Protein AF-A0A3M7NE53-F1 (afdb_monomer)

Sequence (1108 aa):
MPKKSAPPPDSENATTVVNIADFQRTRDSVIIALATLQSSVQDLSRAYINHANTVLAPGRGGALDSNLTNILSESGLLTGAQAAGAAPVLTLGGEEVTEGKKKRKRVPHDPHAPKRALTPYFLYMQSARAQIARELGDQAKPKEVADEGTRRWTEMPANEKAIWDAQYQKNLAAYRIKMAAYKAGHPVPSDEEASKLVESGKAPELPVKEPEPPKSKRRKTADAPPVKETPKAAKTDWTLFTSSKSALDFQTCSSCPKRYAPDSQPWFSRSIDQTGAHQLDKLIISQLGFLAQRRLARGVKLNHAEACALIASNLQELIRDGNHSVADLMSIGRTMLGRRHVLPSVIATLTELQVEGTFPNGTYLVTVHHPISSDDGDLEKALYGSFLPAPDKAAFALPDPSEYEAEKLPGAVIPVKQGRIVLNEGRARIQLKVTSKGDRPIQVGSHYHFIETNPLLSFDRIRAYGYRLDIPAGTSVRFEPGDTKTVTLVEIAGHKTIRGGNNLASGRVDLSRADKIVENLQEAGFSHVPEPATDKALVAASMTRADYVAIFGPTTGDLVRLGLTDLWIKVEKDFTVYGDECKFGGGKTLREGMGQASGRVDSQSLDTVITNALIVDYTGIYKADIGIKNGIISGIGKAGNPDVMDGVHANLIVSSGTDVIAGEGTIVTAGGIDTHIHLICPQQAYESIASGVTTFLGGGTGPSQGTCATTCTPGLWHMEQMIHAVDSLPVNYGITGKGNDSEPEALRESIEAGACGLKLHEDWGSTPAAIDTCLRVCDELDVQCMIHTDTLNESGFVETTIGAFQGRTIHTYHTEGAGGGHAPDIIKVVEHANVLPSSTNPTRPFTGNTLDEHLDMLMVCHHLSKNIPEDVAFAESRIRAETIAAEDVLHDIGAISMMSSDSQAMGRCGEVVLRTWHTAHKNKVQRGTLQEDEGTGADNFRVKRYVSKYTINPAIAQGMSHAIGSIEVGKRADLVLWTPANFGTKPKLVLVGGMISWAMMGDPNASIPTIEPIYARPMFGPLVPSTSVTFVSQASITSGRIKSYGPLRKQIVAVRNCRNIGKKDMRFNDTMPKMQVDPEMYVVKADGVKLTAEPSAQLPLTQAYYTY

pLDDT: mean 86.14, std 21.48, range [22.22, 99.0]

Radius of gyration: 39.54 Å; Cα contacts (8 Å, |Δi|>4): 2234; chains: 1; bounding box: 95×94×132 Å

Structure (mmCIF, N/CA/C/O backbone):
data_AF-A0A3M7NE53-F1
#
_entry.id   AF-A0A3M7NE53-F1
#
loop_
_atom_site.group_PDB
_atom_site.id
_atom_site.type_symbol
_atom_site.label_atom_id
_atom_site.label_alt_id
_atom_site.label_comp_id
_atom_site.label_asym_id
_atom_site.label_entity_id
_atom_site.label_seq_id
_atom_site.pdbx_PDB_ins_code
_atom_site.Cartn_x
_atom_site.Cartn_y
_atom_site.Cartn_z
_atom_site.occupancy
_atom_site.B_iso_or_equiv
_atom_site.auth_seq_id
_atom_site.auth_comp_id
_atom_site.auth_asym_id
_atom_site.auth_atom_id
_atom_site.pdbx_PDB_model_num
ATOM 1 N N . MET A 1 1 ? 47.263 58.221 -15.825 1.00 26.14 1 MET A N 1
ATOM 2 C CA . MET A 1 1 ? 47.738 58.169 -14.418 1.00 26.14 1 MET A CA 1
ATOM 3 C C . MET A 1 1 ? 46.526 58.249 -13.493 1.00 26.14 1 MET A C 1
ATOM 5 O O . MET A 1 1 ? 45.555 58.852 -13.926 1.00 26.14 1 MET A O 1
ATOM 9 N N . PRO A 1 2 ? 46.604 57.814 -12.222 1.00 44.00 2 PRO A N 1
ATOM 10 C CA . PRO A 1 2 ? 46.933 56.473 -11.707 1.00 44.00 2 PRO A CA 1
ATOM 11 C C . PRO A 1 2 ? 45.734 55.951 -10.838 1.00 44.00 2 PRO A C 1
ATOM 13 O O . PRO A 1 2 ? 44.694 56.591 -10.829 1.00 44.00 2 PRO A O 1
ATOM 16 N N . LYS A 1 3 ? 45.718 54.818 -10.117 1.00 31.53 3 LYS A N 1
ATOM 17 C CA . LYS A 1 3 ? 46.763 53.967 -9.513 1.00 31.53 3 LYS A CA 1
ATOM 18 C C . LYS A 1 3 ? 46.418 52.471 -9.618 1.00 31.53 3 LYS A C 1
ATOM 20 O O . LYS A 1 3 ? 45.258 52.092 -9.523 1.00 31.53 3 LYS A O 1
ATOM 25 N N . LYS A 1 4 ? 47.462 51.639 -9.718 1.00 41.16 4 LYS A N 1
ATOM 26 C CA . LYS A 1 4 ? 47.447 50.212 -9.347 1.00 41.16 4 LYS A CA 1
ATOM 27 C C . LYS A 1 4 ? 47.747 50.070 -7.844 1.00 41.16 4 LYS A C 1
ATOM 29 O O . LYS A 1 4 ? 48.454 50.918 -7.299 1.00 41.16 4 LYS A O 1
ATOM 34 N N . SER A 1 5 ? 47.323 48.971 -7.228 1.00 34.16 5 SER A N 1
ATOM 35 C CA . SER A 1 5 ? 47.882 48.433 -5.975 1.00 34.16 5 SER A CA 1
ATOM 36 C C . SER A 1 5 ? 48.329 46.977 -6.187 1.00 34.16 5 SER A C 1
ATOM 38 O O . SER A 1 5 ? 47.871 46.316 -7.117 1.00 34.16 5 SER A O 1
ATOM 40 N N . ALA A 1 6 ? 49.318 46.538 -5.405 1.00 35.97 6 ALA A N 1
ATOM 41 C CA . ALA A 1 6 ? 50.170 45.371 -5.667 1.00 35.97 6 ALA A CA 1
ATOM 42 C C . ALA A 1 6 ? 49.668 44.061 -5.005 1.00 35.97 6 ALA A C 1
ATOM 44 O O . ALA A 1 6 ? 48.840 44.137 -4.095 1.00 35.97 6 ALA A O 1
ATOM 45 N N . PRO A 1 7 ? 50.160 42.875 -5.429 1.00 43.19 7 PRO A N 1
ATOM 46 C CA . PRO A 1 7 ? 49.879 41.599 -4.761 1.00 43.19 7 PRO A CA 1
ATOM 47 C C . PRO A 1 7 ? 50.652 41.448 -3.429 1.00 43.19 7 PRO A C 1
ATOM 49 O O . PRO A 1 7 ? 51.660 42.134 -3.237 1.00 43.19 7 PRO A O 1
ATOM 52 N N . PRO A 1 8 ? 50.200 40.569 -2.511 1.00 37.94 8 PRO A N 1
ATOM 53 C CA . PRO A 1 8 ? 50.863 40.322 -1.228 1.00 37.94 8 PRO A CA 1
ATOM 54 C C . PRO A 1 8 ? 52.122 39.432 -1.365 1.00 37.94 8 PRO A C 1
ATOM 56 O O . PRO A 1 8 ? 52.211 38.670 -2.328 1.00 37.94 8 PRO A O 1
ATOM 59 N N . PRO A 1 9 ? 53.087 39.525 -0.426 1.00 41.41 9 PRO A N 1
ATOM 60 C CA . PRO A 1 9 ? 54.367 38.813 -0.481 1.00 41.41 9 PRO A CA 1
ATOM 61 C C . PRO A 1 9 ? 54.368 37.465 0.263 1.00 41.41 9 PRO A C 1
ATOM 63 O O . PRO A 1 9 ? 53.534 37.225 1.137 1.00 41.41 9 PRO A O 1
ATOM 66 N N . ASP A 1 10 ? 55.368 36.635 -0.043 1.00 49.09 10 ASP A N 1
ATOM 67 C CA . ASP A 1 10 ? 55.690 35.398 0.675 1.00 49.09 10 ASP A CA 1
ATOM 68 C C . ASP A 1 10 ? 56.103 35.646 2.138 1.00 49.09 10 ASP A C 1
ATOM 70 O O . ASP A 1 10 ? 56.722 36.663 2.465 1.00 49.09 10 ASP A O 1
ATOM 74 N N . SER A 1 11 ? 55.827 34.675 3.016 1.00 36.44 11 SER A N 1
ATOM 75 C CA . SER A 1 11 ? 56.313 34.672 4.401 1.00 36.44 11 SER A CA 1
ATOM 76 C C . SER A 1 11 ? 56.743 33.274 4.860 1.00 36.44 11 SER A C 1
ATOM 78 O O . SER A 1 11 ? 55.940 32.504 5.392 1.00 36.44 11 SER A O 1
ATOM 80 N N . GLU A 1 12 ? 58.028 32.960 4.702 1.00 43.88 12 GLU A N 1
ATOM 81 C CA . GLU A 1 12 ? 58.682 31.937 5.525 1.00 43.88 12 GLU A CA 1
ATOM 82 C C . GLU A 1 12 ? 58.905 32.455 6.962 1.00 43.88 12 GLU A C 1
ATOM 84 O O . GLU A 1 12 ? 59.036 33.657 7.191 1.00 43.88 12 GLU A O 1
ATOM 89 N N . ASN A 1 13 ? 59.019 31.523 7.916 1.00 48.56 13 ASN A N 1
ATOM 90 C CA . ASN A 1 13 ? 59.402 31.729 9.323 1.00 48.56 13 ASN A CA 1
ATOM 91 C C . ASN A 1 13 ? 58.453 32.561 10.211 1.00 48.56 13 ASN A C 1
ATOM 93 O O . ASN A 1 13 ? 58.716 33.716 10.545 1.00 48.56 13 ASN A O 1
ATOM 97 N N . ALA A 1 14 ? 57.428 31.891 10.751 1.00 41.34 14 ALA A N 1
ATOM 98 C CA . ALA A 1 14 ? 56.723 32.314 11.963 1.00 41.34 14 ALA A CA 1
ATOM 99 C C . ALA A 1 14 ? 56.908 31.271 13.082 1.00 41.34 14 ALA A C 1
ATOM 101 O O . ALA A 1 14 ? 56.260 30.225 13.093 1.00 41.34 14 ALA A O 1
ATOM 102 N N . THR A 1 15 ? 57.805 31.544 14.033 1.00 45.94 15 THR A N 1
ATOM 103 C CA . THR A 1 15 ? 58.047 30.671 15.192 1.00 45.94 15 THR A CA 1
ATOM 104 C C . THR A 1 15 ? 56.877 30.760 16.177 1.00 45.94 15 THR A C 1
ATOM 106 O O . THR A 1 15 ? 56.663 31.803 16.795 1.00 45.94 15 THR A O 1
ATOM 109 N N . THR A 1 16 ? 56.119 29.676 16.354 1.00 48.78 16 THR A N 1
ATOM 110 C CA . THR A 1 16 ? 54.955 29.655 17.256 1.00 48.78 16 THR A CA 1
ATOM 111 C C . THR A 1 16 ? 55.380 29.698 18.726 1.00 48.78 16 THR A C 1
ATOM 113 O O . THR A 1 16 ? 55.839 28.701 19.282 1.00 48.78 16 THR A O 1
ATOM 116 N N . VAL A 1 17 ? 55.183 30.841 19.387 1.00 54.62 17 VAL A N 1
ATOM 117 C CA . VAL A 1 17 ? 55.378 30.977 20.839 1.00 54.62 17 VAL A CA 1
ATOM 118 C C . VAL A 1 17 ? 54.133 30.463 21.566 1.00 54.62 17 VAL A C 1
ATOM 120 O O . VAL A 1 17 ? 53.096 31.122 21.588 1.00 54.62 17 VAL A O 1
ATOM 123 N N . VAL A 1 18 ? 54.230 29.280 22.175 1.00 58.66 18 VAL A N 1
ATOM 124 C CA . VAL A 1 18 ? 53.152 28.713 23.002 1.00 58.66 18 VAL A CA 1
ATOM 125 C C . VAL A 1 18 ? 53.112 29.429 24.353 1.00 58.66 18 VAL A C 1
ATOM 127 O O . VAL A 1 18 ? 54.089 29.398 25.101 1.00 58.66 18 VAL A O 1
ATOM 130 N N . ASN A 1 19 ? 51.971 30.031 24.709 1.00 73.12 19 ASN A N 1
ATOM 131 C CA . ASN A 1 19 ? 51.777 30.580 26.050 1.00 73.12 19 ASN A CA 1
ATOM 132 C C . ASN A 1 19 ? 51.585 29.445 27.070 1.00 73.12 19 ASN A C 1
ATOM 134 O O . ASN A 1 19 ? 50.481 28.934 27.268 1.00 73.12 19 ASN A O 1
ATOM 138 N N . ILE A 1 20 ? 52.678 29.063 27.732 1.00 68.88 20 ILE A N 1
ATOM 139 C CA . ILE A 1 20 ? 52.716 27.977 28.721 1.00 68.88 20 ILE A CA 1
ATOM 140 C C . ILE A 1 20 ? 51.697 28.204 29.855 1.00 68.88 20 ILE A C 1
ATOM 142 O O . ILE A 1 20 ? 51.089 27.241 30.318 1.00 68.88 20 ILE A O 1
ATOM 146 N N . ALA A 1 21 ? 51.440 29.455 30.256 1.00 67.62 21 ALA A N 1
ATOM 147 C CA . ALA A 1 21 ? 50.489 29.779 31.324 1.00 67.62 21 ALA A CA 1
ATOM 148 C C . ALA A 1 21 ? 49.012 29.595 30.914 1.00 67.62 21 ALA A C 1
ATOM 150 O O . ALA A 1 21 ? 48.157 29.339 31.767 1.00 67.62 21 ALA A O 1
ATOM 151 N N . ASP A 1 22 ? 48.695 29.700 29.621 1.00 64.19 22 ASP A N 1
ATOM 152 C CA . ASP A 1 22 ? 47.355 29.389 29.105 1.00 64.19 22 ASP A CA 1
ATOM 153 C C . ASP A 1 22 ? 47.182 27.880 28.961 1.00 64.19 22 ASP A C 1
ATOM 155 O O . ASP A 1 22 ? 46.181 27.337 29.418 1.00 64.19 22 ASP A O 1
ATOM 159 N N . PHE A 1 23 ? 48.200 27.183 28.447 1.00 67.88 23 PHE A N 1
ATOM 160 C CA . PHE A 1 23 ? 48.191 25.722 28.368 1.00 67.88 23 PHE A CA 1
ATOM 161 C C . PHE A 1 23 ? 48.058 25.065 29.752 1.00 67.88 23 PHE A C 1
ATOM 163 O O . PHE A 1 23 ? 47.278 24.128 29.917 1.00 67.88 23 PHE A O 1
ATOM 170 N N . GLN A 1 24 ? 48.756 25.584 30.770 1.00 68.94 24 GLN A N 1
ATOM 171 C CA . GLN A 1 24 ? 48.618 25.135 32.160 1.00 68.94 24 GLN A CA 1
ATOM 172 C C . GLN A 1 24 ? 47.199 25.367 32.698 1.00 68.94 24 GLN A C 1
ATOM 174 O O . GLN A 1 24 ? 46.596 24.431 33.212 1.00 68.94 24 GLN A O 1
ATOM 179 N N . ARG A 1 25 ? 46.613 26.558 32.503 1.00 74.38 25 ARG A N 1
ATOM 180 C CA . ARG A 1 25 ? 45.223 26.829 32.918 1.00 74.38 25 ARG A CA 1
ATOM 181 C C . ARG A 1 25 ? 44.203 25.943 32.200 1.00 74.38 25 ARG A C 1
ATOM 183 O O . ARG A 1 25 ? 43.262 25.470 32.835 1.00 74.38 25 ARG A O 1
ATOM 190 N N . THR A 1 26 ? 44.389 25.673 30.907 1.00 71.38 26 THR A N 1
ATOM 191 C CA . THR A 1 26 ? 43.535 24.743 30.153 1.00 71.38 26 THR A CA 1
ATOM 192 C C . THR A 1 26 ? 43.674 23.315 30.678 1.00 71.38 26 THR A C 1
ATOM 194 O O . THR A 1 26 ? 42.658 22.676 30.942 1.00 71.38 26 THR A O 1
ATOM 197 N N . ARG A 1 27 ? 44.903 22.830 30.903 1.00 79.88 27 ARG A N 1
ATOM 198 C CA . ARG A 1 27 ? 45.172 21.516 31.512 1.00 79.88 27 ARG A CA 1
ATOM 199 C C . ARG A 1 27 ? 44.489 21.383 32.873 1.00 79.88 27 ARG A C 1
ATOM 201 O O . ARG A 1 27 ? 43.814 20.389 33.114 1.00 79.88 27 ARG A O 1
ATOM 208 N N . ASP A 1 28 ? 44.635 22.376 33.742 1.00 76.62 28 ASP A N 1
ATOM 209 C CA . ASP A 1 28 ? 44.118 22.317 35.112 1.00 76.62 28 ASP A CA 1
ATOM 210 C C . ASP A 1 28 ? 42.580 22.358 35.131 1.00 76.62 28 ASP A C 1
ATOM 212 O O . ASP A 1 28 ? 41.949 21.603 35.869 1.00 76.62 28 ASP A O 1
ATOM 216 N N . SER A 1 29 ? 41.965 23.136 34.233 1.00 70.94 29 SER A N 1
ATOM 217 C CA . SER A 1 29 ? 40.514 23.114 33.996 1.00 70.94 29 SER A CA 1
ATOM 218 C C . SER A 1 29 ? 40.021 21.745 33.495 1.00 70.94 29 SER A C 1
ATOM 220 O O . SER A 1 29 ? 39.019 21.225 33.989 1.00 70.94 29 SER A O 1
ATOM 222 N N . VAL A 1 30 ? 40.755 21.106 32.574 1.00 66.62 30 VAL A N 1
ATOM 223 C CA . VAL A 1 30 ? 40.447 19.749 32.083 1.00 66.62 30 VAL A CA 1
ATOM 224 C C . VAL A 1 30 ? 40.595 18.698 33.189 1.00 66.62 30 VAL A C 1
ATOM 226 O O . VAL A 1 30 ? 39.748 17.813 33.291 1.00 66.62 30 VAL A O 1
ATOM 229 N N . ILE A 1 31 ? 41.601 18.806 34.063 1.00 73.19 31 ILE A N 1
ATOM 230 C CA . ILE A 1 31 ? 41.770 17.912 35.223 1.00 73.19 31 ILE A CA 1
ATOM 231 C C . ILE A 1 31 ? 40.586 18.045 36.194 1.00 73.19 31 ILE A C 1
ATOM 233 O O . ILE A 1 31 ? 40.039 17.032 36.632 1.00 73.19 31 ILE A O 1
ATOM 237 N N . ILE A 1 32 ? 40.135 19.270 36.486 1.00 79.69 32 ILE A N 1
ATOM 238 C CA . ILE A 1 32 ? 38.958 19.514 37.339 1.00 79.69 32 ILE A CA 1
ATOM 239 C C . ILE A 1 32 ? 37.682 18.945 36.693 1.00 79.69 32 ILE A C 1
ATOM 241 O O . ILE A 1 32 ? 36.870 18.309 37.373 1.00 79.69 32 ILE A O 1
ATOM 245 N N . ALA A 1 33 ? 37.510 19.114 35.379 1.00 66.50 33 ALA A N 1
ATOM 246 C CA . ALA A 1 33 ? 36.385 18.542 34.640 1.00 66.50 33 ALA A CA 1
ATOM 247 C C . ALA A 1 33 ? 36.394 17.000 34.657 1.00 66.50 33 ALA A C 1
ATOM 249 O O . ALA A 1 33 ? 35.353 16.388 34.898 1.00 66.50 33 ALA A O 1
ATOM 250 N N . LEU A 1 34 ? 37.561 16.369 34.481 1.00 65.88 34 LEU A N 1
ATOM 251 C CA . LEU A 1 34 ? 37.728 14.914 34.562 1.00 65.88 34 LEU A CA 1
ATOM 252 C C . LEU A 1 34 ? 37.423 14.378 35.968 1.00 65.88 34 LEU A C 1
ATOM 254 O O . LEU A 1 34 ? 36.673 13.413 36.091 1.00 65.88 34 LEU A O 1
ATOM 258 N N . ALA A 1 35 ? 37.907 15.035 37.026 1.00 74.19 35 ALA A N 1
ATOM 259 C CA . ALA A 1 35 ? 37.582 14.666 38.406 1.00 74.19 35 ALA A CA 1
ATOM 260 C C . ALA A 1 35 ? 36.069 14.785 38.701 1.00 74.19 35 ALA A C 1
ATOM 262 O O . ALA A 1 35 ? 35.479 13.925 39.359 1.00 74.19 35 ALA A O 1
ATOM 263 N N . THR A 1 36 ? 35.414 15.817 38.156 1.00 74.25 36 THR A N 1
ATOM 264 C CA . THR A 1 36 ? 33.958 16.020 38.278 1.00 74.25 36 THR A CA 1
ATOM 265 C C . THR A 1 36 ? 33.169 14.932 37.539 1.00 74.25 36 THR A C 1
ATOM 267 O O . THR A 1 36 ? 32.180 14.408 38.063 1.00 74.25 36 THR A O 1
ATOM 270 N N . LEU A 1 37 ? 33.625 14.544 36.343 1.00 66.88 37 LEU A N 1
ATOM 271 C CA . LEU A 1 37 ? 33.046 13.451 35.561 1.00 66.88 37 LEU A CA 1
ATOM 272 C C . LEU A 1 37 ? 33.203 12.106 36.287 1.00 66.88 37 LEU A C 1
ATOM 274 O O . LEU A 1 37 ? 32.236 11.361 36.408 1.00 66.88 37 LEU A O 1
ATOM 278 N N . GLN A 1 38 ? 34.387 11.828 36.833 1.00 71.31 38 GLN A N 1
ATOM 279 C CA . GLN A 1 38 ? 34.686 10.610 37.588 1.00 71.31 38 GLN A CA 1
ATOM 280 C C . GLN A 1 38 ? 33.799 10.472 38.837 1.00 71.31 38 GLN A C 1
ATOM 282 O O . GLN A 1 38 ? 33.231 9.404 39.066 1.00 71.31 38 GLN A O 1
ATOM 287 N N . SER A 1 39 ? 33.605 11.558 39.593 1.00 71.31 39 SER A N 1
ATOM 288 C CA . SER A 1 39 ? 32.659 11.601 40.721 1.00 71.31 39 SER A CA 1
ATOM 289 C C . SER A 1 39 ? 31.217 11.319 40.269 1.00 71.31 39 SER A C 1
ATOM 291 O O . SER A 1 39 ? 30.521 10.485 40.847 1.00 71.31 39 SER A O 1
ATOM 293 N N . SER A 1 40 ? 30.794 11.929 39.156 1.00 69.69 40 SER A N 1
ATOM 294 C CA . SER A 1 40 ? 29.449 11.736 38.590 1.00 69.69 40 SER A CA 1
ATOM 295 C C . SER A 1 40 ? 29.203 10.293 38.128 1.00 69.69 40 SER A C 1
ATOM 297 O O . SER A 1 40 ? 28.110 9.760 38.316 1.00 69.69 40 SER A O 1
ATOM 299 N N . VAL A 1 41 ? 30.220 9.633 37.562 1.00 72.38 41 VAL A N 1
ATOM 300 C CA . VAL A 1 41 ? 30.167 8.210 37.182 1.00 72.38 41 VAL A CA 1
ATOM 301 C C . VAL A 1 41 ? 30.080 7.308 38.417 1.00 72.38 41 VAL A C 1
ATOM 303 O O . VAL A 1 41 ? 29.314 6.343 38.407 1.00 72.38 41 VAL A O 1
ATOM 306 N N . GLN A 1 42 ? 30.803 7.618 39.499 1.00 68.00 42 GLN A N 1
ATOM 307 C CA . GLN A 1 42 ? 30.688 6.881 40.765 1.00 68.00 42 GLN A CA 1
ATOM 308 C C . GLN A 1 42 ? 29.294 7.010 41.395 1.00 68.00 42 GLN A C 1
ATOM 310 O O . GLN A 1 42 ? 28.717 5.998 41.802 1.00 68.00 42 GLN A O 1
ATOM 315 N N . ASP A 1 43 ? 28.721 8.215 41.436 1.00 69.25 43 ASP A N 1
ATOM 316 C CA . ASP A 1 43 ? 27.374 8.435 41.973 1.00 69.25 43 ASP A CA 1
ATOM 317 C C . ASP A 1 43 ? 26.289 7.764 41.116 1.00 69.25 43 ASP A C 1
ATOM 319 O O . ASP A 1 43 ? 25.386 7.129 41.666 1.00 69.25 43 ASP A O 1
ATOM 323 N N . LEU A 1 44 ? 26.403 7.816 39.783 1.00 65.56 44 LEU A N 1
ATOM 324 C CA . LEU A 1 44 ? 25.500 7.104 38.873 1.00 65.56 44 LEU A CA 1
ATOM 325 C C . LEU A 1 44 ? 25.591 5.582 39.063 1.00 65.56 44 LEU A C 1
ATOM 327 O O . LEU A 1 44 ? 24.563 4.909 39.132 1.00 65.56 44 LEU A O 1
ATOM 331 N N . SER A 1 45 ? 26.805 5.045 39.209 1.00 64.56 45 SER A N 1
ATOM 332 C CA . SER A 1 45 ? 27.033 3.610 39.427 1.00 64.56 45 SER A CA 1
ATOM 333 C C . SER A 1 45 ? 26.458 3.154 40.771 1.00 64.56 45 SER A C 1
ATOM 335 O O . SER A 1 45 ? 25.782 2.129 40.842 1.00 64.56 45 SER A O 1
ATOM 337 N N . ARG A 1 46 ? 26.641 3.949 41.835 1.00 65.62 46 ARG A N 1
ATOM 338 C CA . ARG A 1 46 ? 26.052 3.693 43.160 1.00 65.62 46 ARG A CA 1
ATOM 339 C C . ARG A 1 46 ? 24.521 3.771 43.125 1.00 65.62 46 ARG A C 1
ATOM 341 O O . ARG A 1 46 ? 23.856 2.934 43.730 1.00 65.62 46 ARG A O 1
ATOM 348 N N . ALA A 1 47 ? 23.951 4.736 42.401 1.00 67.12 47 ALA A N 1
ATOM 349 C CA . ALA A 1 47 ? 22.505 4.847 42.211 1.00 67.12 47 ALA A CA 1
ATOM 350 C C . ALA A 1 47 ? 21.934 3.648 41.432 1.00 67.12 47 ALA A C 1
ATOM 352 O O . ALA A 1 47 ? 20.908 3.099 41.833 1.00 67.12 47 ALA A O 1
ATOM 353 N N . TYR A 1 48 ? 22.622 3.202 40.377 1.00 64.94 48 TYR A N 1
ATOM 354 C CA . TYR A 1 48 ? 22.246 2.022 39.597 1.00 64.94 48 TYR A CA 1
ATOM 355 C C . TYR A 1 48 ? 22.304 0.735 40.431 1.00 64.94 48 TYR A C 1
ATOM 357 O O . TYR A 1 48 ? 21.334 -0.016 40.439 1.00 64.94 48 TYR A O 1
ATOM 365 N N . ILE A 1 49 ? 23.380 0.510 41.197 1.00 64.62 49 ILE A N 1
ATOM 366 C CA . ILE A 1 49 ? 23.510 -0.655 42.092 1.00 64.62 49 ILE A CA 1
ATOM 367 C C . ILE A 1 49 ? 22.414 -0.644 43.168 1.00 64.62 49 ILE A C 1
ATOM 369 O O . ILE A 1 49 ? 21.767 -1.663 43.395 1.00 64.62 49 ILE A O 1
ATOM 373 N N . ASN A 1 50 ? 22.132 0.509 43.783 1.00 62.12 50 ASN A N 1
ATOM 374 C CA . ASN A 1 50 ? 21.044 0.633 44.757 1.00 62.12 50 ASN A CA 1
ATOM 375 C C . ASN A 1 50 ? 19.670 0.344 44.134 1.00 62.12 50 ASN A C 1
ATOM 377 O O . ASN A 1 50 ? 18.845 -0.331 44.751 1.00 62.12 50 ASN A O 1
ATOM 381 N N . HIS A 1 51 ? 19.418 0.817 42.910 1.00 63.12 51 HIS A N 1
ATOM 382 C CA . HIS A 1 51 ? 18.181 0.523 42.191 1.00 63.12 51 HIS A CA 1
ATOM 383 C C . HIS A 1 51 ? 18.075 -0.968 41.835 1.00 63.12 51 HIS A C 1
ATOM 385 O O . HIS A 1 51 ? 17.063 -1.590 42.144 1.00 63.12 51 HIS A O 1
ATOM 391 N N . ALA A 1 52 ? 19.138 -1.568 41.292 1.00 61.84 52 ALA A N 1
ATOM 392 C CA . ALA A 1 52 ? 19.199 -2.991 40.968 1.00 61.84 52 ALA A CA 1
ATOM 393 C C . ALA A 1 52 ? 18.978 -3.874 42.208 1.00 61.84 52 ALA A C 1
ATOM 395 O O . ALA A 1 52 ? 18.147 -4.775 42.169 1.00 61.84 52 ALA A O 1
ATOM 396 N N . ASN A 1 53 ? 19.624 -3.567 43.337 1.00 58.34 53 ASN A N 1
ATOM 397 C CA . ASN A 1 53 ? 19.410 -4.274 44.605 1.00 58.34 53 ASN A CA 1
ATOM 398 C C . ASN A 1 53 ? 17.967 -4.121 45.127 1.00 58.34 53 ASN A C 1
ATOM 400 O O . ASN A 1 53 ? 17.425 -5.056 45.712 1.00 58.34 53 ASN A O 1
ATOM 404 N N . THR A 1 54 ? 17.323 -2.973 44.884 1.00 61.28 54 THR A N 1
ATOM 405 C CA . THR A 1 54 ? 15.912 -2.741 45.254 1.00 61.28 54 THR A CA 1
ATOM 406 C C . THR A 1 54 ? 14.944 -3.543 44.375 1.00 61.28 54 THR A C 1
ATOM 408 O O . THR A 1 54 ? 13.911 -3.994 44.862 1.00 61.28 54 THR A O 1
ATOM 411 N N . VAL A 1 55 ? 15.265 -3.732 43.090 1.00 57.91 55 VAL A N 1
ATOM 412 C CA . VAL A 1 55 ? 14.419 -4.450 42.120 1.00 57.91 55 VAL A CA 1
ATOM 413 C C . VAL A 1 55 ? 14.612 -5.971 42.192 1.00 57.91 55 VAL A C 1
ATOM 415 O O . VAL A 1 55 ? 13.645 -6.714 42.056 1.00 57.91 55 VAL A O 1
ATOM 418 N N . LEU A 1 56 ? 15.840 -6.449 42.414 1.00 54.16 56 LEU A N 1
ATOM 419 C CA . LEU A 1 56 ? 16.194 -7.868 42.272 1.00 54.16 56 LEU A CA 1
ATOM 420 C C . LEU A 1 56 ? 16.035 -8.710 43.552 1.00 54.16 56 LEU A C 1
ATOM 422 O O . LEU A 1 56 ? 16.060 -9.936 43.456 1.00 54.16 56 LEU A O 1
ATOM 426 N N . ALA A 1 57 ? 15.882 -8.104 44.738 1.00 57.03 57 ALA A N 1
ATOM 427 C CA . ALA A 1 57 ? 15.844 -8.853 46.003 1.00 57.03 57 ALA A CA 1
ATOM 428 C C . ALA A 1 57 ? 14.880 -8.293 47.080 1.00 57.03 57 ALA A C 1
ATOM 430 O O . ALA A 1 57 ? 15.318 -7.896 48.166 1.00 57.03 57 ALA A O 1
ATOM 431 N N . PRO A 1 58 ? 13.550 -8.323 46.866 1.00 43.94 58 PRO A N 1
ATOM 432 C CA . PRO A 1 58 ? 12.594 -8.067 47.937 1.00 43.94 58 PRO A CA 1
ATOM 433 C C . PRO A 1 58 ? 12.556 -9.253 48.924 1.00 43.94 58 PRO A C 1
ATOM 435 O O . PRO A 1 58 ? 11.865 -10.246 48.709 1.00 43.94 58 PRO A O 1
ATOM 438 N N . GLY A 1 59 ? 13.289 -9.147 50.039 1.00 51.78 59 GLY A N 1
ATOM 439 C CA . GLY A 1 59 ? 13.065 -9.982 51.232 1.00 51.78 59 GLY A CA 1
ATOM 440 C C . GLY A 1 59 ? 14.032 -11.146 51.503 1.00 51.78 59 GLY A C 1
ATOM 441 O O . GLY A 1 59 ? 13.760 -11.937 52.405 1.00 51.78 59 GLY A O 1
ATOM 442 N N . ARG A 1 60 ? 15.173 -11.264 50.806 1.00 43.84 60 ARG A N 1
ATOM 443 C CA . ARG A 1 60 ? 16.276 -12.163 51.217 1.00 43.84 60 ARG A CA 1
ATOM 444 C C . ARG A 1 60 ? 17.625 -11.448 51.148 1.00 43.84 60 ARG A C 1
ATOM 446 O O . ARG A 1 60 ? 17.972 -10.866 50.128 1.00 43.84 60 ARG A O 1
ATOM 453 N N . GLY A 1 61 ? 18.376 -11.488 52.249 1.00 48.59 61 GLY A N 1
ATOM 454 C CA . GLY A 1 61 ? 19.628 -10.744 52.411 1.00 48.59 61 GLY A CA 1
ATOM 455 C C . GLY A 1 61 ? 20.808 -11.360 51.660 1.00 48.59 61 GLY A C 1
ATOM 456 O O . GLY A 1 61 ? 21.555 -12.145 52.235 1.00 48.59 61 GLY A O 1
ATOM 457 N N . GLY A 1 62 ? 20.997 -10.963 50.402 1.00 44.78 62 GLY A N 1
ATOM 458 C CA . GLY A 1 62 ? 22.222 -11.189 49.634 1.00 44.78 62 GLY A CA 1
ATOM 459 C C . GLY A 1 62 ? 22.640 -9.896 48.943 1.00 44.78 62 GLY A C 1
ATOM 460 O O . GLY A 1 62 ? 22.020 -9.499 47.963 1.00 44.78 62 GLY A O 1
ATOM 461 N N . ALA A 1 63 ? 23.658 -9.213 49.470 1.00 44.47 63 ALA A N 1
ATOM 462 C CA . ALA A 1 63 ? 24.144 -7.962 48.896 1.00 44.47 63 ALA A CA 1
ATOM 463 C C . ALA A 1 63 ? 25.133 -8.228 47.750 1.00 44.47 63 ALA A C 1
ATOM 465 O O . ALA A 1 63 ? 26.127 -8.932 47.935 1.00 44.47 63 ALA A O 1
ATOM 466 N N . LEU A 1 64 ? 24.903 -7.603 46.592 1.00 52.09 64 LEU A N 1
ATOM 467 C CA . LEU A 1 64 ? 25.945 -7.378 45.591 1.00 52.09 64 LEU A CA 1
ATOM 468 C C . LEU A 1 64 ? 26.902 -6.302 46.116 1.00 52.09 64 LEU A C 1
ATOM 470 O O . LEU A 1 64 ? 26.737 -5.124 45.803 1.00 52.09 64 LEU A O 1
ATOM 474 N N . ASP A 1 65 ? 27.888 -6.698 46.921 1.00 48.50 65 ASP A N 1
ATOM 475 C CA . ASP A 1 65 ? 28.954 -5.787 47.336 1.00 48.50 65 ASP A CA 1
ATOM 476 C C . ASP A 1 65 ? 30.299 -6.508 47.527 1.00 48.50 65 ASP A C 1
ATOM 478 O O . ASP A 1 65 ? 30.368 -7.512 48.237 1.00 48.50 65 ASP A O 1
ATOM 482 N N . SER A 1 66 ? 31.337 -5.995 46.844 1.00 41.50 66 SER A N 1
ATOM 483 C CA . SER A 1 66 ? 32.802 -6.199 47.011 1.00 41.50 66 SER A CA 1
ATOM 484 C C . SER A 1 66 ? 33.608 -6.357 45.708 1.00 41.50 66 SER A C 1
ATOM 486 O O . SER A 1 66 ? 34.781 -5.993 45.703 1.00 41.50 66 SER A O 1
ATOM 488 N N . ASN A 1 67 ? 33.036 -6.845 44.596 1.00 49.78 67 ASN A N 1
ATOM 489 C CA . ASN A 1 67 ? 33.864 -7.255 43.441 1.00 49.78 67 ASN A CA 1
ATOM 490 C C . ASN A 1 67 ? 34.082 -6.183 42.349 1.00 49.78 67 ASN A C 1
ATOM 492 O O . ASN A 1 67 ? 35.137 -6.156 41.720 1.00 49.78 67 ASN A O 1
ATOM 496 N N . LEU A 1 68 ? 33.130 -5.268 42.114 1.00 47.59 68 LEU A N 1
ATOM 497 C CA . LEU A 1 68 ? 33.230 -4.330 40.981 1.00 47.59 68 LEU A CA 1
ATOM 498 C C . LEU A 1 68 ? 34.293 -3.234 41.193 1.00 47.59 68 LEU A C 1
ATOM 500 O O . LEU A 1 68 ? 34.980 -2.844 40.252 1.00 47.59 68 LEU A O 1
ATOM 504 N N . THR A 1 69 ? 34.478 -2.771 42.432 1.00 44.94 69 THR A N 1
ATOM 505 C CA . THR A 1 69 ? 35.485 -1.754 42.783 1.00 44.94 69 THR A CA 1
ATOM 506 C C . THR A 1 69 ? 36.914 -2.273 42.589 1.00 44.94 69 THR A C 1
ATOM 508 O O . THR A 1 69 ? 37.782 -1.527 42.137 1.00 44.94 69 THR A O 1
ATOM 511 N N . ASN A 1 70 ? 37.148 -3.563 42.860 1.00 45.34 70 ASN A N 1
ATOM 512 C CA . ASN A 1 70 ? 38.433 -4.217 42.606 1.00 45.34 70 ASN A CA 1
ATOM 513 C C . ASN A 1 70 ? 38.688 -4.359 41.099 1.00 45.34 70 ASN A C 1
ATOM 515 O O . ASN A 1 70 ? 39.742 -3.944 40.630 1.00 45.34 70 ASN A O 1
ATOM 519 N N . ILE A 1 71 ? 37.693 -4.805 40.321 1.00 51.75 71 ILE A N 1
ATOM 520 C CA . ILE A 1 71 ? 37.788 -4.902 38.849 1.00 51.75 71 ILE A CA 1
ATOM 521 C C . ILE A 1 71 ? 38.123 -3.539 38.209 1.00 51.75 71 ILE A C 1
ATOM 523 O O . ILE A 1 71 ? 38.949 -3.459 37.299 1.00 51.75 71 ILE A O 1
ATOM 527 N N . LEU A 1 72 ? 37.537 -2.443 38.705 1.00 42.69 72 LEU A N 1
ATOM 528 C CA . LEU A 1 72 ? 37.835 -1.073 38.251 1.00 42.69 72 LEU A CA 1
ATOM 529 C C . LEU A 1 72 ? 39.219 -0.556 38.693 1.00 42.69 72 LEU A C 1
ATOM 531 O O . LEU A 1 72 ? 39.741 0.387 38.098 1.00 42.69 72 LEU A O 1
ATOM 535 N N . SER A 1 73 ? 39.818 -1.174 39.713 1.00 44.50 73 SER A N 1
ATOM 536 C CA . SER A 1 73 ? 41.182 -0.882 40.171 1.00 44.50 73 SER A CA 1
ATOM 537 C C . SER A 1 73 ? 42.221 -1.664 39.356 1.00 44.50 73 SER A C 1
ATOM 539 O O . SER A 1 73 ? 43.218 -1.096 38.921 1.00 44.50 73 SER A O 1
ATOM 541 N N . GLU A 1 74 ? 41.960 -2.947 39.081 1.00 45.22 74 GLU A N 1
ATOM 542 C CA . GLU A 1 74 ? 42.828 -3.829 38.282 1.00 45.22 74 GLU A CA 1
ATOM 543 C C . GLU A 1 74 ? 42.871 -3.447 36.794 1.00 45.22 74 GLU A C 1
ATOM 545 O O . GLU A 1 74 ? 43.892 -3.630 36.137 1.00 45.22 74 GLU A O 1
ATOM 550 N N . SER A 1 75 ? 41.797 -2.854 36.263 1.00 46.59 75 SER A N 1
ATOM 551 C CA . SER A 1 75 ? 41.722 -2.366 34.874 1.00 46.59 75 SER A CA 1
ATOM 552 C C . SER A 1 75 ? 42.392 -1.000 34.639 1.00 46.59 75 SER A C 1
ATOM 554 O O . SER A 1 75 ? 42.276 -0.432 33.554 1.00 46.59 75 SER A O 1
ATOM 556 N N . GLY A 1 76 ? 43.117 -0.460 35.626 1.00 41.31 76 GLY A N 1
ATOM 557 C CA . GLY A 1 76 ? 43.987 0.711 35.451 1.00 41.31 76 GLY A CA 1
ATOM 558 C C . GLY A 1 76 ? 43.278 2.068 35.342 1.00 41.31 76 GLY A C 1
ATOM 559 O O . GLY A 1 76 ? 43.948 3.084 35.173 1.00 41.31 76 GLY A O 1
ATOM 560 N N . LEU A 1 77 ? 41.949 2.130 35.495 1.00 43.66 77 LEU A N 1
ATOM 561 C CA . LEU A 1 77 ? 41.193 3.394 35.476 1.00 43.66 77 LEU A CA 1
ATOM 562 C C . LEU A 1 77 ? 41.439 4.291 36.709 1.00 43.66 77 LEU A C 1
ATOM 564 O O . LEU A 1 77 ? 40.967 5.427 36.734 1.00 43.66 77 LEU A O 1
ATOM 568 N N . LEU A 1 78 ? 42.143 3.800 37.738 1.00 43.12 78 LEU A N 1
ATOM 569 C CA . LEU A 1 78 ? 42.267 4.443 39.053 1.00 43.12 78 LEU A CA 1
ATOM 570 C C . LEU A 1 78 ? 43.712 4.486 39.599 1.00 43.12 78 LEU A C 1
ATOM 572 O O . LEU A 1 78 ? 43.947 4.119 40.749 1.00 43.12 78 LEU A O 1
ATOM 576 N N . THR A 1 79 ? 44.689 4.989 38.834 1.00 34.50 79 THR A N 1
ATOM 577 C CA . THR A 1 79 ? 46.018 5.323 39.399 1.00 34.50 79 THR A CA 1
ATOM 578 C C . THR A 1 79 ? 46.543 6.690 38.969 1.00 34.50 79 THR A C 1
ATOM 580 O O . THR A 1 79 ? 46.821 6.917 37.794 1.00 34.50 79 THR A O 1
ATOM 583 N N . GLY A 1 80 ? 46.773 7.571 39.948 1.00 30.36 80 GLY A N 1
ATOM 584 C CA . GLY A 1 80 ? 47.462 8.850 39.767 1.00 30.36 80 GLY A CA 1
ATOM 585 C C . GLY A 1 80 ? 47.773 9.541 41.101 1.00 30.36 80 GLY A C 1
ATOM 586 O O . GLY A 1 80 ? 46.866 10.043 41.751 1.00 30.36 80 GLY A O 1
ATOM 587 N N . ALA A 1 81 ? 49.064 9.603 41.453 1.00 26.80 81 ALA A N 1
ATOM 588 C CA . ALA A 1 81 ? 49.671 10.358 42.567 1.00 26.80 81 ALA A CA 1
ATOM 589 C C . ALA A 1 81 ? 49.542 9.819 44.020 1.00 26.80 81 ALA A C 1
ATOM 591 O O . ALA A 1 81 ? 48.812 10.352 44.851 1.00 26.80 81 ALA A O 1
ATOM 592 N N . GLN A 1 82 ? 50.442 8.894 44.385 1.00 26.33 82 GLN A N 1
ATOM 593 C CA . GLN A 1 82 ? 51.090 8.889 45.709 1.00 26.33 82 GLN A CA 1
ATOM 594 C C . GLN A 1 82 ? 52.609 9.056 45.533 1.00 26.33 82 GLN A C 1
ATOM 596 O O . GLN A 1 82 ? 53.298 8.078 45.261 1.00 26.33 82 GLN A O 1
ATOM 601 N N . ALA A 1 83 ? 53.131 10.285 45.667 1.00 26.25 83 ALA A N 1
ATOM 602 C CA . ALA A 1 83 ? 54.578 10.556 45.719 1.00 26.25 83 ALA A CA 1
ATOM 603 C C . ALA A 1 83 ? 54.925 11.985 46.213 1.00 26.25 83 ALA A C 1
ATOM 605 O O . ALA A 1 83 ? 55.413 12.800 45.436 1.00 26.25 83 ALA A O 1
ATOM 606 N N . ALA A 1 84 ? 54.687 12.299 47.494 1.00 27.20 84 ALA A N 1
ATOM 607 C CA . ALA A 1 84 ? 55.404 13.336 48.268 1.00 27.20 84 ALA A CA 1
ATOM 608 C C . ALA A 1 84 ? 54.975 13.267 49.748 1.00 27.20 84 ALA A C 1
ATOM 610 O O . ALA A 1 84 ? 53.803 13.028 50.035 1.00 27.20 84 ALA A O 1
ATOM 611 N N . GLY A 1 85 ? 55.909 13.434 50.690 1.00 25.42 85 GLY A N 1
ATOM 612 C CA . GLY A 1 85 ? 55.674 13.161 52.114 1.00 25.42 85 GLY A CA 1
ATOM 613 C C . GLY A 1 85 ? 55.359 14.375 53.004 1.00 25.42 85 GLY A C 1
ATOM 614 O O . GLY A 1 85 ? 55.837 15.475 52.766 1.00 25.42 85 GLY A O 1
ATOM 615 N N . ALA A 1 86 ? 54.606 14.093 54.073 1.00 24.84 86 ALA A N 1
ATOM 616 C CA . ALA A 1 86 ? 54.663 14.666 55.428 1.00 24.84 86 ALA A CA 1
ATOM 617 C C . ALA A 1 86 ? 54.812 16.197 55.667 1.00 24.84 86 ALA A C 1
ATOM 619 O O . ALA A 1 86 ? 55.926 16.695 55.766 1.00 24.84 86 ALA A O 1
ATOM 620 N N . ALA A 1 87 ? 53.677 16.819 56.048 1.00 23.12 87 ALA A N 1
ATOM 621 C CA . ALA A 1 87 ? 53.499 17.784 57.166 1.00 23.12 87 ALA A CA 1
ATOM 622 C C . ALA A 1 87 ? 54.206 19.179 57.120 1.00 23.12 87 ALA A C 1
ATOM 624 O O . ALA A 1 87 ? 55.208 19.333 56.432 1.00 23.12 87 ALA A O 1
ATOM 625 N N . PRO A 1 88 ? 53.738 20.211 57.878 1.00 30.44 88 PRO A N 1
ATOM 626 C CA . PRO A 1 88 ? 52.703 20.204 58.923 1.00 30.44 88 PRO A CA 1
ATOM 627 C C . PRO A 1 88 ? 51.543 21.221 58.751 1.00 30.44 88 PRO A C 1
ATOM 629 O O . PRO A 1 88 ? 51.427 21.946 57.769 1.00 30.44 88 PRO A O 1
ATOM 632 N N . VAL A 1 89 ? 50.669 21.227 59.763 1.00 30.75 89 VAL A N 1
ATOM 633 C CA . VAL A 1 89 ? 49.433 22.013 59.934 1.00 30.75 89 VAL A CA 1
ATOM 634 C C . VAL A 1 89 ? 49.651 23.533 59.961 1.00 30.75 89 VAL A C 1
ATOM 636 O O . VAL A 1 89 ? 50.533 24.015 60.666 1.00 30.75 89 VAL A O 1
ATOM 639 N N . LEU A 1 90 ? 48.728 24.286 59.345 1.00 23.59 90 LEU A N 1
ATOM 640 C CA . LEU A 1 90 ? 48.400 25.664 59.735 1.00 23.59 90 LEU A CA 1
ATOM 641 C C . LEU A 1 90 ? 46.881 25.891 59.683 1.00 23.59 90 LEU A C 1
ATOM 643 O O . LEU A 1 90 ? 46.254 25.767 58.635 1.00 23.59 90 LEU A O 1
ATOM 647 N N . THR A 1 91 ? 46.291 26.228 60.830 1.00 26.53 91 THR A N 1
ATOM 648 C CA . THR A 1 91 ? 44.874 26.589 60.980 1.00 26.53 91 THR A CA 1
ATOM 649 C C . THR A 1 91 ? 44.680 28.101 60.893 1.00 26.53 91 THR A C 1
ATOM 651 O O . THR A 1 91 ? 45.186 28.818 61.756 1.00 26.53 91 THR A O 1
ATOM 654 N N . LEU A 1 92 ? 43.858 28.575 59.957 1.00 25.69 92 LEU A N 1
ATOM 655 C CA . LEU A 1 92 ? 43.137 29.850 60.062 1.00 25.69 92 LEU A CA 1
ATOM 656 C C . LEU A 1 92 ? 41.726 29.654 59.491 1.00 25.69 92 LEU A C 1
ATOM 658 O O . LEU A 1 92 ? 41.564 29.014 58.455 1.00 25.69 92 LEU A O 1
ATOM 662 N N . GLY A 1 93 ? 40.710 30.124 60.217 1.00 24.66 93 GLY A N 1
ATOM 663 C CA . GLY A 1 93 ? 39.299 29.907 59.880 1.00 24.66 93 GLY A CA 1
ATOM 664 C C . GLY A 1 93 ? 38.697 31.003 58.997 1.00 24.66 93 GLY A C 1
ATOM 665 O O . GLY A 1 93 ? 39.329 32.029 58.754 1.00 24.66 93 GLY A O 1
ATOM 666 N N . GLY A 1 94 ? 37.448 30.798 58.571 1.00 23.02 94 GLY A N 1
ATOM 667 C CA . GLY A 1 94 ? 36.681 31.792 57.818 1.00 23.02 94 GLY A CA 1
ATOM 668 C C . GLY A 1 94 ? 35.478 31.203 57.077 1.00 23.02 94 GLY A C 1
ATOM 669 O O . GLY A 1 94 ? 35.625 30.759 55.950 1.00 23.02 94 GLY A O 1
ATOM 670 N N . GLU A 1 95 ? 34.320 31.240 57.741 1.00 23.84 95 GLU A N 1
ATOM 671 C CA . GLU A 1 95 ? 32.961 31.397 57.180 1.00 23.84 95 GLU A CA 1
ATOM 672 C C . GLU A 1 95 ? 32.450 30.431 56.081 1.00 23.84 95 GLU A C 1
ATOM 674 O O . GLU A 1 95 ? 32.848 30.460 54.919 1.00 23.84 95 GLU A O 1
ATOM 679 N N . GLU A 1 96 ? 31.419 29.650 56.433 1.00 23.78 96 GLU A N 1
ATOM 680 C CA . GLU A 1 96 ? 30.549 28.976 55.463 1.00 23.78 96 GLU A CA 1
ATOM 681 C C . GLU A 1 96 ? 29.668 29.987 54.708 1.00 23.78 96 GLU A C 1
ATOM 683 O O . GLU A 1 96 ? 28.888 30.722 55.316 1.00 23.78 96 GLU A O 1
ATOM 688 N N . VAL A 1 97 ? 29.673 29.929 53.373 1.00 25.83 97 VAL A N 1
ATOM 689 C CA . VAL A 1 97 ? 28.603 30.491 52.534 1.00 25.83 97 VAL A CA 1
ATOM 690 C C . VAL A 1 97 ? 28.005 29.358 51.706 1.00 25.83 97 VAL A C 1
ATOM 692 O O . VAL A 1 97 ? 28.657 28.799 50.828 1.00 25.83 97 VAL A O 1
ATOM 695 N N . THR A 1 98 ? 26.757 28.988 52.000 1.00 27.77 98 THR A N 1
ATOM 696 C CA . THR A 1 98 ? 26.069 27.867 51.344 1.00 27.77 98 THR A CA 1
ATOM 697 C C . THR A 1 98 ? 25.258 28.328 50.129 1.00 27.77 98 THR A C 1
ATOM 699 O O . THR A 1 98 ? 24.353 29.156 50.236 1.00 27.77 98 THR A O 1
ATOM 702 N N . GLU A 1 99 ? 25.545 27.761 48.952 1.00 28.62 99 GLU A N 1
ATOM 703 C CA . GLU A 1 99 ? 24.782 28.044 47.730 1.00 28.62 99 GLU A CA 1
ATOM 704 C C . GLU A 1 99 ? 23.381 27.402 47.739 1.00 28.62 99 GLU A C 1
ATOM 706 O O . GLU A 1 99 ? 23.180 26.226 48.059 1.00 28.62 99 GLU A O 1
ATOM 711 N N . GLY A 1 100 ? 22.374 28.189 47.349 1.00 27.47 100 GLY A N 1
ATOM 712 C CA . GLY A 1 100 ? 20.967 27.808 47.454 1.00 27.47 100 GLY A CA 1
ATOM 713 C C . GLY A 1 100 ? 20.420 27.001 46.270 1.00 27.47 100 GLY A C 1
ATOM 714 O O . GLY A 1 100 ? 20.295 27.506 45.154 1.00 27.47 100 GLY A O 1
ATOM 715 N N . LYS A 1 101 ? 19.917 25.787 46.534 1.00 28.80 101 LYS A N 1
ATOM 716 C CA . LYS A 1 101 ? 19.064 25.037 45.587 1.00 28.80 101 LYS A CA 1
ATOM 717 C C . LYS A 1 101 ? 17.621 25.570 45.600 1.00 28.80 101 LYS A C 1
ATOM 719 O O . LYS A 1 101 ? 16.903 25.423 46.591 1.00 28.80 101 LYS A O 1
ATOM 724 N N . LYS A 1 102 ? 17.153 26.140 44.479 1.00 28.75 102 LYS A N 1
ATOM 725 C CA . LYS A 1 102 ? 15.761 26.615 44.309 1.00 28.75 102 LYS A CA 1
ATOM 726 C C . LYS A 1 102 ? 14.753 25.451 44.352 1.00 28.75 102 LYS A C 1
ATOM 728 O O . LYS A 1 102 ? 14.618 24.702 43.390 1.00 28.75 102 LYS A O 1
ATOM 733 N N . LYS A 1 103 ? 13.985 25.336 45.442 1.00 30.38 103 LYS A N 1
ATOM 734 C CA . LYS A 1 103 ? 12.800 24.455 45.529 1.00 30.38 103 LYS A CA 1
ATOM 735 C C . LYS A 1 103 ? 11.587 25.091 44.833 1.00 30.38 103 LYS A C 1
ATOM 737 O O . LYS A 1 103 ? 11.370 26.296 44.949 1.00 30.38 103 LYS A O 1
ATOM 742 N N . ARG A 1 104 ? 10.741 24.271 44.186 1.00 31.62 104 ARG A N 1
ATOM 743 C CA . ARG A 1 104 ? 9.378 24.664 43.762 1.00 31.62 104 ARG A CA 1
ATOM 744 C C . ARG A 1 104 ? 8.620 25.249 44.966 1.00 31.62 104 ARG A C 1
ATOM 746 O O . ARG A 1 104 ? 8.532 24.591 46.004 1.00 31.62 104 ARG A O 1
ATOM 753 N N . LYS A 1 105 ? 8.060 26.459 44.833 1.00 27.38 105 LYS A N 1
ATOM 754 C CA . LYS A 1 105 ? 7.194 27.061 45.863 1.00 27.38 105 LYS A CA 1
ATOM 755 C C . LYS A 1 105 ? 5.948 26.189 46.052 1.00 27.38 105 LYS A C 1
ATOM 757 O O . LYS A 1 105 ? 5.179 26.012 45.111 1.00 27.38 105 LYS A O 1
ATOM 762 N N . ARG A 1 106 ? 5.736 25.669 47.265 1.00 34.91 106 ARG A N 1
ATOM 763 C CA . ARG A 1 106 ? 4.412 25.186 47.690 1.00 34.91 106 ARG A CA 1
ATOM 764 C C . ARG A 1 106 ? 3.483 26.394 47.848 1.00 34.91 106 ARG A C 1
ATOM 766 O O . ARG A 1 106 ? 3.944 27.465 48.242 1.00 34.91 106 ARG A O 1
ATOM 773 N N . VAL A 1 107 ? 2.197 26.209 47.557 1.00 37.88 107 VAL A N 1
ATOM 774 C CA . VAL A 1 107 ? 1.148 27.187 47.892 1.00 37.88 107 VAL A CA 1
ATOM 775 C C . VAL A 1 107 ? 1.191 27.439 49.411 1.00 37.88 107 VAL A C 1
ATOM 777 O O . VAL A 1 107 ? 1.385 26.470 50.153 1.00 37.88 107 VAL A O 1
ATOM 780 N N . PRO A 1 108 ? 1.062 28.691 49.895 1.00 46.75 108 PRO A N 1
ATOM 781 C CA . PRO A 1 108 ? 1.014 28.967 51.329 1.00 46.75 108 PRO A CA 1
ATOM 782 C C . PRO A 1 108 ? -0.107 28.175 52.012 1.00 46.75 108 PRO A C 1
ATOM 784 O O . PRO A 1 108 ? -1.209 28.065 51.481 1.00 46.75 108 PRO A O 1
ATOM 787 N N . HIS A 1 109 ? 0.179 27.621 53.190 1.00 49.69 109 HIS A N 1
ATOM 788 C CA . HIS A 1 109 ? -0.837 26.989 54.030 1.00 49.69 109 HIS A CA 1
ATOM 789 C C . HIS A 1 109 ? -1.803 28.074 54.518 1.00 49.69 109 HIS A C 1
ATOM 791 O O . HIS A 1 109 ? -1.358 29.018 55.165 1.00 49.69 109 HIS A O 1
ATOM 797 N N . ASP A 1 110 ? -3.102 27.931 54.247 1.00 72.19 110 ASP A N 1
ATOM 798 C CA . ASP A 1 110 ? -4.124 28.779 54.871 1.00 72.19 110 ASP A CA 1
ATOM 799 C C . ASP A 1 110 ? -4.160 28.470 56.380 1.00 72.19 110 ASP A C 1
ATOM 801 O O . ASP A 1 110 ? -4.479 27.330 56.740 1.00 72.19 110 ASP A O 1
ATOM 805 N N . PRO A 1 111 ? -3.799 29.412 57.271 1.00 68.88 111 PRO A N 1
ATOM 806 C CA . PRO A 1 111 ? -3.738 29.158 58.709 1.00 68.88 111 PRO A CA 1
ATOM 807 C C . PRO A 1 111 ? -5.118 28.944 59.353 1.00 68.88 111 PRO A C 1
ATOM 809 O O . PRO A 1 111 ? -5.176 28.475 60.488 1.00 68.88 111 PRO A O 1
ATOM 812 N N . HIS A 1 112 ? -6.214 29.258 58.654 1.00 73.81 112 HIS A N 1
ATOM 813 C CA . HIS A 1 112 ? -7.589 29.091 59.129 1.00 73.81 112 HIS A CA 1
ATOM 814 C C . HIS A 1 112 ? -8.234 27.769 58.680 1.00 73.81 112 HIS A C 1
ATOM 816 O O . HIS A 1 112 ? -9.314 27.418 59.161 1.00 73.81 112 HIS A O 1
ATOM 822 N N . ALA A 1 113 ? -7.579 27.001 57.802 1.00 79.88 113 ALA A N 1
ATOM 823 C CA . ALA A 1 113 ? -8.063 25.689 57.387 1.00 79.88 113 ALA A CA 1
ATOM 824 C C . ALA A 1 113 ? -7.971 24.657 58.538 1.00 79.88 113 ALA A C 1
ATOM 826 O O . ALA A 1 113 ? -6.899 24.495 59.133 1.00 79.88 113 ALA A O 1
ATOM 827 N N . PRO A 1 114 ? -9.046 23.895 58.835 1.00 82.81 114 PRO A N 1
ATOM 828 C CA . PRO A 1 114 ? -9.016 22.839 59.845 1.00 82.81 114 PRO A CA 1
ATOM 829 C C . PRO A 1 114 ? -7.905 21.802 59.596 1.00 82.81 114 PRO A C 1
ATOM 831 O O . PRO A 1 114 ? -7.692 21.346 58.468 1.00 82.81 114 PRO A O 1
ATOM 834 N N . LYS A 1 115 ? -7.219 21.372 60.663 1.00 81.50 115 LYS A N 1
ATOM 835 C CA . LYS A 1 115 ? -6.203 20.306 60.594 1.00 81.50 115 LYS A CA 1
ATOM 836 C C . LYS A 1 115 ? -6.867 18.952 60.329 1.00 81.50 115 LYS A C 1
ATOM 838 O O . LYS A 1 115 ? -7.875 18.631 60.950 1.00 81.50 115 LYS A O 1
ATOM 843 N N . ARG A 1 116 ? -6.287 18.151 59.426 1.00 81.56 116 ARG A N 1
ATOM 844 C CA . ARG A 1 116 ? -6.777 16.799 59.091 1.00 81.56 116 ARG A CA 1
ATOM 845 C C . ARG A 1 116 ? -6.744 15.873 60.311 1.00 81.56 116 ARG A C 1
ATOM 847 O O . ARG A 1 116 ? -5.794 15.921 61.090 1.00 81.56 116 ARG A O 1
ATOM 854 N N . ALA A 1 117 ? -7.738 14.990 60.414 1.00 83.69 117 ALA A N 1
ATOM 855 C CA . ALA A 1 117 ? -7.749 13.911 61.398 1.00 83.69 117 ALA A CA 1
ATOM 856 C C . ALA A 1 117 ? -6.521 12.992 61.232 1.00 83.69 117 ALA A C 1
ATOM 858 O O . ALA A 1 117 ? -6.169 12.611 60.112 1.00 83.69 117 ALA A O 1
ATOM 859 N N . LEU A 1 118 ? -5.879 12.639 62.350 1.00 85.38 118 LEU A N 1
ATOM 860 C CA . LEU A 1 118 ? -4.761 11.693 62.391 1.00 85.38 118 LEU A CA 1
ATOM 861 C C . LEU A 1 118 ? -5.252 10.276 62.083 1.00 85.38 118 LEU A C 1
ATOM 863 O O . LEU A 1 118 ? -6.298 9.878 62.586 1.00 85.38 118 LEU A O 1
ATOM 867 N N . THR A 1 119 ? -4.495 9.522 61.284 1.00 89.25 119 THR A N 1
ATOM 868 C CA . THR A 1 119 ? -4.828 8.130 60.935 1.00 89.25 119 THR A CA 1
ATOM 869 C C . THR A 1 119 ? -4.733 7.202 62.159 1.00 89.25 119 THR A C 1
ATOM 871 O O . THR A 1 119 ? -4.051 7.557 63.125 1.00 89.25 119 THR A O 1
ATOM 874 N N . PRO A 1 120 ? -5.341 5.997 62.122 1.00 90.12 120 PRO A N 1
ATOM 875 C CA . PRO A 1 120 ? -5.293 5.028 63.225 1.00 90.12 120 PRO A CA 1
ATOM 876 C C . PRO A 1 120 ? -3.869 4.763 63.740 1.00 90.12 120 PRO A C 1
ATOM 878 O O . PRO A 1 120 ? -3.620 4.845 64.940 1.00 90.12 120 PRO A O 1
ATOM 881 N N . TYR A 1 121 ? -2.903 4.588 62.829 1.00 90.25 121 TYR A N 1
ATOM 882 C CA . TYR A 1 121 ? -1.488 4.422 63.179 1.00 90.25 121 TYR A CA 1
ATOM 883 C C . TYR A 1 121 ? -0.898 5.632 63.924 1.00 90.25 121 TYR A C 1
ATOM 885 O O . TYR A 1 121 ? -0.176 5.465 64.905 1.00 90.25 121 TYR A O 1
ATOM 893 N N . PHE A 1 122 ? -1.209 6.864 63.504 1.00 89.44 122 PHE A N 1
ATOM 894 C CA . PHE A 1 122 ? -0.713 8.055 64.200 1.00 89.44 122 PHE A CA 1
ATOM 895 C C . PHE A 1 122 ? -1.382 8.267 65.562 1.00 89.44 122 PHE A C 1
ATOM 897 O O . PHE A 1 122 ? -0.726 8.785 66.462 1.00 89.44 122 PHE A O 1
ATOM 904 N N . LEU A 1 123 ? -2.639 7.845 65.734 1.00 87.62 123 LEU A N 1
ATOM 905 C CA . LEU A 1 123 ? -3.317 7.840 67.035 1.00 87.62 123 LEU A CA 1
ATOM 906 C C . LEU A 1 123 ? -2.673 6.820 67.986 1.00 87.62 123 LEU A C 1
ATOM 908 O O . LEU A 1 123 ? -2.325 7.180 69.109 1.00 87.62 123 LEU A O 1
ATOM 912 N N . TYR A 1 124 ? -2.399 5.602 67.510 1.00 92.25 124 TYR A N 1
ATOM 913 C CA . TYR A 1 124 ? -1.617 4.602 68.246 1.00 92.25 124 TYR A CA 1
ATOM 914 C C . TYR A 1 124 ? -0.231 5.136 68.642 1.00 92.25 124 TYR A C 1
ATOM 916 O O . TYR A 1 124 ? 0.170 5.062 69.804 1.00 92.25 124 TYR A O 1
ATOM 924 N N . MET A 1 125 ? 0.494 5.755 67.706 1.00 90.50 125 MET A N 1
ATOM 925 C CA . MET A 1 125 ? 1.827 6.300 67.976 1.00 90.50 125 MET A CA 1
ATOM 926 C C . MET A 1 125 ? 1.833 7.503 68.931 1.00 90.50 125 MET A C 1
ATOM 928 O O . MET A 1 125 ? 2.895 7.827 69.460 1.00 90.50 125 MET A O 1
ATOM 932 N N . GLN A 1 126 ? 0.700 8.161 69.204 1.00 89.12 126 GLN A N 1
ATOM 933 C CA . GLN A 1 126 ? 0.648 9.205 70.236 1.00 89.12 126 GLN A CA 1
ATOM 934 C C . GLN A 1 126 ? 0.775 8.633 71.654 1.00 89.12 126 GLN A C 1
ATOM 936 O O . GLN A 1 126 ? 1.468 9.233 72.473 1.00 89.12 126 GLN A O 1
ATOM 941 N N . SER A 1 127 ? 0.170 7.476 71.944 1.00 82.56 127 SER A N 1
ATOM 942 C CA . SER A 1 127 ? 0.301 6.810 73.249 1.00 82.56 127 SER A CA 1
ATOM 943 C C . SER A 1 127 ? 1.504 5.863 73.301 1.00 82.56 127 SER A C 1
ATOM 945 O O . SER A 1 127 ? 2.274 5.888 74.263 1.00 82.56 127 SER A O 1
ATOM 947 N N . ALA A 1 128 ? 1.711 5.059 72.255 1.00 86.19 128 ALA A N 1
ATOM 948 C CA . ALA A 1 128 ? 2.704 3.989 72.253 1.00 86.19 128 ALA A CA 1
ATOM 949 C C . ALA A 1 128 ? 4.149 4.508 72.263 1.00 86.19 128 ALA A C 1
ATOM 951 O O . ALA A 1 128 ? 5.019 3.899 72.881 1.00 86.19 128 ALA A O 1
ATOM 952 N N . ARG A 1 129 ? 4.430 5.659 71.636 1.00 87.31 129 ARG A N 1
ATOM 953 C CA . ARG A 1 129 ? 5.800 6.176 71.468 1.00 87.31 129 ARG A CA 1
ATOM 954 C C . ARG A 1 129 ? 6.543 6.395 72.787 1.00 87.31 129 ARG A C 1
ATOM 956 O O . ARG A 1 129 ? 7.727 6.088 72.864 1.00 87.31 129 ARG A O 1
ATOM 963 N N . ALA A 1 130 ? 5.864 6.886 73.825 1.00 84.81 130 ALA A N 1
ATOM 964 C CA . ALA A 1 130 ? 6.463 7.108 75.146 1.00 84.81 130 ALA A CA 1
ATOM 965 C C . ALA A 1 130 ? 6.657 5.811 75.956 1.00 84.81 130 ALA A C 1
ATOM 967 O O . ALA A 1 130 ? 7.386 5.800 76.948 1.00 84.81 130 ALA A O 1
ATOM 968 N N . GLN A 1 131 ? 5.994 4.721 75.568 1.00 86.75 131 GLN A N 1
ATOM 969 C CA . GLN A 1 131 ? 6.230 3.388 76.116 1.00 86.75 131 GLN A CA 1
ATOM 970 C C . GLN A 1 131 ? 7.369 2.692 75.359 1.00 86.75 131 GLN A C 1
ATOM 972 O O . GLN A 1 131 ? 8.341 2.287 75.985 1.00 86.75 131 GLN A O 1
ATOM 977 N N . ILE A 1 132 ? 7.316 2.671 74.023 1.00 88.88 132 ILE A N 1
ATOM 978 C CA . ILE A 1 132 ? 8.362 2.104 73.156 1.00 88.88 132 ILE A CA 1
ATOM 979 C C . ILE A 1 132 ? 9.722 2.765 73.434 1.00 88.88 132 ILE A C 1
ATOM 981 O O . ILE A 1 132 ? 10.722 2.069 73.553 1.00 88.88 132 ILE A O 1
ATOM 985 N N . ALA A 1 133 ? 9.772 4.090 73.619 1.00 85.50 133 ALA A N 1
ATOM 986 C CA . ALA A 1 133 ? 11.012 4.785 73.977 1.00 85.50 133 ALA A CA 1
ATOM 987 C C . ALA A 1 133 ? 11.584 4.354 75.343 1.00 85.50 133 ALA A C 1
ATOM 989 O O . ALA A 1 133 ? 12.796 4.247 75.477 1.00 85.50 133 ALA A O 1
ATOM 990 N N . ARG A 1 134 ? 10.736 4.064 76.341 1.00 85.06 134 ARG A N 1
ATOM 991 C CA . ARG A 1 134 ? 11.188 3.549 77.648 1.00 85.06 134 ARG A CA 1
ATOM 992 C C . ARG A 1 134 ? 11.651 2.095 77.567 1.00 85.06 134 ARG A C 1
ATOM 994 O O . ARG A 1 134 ? 12.616 1.734 78.225 1.00 85.06 134 ARG A O 1
ATOM 1001 N N . GLU A 1 135 ? 10.989 1.276 76.754 1.00 87.31 135 GLU A N 1
ATOM 1002 C CA . GLU A 1 135 ? 11.356 -0.131 76.546 1.00 87.31 135 GLU A CA 1
ATOM 1003 C C . GLU A 1 135 ? 12.645 -0.297 75.720 1.00 87.31 135 GLU A C 1
ATOM 1005 O O . GLU A 1 135 ? 13.389 -1.245 75.947 1.00 87.31 135 GLU A O 1
ATOM 1010 N N . LEU A 1 136 ? 12.942 0.637 74.807 1.00 87.06 136 LEU A N 1
ATOM 1011 C CA . LEU A 1 136 ? 14.211 0.701 74.064 1.00 87.06 136 LEU A CA 1
ATOM 1012 C C . LEU A 1 136 ? 15.341 1.426 74.832 1.00 87.06 136 LEU A C 1
ATOM 1014 O O . LEU A 1 136 ? 16.493 1.390 74.400 1.00 87.06 136 LEU A O 1
ATOM 1018 N N . GLY A 1 137 ? 15.028 2.054 75.971 1.00 81.38 137 GLY A N 1
ATOM 1019 C CA . GLY A 1 137 ? 15.971 2.756 76.846 1.00 81.38 137 GLY A CA 1
ATOM 1020 C C . GLY A 1 137 ? 16.244 4.219 76.468 1.00 81.38 137 GLY A C 1
ATOM 1021 O O . GLY A 1 137 ? 16.089 4.640 75.324 1.00 81.38 137 GLY A O 1
ATOM 1022 N N . ASP A 1 138 ? 16.721 5.001 77.443 1.00 71.12 138 ASP A N 1
ATOM 1023 C CA . ASP A 1 138 ? 16.825 6.475 77.385 1.00 71.12 138 ASP A CA 1
ATOM 1024 C C . ASP A 1 138 ? 17.776 7.048 76.306 1.00 71.12 138 ASP A C 1
ATOM 1026 O O . ASP A 1 138 ? 17.878 8.264 76.150 1.00 71.12 138 ASP A O 1
ATOM 1030 N N . GLN A 1 139 ? 18.486 6.194 75.562 1.00 76.75 139 GLN A N 1
ATOM 1031 C CA . GLN A 1 139 ? 19.372 6.568 74.449 1.00 76.75 139 GLN A CA 1
ATOM 1032 C C . GLN A 1 139 ? 18.789 6.228 73.061 1.00 76.75 139 GLN A C 1
ATOM 1034 O O . GLN A 1 139 ? 19.433 6.502 72.046 1.00 76.75 139 GLN A O 1
ATOM 1039 N N . ALA A 1 140 ? 17.588 5.639 72.992 1.00 78.50 140 ALA A N 1
ATOM 1040 C CA . ALA A 1 140 ? 16.953 5.233 71.740 1.00 78.50 140 ALA A CA 1
ATOM 1041 C C . ALA A 1 140 ? 16.662 6.434 70.826 1.00 78.50 140 ALA A C 1
ATOM 1043 O O . ALA A 1 140 ? 16.031 7.422 71.219 1.00 78.50 140 ALA A O 1
ATOM 1044 N N . LYS A 1 141 ? 17.090 6.357 69.563 1.00 85.00 141 LYS A N 1
ATOM 1045 C CA . LYS A 1 141 ? 16.914 7.455 68.607 1.00 85.00 141 LYS A CA 1
ATOM 1046 C C . LYS A 1 141 ? 15.449 7.553 68.167 1.00 85.00 141 LYS A C 1
ATOM 1048 O O . LYS A 1 141 ? 14.792 6.530 67.975 1.00 85.00 141 LYS A O 1
ATOM 1053 N N . PRO A 1 142 ? 14.930 8.759 67.854 1.00 81.31 142 PRO A N 1
ATOM 1054 C CA . PRO A 1 142 ? 13.538 8.939 67.421 1.00 81.31 142 PRO A CA 1
ATOM 1055 C C . PRO A 1 142 ? 13.112 8.130 66.186 1.00 81.31 142 PRO A C 1
ATOM 1057 O O . PRO A 1 142 ? 11.909 7.963 65.973 1.00 81.31 142 PRO A O 1
ATOM 1060 N N . LYS A 1 143 ? 14.081 7.665 65.379 1.00 82.06 143 LYS A N 1
ATOM 1061 C CA . LYS A 1 143 ? 13.871 6.742 64.259 1.00 82.06 143 LYS A CA 1
ATOM 1062 C C . LYS A 1 143 ? 13.655 5.302 64.740 1.00 82.06 143 LYS A C 1
ATOM 1064 O O . LYS A 1 143 ? 12.666 4.703 64.354 1.00 82.06 143 LYS A O 1
ATOM 1069 N N . GLU A 1 144 ? 14.499 4.791 65.634 1.00 86.50 144 GLU A N 1
ATOM 1070 C CA . GLU A 1 144 ? 14.403 3.427 66.185 1.00 86.50 144 GLU A CA 1
ATOM 1071 C C . GLU A 1 144 ? 13.051 3.212 66.896 1.00 86.50 144 GLU A C 1
ATOM 1073 O O . GLU A 1 144 ? 12.371 2.214 66.670 1.00 86.50 144 GLU A O 1
ATOM 1078 N N . VAL A 1 145 ? 12.582 4.219 67.645 1.00 86.38 145 VAL A N 1
ATOM 1079 C CA . VAL A 1 145 ? 11.244 4.231 68.274 1.00 86.38 145 VAL A CA 1
ATOM 1080 C C . VAL A 1 145 ? 10.102 4.227 67.238 1.00 86.38 145 VAL A C 1
ATOM 1082 O O . VAL A 1 145 ? 9.021 3.703 67.506 1.00 86.38 145 VAL A O 1
ATOM 1085 N N . ALA A 1 146 ? 10.303 4.823 66.057 1.00 86.31 146 ALA A N 1
ATOM 1086 C CA . ALA A 1 146 ? 9.305 4.848 64.984 1.00 86.31 146 ALA A CA 1
ATOM 1087 C C . ALA A 1 146 ? 9.300 3.551 64.157 1.00 86.31 146 ALA A C 1
ATOM 1089 O O . ALA A 1 146 ? 8.228 3.078 63.775 1.00 86.31 146 ALA A O 1
ATOM 1090 N N . ASP A 1 147 ? 10.470 2.961 63.922 1.00 88.06 147 ASP A N 1
ATOM 1091 C CA . ASP A 1 147 ? 10.626 1.686 63.224 1.00 88.06 147 ASP A CA 1
ATOM 1092 C C . ASP A 1 147 ? 10.000 0.549 64.067 1.00 88.06 147 ASP A C 1
ATOM 1094 O O . ASP A 1 147 ? 9.162 -0.202 63.566 1.00 88.06 147 ASP A O 1
ATOM 1098 N N . GLU A 1 148 ? 10.269 0.503 65.380 1.00 90.75 148 GLU A N 1
ATOM 1099 C CA . GLU A 1 148 ? 9.641 -0.458 66.306 1.00 90.75 148 GLU A CA 1
ATOM 1100 C C . GLU A 1 148 ? 8.127 -0.226 66.469 1.00 90.75 148 GLU A C 1
ATOM 1102 O O . GLU A 1 148 ? 7.346 -1.178 66.508 1.00 90.75 148 GLU A O 1
ATOM 1107 N N . GLY A 1 149 ? 7.673 1.033 66.487 1.00 91.19 149 GLY A N 1
ATOM 1108 C CA . GLY A 1 149 ? 6.243 1.356 66.457 1.00 91.19 149 GLY A CA 1
ATOM 1109 C C . GLY A 1 149 ? 5.540 0.876 65.183 1.00 91.19 149 GLY A C 1
ATOM 1110 O O . GLY A 1 149 ? 4.412 0.385 65.244 1.00 91.19 149 GLY A O 1
ATOM 1111 N N . THR A 1 150 ? 6.227 0.936 64.040 1.00 91.25 150 THR A N 1
ATOM 1112 C CA . THR A 1 150 ? 5.725 0.417 62.758 1.00 91.25 150 THR A CA 1
ATOM 1113 C C . THR A 1 150 ? 5.633 -1.111 62.784 1.00 91.25 150 THR A C 1
ATOM 1115 O O . THR A 1 150 ? 4.627 -1.670 62.339 1.00 91.25 150 THR A O 1
ATOM 1118 N N . ARG A 1 151 ? 6.630 -1.793 63.368 1.00 93.88 151 ARG A N 1
ATOM 1119 C CA . ARG A 1 151 ? 6.633 -3.254 63.545 1.00 93.88 151 ARG A CA 1
ATOM 1120 C C . ARG A 1 151 ? 5.459 -3.711 64.417 1.00 93.88 151 ARG A C 1
ATOM 1122 O O . ARG A 1 151 ? 4.641 -4.511 63.969 1.00 93.88 151 ARG A O 1
ATOM 1129 N N . ARG A 1 152 ? 5.308 -3.126 65.612 1.00 92.50 152 ARG A N 1
ATOM 1130 C CA . ARG A 1 152 ? 4.208 -3.442 66.542 1.00 92.50 152 ARG A CA 1
ATOM 1131 C C . ARG A 1 152 ? 2.832 -3.149 65.955 1.00 92.50 152 ARG A C 1
ATOM 1133 O O . ARG A 1 152 ? 1.922 -3.950 66.129 1.00 92.50 152 ARG A O 1
ATOM 1140 N N . TRP A 1 153 ? 2.672 -2.042 65.226 1.00 92.50 153 TRP A N 1
ATOM 1141 C CA . TRP A 1 153 ? 1.423 -1.764 64.513 1.00 92.50 153 TRP A CA 1
ATOM 1142 C C . TRP A 1 153 ? 1.133 -2.806 63.429 1.00 92.50 153 TRP A C 1
ATOM 1144 O O . TRP A 1 153 ? -0.009 -3.229 63.273 1.00 92.50 153 TRP A O 1
ATOM 1154 N N . THR A 1 154 ? 2.150 -3.255 62.692 1.00 91.00 154 THR A N 1
ATOM 1155 C CA . THR A 1 154 ? 1.984 -4.300 61.671 1.00 91.00 154 THR A CA 1
ATOM 1156 C C . THR A 1 154 ? 1.478 -5.599 62.302 1.00 91.00 154 THR A C 1
ATOM 1158 O O . THR A 1 154 ? 0.440 -6.108 61.881 1.00 91.00 154 THR A O 1
ATOM 1161 N N . GLU A 1 155 ? 2.134 -6.054 63.371 1.00 90.12 155 GLU A N 1
ATOM 1162 C CA . GLU A 1 155 ? 1.828 -7.299 64.093 1.00 90.12 155 GLU A CA 1
ATOM 1163 C C . GLU A 1 155 ? 0.539 -7.253 64.941 1.00 90.12 155 GLU A C 1
ATOM 1165 O O . GLU A 1 155 ? -0.014 -8.303 65.261 1.00 90.12 155 GLU A O 1
ATOM 1170 N N . MET A 1 156 ? 0.032 -6.064 65.292 1.00 92.31 156 MET A N 1
ATOM 1171 C CA . MET A 1 156 ? -1.143 -5.906 66.161 1.00 92.31 156 MET A CA 1
ATOM 1172 C C . MET A 1 156 ? -2.404 -6.604 65.592 1.00 92.31 156 MET A C 1
ATOM 1174 O O . MET A 1 156 ? -2.767 -6.349 64.435 1.00 92.31 156 MET A O 1
ATOM 1178 N N . PRO A 1 157 ? -3.123 -7.422 66.386 1.00 90.00 157 PRO A N 1
ATOM 1179 C CA . PRO A 1 157 ? -4.378 -8.059 65.981 1.00 90.00 157 PRO A CA 1
ATOM 1180 C C . PRO A 1 157 ? -5.472 -7.077 65.530 1.00 90.00 157 PRO A C 1
ATOM 1182 O O . PRO A 1 157 ? -5.566 -5.943 66.006 1.00 90.00 157 PRO A O 1
ATOM 1185 N N . ALA A 1 158 ? -6.353 -7.521 64.628 1.00 82.69 158 ALA A N 1
ATOM 1186 C CA . ALA A 1 158 ? -7.404 -6.674 64.047 1.00 82.69 158 ALA A CA 1
ATOM 1187 C C . ALA A 1 158 ? -8.394 -6.114 65.092 1.00 82.69 158 ALA A C 1
ATOM 1189 O O . ALA A 1 158 ? -8.838 -4.974 64.977 1.00 82.69 158 ALA A O 1
ATOM 1190 N N . ASN A 1 159 ? -8.692 -6.876 66.148 1.00 86.00 159 ASN A N 1
ATOM 1191 C CA . ASN A 1 159 ? -9.539 -6.443 67.266 1.00 86.00 159 ASN A CA 1
ATOM 1192 C C . ASN A 1 159 ? -8.902 -5.328 68.118 1.00 86.00 159 ASN A C 1
ATOM 1194 O O . ASN A 1 159 ? -9.627 -4.537 68.714 1.00 86.00 159 ASN A O 1
ATOM 1198 N N . GLU A 1 160 ? -7.571 -5.236 68.164 1.00 85.25 160 GLU A N 1
ATOM 1199 C CA . GLU A 1 160 ? -6.857 -4.149 68.848 1.00 85.25 160 GLU A CA 1
ATOM 1200 C C . GLU A 1 160 ? -6.720 -2.914 67.943 1.00 85.25 160 GLU A C 1
ATOM 1202 O O . GLU A 1 160 ? -6.912 -1.785 68.401 1.00 85.25 160 GLU A O 1
ATOM 1207 N N . LYS A 1 161 ? -6.500 -3.118 66.634 1.00 86.44 161 LYS A N 1
ATOM 1208 C CA . LYS A 1 161 ? -6.541 -2.051 65.614 1.00 86.44 161 LYS A CA 1
ATOM 1209 C C . LYS A 1 161 ? -7.897 -1.337 65.575 1.00 86.44 161 LYS A C 1
ATOM 1211 O O . LYS A 1 161 ? -7.927 -0.106 65.540 1.00 86.44 161 LYS A O 1
ATOM 1216 N N . ALA A 1 162 ? -8.994 -2.084 65.725 1.00 85.62 162 ALA A N 1
ATOM 1217 C CA . ALA A 1 162 ? -10.361 -1.563 65.718 1.00 85.62 162 ALA A CA 1
ATOM 1218 C C . ALA A 1 162 ? -10.618 -0.428 66.735 1.00 85.62 162 ALA A C 1
ATOM 1220 O O . ALA A 1 162 ? -11.457 0.439 66.487 1.00 85.62 162 ALA A O 1
ATOM 1221 N N . ILE A 1 163 ? -9.885 -0.381 67.856 1.00 87.69 163 ILE A N 1
ATOM 1222 C CA . ILE A 1 163 ? -9.974 0.708 68.848 1.00 87.69 163 ILE A CA 1
ATOM 1223 C C . ILE A 1 163 ? -9.493 2.034 68.232 1.00 87.69 163 ILE A C 1
ATOM 1225 O O . ILE A 1 163 ? -10.132 3.080 68.378 1.00 87.69 163 ILE A O 1
ATOM 1229 N N . TRP A 1 164 ? -8.383 1.984 67.496 1.00 89.88 164 TRP A N 1
ATOM 1230 C CA . TRP A 1 164 ? -7.784 3.131 66.815 1.00 89.88 164 TRP A CA 1
ATOM 1231 C C . TRP A 1 164 ? -8.574 3.533 65.570 1.00 89.88 164 TRP A C 1
ATOM 1233 O O . TRP A 1 164 ? -8.704 4.726 65.294 1.00 89.88 164 TRP A O 1
ATOM 1243 N N . ASP A 1 165 ? -9.162 2.563 64.865 1.00 83.06 165 ASP A N 1
ATOM 1244 C CA . ASP A 1 165 ? -10.084 2.814 63.755 1.00 83.06 165 ASP A CA 1
ATOM 1245 C C . ASP A 1 165 ? -11.360 3.520 64.236 1.00 83.06 165 ASP A C 1
ATOM 1247 O O . ASP A 1 165 ? -11.763 4.529 63.655 1.00 83.06 165 ASP A O 1
ATOM 1251 N N . ALA A 1 166 ? -11.957 3.078 65.348 1.00 84.62 166 ALA A N 1
ATOM 1252 C CA . ALA A 1 166 ? -13.113 3.743 65.950 1.00 84.62 166 ALA A CA 1
ATOM 1253 C C . ALA A 1 166 ? -12.794 5.189 66.377 1.00 84.62 166 ALA A C 1
ATOM 1255 O O . ALA A 1 166 ? -13.580 6.106 66.116 1.00 84.62 166 ALA A O 1
ATOM 1256 N N . GLN A 1 167 ? -11.620 5.424 66.976 1.00 83.62 167 GLN A N 1
ATOM 1257 C CA . GLN A 1 167 ? -11.177 6.775 67.332 1.00 83.62 167 GLN A CA 1
ATOM 1258 C C . GLN A 1 167 ? -10.896 7.640 66.090 1.00 83.62 167 GLN A C 1
ATOM 1260 O O . GLN A 1 167 ? -11.226 8.829 66.075 1.00 83.62 167 GLN A O 1
ATOM 1265 N N . TYR A 1 168 ? -10.347 7.053 65.022 1.00 87.62 168 TYR A N 1
ATOM 1266 C CA . TYR A 1 168 ? -10.167 7.731 63.741 1.00 87.62 168 TYR A CA 1
ATOM 1267 C C . TYR A 1 168 ? -11.504 8.145 63.119 1.00 87.62 168 TYR A C 1
ATOM 1269 O O . TYR A 1 168 ? -11.631 9.297 62.709 1.00 87.62 168 TYR A O 1
ATOM 1277 N N . GLN A 1 169 ? -12.518 7.273 63.105 1.00 82.38 169 GLN A N 1
ATOM 1278 C CA . GLN A 1 169 ? -13.837 7.609 62.553 1.00 82.38 169 GLN A CA 1
ATOM 1279 C C . GLN A 1 169 ? -14.509 8.761 63.318 1.00 82.38 169 GLN A C 1
ATOM 1281 O O . GLN A 1 169 ? -15.043 9.677 62.688 1.00 82.38 169 GLN A O 1
ATOM 1286 N N . LYS A 1 170 ? -14.405 8.795 64.657 1.00 81.81 170 LYS A N 1
ATOM 1287 C CA . LYS A 1 170 ? -14.866 9.940 65.470 1.00 81.81 170 LYS A CA 1
ATOM 1288 C C . LYS A 1 170 ? -14.145 11.239 65.090 1.00 81.81 170 LYS A C 1
ATOM 1290 O O . LYS A 1 170 ? -14.791 12.246 64.793 1.00 81.81 170 LYS A O 1
ATOM 1295 N N . ASN A 1 171 ? -12.813 11.206 65.022 1.00 83.88 171 ASN A N 1
ATOM 1296 C CA . ASN A 1 171 ? -12.001 12.369 64.650 1.00 83.88 171 ASN A CA 1
ATOM 1297 C C . ASN A 1 171 ? -12.279 12.832 63.203 1.00 83.88 171 ASN A C 1
ATOM 1299 O O . ASN A 1 171 ? -12.281 14.030 62.918 1.00 83.88 171 ASN A O 1
ATOM 1303 N N . LEU A 1 172 ? -12.542 11.898 62.283 1.00 82.50 172 LEU A N 1
ATOM 1304 C CA . LEU A 1 172 ? -12.885 12.175 60.889 1.00 82.50 172 LEU A CA 1
ATOM 1305 C C . LEU A 1 172 ? -14.274 12.817 60.760 1.00 82.50 172 LEU A C 1
ATOM 1307 O O . LEU A 1 172 ? -14.440 13.740 59.962 1.00 82.50 172 LEU A O 1
ATOM 1311 N N . ALA A 1 173 ? -15.253 12.384 61.558 1.00 80.75 173 ALA A N 1
ATOM 1312 C CA . ALA A 1 173 ? -16.573 13.008 61.624 1.00 80.75 173 ALA A CA 1
ATOM 1313 C C . ALA A 1 173 ? -16.484 14.458 62.140 1.00 80.75 173 ALA A C 1
ATOM 1315 O O . ALA A 1 173 ? -16.984 15.372 61.481 1.00 80.75 173 ALA A O 1
ATOM 1316 N N . ALA A 1 174 ? -15.749 14.697 63.232 1.00 80.06 174 ALA A N 1
ATOM 1317 C CA . ALA A 1 174 ? -15.510 16.046 63.753 1.00 80.06 174 ALA A CA 1
ATOM 1318 C C . ALA A 1 174 ? -14.773 16.937 62.729 1.00 80.06 174 ALA A C 1
ATOM 1320 O O . ALA A 1 174 ? -15.147 18.091 62.510 1.00 80.06 174 ALA A O 1
ATOM 1321 N N . TYR A 1 175 ? -13.776 16.387 62.023 1.00 84.50 175 TYR A N 1
ATOM 1322 C CA . TYR A 1 175 ? -13.081 17.079 60.933 1.00 84.50 175 TYR A CA 1
ATOM 1323 C C . TYR A 1 175 ? -14.017 17.449 59.770 1.00 84.50 175 TYR A C 1
ATOM 1325 O O . TYR A 1 175 ? -13.921 18.557 59.241 1.00 84.50 175 TYR A O 1
ATOM 1333 N N . ARG A 1 176 ? -14.951 16.567 59.384 1.00 82.69 176 ARG A N 1
ATOM 1334 C CA . ARG A 1 176 ? -15.941 16.841 58.324 1.00 82.69 176 ARG A CA 1
ATOM 1335 C C . ARG A 1 176 ? -16.857 18.016 58.682 1.00 82.69 176 ARG A C 1
ATOM 1337 O O . ARG A 1 176 ? -17.053 18.880 57.831 1.00 82.69 176 ARG A O 1
ATOM 1344 N N . ILE A 1 177 ? -17.336 18.105 59.927 1.00 78.62 177 ILE A N 1
ATOM 1345 C CA . ILE A 1 177 ? -18.143 19.242 60.418 1.00 78.62 177 ILE A CA 1
ATOM 1346 C C . ILE A 1 177 ? -17.337 20.548 60.329 1.00 78.62 177 ILE A C 1
ATOM 1348 O O . ILE A 1 177 ? -17.801 21.531 59.749 1.00 78.62 177 ILE A O 1
ATOM 1352 N N . LYS A 1 178 ? -16.092 20.548 60.821 1.00 81.62 178 LYS A N 1
ATOM 1353 C CA . LYS A 1 178 ? -15.197 21.717 60.750 1.00 81.62 178 LYS A CA 1
ATOM 1354 C C . LYS A 1 178 ? -14.907 22.156 59.315 1.00 81.62 178 LYS A C 1
ATOM 1356 O O . LYS A 1 178 ? -14.914 23.349 59.021 1.00 81.62 178 LYS A O 1
ATOM 1361 N N . MET A 1 179 ? -14.684 21.202 58.412 1.00 82.69 179 MET A N 1
ATOM 1362 C CA . MET A 1 179 ? -14.471 21.471 56.989 1.00 82.69 179 MET A CA 1
ATOM 1363 C C . MET A 1 179 ? -15.729 21.977 56.279 1.00 82.69 179 MET A C 1
ATOM 1365 O O . MET A 1 179 ? -15.595 22.765 55.346 1.00 82.69 179 MET A O 1
ATOM 1369 N N . ALA A 1 180 ? -16.927 21.558 56.696 1.00 77.56 180 ALA A N 1
ATOM 1370 C CA . ALA A 1 180 ? -18.182 22.089 56.171 1.00 77.56 180 ALA A CA 1
ATOM 1371 C C . ALA A 1 180 ? -18.367 23.563 56.569 1.00 77.56 180 ALA A C 1
ATOM 1373 O O . ALA A 1 180 ? -18.591 24.396 55.694 1.00 77.56 180 ALA A O 1
ATOM 1374 N N . ALA A 1 181 ? -18.161 23.902 57.849 1.00 76.94 181 ALA A N 1
ATOM 1375 C CA . ALA A 1 181 ? -18.199 25.287 58.330 1.00 76.94 181 ALA A CA 1
ATOM 1376 C C . ALA A 1 181 ? -17.173 26.179 57.604 1.00 76.94 181 ALA A C 1
ATOM 1378 O O . ALA A 1 181 ? -17.538 27.223 57.066 1.00 76.94 181 ALA A O 1
ATOM 1379 N N . TYR A 1 182 ? -15.921 25.717 57.493 1.00 83.12 182 TYR A N 1
ATOM 1380 C CA . TYR A 1 182 ? -14.856 26.410 56.759 1.00 83.12 182 TYR A CA 1
ATOM 1381 C C . TYR A 1 182 ? -15.207 26.637 55.276 1.00 83.12 182 TYR A C 1
ATOM 1383 O O . TYR A 1 182 ? -15.080 27.752 54.778 1.00 83.12 182 TYR A O 1
ATOM 1391 N N . LYS A 1 183 ? -15.709 25.611 54.568 1.00 77.19 183 LYS A N 1
ATOM 1392 C CA . LYS A 1 183 ? -16.135 25.736 53.158 1.00 77.19 183 LYS A CA 1
ATOM 1393 C C . LYS A 1 183 ? -17.333 26.672 52.965 1.00 77.19 183 LYS A C 1
ATOM 1395 O O . LYS A 1 183 ? -17.443 27.279 51.906 1.00 77.19 183 LYS A O 1
ATOM 1400 N N . ALA A 1 184 ? -18.208 26.783 53.962 1.00 73.62 184 ALA A N 1
ATOM 1401 C CA . ALA A 1 184 ? -19.348 27.698 53.963 1.00 73.62 184 ALA A CA 1
ATOM 1402 C C . ALA A 1 184 ? -18.990 29.131 54.420 1.00 73.62 184 ALA A C 1
ATOM 1404 O O . ALA A 1 184 ? -19.858 30.000 54.431 1.00 73.62 184 ALA A O 1
ATOM 1405 N N . GLY A 1 185 ? -17.732 29.399 54.797 1.00 72.56 185 GLY A N 1
ATOM 1406 C CA . GLY A 1 185 ? -17.295 30.710 55.291 1.00 72.56 185 GLY A CA 1
ATOM 1407 C C . GLY A 1 185 ? -17.774 31.047 56.709 1.00 72.56 185 GLY A C 1
ATOM 1408 O O . GLY A 1 185 ? -17.754 32.213 57.102 1.00 72.56 185 GLY A O 1
ATOM 1409 N N . HIS A 1 186 ? -18.209 30.049 57.481 1.00 74.12 186 HIS A N 1
ATOM 1410 C CA . HIS A 1 186 ? -18.631 30.205 58.872 1.00 74.12 186 HIS A CA 1
ATOM 1411 C C . HIS A 1 186 ? -17.459 29.991 59.853 1.00 74.12 186 HIS A C 1
ATOM 1413 O O . HIS A 1 186 ? -16.486 29.312 59.509 1.00 74.12 186 HIS A O 1
ATOM 1419 N N . PRO A 1 187 ? -17.542 30.520 61.092 1.00 77.75 187 PRO A N 1
ATOM 1420 C CA . PRO A 1 187 ? -16.572 30.220 62.143 1.00 77.75 187 PRO A CA 1
ATOM 1421 C C . PRO A 1 187 ? -16.418 28.708 62.351 1.00 77.75 187 PRO A C 1
ATOM 1423 O O . PRO A 1 187 ? -17.404 27.984 62.490 1.00 77.75 187 PRO A O 1
ATOM 1426 N N . VAL A 1 188 ? -15.174 28.228 62.366 1.00 81.69 188 VAL A N 1
ATOM 1427 C CA . VAL A 1 188 ? -14.866 26.806 62.559 1.00 81.69 188 VAL A CA 1
ATOM 1428 C C . VAL A 1 188 ? -15.073 26.432 64.035 1.00 81.69 188 VAL A C 1
ATOM 1430 O O . VAL A 1 188 ? -14.416 27.038 64.882 1.00 81.69 188 VAL A O 1
ATOM 1433 N N . PRO A 1 189 ? -15.906 25.423 64.363 1.00 79.50 189 PRO A N 1
ATOM 1434 C CA . PRO A 1 189 ? -16.096 24.980 65.745 1.00 79.50 189 PRO A CA 1
ATOM 1435 C C . PRO A 1 189 ? -14.802 24.478 66.402 1.00 79.50 189 PRO A C 1
ATOM 1437 O O . PRO A 1 189 ? -13.928 23.896 65.743 1.00 79.50 189 PRO A O 1
ATOM 1440 N N . SER A 1 190 ? -14.699 24.631 67.722 1.00 78.94 190 SER A N 1
ATOM 1441 C CA . SER A 1 190 ? -13.643 24.017 68.538 1.00 78.94 190 SER A CA 1
ATOM 1442 C C . SER A 1 190 ? -13.703 22.480 68.493 1.00 78.94 190 SER A C 1
ATOM 1444 O O . SER A 1 190 ? -14.646 21.883 67.969 1.00 78.94 190 SER A O 1
ATOM 1446 N N . ASP A 1 191 ? -12.651 21.794 68.958 1.00 75.56 191 ASP A N 1
ATOM 1447 C CA . ASP A 1 191 ? -12.630 20.317 68.970 1.00 75.56 191 ASP A CA 1
ATOM 1448 C C . ASP A 1 191 ? -13.710 19.729 69.893 1.00 75.56 191 ASP A C 1
ATOM 1450 O O . ASP A 1 191 ? -14.329 18.727 69.535 1.00 75.56 191 ASP A O 1
ATOM 1454 N N . GLU A 1 192 ? -14.026 20.390 71.011 1.00 74.38 192 GLU A N 1
ATOM 1455 C CA . GLU A 1 192 ? -15.125 19.980 71.894 1.00 74.38 192 GLU A CA 1
ATOM 1456 C C . GLU A 1 192 ? -16.507 20.191 71.265 1.00 74.38 192 GLU A C 1
ATOM 1458 O O . GLU A 1 192 ? -17.360 19.310 71.357 1.00 74.38 192 GLU A O 1
ATOM 1463 N N . GLU A 1 193 ? -16.749 21.332 70.613 1.00 74.75 193 GLU A N 1
ATOM 1464 C CA . GLU A 1 193 ? -18.033 21.612 69.953 1.00 74.75 193 GLU A CA 1
ATOM 1465 C C . GLU A 1 193 ? -18.275 20.659 68.780 1.00 74.75 193 GLU A C 1
ATOM 1467 O O . GLU A 1 193 ? -19.356 20.086 68.662 1.00 74.75 193 GLU A O 1
ATOM 1472 N N . ALA A 1 194 ? -17.254 20.420 67.950 1.00 75.44 194 ALA A N 1
ATOM 1473 C CA . ALA A 1 194 ? -17.346 19.452 66.861 1.00 75.44 194 ALA A CA 1
ATOM 1474 C C . ALA A 1 194 ? -17.588 18.023 67.381 1.00 75.44 194 ALA A C 1
ATOM 1476 O O . ALA A 1 194 ? -18.368 17.291 66.777 1.00 75.44 194 ALA A O 1
ATOM 1477 N N . SER A 1 195 ? -16.981 17.639 68.509 1.00 75.81 195 SER A N 1
ATOM 1478 C CA . SER A 1 195 ? -17.202 16.323 69.128 1.00 75.81 195 SER A CA 1
ATOM 1479 C C . SER A 1 195 ? -18.620 16.184 69.692 1.00 75.81 195 SER A C 1
ATOM 1481 O O . SER A 1 195 ? -19.294 15.201 69.393 1.00 75.81 195 SER A O 1
ATOM 1483 N N . LYS A 1 196 ? -19.130 17.201 70.402 1.00 75.69 196 LYS A N 1
ATOM 1484 C CA . LYS A 1 196 ? -20.522 17.240 70.895 1.00 75.69 196 LYS A CA 1
ATOM 1485 C C . LYS A 1 196 ? -21.544 17.178 69.754 1.00 75.69 196 LYS A C 1
ATOM 1487 O O . LYS A 1 196 ? -22.578 16.530 69.893 1.00 75.69 196 LYS A O 1
ATOM 1492 N N . LEU A 1 197 ? -21.254 17.807 68.612 1.00 70.44 197 LEU A N 1
ATOM 1493 C CA . LEU A 1 197 ? -22.098 17.714 67.416 1.00 70.44 197 LEU A CA 1
ATOM 1494 C C . LEU A 1 197 ? -22.111 16.290 66.832 1.00 70.44 197 LEU A C 1
ATOM 1496 O O . LEU A 1 197 ? -23.195 15.789 66.538 1.00 70.44 197 LEU A O 1
ATOM 1500 N N . VAL A 1 198 ? -20.957 15.609 66.747 1.00 72.38 198 VAL A N 1
ATOM 1501 C CA . VAL A 1 198 ? -20.883 14.185 66.347 1.00 72.38 198 VAL A CA 1
ATOM 1502 C C . VAL A 1 198 ? -21.682 13.292 67.303 1.00 72.38 198 VAL A C 1
ATOM 1504 O O . VAL A 1 198 ? -22.443 12.442 66.847 1.00 72.38 198 VAL A O 1
ATOM 1507 N N . GLU A 1 199 ? -21.552 13.494 68.615 1.00 70.75 199 GLU A N 1
ATOM 1508 C CA . GLU A 1 199 ? -22.257 12.698 69.633 1.00 70.75 199 GLU A CA 1
ATOM 1509 C C . GLU A 1 199 ? -23.774 12.953 69.659 1.00 70.75 199 GLU A C 1
ATOM 1511 O O . GLU A 1 199 ? -24.540 12.065 70.024 1.00 70.75 199 GLU A O 1
ATOM 1516 N N . SER A 1 200 ? -24.231 14.131 69.219 1.00 66.19 200 SER A N 1
ATOM 1517 C CA . SER A 1 200 ? -25.659 14.482 69.172 1.00 66.19 200 SER A CA 1
ATOM 1518 C C . SER A 1 200 ? -26.462 13.796 68.057 1.00 66.19 200 SER A C 1
ATOM 1520 O O . SER A 1 200 ? -27.687 13.912 68.033 1.00 66.19 200 SER A O 1
ATOM 1522 N N . GLY A 1 201 ? -25.796 13.126 67.106 1.00 55.44 201 GLY A N 1
ATOM 1523 C CA . GLY A 1 201 ? -26.436 12.389 66.008 1.00 55.44 201 GLY A CA 1
ATOM 1524 C C . GLY A 1 201 ? -27.187 13.238 64.970 1.00 55.44 201 GLY A C 1
ATOM 1525 O O . GLY A 1 201 ? -27.756 12.682 64.032 1.00 55.44 201 GLY A O 1
ATOM 1526 N N . LYS A 1 202 ? -27.204 14.571 65.101 1.00 47.59 202 LYS A N 1
ATOM 1527 C CA . LYS A 1 202 ? -27.876 15.473 64.156 1.00 47.59 202 LYS A CA 1
ATOM 1528 C C . LYS A 1 202 ? -26.971 15.801 62.968 1.00 47.59 202 LYS A C 1
ATOM 1530 O O . LYS A 1 202 ? -25.851 16.277 63.143 1.00 47.59 202 LYS A O 1
ATOM 1535 N N . ALA A 1 203 ? -27.484 15.605 61.753 1.00 43.25 203 ALA A N 1
ATOM 1536 C CA . ALA A 1 203 ? -26.871 16.170 60.554 1.00 43.25 203 ALA A CA 1
ATOM 1537 C C . ALA A 1 203 ? -26.881 17.714 60.637 1.00 43.25 203 ALA A C 1
ATOM 1539 O O . ALA A 1 203 ? -27.820 18.279 61.204 1.00 43.25 203 ALA A O 1
ATOM 1540 N N . PRO A 1 204 ? -25.863 18.415 60.105 1.00 41.19 204 PRO A N 1
ATOM 1541 C CA . PRO A 1 204 ? -25.789 19.865 60.219 1.00 41.19 204 PRO A CA 1
ATOM 1542 C C . PRO A 1 204 ? -26.811 20.546 59.298 1.00 41.19 204 PRO A C 1
ATOM 1544 O O . PRO A 1 204 ? -26.599 20.640 58.089 1.00 41.19 204 PRO A O 1
ATOM 1547 N N . GLU A 1 205 ? -27.892 21.071 59.877 1.00 41.34 205 GLU A N 1
ATOM 1548 C CA . GLU A 1 205 ? -28.716 22.090 59.222 1.00 41.34 205 GLU A CA 1
ATOM 1549 C C . GLU A 1 205 ? -27.867 23.352 59.017 1.00 41.34 205 GLU A C 1
ATOM 1551 O O . GLU A 1 205 ? -27.414 23.987 59.973 1.00 41.34 205 GLU A O 1
ATOM 1556 N N . LEU A 1 206 ? -27.623 23.710 57.755 1.00 43.06 206 LEU A N 1
ATOM 1557 C CA . LEU A 1 206 ? -26.992 24.979 57.404 1.00 43.06 206 LEU A CA 1
ATOM 1558 C C . LEU A 1 206 ? -28.029 26.105 57.563 1.00 43.06 206 LEU A C 1
ATOM 1560 O O . LEU A 1 206 ? -29.131 25.978 57.024 1.00 43.06 206 LEU A O 1
ATOM 1564 N N . PRO A 1 207 ? -27.714 27.206 58.270 1.00 36.16 207 PRO A N 1
ATOM 1565 C CA . PRO A 1 207 ? -28.680 28.270 58.512 1.00 36.16 207 PRO A CA 1
ATOM 1566 C C . PRO A 1 207 ? -29.075 28.966 57.204 1.00 36.16 207 PRO A C 1
ATOM 1568 O O . PRO A 1 207 ? -28.235 29.512 56.485 1.00 36.16 207 PRO A O 1
ATOM 1571 N N . VAL A 1 208 ? -30.377 28.966 56.913 1.00 36.62 208 VAL A N 1
ATOM 1572 C CA . VAL A 1 208 ? -30.960 29.665 55.762 1.00 36.62 208 VAL A CA 1
ATOM 1573 C C . VAL A 1 208 ? -30.798 31.172 55.950 1.00 36.62 208 VAL A C 1
ATOM 1575 O O . VAL A 1 208 ? -31.157 31.719 56.992 1.00 36.62 208 VAL A O 1
ATOM 1578 N N . LYS A 1 209 ? -30.281 31.862 54.930 1.00 31.86 209 LYS A N 1
ATOM 1579 C CA . LYS A 1 209 ? -30.200 33.325 54.923 1.00 31.86 209 LYS A CA 1
ATOM 1580 C C . LYS A 1 209 ? -31.478 33.914 54.324 1.00 31.86 209 LYS A C 1
ATOM 1582 O O . LYS A 1 209 ? -31.758 33.693 53.147 1.00 31.86 209 LYS A O 1
ATOM 1587 N N . GLU A 1 210 ? -32.225 34.674 55.120 1.00 32.19 210 GLU A N 1
ATOM 1588 C CA . GLU A 1 210 ? -33.396 35.423 54.648 1.00 32.19 210 GLU A CA 1
ATOM 1589 C C . GLU A 1 210 ? -33.016 36.500 53.603 1.00 32.19 210 GLU A C 1
ATOM 1591 O O . GLU A 1 210 ? -31.892 37.021 53.621 1.00 32.19 210 GLU A O 1
ATOM 1596 N N . PRO A 1 211 ? -33.925 36.843 52.668 1.00 35.69 211 PRO A N 1
ATOM 1597 C CA . PRO A 1 211 ? -33.652 37.811 51.610 1.00 35.69 211 PRO A CA 1
ATOM 1598 C C . PRO A 1 211 ? -33.850 39.261 52.082 1.00 35.69 211 PRO A C 1
ATOM 1600 O O . PRO A 1 211 ? -34.969 39.687 52.362 1.00 35.69 211 PRO A O 1
ATOM 1603 N N . GLU A 1 212 ? -32.776 40.056 52.081 1.00 31.84 212 GLU A N 1
ATOM 1604 C CA . GLU A 1 212 ? -32.840 41.504 52.344 1.00 31.84 212 GLU A CA 1
ATOM 1605 C C . GLU A 1 212 ? -32.956 42.370 51.061 1.00 31.84 212 GLU A C 1
ATOM 1607 O O . GLU A 1 212 ? -32.632 41.913 49.959 1.00 31.84 212 GLU A O 1
ATOM 1612 N N . PRO A 1 213 ? -33.488 43.611 51.167 1.00 32.28 213 PRO A N 1
ATOM 1613 C CA . PRO A 1 213 ? -34.252 44.239 50.085 1.00 32.28 213 PRO A CA 1
ATOM 1614 C C . PRO A 1 213 ? -33.445 45.155 49.134 1.00 32.28 213 PRO A C 1
ATOM 1616 O O . PRO A 1 213 ? -32.343 45.604 49.449 1.00 32.28 213 PRO A O 1
ATOM 1619 N N . PRO A 1 214 ? -34.006 45.517 47.958 1.00 41.91 214 PRO A N 1
ATOM 1620 C CA . PRO A 1 214 ? -33.295 46.297 46.947 1.00 41.91 214 PRO A CA 1
ATOM 1621 C C . PRO A 1 214 ? -33.422 47.819 47.129 1.00 41.91 214 PRO A C 1
ATOM 1623 O O . PRO A 1 214 ? -34.537 48.335 47.235 1.00 41.91 214 PRO A O 1
ATOM 1626 N N . LYS A 1 215 ? -32.279 48.526 47.035 1.00 27.64 215 LYS A N 1
ATOM 1627 C CA . LYS A 1 215 ? -32.000 49.924 46.577 1.00 27.64 215 LYS A CA 1
ATOM 1628 C C . LYS A 1 215 ? -30.718 50.410 47.296 1.00 27.64 215 LYS A C 1
ATOM 1630 O O . LYS A 1 215 ? -30.489 50.057 48.437 1.00 27.64 215 LYS A O 1
ATOM 1635 N N . SER A 1 216 ? -29.831 51.219 46.713 1.00 28.22 216 SER A N 1
ATOM 1636 C CA . SER A 1 216 ? -30.094 52.324 45.789 1.00 28.22 216 SER A CA 1
ATOM 1637 C C . SER A 1 216 ? -28.897 52.674 44.883 1.00 28.22 216 SER A C 1
ATOM 1639 O O . SER A 1 216 ? -27.739 52.477 45.241 1.00 28.22 216 SER A O 1
ATOM 1641 N N . LYS A 1 217 ? -29.181 53.286 43.724 1.00 29.73 217 LYS A N 1
ATOM 1642 C CA . LYS A 1 217 ? -28.247 54.162 42.995 1.00 29.73 217 LYS A CA 1
ATOM 1643 C C . LYS A 1 217 ? -28.983 55.442 42.577 1.00 29.73 217 LYS A C 1
ATOM 1645 O O . LYS A 1 217 ? -29.937 55.385 41.805 1.00 29.73 217 LYS A O 1
ATOM 1650 N N . ARG A 1 218 ? -28.521 56.603 43.053 1.00 27.14 218 ARG A N 1
ATOM 1651 C CA . ARG A 1 218 ? -28.759 57.939 42.465 1.00 27.14 218 ARG A CA 1
ATOM 1652 C C . ARG A 1 218 ? -27.382 58.623 42.391 1.00 27.14 218 ARG A C 1
ATOM 1654 O O . ARG A 1 218 ? -26.709 58.674 43.407 1.00 27.14 218 ARG A O 1
ATOM 1661 N N . ARG A 1 219 ? -26.813 58.883 41.203 1.00 27.22 219 ARG A N 1
ATOM 1662 C CA . ARG A 1 219 ? -27.088 59.977 40.229 1.00 27.22 219 ARG A CA 1
ATOM 1663 C C . ARG A 1 219 ? -26.625 61.334 40.784 1.00 27.22 219 ARG A C 1
ATOM 1665 O O . ARG A 1 219 ? -27.138 61.759 41.811 1.00 27.22 219 ARG A O 1
ATOM 1672 N N . LYS A 1 220 ? -25.637 61.991 40.169 1.00 29.55 220 LYS A N 1
ATOM 1673 C CA . LYS A 1 220 ? -25.697 62.959 39.035 1.00 29.55 220 LYS A CA 1
ATOM 1674 C C . LYS A 1 220 ? -24.239 63.250 38.580 1.00 29.55 220 LYS A C 1
ATOM 1676 O O . LYS A 1 220 ? -23.359 63.011 39.396 1.00 29.55 220 LYS A O 1
ATOM 1681 N N . THR A 1 221 ? -23.849 63.774 37.411 1.00 27.28 221 THR A N 1
ATOM 1682 C CA . THR A 1 221 ? -24.395 64.133 36.064 1.00 27.28 221 THR A CA 1
ATOM 1683 C C . THR A 1 221 ? -23.150 64.261 35.134 1.00 27.28 221 THR A C 1
ATOM 1685 O O . THR A 1 221 ? -22.042 64.171 35.653 1.00 27.28 221 THR A O 1
ATOM 1688 N N . ALA A 1 222 ? -23.157 64.437 33.806 1.00 27.67 222 ALA A N 1
ATOM 1689 C CA . ALA A 1 222 ? -24.145 64.803 32.772 1.00 27.67 222 ALA A CA 1
ATOM 1690 C C . ALA A 1 222 ? -23.732 64.108 31.425 1.00 27.67 222 ALA A C 1
ATOM 1692 O O . ALA A 1 222 ? -22.879 63.226 31.484 1.00 27.67 222 ALA A O 1
ATOM 1693 N N . ASP A 1 223 ? -24.216 64.378 30.200 1.00 28.06 223 ASP A N 1
ATOM 1694 C CA . ASP A 1 223 ? -25.373 65.139 29.675 1.00 28.06 223 ASP A CA 1
ATOM 1695 C C . ASP A 1 223 ? -25.821 64.556 28.297 1.00 28.06 223 ASP A C 1
ATOM 1697 O O . ASP A 1 223 ? -25.364 63.474 27.923 1.00 28.06 223 ASP A O 1
ATOM 1701 N N . ALA A 1 224 ? -26.710 65.226 27.544 1.00 25.81 224 ALA A N 1
ATOM 1702 C CA . ALA A 1 224 ? -27.232 64.796 26.227 1.00 25.81 224 ALA A CA 1
ATOM 1703 C C . ALA A 1 224 ? -27.776 65.990 25.384 1.00 25.81 224 ALA A C 1
ATOM 1705 O O . ALA A 1 224 ? -27.794 67.106 25.897 1.00 25.81 224 ALA A O 1
ATOM 1706 N N . PRO A 1 225 ? -28.434 65.788 24.214 1.00 53.69 225 PRO A N 1
ATOM 1707 C CA . PRO A 1 225 ? -28.071 65.118 22.946 1.00 53.69 225 PRO A CA 1
ATOM 1708 C C . PRO A 1 225 ? -28.054 66.166 21.774 1.00 53.69 225 PRO A C 1
ATOM 1710 O O . PRO A 1 225 ? -27.867 67.341 22.091 1.00 53.69 225 PRO A O 1
ATOM 1713 N N . PRO A 1 226 ? -28.186 65.846 20.450 1.00 39.47 226 PRO A N 1
ATOM 1714 C CA . PRO A 1 226 ? -29.446 65.412 19.777 1.00 39.47 226 PRO A CA 1
ATOM 1715 C C . PRO A 1 226 ? -29.244 64.315 18.679 1.00 39.47 226 PRO A C 1
ATOM 1717 O O . PRO A 1 226 ? -28.112 63.901 18.473 1.00 39.47 226 PRO A O 1
ATOM 1720 N N . VAL A 1 227 ? -30.170 63.839 17.816 1.00 29.83 227 VAL A N 1
ATOM 1721 C CA . VAL A 1 227 ? -31.625 63.499 17.724 1.00 29.83 227 VAL A CA 1
ATOM 1722 C C . VAL A 1 227 ? -31.912 63.203 16.215 1.00 29.83 227 VAL A C 1
ATOM 1724 O O . VAL A 1 227 ? -31.714 64.107 15.416 1.00 29.83 227 VAL A O 1
ATOM 1727 N N . LYS A 1 228 ? -32.475 62.018 15.864 1.00 27.72 228 LYS A N 1
ATOM 1728 C CA . LYS A 1 228 ? -33.159 61.623 14.576 1.00 27.72 228 LYS A CA 1
ATOM 1729 C C . LYS A 1 228 ? -32.324 61.691 13.250 1.00 27.72 228 LYS A C 1
ATOM 1731 O O . LYS A 1 228 ? -31.215 62.196 13.283 1.00 27.72 228 LYS A O 1
ATOM 1736 N N . GLU A 1 229 ? -32.693 61.141 12.072 1.00 28.12 229 GLU A N 1
ATOM 1737 C CA . GLU A 1 229 ? -33.953 60.622 11.458 1.00 28.12 229 GLU A CA 1
ATOM 1738 C C . GLU A 1 229 ? -33.785 59.291 10.653 1.00 28.12 229 GLU A C 1
ATOM 1740 O O . GLU A 1 229 ? -32.683 58.784 10.466 1.00 28.12 229 GLU A O 1
ATOM 1745 N N . THR A 1 230 ? -34.910 58.719 10.192 1.00 26.31 230 THR A N 1
ATOM 1746 C CA . THR A 1 230 ? -35.093 57.560 9.268 1.00 26.31 230 THR A CA 1
ATOM 1747 C C . THR A 1 230 ? -35.345 58.047 7.806 1.00 26.31 230 THR A C 1
ATOM 1749 O O . THR A 1 230 ? -35.224 59.253 7.605 1.00 26.31 230 THR A O 1
ATOM 1752 N N . PRO A 1 231 ? -35.821 57.273 6.779 1.00 46.28 231 PRO A N 1
ATOM 1753 C CA . PRO A 1 231 ? -35.822 55.823 6.436 1.00 46.28 231 PRO A CA 1
ATOM 1754 C C . PRO A 1 231 ? -35.405 55.521 4.942 1.00 46.28 231 PRO A C 1
ATOM 1756 O O . PRO A 1 231 ? -34.979 56.417 4.224 1.00 46.28 231 PRO A O 1
ATOM 1759 N N . LYS A 1 232 ? -35.712 54.293 4.447 1.00 25.67 232 LYS A N 1
ATOM 1760 C CA . LYS A 1 232 ? -35.786 53.778 3.034 1.00 25.67 232 LYS A CA 1
ATOM 1761 C C . LYS A 1 232 ? -34.479 53.159 2.480 1.00 25.67 232 LYS A C 1
ATOM 1763 O O . LYS A 1 232 ? -33.422 53.743 2.633 1.00 25.67 232 LYS A O 1
ATOM 1768 N N . ALA A 1 233 ? -34.428 51.908 1.984 1.00 26.83 233 ALA A N 1
ATOM 1769 C CA . ALA A 1 233 ? -35.188 51.218 0.911 1.00 26.83 233 ALA A CA 1
ATOM 1770 C C . ALA A 1 233 ? -34.832 51.744 -0.502 1.00 26.83 233 ALA A C 1
ATOM 1772 O O . ALA A 1 233 ? -34.872 52.951 -0.699 1.00 26.83 233 ALA A O 1
ATOM 1773 N N . ALA A 1 234 ? -34.544 50.935 -1.535 1.00 27.08 234 ALA A N 1
ATOM 1774 C CA . ALA A 1 234 ? -34.391 49.473 -1.675 1.00 27.08 234 ALA A CA 1
ATOM 1775 C C . ALA A 1 234 ? -33.742 49.140 -3.048 1.00 27.08 234 ALA A C 1
ATOM 1777 O O . ALA A 1 234 ? -33.770 50.006 -3.917 1.00 27.08 234 ALA A O 1
ATOM 1778 N N . LYS A 1 235 ? -33.338 47.868 -3.279 1.00 24.86 235 LYS A N 1
ATOM 1779 C CA . LYS A 1 235 ? -33.055 47.259 -4.614 1.00 24.86 235 LYS A CA 1
ATOM 1780 C C . LYS A 1 235 ? -31.832 47.860 -5.376 1.00 24.86 235 LYS A C 1
ATOM 1782 O O . LYS A 1 235 ? -31.362 48.926 -5.012 1.00 24.86 235 LYS A O 1
ATOM 1787 N N . THR A 1 236 ? -31.198 47.226 -6.375 1.00 25.73 236 THR A N 1
ATOM 1788 C CA . THR A 1 236 ? -31.411 45.931 -7.071 1.00 25.73 236 THR A CA 1
ATOM 1789 C C . THR A 1 236 ? -30.095 45.408 -7.676 1.00 25.73 236 THR A C 1
ATOM 1791 O O . THR A 1 236 ? -29.204 46.197 -7.962 1.00 25.73 236 THR A O 1
ATOM 1794 N N . ASP A 1 237 ? -30.077 44.099 -7.935 1.00 23.48 237 ASP A N 1
ATOM 1795 C CA . ASP A 1 237 ? -29.407 43.351 -9.014 1.00 23.48 237 ASP A CA 1
ATOM 1796 C C . ASP A 1 237 ? -27.897 43.386 -9.307 1.00 23.48 237 ASP A C 1
ATOM 1798 O O . ASP A 1 237 ? -27.207 44.397 -9.401 1.00 23.48 237 ASP A O 1
ATOM 1802 N N . TRP A 1 238 ? -27.450 42.160 -9.588 1.00 29.56 238 TRP A N 1
ATOM 1803 C CA . TRP A 1 238 ? -26.240 41.775 -10.294 1.00 29.56 238 TRP A CA 1
ATOM 1804 C C . TRP A 1 238 ? -26.497 41.722 -11.804 1.00 29.56 238 TRP A C 1
ATOM 1806 O O . TRP A 1 238 ? -27.432 41.043 -12.220 1.00 29.56 238 TRP A O 1
ATOM 1816 N N . THR A 1 239 ? -25.574 42.228 -12.626 1.00 24.62 239 THR A N 1
ATOM 1817 C CA . THR A 1 239 ? -25.302 41.634 -13.951 1.00 24.62 239 THR A CA 1
ATOM 1818 C C . THR A 1 239 ? -23.838 41.790 -14.349 1.00 24.62 239 THR A C 1
ATOM 1820 O O . THR A 1 239 ? -23.227 42.835 -14.143 1.00 24.62 239 THR A O 1
ATOM 1823 N N . LEU A 1 240 ? -23.310 40.720 -14.947 1.00 29.48 240 LEU A N 1
ATOM 1824 C CA . LEU A 1 240 ? -21.993 40.588 -15.565 1.00 29.48 240 LEU A CA 1
ATOM 1825 C C . LEU A 1 240 ? -21.677 41.708 -16.578 1.00 29.48 240 LEU A C 1
ATOM 1827 O O . LEU A 1 240 ? -22.592 42.195 -17.231 1.00 29.48 240 LEU A O 1
ATOM 1831 N N . PHE A 1 241 ? -20.389 41.963 -16.853 1.00 22.22 241 PHE A N 1
ATOM 1832 C CA . PHE A 1 241 ? -19.809 41.633 -18.170 1.00 22.22 241 PHE A CA 1
ATOM 1833 C C . PHE A 1 241 ? -18.264 41.607 -18.164 1.00 22.22 241 PHE A C 1
ATOM 1835 O O . PHE A 1 241 ? -17.589 42.197 -17.329 1.00 22.22 241 PHE A O 1
ATOM 1842 N N . THR A 1 242 ? -17.734 40.851 -19.121 1.00 26.14 242 THR A N 1
ATOM 1843 C CA . THR A 1 242 ? -16.332 40.528 -19.437 1.00 26.14 242 THR A CA 1
ATOM 1844 C C . THR A 1 242 ? -15.374 41.719 -19.625 1.00 26.14 242 THR A C 1
ATOM 1846 O O . THR A 1 242 ? -15.766 42.720 -20.219 1.00 26.14 242 THR A O 1
ATOM 1849 N N . SER A 1 243 ? -14.064 41.527 -19.403 1.00 25.20 243 SER A N 1
ATOM 1850 C CA . SER A 1 243 ? -13.081 41.302 -20.499 1.00 25.20 243 SER A CA 1
ATOM 1851 C C . SER A 1 243 ? -11.611 41.580 -20.117 1.00 25.20 243 SER A C 1
ATOM 1853 O O . SER A 1 243 ? -11.287 42.260 -19.152 1.00 25.20 243 SER A O 1
ATOM 1855 N N . SER A 1 244 ? -10.719 40.993 -20.913 1.00 28.20 244 SER A N 1
ATOM 1856 C CA . SER A 1 244 ? -9.253 41.080 -20.907 1.00 28.20 244 SER A CA 1
ATOM 1857 C C . SER A 1 244 ? -8.640 42.494 -20.919 1.00 28.20 244 SER A C 1
ATOM 1859 O O . SER A 1 244 ? -9.043 43.302 -21.757 1.00 28.20 244 SER A O 1
ATOM 1861 N N . LYS A 1 245 ? -7.499 42.691 -20.230 1.00 25.61 245 LYS A N 1
ATOM 1862 C CA . LYS A 1 245 ? -6.158 42.782 -20.872 1.00 25.61 245 LYS A CA 1
ATOM 1863 C C . LYS A 1 245 ? -4.996 43.008 -19.882 1.00 25.61 245 LYS A C 1
ATOM 1865 O O . LYS A 1 245 ? -5.138 43.665 -18.864 1.00 25.61 245 LYS A O 1
ATOM 1870 N N . SER A 1 246 ? -3.850 42.447 -20.272 1.00 28.00 246 SER A N 1
ATOM 1871 C CA . SER A 1 246 ? -2.450 42.729 -19.896 1.00 28.00 246 SER A CA 1
ATOM 1872 C C . SER A 1 246 ? -2.100 43.970 -19.053 1.00 28.00 246 SER A C 1
ATOM 1874 O O . SER A 1 246 ? -2.390 45.088 -19.474 1.00 28.00 246 SER A O 1
ATOM 1876 N N . ALA A 1 247 ? -1.214 43.776 -18.069 1.00 25.72 247 ALA A N 1
ATOM 1877 C CA . ALA A 1 247 ? 0.151 44.332 -18.096 1.00 25.72 247 ALA A CA 1
ATOM 1878 C C . ALA A 1 247 ? 1.067 43.581 -17.105 1.00 25.72 247 ALA A C 1
ATOM 1880 O O . ALA A 1 247 ? 0.609 43.147 -16.050 1.00 25.72 247 ALA A O 1
ATOM 1881 N N . LEU A 1 248 ? 2.353 43.427 -17.443 1.00 30.11 248 LEU A N 1
ATOM 1882 C CA . LEU A 1 248 ? 3.386 43.165 -16.437 1.00 30.11 248 LEU A CA 1
ATOM 1883 C C . LEU A 1 248 ? 3.635 44.469 -15.678 1.00 30.11 248 LEU A C 1
ATOM 1885 O O . LEU A 1 248 ? 3.856 45.486 -16.324 1.00 30.11 248 LEU A O 1
ATOM 1889 N N . ASP A 1 249 ? 3.746 44.396 -14.354 1.00 24.12 249 ASP A N 1
ATOM 1890 C CA . ASP A 1 249 ? 4.654 45.274 -13.617 1.00 24.12 249 ASP A CA 1
ATOM 1891 C C . ASP A 1 249 ? 5.252 44.512 -12.429 1.00 24.12 249 ASP A C 1
ATOM 1893 O O . ASP A 1 249 ? 4.557 44.077 -11.508 1.00 24.12 249 ASP A O 1
ATOM 1897 N N . PHE A 1 250 ? 6.569 44.310 -12.474 1.00 27.38 250 PHE A N 1
ATOM 1898 C CA . PHE A 1 250 ? 7.333 43.640 -11.422 1.00 27.38 250 PHE A CA 1
ATOM 1899 C C . PHE A 1 250 ? 7.614 44.639 -10.290 1.00 27.38 250 PHE A C 1
ATOM 1901 O O . PHE A 1 250 ? 8.707 45.195 -10.183 1.00 27.38 250 PHE A O 1
ATOM 1908 N N . GLN A 1 251 ? 6.626 44.882 -9.427 1.00 26.70 251 GLN A N 1
ATOM 1909 C CA . GLN A 1 251 ? 6.849 45.659 -8.208 1.00 26.70 251 GLN A CA 1
ATOM 1910 C C . GLN A 1 251 ? 7.380 44.761 -7.084 1.00 26.70 251 GLN A C 1
ATOM 1912 O O . GLN A 1 251 ? 6.717 43.837 -6.613 1.00 26.70 251 GLN A O 1
ATOM 1917 N N . THR A 1 252 ? 8.608 45.040 -6.648 1.00 28.42 252 THR A N 1
ATOM 1918 C CA . THR A 1 252 ? 9.299 44.322 -5.573 1.00 28.42 252 THR A CA 1
ATOM 1919 C C . THR A 1 252 ? 8.578 44.501 -4.236 1.00 28.42 252 THR A C 1
ATOM 1921 O O . THR A 1 252 ? 8.730 45.527 -3.571 1.00 28.42 252 THR A O 1
ATOM 1924 N N . CYS A 1 253 ? 7.811 43.493 -3.821 1.00 24.84 253 CYS A N 1
ATOM 1925 C CA . CYS A 1 253 ? 7.129 43.482 -2.531 1.00 24.84 253 CYS A CA 1
ATOM 1926 C C . CYS A 1 253 ? 8.124 43.233 -1.382 1.00 24.84 253 CYS A C 1
ATOM 1928 O O . CYS A 1 253 ? 8.569 42.109 -1.148 1.00 24.84 253 CYS A O 1
ATOM 1930 N N . SER A 1 254 ? 8.459 44.290 -0.643 1.00 28.50 254 SER A N 1
ATOM 1931 C CA . SER A 1 254 ? 9.379 44.277 0.504 1.00 28.50 254 SER A CA 1
ATOM 1932 C C . SER A 1 254 ? 8.724 43.868 1.837 1.00 28.50 254 SER A C 1
ATOM 1934 O O . SER A 1 254 ? 9.288 44.113 2.902 1.00 28.50 254 SER A O 1
ATOM 1936 N N . SER A 1 255 ? 7.550 43.225 1.801 1.00 29.75 255 SER A N 1
ATOM 1937 C CA . SER A 1 255 ? 6.760 42.843 2.985 1.00 29.75 255 SER A CA 1
ATOM 1938 C C . SER A 1 255 ? 6.349 41.362 3.022 1.00 29.75 255 SER A C 1
ATOM 1940 O O . SER A 1 255 ? 5.334 41.003 3.617 1.00 29.75 255 SER A O 1
ATOM 1942 N N . CYS A 1 256 ? 7.158 40.468 2.444 1.00 24.59 256 CYS A N 1
ATOM 1943 C CA . CYS A 1 256 ? 7.004 39.029 2.673 1.00 24.59 256 CYS A CA 1
ATOM 1944 C C . CYS A 1 256 ? 7.502 38.658 4.090 1.00 24.59 256 CYS A C 1
ATOM 1946 O O . CYS A 1 256 ? 8.679 38.894 4.390 1.00 24.59 256 CYS A O 1
ATOM 1948 N N . PRO A 1 257 ? 6.672 38.069 4.976 1.00 31.48 257 PRO A N 1
ATOM 1949 C CA . PRO A 1 257 ? 7.151 37.561 6.255 1.00 31.48 257 PRO A CA 1
ATOM 1950 C C . PRO A 1 257 ? 8.131 36.413 6.008 1.00 31.48 257 PRO A C 1
ATOM 1952 O O . PRO A 1 257 ? 7.815 35.482 5.265 1.00 31.48 257 PRO A O 1
ATOM 1955 N N . LYS A 1 258 ? 9.297 36.442 6.665 1.00 29.59 258 LYS A N 1
ATOM 1956 C CA . LY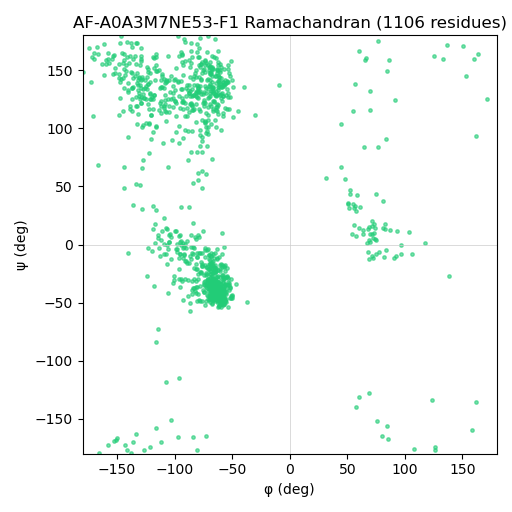S A 1 258 ? 10.219 35.297 6.697 1.00 29.59 258 LYS A CA 1
ATOM 1957 C C . LYS A 1 258 ? 9.486 34.109 7.326 1.00 29.59 258 LYS A C 1
ATOM 1959 O O . LYS A 1 258 ? 9.333 34.055 8.544 1.00 29.59 258 LYS A O 1
ATOM 1964 N N . ARG A 1 259 ? 8.969 33.199 6.495 1.00 29.77 259 ARG A N 1
ATOM 1965 C CA . ARG A 1 259 ? 8.250 32.016 6.971 1.00 29.77 259 ARG A CA 1
ATOM 1966 C C . ARG A 1 259 ? 9.219 31.084 7.685 1.00 29.77 259 ARG A C 1
ATOM 1968 O O . ARG A 1 259 ? 10.293 30.786 7.173 1.00 29.77 259 ARG A O 1
ATOM 1975 N N . TYR A 1 260 ? 8.781 30.623 8.849 1.00 29.75 260 TYR A N 1
ATOM 1976 C CA . TYR A 1 260 ? 9.403 29.544 9.597 1.00 29.75 260 TYR A CA 1
ATOM 1977 C C . TYR A 1 260 ? 9.567 28.315 8.696 1.00 29.75 260 TYR A C 1
ATOM 1979 O O . TYR A 1 260 ? 8.574 27.719 8.276 1.00 29.75 260 TYR A O 1
ATOM 1987 N N . ALA A 1 261 ? 10.812 27.911 8.453 1.00 26.00 261 ALA A N 1
ATOM 1988 C CA . ALA A 1 261 ? 11.105 26.490 8.374 1.00 26.00 261 ALA A CA 1
ATOM 1989 C C . ALA A 1 261 ? 11.023 25.931 9.808 1.00 26.00 261 ALA A C 1
ATOM 1991 O O . ALA A 1 261 ? 11.426 26.627 10.747 1.00 26.00 261 ALA A O 1
ATOM 1992 N N . PRO A 1 262 ? 10.485 24.721 10.026 1.00 33.78 262 PRO A N 1
ATOM 1993 C CA . PRO A 1 262 ? 10.601 24.074 11.319 1.00 33.78 262 PRO A CA 1
ATOM 1994 C C . PRO A 1 262 ? 12.048 23.603 11.502 1.00 33.78 262 PRO A C 1
ATOM 1996 O O . PRO A 1 262 ? 12.435 22.559 10.979 1.00 33.78 262 PRO A O 1
ATOM 1999 N N . ASP A 1 263 ? 12.837 24.355 12.273 1.00 33.84 263 ASP A N 1
ATOM 2000 C CA . ASP A 1 263 ? 14.116 23.890 12.823 1.00 33.84 263 ASP A CA 1
ATOM 2001 C C . ASP A 1 263 ? 13.851 22.776 13.855 1.00 33.84 263 ASP A C 1
ATOM 2003 O O . ASP A 1 263 ? 13.940 22.969 15.066 1.00 33.84 263 ASP A O 1
ATOM 2007 N N . SER A 1 264 ? 13.490 21.584 13.372 1.00 37.53 264 SER A N 1
ATOM 2008 C CA . SER A 1 264 ? 13.341 20.363 14.172 1.00 37.53 264 SER A CA 1
ATOM 2009 C C . SER A 1 264 ? 14.619 19.516 14.169 1.00 37.53 264 SER A C 1
ATOM 2011 O O . SER A 1 264 ? 14.562 18.290 14.232 1.00 37.53 264 SER A O 1
ATOM 2013 N N . GLN A 1 265 ? 15.778 20.171 14.082 1.00 35.00 265 GLN A N 1
ATOM 2014 C CA . GLN A 1 265 ? 17.083 19.585 14.381 1.00 35.00 265 GLN A CA 1
ATOM 2015 C C . GLN A 1 265 ? 17.313 19.692 15.899 1.00 35.00 265 GLN A C 1
ATOM 2017 O O . GLN A 1 265 ? 17.325 20.807 16.429 1.00 35.00 265 GLN A O 1
ATOM 2022 N N . PRO A 1 266 ? 17.488 18.578 16.635 1.00 38.19 266 PRO A N 1
ATOM 2023 C CA . PRO A 1 266 ? 17.885 18.643 18.033 1.00 38.19 266 PRO A CA 1
ATOM 2024 C C . PRO A 1 266 ? 19.230 19.362 18.188 1.00 38.19 266 PRO A C 1
ATOM 2026 O O . PRO A 1 266 ? 20.100 19.309 17.323 1.00 38.19 266 PRO A O 1
ATOM 2029 N N . TRP A 1 267 ? 19.428 19.962 19.356 1.00 35.16 267 TRP A N 1
ATOM 2030 C CA . TRP A 1 267 ? 20.588 20.752 19.799 1.00 35.16 267 TRP A CA 1
ATOM 2031 C C . TRP A 1 267 ? 21.960 20.026 19.796 1.00 35.16 267 TRP A C 1
ATOM 2033 O O . TRP A 1 267 ? 22.940 20.572 20.299 1.00 35.16 267 TRP A O 1
ATOM 2043 N N . PHE A 1 268 ? 22.051 18.827 19.216 1.00 34.50 268 PHE A N 1
ATOM 2044 C CA . PHE A 1 268 ? 23.268 18.021 19.057 1.00 34.50 268 PHE A CA 1
ATOM 2045 C C . PHE A 1 268 ? 24.169 18.443 17.876 1.00 34.50 268 PHE A C 1
ATOM 2047 O O . PHE A 1 268 ? 25.297 17.966 17.778 1.00 34.50 268 PHE A O 1
ATOM 2054 N N . SER A 1 269 ? 23.718 19.325 16.977 1.00 42.12 269 SER A N 1
ATOM 2055 C CA . SER A 1 269 ? 24.407 19.580 15.697 1.00 42.12 269 SER A CA 1
ATOM 2056 C C . SER A 1 269 ? 25.775 20.278 15.793 1.00 42.12 269 SER A C 1
ATOM 2058 O O . SER A 1 269 ? 26.621 20.068 14.930 1.00 42.12 269 SER A O 1
ATOM 2060 N N . ARG A 1 270 ? 26.057 21.060 16.846 1.00 42.06 270 ARG A N 1
ATOM 2061 C CA . ARG A 1 270 ? 27.223 21.978 16.875 1.00 42.06 270 ARG A CA 1
ATOM 2062 C C . ARG A 1 270 ? 28.621 21.337 16.919 1.00 42.06 270 ARG A C 1
ATOM 2064 O O . ARG A 1 270 ? 29.600 22.069 16.811 1.00 42.06 270 ARG A O 1
ATOM 2071 N N . SER A 1 271 ? 28.742 20.018 17.070 1.00 44.84 271 SER A N 1
ATOM 2072 C CA . SER A 1 271 ? 30.019 19.293 16.896 1.00 44.84 271 SER A CA 1
ATOM 2073 C C . SER A 1 271 ? 29.986 18.236 15.787 1.00 44.84 271 SER A C 1
ATOM 2075 O O . SER A 1 271 ? 31.013 17.635 15.497 1.00 44.84 271 SER A O 1
ATOM 2077 N N . ILE A 1 272 ? 28.817 18.002 15.184 1.00 50.03 272 ILE A N 1
ATOM 2078 C CA . ILE A 1 272 ? 28.581 17.039 14.093 1.00 50.03 272 ILE A CA 1
ATOM 2079 C C . ILE A 1 272 ? 28.411 17.790 12.747 1.00 50.03 272 ILE A C 1
ATOM 2081 O O . ILE A 1 272 ? 28.278 17.185 11.692 1.00 50.03 272 ILE A O 1
ATOM 2085 N N . ASP A 1 273 ? 28.535 19.123 12.764 1.00 46.72 273 ASP A N 1
ATOM 2086 C CA . ASP A 1 273 ? 28.344 20.091 11.664 1.00 46.72 273 ASP A CA 1
ATOM 2087 C C . ASP A 1 273 ? 29.210 19.870 10.395 1.00 46.72 273 ASP A C 1
ATOM 2089 O O . ASP A 1 273 ? 29.094 20.613 9.424 1.00 46.72 273 ASP A O 1
ATOM 2093 N N . GLN A 1 274 ? 30.093 18.863 10.383 1.00 55.94 274 GLN A N 1
ATOM 2094 C CA . GLN A 1 274 ? 30.879 18.450 9.210 1.00 55.94 274 GLN A CA 1
ATOM 2095 C C . GLN A 1 274 ? 30.358 17.173 8.527 1.00 55.94 274 GLN A C 1
ATOM 2097 O O . GLN A 1 274 ? 30.786 16.876 7.411 1.00 55.94 274 GLN A O 1
ATOM 2102 N N . THR A 1 275 ? 29.442 16.414 9.142 1.00 58.69 275 THR A N 1
ATOM 2103 C CA . THR A 1 275 ? 28.901 15.191 8.530 1.00 58.69 275 THR A CA 1
ATOM 2104 C C . THR A 1 275 ? 27.668 15.507 7.688 1.00 58.69 275 THR A C 1
ATOM 2106 O O . THR A 1 275 ? 26.610 15.842 8.223 1.00 58.69 275 THR A O 1
ATOM 2109 N N . GLY A 1 276 ? 27.780 15.384 6.363 1.00 66.00 276 GLY A N 1
ATOM 2110 C CA . GLY A 1 276 ? 26.629 15.515 5.463 1.00 66.00 276 GLY A CA 1
ATOM 2111 C C . GLY A 1 276 ? 25.566 14.441 5.732 1.00 66.00 276 GLY A C 1
ATOM 2112 O O . GLY A 1 276 ? 25.890 13.356 6.205 1.00 66.00 276 GLY A O 1
ATOM 2113 N N . ALA A 1 277 ? 24.299 14.713 5.397 1.00 71.31 277 ALA A N 1
ATOM 2114 C CA . ALA A 1 277 ? 23.170 13.832 5.736 1.00 71.31 277 ALA A CA 1
ATOM 2115 C C . ALA A 1 277 ? 23.348 12.365 5.283 1.00 71.31 277 ALA A C 1
ATOM 2117 O O . ALA A 1 277 ? 22.978 11.455 6.020 1.00 71.31 277 ALA A O 1
ATOM 2118 N N . HIS A 1 278 ? 23.993 12.122 4.134 1.00 73.75 278 HIS A N 1
ATOM 2119 C CA . HIS A 1 278 ? 24.303 10.767 3.655 1.00 73.75 278 HIS A CA 1
ATOM 2120 C C . HIS A 1 278 ? 25.203 9.969 4.619 1.00 73.75 278 HIS A C 1
ATOM 2122 O O . HIS A 1 278 ? 25.121 8.748 4.672 1.00 73.75 278 HIS A O 1
ATOM 2128 N N . GLN A 1 279 ? 26.052 10.631 5.413 1.00 80.81 279 GLN A N 1
ATOM 2129 C CA . GLN A 1 279 ? 26.937 9.959 6.370 1.00 80.81 279 GLN A CA 1
ATOM 2130 C C . GLN A 1 279 ? 26.152 9.399 7.562 1.00 80.81 279 GLN A C 1
ATOM 2132 O O . GLN A 1 279 ? 26.485 8.324 8.054 1.00 80.81 279 GLN A O 1
ATOM 2137 N N . LEU A 1 280 ? 25.073 10.072 7.983 1.00 87.00 280 LEU A N 1
ATOM 2138 C CA . LEU A 1 280 ? 24.157 9.542 8.998 1.00 87.00 280 LEU A CA 1
ATOM 2139 C C . LEU A 1 280 ? 23.457 8.275 8.489 1.00 87.00 280 LEU A C 1
ATOM 2141 O O . LEU A 1 280 ? 23.384 7.287 9.216 1.00 87.00 280 LEU A O 1
ATOM 2145 N N . ASP A 1 281 ? 23.039 8.261 7.223 1.00 89.25 281 ASP A N 1
ATOM 2146 C CA . ASP A 1 281 ? 22.464 7.080 6.573 1.00 89.25 281 ASP A CA 1
ATOM 2147 C C . ASP A 1 281 ? 23.462 5.903 6.533 1.00 89.25 281 ASP A C 1
ATOM 2149 O O . ASP A 1 281 ? 23.110 4.783 6.917 1.00 89.25 281 ASP A O 1
ATOM 2153 N N . LYS A 1 282 ? 24.733 6.138 6.166 1.00 90.88 282 LYS A N 1
ATOM 2154 C CA . LYS A 1 282 ? 25.773 5.087 6.225 1.00 90.88 282 LYS A CA 1
ATOM 2155 C C . LYS A 1 282 ? 26.003 4.569 7.653 1.00 90.88 282 LYS A C 1
ATOM 2157 O O . LYS A 1 282 ? 26.184 3.367 7.839 1.00 90.88 282 LYS A O 1
ATOM 2162 N N . LEU A 1 283 ? 25.936 5.434 8.669 1.00 92.62 283 LEU A N 1
ATOM 2163 C CA . LEU A 1 283 ? 26.030 5.021 10.075 1.00 92.62 283 LEU A CA 1
ATOM 2164 C C . LEU A 1 283 ? 24.820 4.180 10.522 1.00 92.62 283 LEU A C 1
ATOM 2166 O O . LEU A 1 283 ? 25.002 3.216 11.264 1.00 92.62 283 LEU A O 1
ATOM 2170 N N . ILE A 1 284 ? 23.605 4.484 10.051 1.00 91.44 284 ILE A N 1
ATOM 2171 C CA . ILE A 1 284 ? 22.397 3.694 10.353 1.00 91.44 284 ILE A CA 1
ATOM 2172 C C . ILE A 1 284 ? 22.540 2.258 9.832 1.00 91.44 284 ILE A C 1
ATOM 2174 O O . ILE A 1 284 ? 22.310 1.310 10.589 1.00 91.44 284 ILE A O 1
ATOM 2178 N N . ILE A 1 285 ? 22.958 2.070 8.573 1.00 94.62 285 ILE A N 1
ATOM 2179 C CA . ILE A 1 285 ? 23.147 0.713 8.036 1.00 94.62 285 ILE A CA 1
ATOM 2180 C C . ILE A 1 285 ? 24.347 -0.002 8.650 1.00 94.62 285 ILE A C 1
ATOM 2182 O O . ILE A 1 285 ? 24.253 -1.200 8.891 1.00 94.62 285 ILE A O 1
ATOM 2186 N N . SER A 1 286 ? 25.422 0.712 8.992 1.00 95.94 286 SER A N 1
ATOM 2187 C CA . SER A 1 286 ? 26.553 0.133 9.726 1.00 95.94 286 SER A CA 1
ATOM 2188 C C . SER A 1 286 ? 26.122 -0.437 11.085 1.00 95.94 286 SER A C 1
ATOM 2190 O O . SER A 1 286 ? 26.474 -1.566 11.424 1.00 95.94 286 SER A O 1
ATOM 2192 N N . GLN A 1 287 ? 25.258 0.265 11.831 1.00 96.69 287 GLN A N 1
ATOM 2193 C CA . GLN A 1 287 ? 24.709 -0.252 13.093 1.00 96.69 287 GLN A CA 1
ATOM 2194 C C . GLN A 1 287 ? 23.819 -1.490 12.897 1.00 96.69 287 GLN A C 1
ATOM 2196 O O . GLN A 1 287 ? 23.876 -2.425 13.701 1.00 96.69 287 GLN A O 1
ATOM 2201 N N . LEU A 1 288 ? 23.027 -1.542 11.820 1.00 97.06 288 LEU A N 1
ATOM 2202 C CA . LEU A 1 288 ? 22.261 -2.744 11.475 1.00 97.06 288 LEU A CA 1
ATOM 2203 C C . LEU A 1 288 ? 23.175 -3.898 11.020 1.00 97.06 288 LEU A C 1
ATOM 2205 O O . LEU A 1 288 ? 22.934 -5.045 11.391 1.00 97.06 288 LEU A O 1
ATOM 2209 N N . GLY A 1 289 ? 24.253 -3.599 10.294 1.00 98.12 289 GLY A N 1
ATOM 2210 C CA . GLY A 1 289 ? 25.287 -4.557 9.913 1.00 98.12 289 GLY A CA 1
ATOM 2211 C C . GLY A 1 289 ? 25.978 -5.158 11.133 1.00 98.12 289 GLY A C 1
ATOM 2212 O O . GLY A 1 289 ? 26.035 -6.377 11.260 1.00 98.12 289 GLY A O 1
ATOM 2213 N N . PHE A 1 290 ? 26.387 -4.337 12.101 1.00 98.25 290 PHE A N 1
ATOM 2214 C CA . PHE A 1 290 ? 26.977 -4.809 13.357 1.00 98.25 290 PHE A CA 1
ATOM 2215 C C . PHE A 1 290 ? 25.986 -5.621 14.214 1.00 98.25 290 PHE A C 1
ATOM 2217 O O . PHE A 1 290 ? 26.351 -6.636 14.814 1.00 98.25 290 PHE A O 1
ATOM 2224 N N . LEU A 1 291 ? 24.700 -5.247 14.239 1.00 98.19 291 LEU A N 1
ATOM 2225 C CA . LEU A 1 291 ? 23.649 -6.070 14.851 1.00 98.19 291 LEU A CA 1
ATOM 2226 C C . LEU A 1 291 ? 23.530 -7.440 14.163 1.00 98.19 291 LEU A C 1
ATOM 2228 O O . LEU A 1 291 ? 23.438 -8.461 14.852 1.00 98.19 291 LEU A O 1
ATOM 2232 N N . ALA A 1 292 ? 23.554 -7.469 12.830 1.00 98.38 292 ALA A N 1
ATOM 2233 C CA . ALA A 1 292 ? 23.506 -8.691 12.037 1.00 98.38 292 ALA A CA 1
ATOM 2234 C C . ALA A 1 292 ? 24.756 -9.561 12.256 1.00 98.38 292 ALA A C 1
ATOM 2236 O O . ALA A 1 292 ? 24.617 -10.758 12.489 1.00 98.38 292 ALA A O 1
ATOM 2237 N N . GLN A 1 293 ? 25.956 -8.977 12.325 1.00 98.56 293 GLN A N 1
ATOM 2238 C CA . GLN A 1 293 ? 27.192 -9.676 12.705 1.00 98.56 293 GLN A CA 1
ATOM 2239 C C . GLN A 1 293 ? 27.072 -10.311 14.103 1.00 98.56 293 GLN A C 1
ATOM 2241 O O . GLN A 1 293 ? 27.372 -11.490 14.277 1.00 98.56 293 GLN A O 1
ATOM 2246 N N . ARG A 1 294 ? 26.529 -9.591 15.098 1.00 98.12 294 ARG A N 1
ATOM 2247 C CA . ARG A 1 294 ? 26.254 -10.131 16.450 1.00 98.12 294 ARG A CA 1
ATOM 2248 C C . ARG A 1 294 ? 25.164 -11.208 16.485 1.00 98.12 294 ARG A C 1
ATOM 2250 O O . ARG A 1 294 ? 25.101 -11.976 17.449 1.00 98.12 294 ARG A O 1
ATOM 2257 N N . ARG A 1 295 ? 24.260 -11.242 15.502 1.00 97.94 295 ARG A N 1
ATOM 2258 C CA . ARG A 1 295 ? 23.251 -12.302 15.318 1.00 97.94 295 ARG A CA 1
ATOM 2259 C C . ARG A 1 295 ? 23.893 -13.534 14.665 1.00 97.94 295 ARG A C 1
ATOM 2261 O O . ARG A 1 295 ? 23.797 -14.624 15.228 1.00 97.94 295 ARG A O 1
ATOM 2268 N N . LEU A 1 296 ? 24.657 -13.342 13.592 1.00 98.12 296 LEU A N 1
ATOM 2269 C CA . LEU A 1 296 ? 25.419 -14.379 12.896 1.00 98.12 296 LEU A CA 1
ATOM 2270 C C . LEU A 1 296 ? 26.430 -15.076 13.823 1.00 98.12 296 LEU A C 1
ATOM 2272 O O . LEU A 1 296 ? 26.419 -16.298 13.929 1.00 98.12 296 LEU A O 1
ATOM 2276 N N . ALA A 1 297 ? 27.225 -14.318 14.585 1.00 97.62 297 ALA A N 1
ATOM 2277 C CA . ALA A 1 297 ? 28.249 -14.844 15.498 1.00 97.62 297 ALA A CA 1
ATOM 2278 C C . ALA A 1 297 ? 27.709 -15.745 16.633 1.00 97.62 297 ALA A C 1
ATOM 2280 O O . ALA A 1 297 ? 28.488 -16.399 17.319 1.00 97.62 297 ALA A O 1
ATOM 2281 N N . ARG A 1 298 ? 26.382 -15.808 16.833 1.00 96.44 298 ARG A N 1
ATOM 2282 C CA . ARG A 1 298 ? 25.722 -16.724 17.782 1.00 96.44 298 ARG A CA 1
ATOM 2283 C C . ARG A 1 298 ? 24.777 -17.742 17.125 1.00 96.44 298 ARG A C 1
ATOM 2285 O O . ARG A 1 298 ? 23.921 -18.293 17.811 1.00 96.44 298 ARG A O 1
ATOM 2292 N N . GLY A 1 299 ? 24.897 -17.973 15.815 1.00 95.75 299 GLY A N 1
ATOM 2293 C CA . GLY A 1 299 ? 24.134 -19.004 15.097 1.00 95.75 299 GLY A CA 1
ATOM 2294 C C . GLY A 1 299 ? 22.757 -18.581 14.565 1.00 95.75 299 GLY A C 1
ATOM 2295 O O . GLY A 1 299 ? 21.971 -19.441 14.176 1.00 95.75 299 GLY A O 1
ATOM 2296 N N . VAL A 1 300 ? 22.415 -17.286 14.542 1.00 96.31 300 VAL A N 1
ATOM 2297 C CA . VAL A 1 300 ? 21.122 -16.832 13.987 1.00 96.31 300 VAL A CA 1
ATOM 2298 C C . VAL A 1 300 ? 21.190 -16.782 12.460 1.00 96.31 300 VAL A C 1
ATOM 2300 O O . VAL A 1 300 ? 22.056 -16.108 11.903 1.00 96.31 300 VAL A O 1
ATOM 2303 N N . LYS A 1 301 ? 20.243 -17.448 11.784 1.00 96.38 301 LYS A N 1
ATOM 2304 C CA . LYS A 1 301 ? 20.014 -17.293 10.339 1.00 96.38 301 LYS A CA 1
ATOM 2305 C C . LYS A 1 301 ? 19.443 -15.904 10.051 1.00 96.38 301 LYS A C 1
ATOM 2307 O O . LYS A 1 301 ? 18.379 -15.569 10.563 1.00 96.38 301 LYS A O 1
ATOM 2312 N N . LEU A 1 302 ? 20.139 -15.123 9.231 1.00 98.19 302 LEU A N 1
ATOM 2313 C CA . LEU A 1 302 ? 19.793 -13.729 8.950 1.00 98.19 302 LEU A CA 1
ATOM 2314 C C . LEU A 1 302 ? 18.620 -13.598 7.964 1.00 98.19 302 LEU A C 1
ATOM 2316 O O . LEU A 1 302 ? 18.524 -14.341 6.985 1.00 98.19 302 LEU A O 1
ATOM 2320 N N . ASN A 1 303 ? 17.744 -12.624 8.188 1.00 97.50 303 ASN A N 1
ATOM 2321 C CA . ASN A 1 303 ? 16.702 -12.212 7.253 1.00 97.50 303 ASN A CA 1
ATOM 2322 C C . ASN A 1 303 ? 17.247 -11.271 6.157 1.00 97.50 303 ASN A C 1
ATOM 2324 O O . ASN A 1 303 ? 18.443 -10.989 6.093 1.00 97.50 303 ASN A O 1
ATOM 2328 N N . HIS A 1 304 ? 16.367 -10.779 5.278 1.00 96.62 304 HIS A N 1
ATOM 2329 C CA . HIS A 1 304 ? 16.757 -9.918 4.155 1.00 96.62 304 HIS A CA 1
ATOM 2330 C C . HIS A 1 304 ? 17.478 -8.636 4.603 1.00 96.62 304 HIS A C 1
ATOM 2332 O O . HIS A 1 304 ? 18.542 -8.316 4.079 1.00 96.62 304 HIS A O 1
ATOM 2338 N N . ALA A 1 305 ? 16.914 -7.912 5.575 1.00 96.12 305 ALA A N 1
ATOM 2339 C CA . ALA A 1 305 ? 17.452 -6.631 6.028 1.00 96.12 305 ALA A CA 1
ATOM 2340 C C . ALA A 1 305 ? 18.789 -6.806 6.764 1.00 96.12 305 ALA A C 1
ATOM 2342 O O . ALA A 1 305 ? 19.704 -6.009 6.591 1.00 96.12 305 ALA A O 1
ATOM 2343 N N . GLU A 1 306 ? 18.916 -7.874 7.550 1.00 98.31 306 GLU A N 1
ATOM 2344 C CA . GLU A 1 306 ? 20.144 -8.218 8.267 1.00 98.31 306 GLU A CA 1
ATOM 2345 C C . GLU A 1 306 ? 21.263 -8.667 7.323 1.00 98.31 306 GLU A C 1
ATOM 2347 O O . GLU A 1 306 ? 22.390 -8.189 7.437 1.00 98.31 306 GLU A O 1
ATOM 2352 N N . ALA A 1 307 ? 20.959 -9.561 6.376 1.00 98.38 307 ALA A N 1
ATOM 2353 C CA . ALA A 1 307 ? 21.922 -10.030 5.385 1.00 98.38 307 ALA A CA 1
ATOM 2354 C C . ALA A 1 307 ? 22.384 -8.883 4.475 1.00 98.38 307 ALA A C 1
ATOM 2356 O O . ALA A 1 307 ? 23.583 -8.751 4.222 1.00 98.38 307 ALA A O 1
ATOM 2357 N N . CYS A 1 308 ? 21.453 -8.022 4.040 1.00 97.75 308 CYS A N 1
ATOM 2358 C CA . CYS A 1 308 ? 21.784 -6.836 3.258 1.00 97.75 308 CYS A CA 1
ATOM 2359 C C . CYS A 1 308 ? 22.690 -5.884 4.048 1.00 97.75 308 CYS A C 1
ATOM 2361 O O . CYS A 1 308 ? 23.780 -5.555 3.589 1.00 97.75 308 CYS A O 1
ATOM 2363 N N . ALA A 1 309 ? 22.302 -5.503 5.268 1.00 98.00 309 ALA A N 1
ATOM 2364 C CA . ALA A 1 309 ? 23.078 -4.568 6.075 1.00 98.00 309 ALA A CA 1
ATOM 2365 C C . ALA A 1 309 ? 24.462 -5.098 6.472 1.00 98.00 309 ALA A C 1
ATOM 2367 O O . ALA A 1 309 ? 25.412 -4.320 6.509 1.00 98.00 309 ALA A O 1
ATOM 2368 N N . LEU A 1 310 ? 24.604 -6.404 6.735 1.00 98.62 310 LEU A N 1
ATOM 2369 C CA . LEU A 1 310 ? 25.905 -7.024 6.997 1.00 98.62 310 LEU A CA 1
ATOM 2370 C C . LEU A 1 310 ? 26.820 -6.898 5.779 1.00 98.62 310 LEU A C 1
ATOM 2372 O O . LEU A 1 310 ? 27.923 -6.369 5.895 1.00 98.62 310 LEU A O 1
ATOM 2376 N N . ILE A 1 311 ? 26.359 -7.346 4.607 1.00 98.50 311 ILE A N 1
ATOM 2377 C CA . ILE A 1 311 ? 27.168 -7.287 3.384 1.00 98.50 311 ILE A CA 1
ATOM 2378 C C . ILE A 1 311 ? 27.476 -5.826 3.035 1.00 98.50 311 ILE A C 1
ATOM 2380 O O . ILE A 1 311 ? 28.628 -5.488 2.782 1.00 98.50 311 ILE A O 1
ATOM 2384 N N . ALA A 1 312 ? 26.480 -4.939 3.091 1.00 98.00 312 ALA A N 1
ATOM 2385 C CA . ALA A 1 312 ? 26.653 -3.518 2.820 1.00 98.00 312 ALA A CA 1
ATOM 2386 C C . ALA A 1 312 ? 27.666 -2.859 3.772 1.00 98.00 312 ALA A C 1
ATOM 2388 O O . ALA A 1 312 ? 28.560 -2.159 3.302 1.00 98.00 312 ALA A O 1
ATOM 2389 N N . SER A 1 313 ? 27.578 -3.110 5.084 1.00 97.38 313 SER A N 1
ATOM 2390 C CA . SER A 1 313 ? 28.518 -2.564 6.071 1.00 97.38 313 SER A CA 1
ATOM 2391 C C . SER A 1 313 ? 29.940 -3.079 5.850 1.00 97.38 313 SER A C 1
ATOM 2393 O O . SER A 1 313 ? 30.877 -2.288 5.844 1.00 97.38 313 SER A O 1
ATOM 2395 N N . ASN A 1 314 ? 30.123 -4.380 5.610 1.00 97.44 314 ASN A N 1
ATOM 2396 C CA . ASN A 1 314 ? 31.458 -4.940 5.393 1.00 97.44 314 ASN A CA 1
ATOM 2397 C C . ASN A 1 314 ? 32.084 -4.432 4.089 1.00 97.44 314 ASN A C 1
ATOM 2399 O O . ASN A 1 314 ? 33.291 -4.211 4.034 1.00 97.44 314 ASN A O 1
ATOM 2403 N N . LEU A 1 315 ? 31.282 -4.213 3.042 1.00 97.81 315 LEU A N 1
ATOM 2404 C CA . LEU A 1 315 ? 31.763 -3.568 1.822 1.00 97.81 315 LEU A CA 1
ATOM 2405 C C . LEU A 1 315 ? 32.212 -2.125 2.089 1.00 97.81 315 LEU A C 1
ATOM 2407 O O . LEU A 1 315 ? 33.240 -1.734 1.552 1.00 97.81 315 LEU A O 1
ATOM 2411 N N . GLN A 1 316 ? 31.517 -1.354 2.935 1.00 96.50 316 GLN A N 1
ATOM 2412 C CA . GLN A 1 316 ? 31.964 -0.003 3.315 1.00 96.50 316 GLN A CA 1
ATOM 2413 C C . GLN A 1 316 ? 33.314 -0.020 4.047 1.00 96.50 316 GLN A C 1
ATOM 2415 O O . GLN A 1 316 ? 34.179 0.788 3.716 1.00 96.50 316 GLN A O 1
ATOM 2420 N N . GLU A 1 317 ? 33.533 -0.959 4.973 1.00 96.88 317 GLU A N 1
ATOM 2421 C CA . GLU A 1 317 ? 34.831 -1.113 5.651 1.00 96.88 317 GLU A CA 1
ATOM 2422 C C . GLU A 1 317 ? 35.949 -1.478 4.655 1.00 96.88 317 GLU A C 1
ATOM 2424 O O . GLU A 1 317 ? 36.986 -0.820 4.611 1.00 96.88 317 GLU A O 1
ATOM 2429 N N . LEU A 1 318 ? 35.707 -2.435 3.752 1.00 97.19 318 LEU A N 1
ATOM 2430 C CA . LEU A 1 318 ? 36.689 -2.823 2.730 1.00 97.19 318 LEU A CA 1
ATOM 2431 C C . LEU A 1 318 ? 36.966 -1.711 1.694 1.00 97.19 318 LEU A C 1
ATOM 2433 O O . LEU A 1 318 ? 38.077 -1.625 1.164 1.00 97.19 318 LEU A O 1
ATOM 2437 N N . ILE A 1 319 ? 35.984 -0.845 1.406 1.00 97.12 319 ILE A N 1
ATOM 2438 C CA . ILE A 1 319 ? 36.182 0.391 0.626 1.00 97.12 319 ILE A CA 1
ATOM 2439 C C . ILE A 1 319 ? 37.058 1.370 1.414 1.00 97.12 319 ILE A C 1
ATOM 2441 O O . ILE A 1 319 ? 38.001 1.940 0.860 1.00 97.12 319 ILE A O 1
ATOM 2445 N N . ARG A 1 320 ? 36.771 1.544 2.710 1.00 96.25 320 ARG A N 1
ATOM 2446 C CA . ARG A 1 320 ? 37.492 2.445 3.614 1.00 96.25 320 ARG A CA 1
ATOM 2447 C C . ARG A 1 320 ? 38.958 2.045 3.786 1.00 96.25 320 ARG A C 1
ATOM 2449 O O . ARG A 1 320 ? 39.795 2.942 3.910 1.00 96.25 320 ARG A O 1
ATOM 2456 N N . ASP A 1 321 ? 39.285 0.758 3.750 1.00 97.00 321 ASP A N 1
ATOM 2457 C CA . ASP A 1 321 ? 40.670 0.270 3.768 1.00 97.00 321 ASP A CA 1
ATOM 2458 C C . ASP A 1 321 ? 41.450 0.591 2.485 1.00 97.00 321 ASP A C 1
ATOM 2460 O O . ASP A 1 321 ? 42.679 0.647 2.504 1.00 97.00 321 ASP A O 1
ATOM 2464 N N . GLY A 1 322 ? 40.758 0.816 1.363 1.00 95.81 322 GLY A N 1
ATOM 2465 C CA . GLY A 1 322 ? 41.360 1.248 0.098 1.00 95.81 322 GLY A CA 1
ATOM 2466 C C . GLY A 1 322 ? 42.189 0.190 -0.642 1.00 95.81 322 GLY A C 1
ATOM 2467 O O . GLY A 1 322 ? 42.844 0.521 -1.628 1.00 95.81 322 GLY A O 1
ATOM 2468 N N . ASN A 1 323 ? 42.153 -1.070 -0.197 1.00 96.69 323 ASN A N 1
ATOM 2469 C CA . ASN A 1 323 ? 42.962 -2.172 -0.738 1.00 96.69 323 ASN A CA 1
ATOM 2470 C C . ASN A 1 323 ? 42.278 -2.969 -1.867 1.00 96.69 323 ASN A C 1
ATOM 2472 O O . ASN A 1 323 ? 42.875 -3.898 -2.412 1.00 96.69 323 ASN A O 1
ATOM 2476 N N . HIS A 1 324 ? 41.033 -2.632 -2.217 1.00 97.19 324 HIS A N 1
ATOM 2477 C CA . HIS A 1 324 ? 40.213 -3.372 -3.177 1.00 97.19 324 HIS A CA 1
ATOM 2478 C C . HIS A 1 324 ? 39.630 -2.462 -4.259 1.00 97.19 324 HIS A C 1
ATOM 2480 O O . HIS A 1 324 ? 39.214 -1.335 -3.989 1.00 97.19 324 HIS A O 1
ATOM 2486 N N . SER A 1 325 ? 39.555 -2.966 -5.491 1.00 97.75 325 SER A N 1
ATOM 2487 C CA . SER A 1 325 ? 38.803 -2.322 -6.567 1.00 97.75 325 SER A CA 1
ATOM 2488 C C . SER A 1 325 ? 37.304 -2.624 -6.460 1.00 97.75 325 SER A C 1
ATOM 2490 O O . SER A 1 325 ? 36.885 -3.573 -5.795 1.00 97.75 325 SER A O 1
ATOM 2492 N N . VAL A 1 326 ? 36.481 -1.865 -7.193 1.00 97.31 326 VAL A N 1
ATOM 2493 C CA . VAL A 1 326 ? 35.044 -2.158 -7.353 1.00 97.31 326 VAL A CA 1
ATOM 2494 C C . VAL A 1 326 ? 34.818 -3.615 -7.782 1.00 97.31 326 VAL A C 1
ATOM 2496 O O . VAL A 1 326 ? 33.984 -4.298 -7.197 1.00 97.31 326 VAL A O 1
ATOM 2499 N N . ALA A 1 327 ? 35.593 -4.122 -8.748 1.00 97.25 327 ALA A N 1
ATOM 2500 C CA . ALA A 1 327 ? 35.444 -5.484 -9.264 1.00 97.25 327 ALA A CA 1
ATOM 2501 C C . ALA A 1 327 ? 35.776 -6.565 -8.217 1.00 97.25 327 ALA A C 1
ATOM 2503 O O . ALA A 1 327 ? 35.097 -7.594 -8.161 1.00 97.25 327 ALA A O 1
ATOM 2504 N N . ASP A 1 328 ? 36.770 -6.322 -7.357 1.00 97.44 328 ASP A N 1
ATOM 2505 C CA . ASP A 1 328 ? 37.097 -7.227 -6.249 1.00 97.44 328 ASP A CA 1
ATOM 2506 C C . ASP A 1 328 ? 35.929 -7.300 -5.264 1.00 97.44 328 ASP A C 1
ATOM 2508 O O . ASP A 1 328 ? 35.488 -8.388 -4.897 1.00 97.44 328 ASP A O 1
ATOM 2512 N N . LEU A 1 329 ? 35.370 -6.145 -4.896 1.00 97.75 329 LEU A N 1
ATOM 2513 C CA . LEU A 1 329 ? 34.267 -6.023 -3.942 1.00 97.75 329 LEU A CA 1
ATOM 2514 C C . LEU A 1 329 ? 32.956 -6.635 -4.458 1.00 97.75 329 LEU A C 1
ATOM 2516 O O . LEU A 1 329 ? 32.271 -7.329 -3.704 1.00 97.75 329 LEU A O 1
ATOM 2520 N N . MET A 1 330 ? 32.656 -6.482 -5.755 1.00 97.81 330 MET A N 1
ATOM 2521 C CA . MET A 1 330 ? 31.559 -7.200 -6.425 1.00 97.81 330 MET A CA 1
ATOM 2522 C C . MET A 1 330 ? 31.700 -8.723 -6.279 1.00 97.81 330 MET A C 1
ATOM 2524 O O . MET A 1 330 ? 30.703 -9.438 -6.175 1.00 97.81 330 MET A O 1
ATOM 2528 N N . SER A 1 331 ? 32.935 -9.237 -6.268 1.00 97.00 331 SER A N 1
ATOM 2529 C CA . SER A 1 331 ? 33.192 -10.661 -6.065 1.00 97.00 331 SER A CA 1
ATOM 2530 C C . SER A 1 331 ? 33.132 -11.055 -4.586 1.00 97.00 331 SER A C 1
ATOM 2532 O O . SER A 1 331 ? 32.424 -12.001 -4.245 1.00 97.00 331 SER A O 1
ATOM 2534 N N . ILE A 1 332 ? 33.807 -10.301 -3.711 1.00 97.12 332 ILE A N 1
ATOM 2535 C CA . ILE A 1 332 ? 33.898 -10.541 -2.263 1.00 97.12 332 ILE A CA 1
ATOM 2536 C C . ILE A 1 332 ? 32.508 -10.571 -1.613 1.00 97.12 332 ILE A C 1
ATOM 2538 O O . ILE A 1 332 ? 32.224 -11.492 -0.843 1.00 97.12 332 ILE A O 1
ATOM 2542 N N . GLY A 1 333 ? 31.613 -9.643 -1.967 1.00 96.94 333 GLY A N 1
ATOM 2543 C CA . GLY A 1 333 ? 30.256 -9.583 -1.411 1.00 96.94 333 GLY A CA 1
ATOM 2544 C C . GLY A 1 333 ? 29.423 -10.855 -1.629 1.00 96.94 333 GLY A C 1
ATOM 2545 O O . GLY A 1 333 ? 28.593 -11.183 -0.787 1.00 96.94 333 GLY A O 1
ATOM 2546 N N . ARG A 1 334 ? 29.692 -11.625 -2.696 1.00 97.44 334 ARG A N 1
ATOM 2547 C CA . ARG A 1 334 ? 29.023 -12.915 -2.982 1.00 97.44 334 ARG A CA 1
ATOM 2548 C C . ARG A 1 334 ? 29.538 -14.089 -2.146 1.00 97.44 334 ARG A C 1
ATOM 2550 O O . ARG A 1 334 ? 29.004 -15.190 -2.262 1.00 97.44 334 ARG A O 1
ATOM 2557 N N . THR A 1 335 ? 30.611 -13.876 -1.380 1.00 97.38 335 THR A N 1
ATOM 2558 C CA . THR A 1 335 ? 31.290 -14.923 -0.599 1.00 97.38 335 THR A CA 1
ATOM 2559 C C . THR A 1 335 ? 31.031 -14.833 0.899 1.00 97.38 335 THR A C 1
ATOM 2561 O O . THR A 1 335 ? 31.271 -15.814 1.590 1.00 97.38 335 THR A O 1
ATOM 2564 N N . MET A 1 336 ? 30.536 -13.702 1.417 1.00 97.69 336 MET A N 1
ATOM 2565 C CA . MET A 1 336 ? 30.360 -13.496 2.863 1.00 97.69 336 MET A CA 1
ATOM 2566 C C . MET A 1 336 ? 29.293 -14.425 3.462 1.00 97.69 336 MET A C 1
ATOM 2568 O O . MET A 1 336 ? 29.506 -15.040 4.502 1.00 97.69 336 MET A O 1
ATOM 2572 N N . LEU A 1 337 ? 28.138 -14.549 2.804 1.00 98.06 337 LEU A N 1
ATOM 2573 C CA . LEU A 1 337 ? 26.998 -15.326 3.292 1.00 98.06 337 LEU A CA 1
ATOM 2574 C C . LEU A 1 337 ? 26.619 -16.426 2.296 1.00 98.06 337 LEU A C 1
ATOM 2576 O O . LEU A 1 337 ? 26.740 -16.272 1.085 1.00 98.06 337 LEU A O 1
ATOM 2580 N N . GLY A 1 338 ? 26.123 -17.539 2.833 1.00 96.50 338 GLY A N 1
ATOM 2581 C CA . GLY A 1 338 ? 25.665 -18.696 2.065 1.00 96.50 338 GLY A CA 1
ATOM 2582 C C . GLY A 1 338 ? 24.310 -19.179 2.568 1.00 96.50 338 GLY A C 1
ATOM 2583 O O . GLY A 1 338 ? 23.828 -18.704 3.597 1.00 96.50 338 GLY A O 1
ATOM 2584 N N . ARG A 1 339 ? 23.694 -20.141 1.872 1.00 95.62 339 ARG A N 1
ATOM 2585 C CA . ARG A 1 339 ? 22.315 -20.604 2.131 1.00 95.62 339 ARG A CA 1
ATOM 2586 C C . ARG A 1 339 ? 22.054 -20.981 3.591 1.00 95.62 339 ARG A C 1
ATOM 2588 O O . ARG A 1 339 ? 20.995 -20.663 4.118 1.00 95.62 339 ARG A O 1
ATOM 2595 N N . ARG A 1 340 ? 23.030 -21.592 4.274 1.00 95.19 340 ARG A N 1
ATOM 2596 C CA . ARG A 1 340 ? 22.927 -21.960 5.701 1.00 95.19 340 ARG A CA 1
ATOM 2597 C C . ARG A 1 340 ? 22.859 -20.773 6.673 1.00 95.19 340 ARG A C 1
ATOM 2599 O O . ARG A 1 340 ? 22.354 -20.943 7.777 1.00 95.19 340 ARG A O 1
ATOM 2606 N N . HIS A 1 341 ? 23.374 -19.608 6.277 1.00 97.44 341 HIS A N 1
ATOM 2607 C CA . HIS A 1 341 ? 23.547 -18.419 7.121 1.00 97.44 341 HIS A CA 1
ATOM 2608 C C . HIS A 1 341 ? 22.346 -17.463 7.079 1.00 97.44 341 HIS A C 1
ATOM 2610 O O . HIS A 1 341 ? 22.292 -16.508 7.852 1.00 97.44 341 HIS A O 1
ATOM 2616 N N . VAL A 1 342 ? 21.383 -17.712 6.189 1.00 97.19 342 VAL A N 1
ATOM 2617 C CA . VAL A 1 342 ? 20.222 -16.848 5.946 1.00 97.19 342 VAL A CA 1
ATOM 2618 C C . VAL A 1 342 ? 18.915 -17.639 5.995 1.00 97.19 342 VAL A C 1
ATOM 2620 O O . VAL A 1 342 ? 18.907 -18.867 5.890 1.00 97.19 342 VAL A O 1
ATOM 2623 N N . LEU A 1 343 ? 17.790 -16.945 6.159 1.00 95.56 343 LEU A N 1
ATOM 2624 C CA . LEU A 1 343 ? 16.463 -17.535 5.981 1.00 95.56 343 LEU A CA 1
ATOM 2625 C C . LEU A 1 343 ? 16.219 -17.865 4.492 1.00 95.56 343 LEU A C 1
ATOM 2627 O O . LEU A 1 343 ? 16.702 -17.128 3.627 1.00 95.56 343 LEU A O 1
ATOM 2631 N N . PRO A 1 344 ? 15.443 -18.914 4.150 1.00 93.12 344 PRO A N 1
ATOM 2632 C CA . PRO A 1 344 ? 15.280 -19.350 2.757 1.00 93.12 344 PRO A CA 1
ATOM 2633 C C . PRO A 1 344 ? 14.765 -18.262 1.804 1.00 93.12 344 PRO A C 1
ATOM 2635 O O . PRO A 1 344 ? 15.206 -18.167 0.658 1.00 93.12 344 PRO A O 1
ATOM 2638 N N . SER A 1 345 ? 13.895 -17.380 2.306 1.00 93.94 345 SER A N 1
ATOM 2639 C CA . SER A 1 345 ? 13.336 -16.243 1.566 1.00 93.94 345 SER A CA 1
ATOM 2640 C C . SER A 1 345 ? 14.383 -15.257 1.041 1.00 93.94 345 SER A C 1
ATOM 2642 O O . SER A 1 345 ? 14.128 -14.596 0.035 1.00 93.94 345 SER A O 1
ATOM 2644 N N . VAL A 1 346 ? 15.556 -15.161 1.679 1.00 96.06 346 VAL A N 1
ATOM 2645 C CA . VAL A 1 346 ? 16.601 -14.184 1.330 1.00 96.06 346 VAL A CA 1
ATOM 2646 C C . VAL A 1 346 ? 17.157 -14.419 -0.074 1.00 96.06 346 VAL A C 1
ATOM 2648 O O . VAL A 1 346 ? 17.480 -13.455 -0.756 1.00 96.06 346 VAL A O 1
ATOM 2651 N N . ILE A 1 347 ? 17.185 -15.664 -0.564 1.00 92.38 347 ILE A N 1
ATOM 2652 C CA . ILE A 1 347 ? 17.655 -15.967 -1.930 1.00 92.38 347 ILE A CA 1
ATOM 2653 C C . ILE A 1 347 ? 16.743 -15.336 -2.995 1.00 92.38 347 ILE A C 1
ATOM 2655 O O . ILE A 1 347 ? 17.216 -14.911 -4.047 1.00 92.38 347 ILE A O 1
ATOM 2659 N N . ALA A 1 348 ? 15.439 -15.249 -2.718 1.00 91.69 348 ALA A N 1
ATOM 2660 C CA . ALA A 1 348 ? 14.460 -14.658 -3.627 1.00 91.69 348 ALA A CA 1
ATOM 2661 C C . ALA A 1 348 ? 14.358 -13.131 -3.495 1.00 91.69 348 ALA A C 1
ATOM 2663 O O . ALA A 1 348 ? 14.043 -12.456 -4.472 1.00 91.69 348 ALA A O 1
ATOM 2664 N N . THR A 1 349 ? 14.587 -12.582 -2.297 1.00 94.56 349 THR A N 1
ATOM 2665 C CA . THR A 1 349 ? 14.412 -11.144 -2.027 1.00 94.56 349 THR A CA 1
ATOM 2666 C C . THR A 1 349 ? 15.695 -10.331 -2.172 1.00 94.56 349 THR A C 1
ATOM 2668 O O . THR A 1 349 ? 15.615 -9.161 -2.527 1.00 94.56 349 THR A O 1
ATOM 2671 N N . LEU A 1 350 ? 16.867 -10.920 -1.915 1.00 96.31 350 LEU A N 1
ATOM 2672 C CA . LEU A 1 350 ? 18.180 -10.282 -2.038 1.00 96.31 350 LEU A CA 1
ATOM 2673 C C . LEU A 1 350 ? 18.905 -10.811 -3.286 1.00 96.31 350 LEU A C 1
ATOM 2675 O O . LEU A 1 350 ? 19.903 -11.525 -3.201 1.00 96.31 350 LEU A O 1
ATOM 2679 N N . THR A 1 351 ? 18.370 -10.494 -4.465 1.00 95.56 351 THR A N 1
ATOM 2680 C CA . THR A 1 351 ? 18.971 -10.866 -5.761 1.00 95.56 351 THR A CA 1
ATOM 2681 C C . THR A 1 351 ? 20.066 -9.900 -6.211 1.00 95.56 351 THR A C 1
ATOM 2683 O O . THR A 1 351 ? 20.921 -10.275 -7.010 1.00 95.56 351 THR A O 1
ATOM 2686 N N . GLU A 1 352 ? 20.075 -8.682 -5.678 1.00 96.38 352 GLU A N 1
ATOM 2687 C CA . GLU A 1 352 ? 21.077 -7.651 -5.920 1.00 96.38 352 GLU A CA 1
ATOM 2688 C C . GLU A 1 352 ? 21.232 -6.787 -4.663 1.00 96.38 352 GLU A C 1
ATOM 2690 O O . GLU A 1 352 ? 20.267 -6.580 -3.929 1.00 96.38 352 GLU A O 1
ATOM 2695 N N . LEU A 1 353 ? 22.446 -6.297 -4.418 1.00 97.00 353 LEU A N 1
ATOM 2696 C CA . LEU A 1 353 ? 22.777 -5.363 -3.345 1.00 97.00 353 LEU A CA 1
ATOM 2697 C C . LEU A 1 353 ? 23.691 -4.274 -3.903 1.00 97.00 353 LEU A C 1
ATOM 2699 O O . LEU A 1 353 ? 24.642 -4.581 -4.622 1.00 97.00 353 LEU A O 1
ATOM 2703 N N . GLN A 1 354 ? 23.421 -3.014 -3.566 1.00 98.31 354 GLN A N 1
ATOM 2704 C CA . GLN A 1 354 ? 24.162 -1.864 -4.085 1.00 98.31 354 GLN A CA 1
ATOM 2705 C C . GLN A 1 354 ? 24.664 -0.968 -2.950 1.00 98.31 354 GLN A C 1
ATOM 2707 O O . GLN A 1 354 ? 23.887 -0.541 -2.097 1.00 98.31 354 GLN A O 1
ATOM 2712 N N . VAL A 1 355 ? 25.954 -0.629 -2.970 1.00 97.44 355 VAL A N 1
ATOM 2713 C CA . VAL A 1 355 ? 26.553 0.356 -2.058 1.00 97.44 355 VAL A CA 1
ATOM 2714 C C . VAL A 1 355 ? 27.412 1.360 -2.815 1.00 97.44 355 VAL A C 1
ATOM 2716 O O . VAL A 1 355 ? 28.156 0.996 -3.719 1.00 97.44 355 VAL A O 1
ATOM 2719 N N . GLU A 1 356 ? 27.361 2.620 -2.396 1.00 96.75 356 GLU A N 1
ATOM 2720 C CA . GLU A 1 356 ? 28.384 3.621 -2.714 1.00 96.75 356 GLU A CA 1
ATOM 2721 C C . GLU A 1 356 ? 29.189 3.961 -1.469 1.00 96.75 356 GLU A C 1
ATOM 2723 O O . GLU A 1 356 ? 28.604 4.196 -0.404 1.00 96.75 356 GLU A O 1
ATOM 2728 N N . GLY A 1 357 ? 30.511 4.006 -1.629 1.00 94.50 357 GLY A N 1
ATOM 2729 C CA . GLY A 1 357 ? 31.480 4.376 -0.601 1.00 94.50 357 GLY A CA 1
ATOM 2730 C C . GLY A 1 357 ? 32.673 5.123 -1.201 1.00 94.50 357 GLY A C 1
ATOM 2731 O O . GLY A 1 357 ? 32.872 5.128 -2.418 1.00 94.50 357 GLY A O 1
ATOM 2732 N N . THR A 1 358 ? 33.457 5.773 -0.341 1.00 95.56 358 THR A N 1
ATOM 2733 C CA . THR A 1 358 ? 34.589 6.625 -0.737 1.00 95.56 358 THR A CA 1
ATOM 2734 C C . THR A 1 358 ? 35.885 5.818 -0.809 1.00 95.56 358 THR A C 1
ATOM 2736 O O . THR A 1 358 ? 36.549 5.602 0.203 1.00 95.56 358 THR A O 1
ATOM 2739 N N . PHE A 1 359 ? 36.259 5.404 -2.017 1.00 96.88 359 PHE A N 1
ATOM 2740 C CA . PHE A 1 359 ? 37.563 4.818 -2.320 1.00 96.88 359 PHE A CA 1
ATOM 2741 C C . PHE A 1 359 ? 38.664 5.900 -2.275 1.00 96.88 359 PHE A C 1
ATOM 2743 O O . PHE A 1 359 ? 38.358 7.095 -2.370 1.00 96.88 359 PHE A O 1
ATOM 2750 N N . PRO A 1 360 ? 39.962 5.527 -2.233 1.00 96.75 360 PRO A N 1
ATOM 2751 C CA . PRO A 1 360 ? 41.079 6.481 -2.284 1.00 96.75 360 PRO A CA 1
ATOM 2752 C C . PRO A 1 360 ? 41.070 7.444 -3.487 1.00 96.75 360 PRO A C 1
ATOM 2754 O O . PRO A 1 360 ? 41.713 8.490 -3.443 1.00 96.75 360 PRO A O 1
ATOM 2757 N N . ASN A 1 361 ? 40.355 7.098 -4.561 1.00 95.88 361 ASN A N 1
ATOM 2758 C CA . ASN A 1 361 ? 40.206 7.875 -5.792 1.00 95.88 361 ASN A CA 1
ATOM 2759 C C . ASN A 1 361 ? 38.791 8.460 -6.009 1.00 95.88 361 ASN A C 1
ATOM 2761 O O . ASN A 1 361 ? 38.519 8.957 -7.100 1.00 95.88 36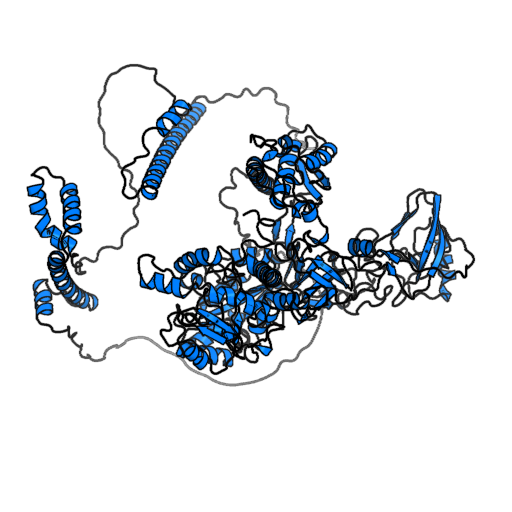1 ASN A O 1
ATOM 2765 N N . GLY A 1 362 ? 37.904 8.429 -5.006 1.00 95.00 362 GLY A N 1
ATOM 2766 C CA . GLY A 1 362 ? 36.563 9.031 -5.062 1.00 95.00 362 GLY A CA 1
ATOM 2767 C C . GLY A 1 362 ? 35.421 8.068 -4.722 1.00 95.00 362 GLY A C 1
ATOM 2768 O O . GLY A 1 362 ? 35.641 6.929 -4.319 1.00 95.00 362 GLY A O 1
ATOM 2769 N N . THR A 1 363 ? 34.181 8.533 -4.866 1.00 96.25 363 THR A N 1
ATOM 2770 C CA . THR A 1 363 ? 32.983 7.718 -4.605 1.00 96.25 363 THR A CA 1
ATOM 2771 C C . THR A 1 363 ? 32.640 6.851 -5.814 1.00 96.25 363 THR A C 1
ATOM 2773 O O . THR A 1 363 ? 32.513 7.371 -6.922 1.00 96.25 363 THR A O 1
ATOM 2776 N N . TYR A 1 364 ? 32.451 5.545 -5.602 1.00 97.62 364 TYR A N 1
ATOM 2777 C CA . TYR A 1 364 ? 32.041 4.606 -6.652 1.00 97.62 364 TYR A CA 1
ATOM 2778 C C . TYR A 1 364 ? 30.988 3.613 -6.153 1.00 97.62 364 TYR A C 1
ATOM 2780 O O . TYR A 1 364 ? 30.991 3.216 -4.986 1.00 97.62 364 TYR A O 1
ATOM 2788 N N . LEU A 1 365 ? 30.116 3.196 -7.072 1.00 97.94 365 LEU A N 1
ATOM 2789 C CA . LEU A 1 365 ? 29.116 2.149 -6.876 1.00 97.94 365 LEU A CA 1
ATOM 2790 C C . LEU A 1 365 ? 29.756 0.756 -6.957 1.00 97.94 365 LEU A C 1
ATOM 2792 O O . LEU A 1 365 ? 30.450 0.435 -7.921 1.00 97.94 365 LEU A O 1
ATOM 2796 N N . VAL A 1 366 ? 29.440 -0.090 -5.979 1.00 98.44 366 VAL A N 1
ATOM 2797 C CA . VAL A 1 366 ? 29.643 -1.541 -5.994 1.00 98.44 366 VAL A CA 1
ATOM 2798 C C . VAL A 1 366 ? 28.275 -2.222 -6.038 1.00 98.44 366 VAL A C 1
ATOM 2800 O O . VAL A 1 366 ? 27.459 -2.029 -5.136 1.00 98.44 366 VAL A O 1
ATOM 2803 N N . THR A 1 367 ? 28.049 -3.061 -7.052 1.00 98.38 367 THR A N 1
ATOM 2804 C CA . THR A 1 367 ? 26.827 -3.871 -7.190 1.00 98.38 367 THR A CA 1
ATOM 2805 C C . THR A 1 367 ? 27.148 -5.355 -7.052 1.00 98.38 367 THR A C 1
ATOM 2807 O O . THR A 1 367 ? 27.843 -5.939 -7.883 1.00 98.38 367 THR A O 1
ATOM 2810 N N . VAL A 1 368 ? 26.620 -5.992 -6.011 1.00 98.12 368 VAL A N 1
ATOM 2811 C CA . VAL A 1 368 ? 26.758 -7.428 -5.765 1.00 98.12 368 VAL A CA 1
ATOM 2812 C C . VAL A 1 368 ? 25.519 -8.139 -6.303 1.00 98.12 368 VAL A C 1
ATOM 2814 O O . VAL A 1 368 ? 24.464 -8.136 -5.672 1.00 98.12 368 VAL A O 1
ATOM 2817 N N . HIS A 1 369 ? 25.641 -8.764 -7.474 1.00 97.62 369 HIS A N 1
ATOM 2818 C CA . HIS A 1 369 ? 24.584 -9.616 -8.027 1.00 97.62 369 HIS A CA 1
ATOM 2819 C C . HIS A 1 369 ? 24.611 -11.000 -7.368 1.00 97.62 369 HIS A C 1
ATOM 2821 O O . HIS A 1 369 ? 25.674 -11.611 -7.245 1.00 97.62 369 HIS A O 1
ATOM 2827 N N . HIS A 1 370 ? 23.436 -11.497 -6.980 1.00 96.38 370 HIS A N 1
ATOM 2828 C CA . HIS A 1 370 ? 23.216 -12.734 -6.226 1.00 96.38 370 HIS A CA 1
ATOM 2829 C C . HIS A 1 370 ? 24.181 -12.905 -5.032 1.00 96.38 370 HIS A C 1
ATOM 2831 O O . HIS A 1 370 ? 25.008 -13.819 -5.044 1.00 96.38 370 HIS A O 1
ATOM 2837 N N . PRO A 1 371 ? 24.098 -12.050 -3.987 1.00 97.12 371 PRO A N 1
ATOM 2838 C CA . PRO A 1 371 ? 25.002 -12.116 -2.837 1.00 97.12 371 PRO A CA 1
ATOM 2839 C C . PRO A 1 371 ? 25.006 -13.471 -2.113 1.00 97.12 371 PRO A C 1
ATOM 2841 O O . PRO A 1 371 ? 26.033 -13.873 -1.577 1.00 97.12 371 PRO A O 1
ATOM 2844 N N . ILE A 1 372 ? 23.883 -14.201 -2.132 1.00 96.62 372 ILE A N 1
ATOM 2845 C CA . ILE A 1 372 ? 23.780 -15.571 -1.608 1.00 96.62 372 ILE A CA 1
ATOM 2846 C C . ILE A 1 372 ? 23.961 -16.561 -2.768 1.00 96.62 372 ILE A C 1
ATOM 2848 O O . ILE A 1 372 ? 22.990 -16.972 -3.403 1.00 96.62 372 ILE A O 1
ATOM 2852 N N . SER A 1 373 ? 25.214 -16.921 -3.064 1.00 94.00 373 SER A N 1
ATOM 2853 C CA . SER A 1 373 ? 25.574 -17.714 -4.259 1.00 94.00 373 SER A CA 1
ATOM 2854 C C . SER A 1 373 ? 26.016 -19.163 -3.986 1.00 94.00 373 SER A C 1
ATOM 2856 O O . SER A 1 373 ? 26.150 -19.956 -4.918 1.00 94.00 373 SER A O 1
ATOM 2858 N N . SER A 1 374 ? 26.202 -19.535 -2.717 1.00 94.31 374 SER A N 1
ATOM 2859 C CA . SER A 1 374 ? 26.781 -20.815 -2.278 1.00 94.31 374 SER A CA 1
ATOM 2860 C C . SER A 1 374 ? 26.089 -21.376 -1.028 1.00 94.31 374 SER A C 1
ATOM 2862 O O . SER A 1 374 ? 25.431 -20.652 -0.287 1.00 94.31 374 SER A O 1
ATOM 2864 N N . ASP A 1 375 ? 26.248 -22.677 -0.749 1.00 94.00 375 ASP A N 1
ATOM 2865 C CA . ASP A 1 375 ? 25.742 -23.324 0.483 1.00 94.00 375 ASP A CA 1
ATOM 2866 C C . ASP A 1 375 ? 26.410 -22.845 1.773 1.00 94.00 375 ASP A C 1
ATOM 2868 O O . ASP A 1 375 ? 25.898 -23.044 2.878 1.00 94.00 375 ASP A O 1
ATOM 2872 N N . ASP A 1 376 ? 27.589 -22.261 1.631 1.00 94.19 376 ASP A N 1
ATOM 2873 C CA . ASP A 1 376 ? 28.455 -21.837 2.713 1.00 94.19 376 ASP A CA 1
ATOM 2874 C C . ASP A 1 376 ? 29.012 -20.449 2.409 1.00 94.19 376 ASP A C 1
ATOM 2876 O O . ASP A 1 376 ? 29.000 -20.021 1.254 1.00 94.19 376 ASP A O 1
ATOM 2880 N N . GLY A 1 377 ? 29.467 -19.756 3.443 1.00 94.69 377 GLY A N 1
ATOM 2881 C CA . GLY A 1 377 ? 30.016 -18.408 3.354 1.00 94.69 377 GLY A CA 1
ATOM 2882 C C . GLY A 1 377 ? 31.320 -18.303 4.130 1.00 94.69 377 GLY A C 1
ATOM 2883 O O . GLY A 1 377 ? 31.570 -19.062 5.064 1.00 94.69 377 GLY A O 1
ATOM 2884 N N . ASP A 1 378 ? 32.149 -17.353 3.735 1.00 96.50 378 ASP A N 1
ATOM 2885 C CA . ASP A 1 378 ? 33.361 -16.979 4.439 1.00 96.50 378 ASP A CA 1
ATOM 2886 C C . ASP A 1 378 ? 32.988 -16.108 5.645 1.00 96.50 378 ASP A C 1
ATOM 2888 O O . ASP A 1 378 ? 32.787 -14.895 5.535 1.00 96.50 378 ASP A O 1
ATOM 2892 N N . LEU A 1 379 ? 32.844 -16.754 6.804 1.00 95.81 379 LEU A N 1
ATOM 2893 C CA . LEU A 1 379 ? 32.413 -16.089 8.031 1.00 95.81 379 LEU A CA 1
ATOM 2894 C C . LEU A 1 379 ? 33.463 -15.133 8.610 1.00 95.81 379 LEU A C 1
ATOM 2896 O O . LEU A 1 379 ? 33.086 -14.203 9.319 1.00 95.81 379 LEU A O 1
ATOM 2900 N N . GLU A 1 380 ? 34.745 -15.289 8.270 1.00 94.88 380 GLU A N 1
ATOM 2901 C CA . GLU A 1 380 ? 35.775 -14.304 8.622 1.00 94.88 380 GLU A CA 1
ATOM 2902 C C . GLU A 1 380 ? 35.550 -13.007 7.835 1.00 94.88 380 GLU A C 1
ATOM 2904 O O . GLU A 1 380 ? 35.537 -11.922 8.418 1.00 94.88 380 GLU A O 1
ATOM 2909 N N . LYS A 1 381 ? 35.241 -13.105 6.532 1.00 95.56 381 LYS A N 1
ATOM 2910 C CA . LYS A 1 381 ? 34.807 -11.949 5.727 1.00 95.56 381 LYS A CA 1
ATOM 2911 C C . LYS A 1 381 ? 33.442 -11.401 6.147 1.00 95.56 381 LYS A C 1
ATOM 2913 O O . LYS A 1 381 ? 33.225 -10.197 6.033 1.00 95.56 381 LYS A O 1
ATOM 2918 N N . ALA A 1 382 ? 32.521 -12.238 6.629 1.00 97.19 382 ALA A N 1
ATOM 2919 C CA . ALA A 1 382 ? 31.211 -11.805 7.130 1.00 97.19 382 ALA A CA 1
ATOM 2920 C C . ALA A 1 382 ? 31.293 -11.062 8.478 1.00 97.19 382 ALA A C 1
ATOM 2922 O O . ALA A 1 382 ? 30.441 -10.226 8.775 1.00 97.19 382 ALA A O 1
ATOM 2923 N N . LEU A 1 383 ? 32.329 -11.326 9.275 1.00 97.44 383 LEU A N 1
ATOM 2924 C CA . LEU A 1 383 ? 32.583 -10.686 10.570 1.00 97.44 383 LEU A CA 1
ATOM 2925 C C . LEU A 1 383 ? 33.756 -9.692 10.520 1.00 97.44 383 LEU A C 1
ATOM 2927 O O . LEU A 1 383 ? 34.242 -9.257 11.569 1.00 97.44 383 LEU A O 1
ATOM 2931 N N . TYR A 1 384 ? 34.196 -9.303 9.320 1.00 96.44 384 TYR A N 1
ATOM 2932 C CA . TYR A 1 384 ? 35.269 -8.332 9.122 1.00 96.44 384 TYR A CA 1
ATOM 2933 C C . TYR A 1 384 ? 34.989 -7.013 9.864 1.00 96.44 384 TYR A C 1
ATOM 2935 O O . TYR A 1 384 ? 33.844 -6.567 9.952 1.00 96.44 384 TYR A O 1
ATOM 2943 N N . GLY A 1 385 ? 36.028 -6.424 10.464 1.00 92.62 385 GLY A N 1
ATOM 2944 C CA . GLY A 1 385 ? 35.937 -5.205 11.283 1.00 92.62 385 GLY A CA 1
ATOM 2945 C C . GLY A 1 385 ? 35.202 -5.345 12.630 1.00 92.62 385 GLY A C 1
ATOM 2946 O O . GLY A 1 385 ? 35.322 -4.466 13.478 1.00 92.62 385 GLY A O 1
ATOM 2947 N N . SER A 1 386 ? 34.474 -6.442 12.878 1.00 95.81 386 SER A N 1
ATOM 2948 C CA . SER A 1 386 ? 33.592 -6.575 14.054 1.00 95.81 386 SER A CA 1
ATOM 2949 C C . SER A 1 386 ? 34.292 -6.980 15.356 1.00 95.81 386 SER A C 1
ATOM 2951 O O . SER A 1 386 ? 33.732 -6.794 16.437 1.00 95.81 386 SER A O 1
ATOM 2953 N N . PHE A 1 387 ? 35.482 -7.585 15.251 1.00 94.88 387 PHE A N 1
ATOM 2954 C CA . PHE A 1 387 ? 36.208 -8.259 16.341 1.00 94.88 387 PHE A CA 1
ATOM 2955 C C . PHE A 1 387 ? 35.419 -9.378 17.059 1.00 94.88 387 PHE A C 1
ATOM 2957 O O . PHE A 1 387 ? 35.801 -9.812 18.147 1.00 94.88 387 PHE A O 1
ATOM 2964 N N . LEU A 1 388 ? 34.334 -9.876 16.457 1.00 96.69 388 LEU A N 1
ATOM 2965 C CA . LEU A 1 388 ? 33.577 -11.024 16.956 1.00 96.69 388 LEU A CA 1
ATOM 2966 C C . LEU A 1 388 ? 34.235 -12.344 16.512 1.00 96.69 388 LEU A C 1
ATOM 2968 O O . LEU A 1 388 ? 34.753 -12.420 15.397 1.00 96.69 388 LEU A O 1
ATOM 2972 N N . PRO A 1 389 ? 34.194 -13.405 17.339 1.00 95.12 389 PRO A N 1
ATOM 2973 C CA . PRO A 1 389 ? 34.680 -14.718 16.934 1.00 95.12 389 PRO A CA 1
ATOM 2974 C C . PRO A 1 389 ? 33.783 -15.316 15.843 1.00 95.12 389 PRO A C 1
ATOM 2976 O O . PRO A 1 389 ? 32.554 -15.238 15.925 1.00 95.12 389 PRO A O 1
ATOM 2979 N N . ALA A 1 390 ? 34.396 -15.965 14.851 1.00 93.50 390 ALA A N 1
ATOM 2980 C CA . ALA A 1 390 ? 33.660 -16.770 13.885 1.00 93.50 390 ALA A CA 1
ATOM 2981 C C . ALA A 1 390 ? 33.008 -17.979 14.590 1.00 93.50 390 ALA A C 1
ATOM 2983 O O . ALA A 1 390 ? 33.693 -18.689 15.332 1.00 93.50 390 ALA A O 1
ATOM 2984 N N . PRO A 1 391 ? 31.698 -18.218 14.400 1.00 94.62 391 PRO A N 1
ATOM 2985 C CA . PRO A 1 391 ? 31.015 -19.360 14.993 1.00 94.62 391 PRO A CA 1
ATOM 2986 C C . PRO A 1 391 ? 31.406 -20.657 14.275 1.00 94.62 391 PRO A C 1
ATOM 2988 O O . PRO A 1 391 ? 31.743 -20.654 13.090 1.00 94.62 391 PRO A O 1
ATOM 2991 N N . ASP A 1 392 ? 31.299 -21.785 14.978 1.00 90.94 392 ASP A N 1
ATOM 2992 C CA . ASP A 1 392 ? 31.459 -23.100 14.355 1.00 90.94 392 ASP A CA 1
ATOM 2993 C C . ASP A 1 392 ? 30.385 -23.306 13.271 1.00 90.94 392 ASP A C 1
ATOM 2995 O O . ASP A 1 392 ? 29.203 -23.014 13.470 1.00 90.94 392 ASP A O 1
ATOM 2999 N N . LYS A 1 393 ? 30.785 -23.865 12.127 1.00 88.00 393 LYS A N 1
ATOM 3000 C CA . LYS A 1 393 ? 29.902 -24.245 11.017 1.00 88.00 393 LYS A CA 1
ATOM 3001 C C . LYS A 1 393 ? 28.760 -25.179 11.446 1.00 88.00 393 LYS A C 1
ATOM 3003 O O . LYS A 1 393 ? 27.697 -25.158 10.826 1.00 88.00 393 LYS A O 1
ATOM 3008 N N . ALA A 1 394 ? 28.944 -25.962 12.510 1.00 88.56 394 ALA A N 1
ATOM 3009 C CA . ALA A 1 394 ? 27.913 -26.795 13.127 1.00 88.56 394 ALA A CA 1
ATOM 3010 C C . ALA A 1 394 ? 26.749 -25.990 13.741 1.00 88.56 394 ALA A C 1
ATOM 3012 O O . ALA A 1 394 ? 25.656 -26.537 13.883 1.00 88.56 394 ALA A O 1
ATOM 3013 N N . ALA A 1 395 ? 26.929 -24.696 14.038 1.00 91.50 395 ALA A N 1
ATOM 3014 C CA . ALA A 1 395 ? 25.837 -23.807 14.447 1.00 91.50 395 ALA A CA 1
ATOM 3015 C C . ALA A 1 395 ? 24.814 -23.560 13.317 1.00 91.50 395 ALA A C 1
ATOM 3017 O O . ALA A 1 395 ? 23.685 -23.157 13.589 1.00 91.50 395 ALA A O 1
ATOM 3018 N N . PHE A 1 396 ? 25.183 -23.829 12.057 1.00 94.12 396 PHE A N 1
ATOM 3019 C CA . PHE A 1 396 ? 24.347 -23.603 10.879 1.00 94.12 396 PHE A CA 1
ATOM 3020 C C . PHE A 1 396 ? 24.084 -24.899 10.108 1.00 94.12 396 PHE A C 1
ATOM 3022 O O . PHE A 1 396 ? 24.808 -25.268 9.172 1.00 94.12 396 PHE A O 1
ATOM 3029 N N . ALA A 1 397 ? 22.988 -25.566 10.476 1.00 90.44 397 ALA A N 1
ATOM 3030 C CA . ALA A 1 397 ? 22.447 -26.687 9.718 1.00 90.44 397 ALA A CA 1
ATOM 3031 C C . ALA A 1 397 ? 22.112 -26.270 8.274 1.00 90.44 397 ALA A C 1
ATOM 3033 O O . ALA A 1 397 ? 21.523 -25.206 8.036 1.00 90.44 397 ALA A O 1
ATOM 3034 N N . LEU A 1 398 ? 22.465 -27.137 7.318 1.00 87.00 398 LEU A N 1
ATOM 3035 C CA . LEU A 1 398 ? 22.053 -26.973 5.927 1.00 87.00 398 LEU A CA 1
ATOM 3036 C C . LEU A 1 398 ? 20.514 -26.989 5.845 1.00 87.00 398 LEU A C 1
ATOM 3038 O O . LEU A 1 398 ? 19.902 -27.900 6.404 1.00 87.00 398 LEU A O 1
ATOM 3042 N N . PRO A 1 399 ? 19.894 -25.989 5.199 1.00 83.88 399 PRO A N 1
ATOM 3043 C CA . PRO A 1 399 ? 18.451 -25.951 4.980 1.00 83.88 399 PRO A CA 1
ATOM 3044 C C . PRO A 1 399 ? 17.998 -27.056 4.020 1.00 83.88 399 PRO A C 1
ATOM 3046 O O . PRO A 1 399 ? 18.770 -27.517 3.175 1.00 83.88 399 PRO A O 1
ATOM 3049 N N . ASP A 1 400 ? 16.744 -27.483 4.165 1.00 89.88 400 ASP A N 1
ATOM 3050 C CA . ASP A 1 400 ? 16.154 -28.529 3.330 1.00 89.88 400 ASP A CA 1
ATOM 3051 C C . ASP A 1 400 ? 16.019 -28.020 1.877 1.00 89.88 400 ASP A C 1
ATOM 3053 O O . ASP A 1 400 ? 15.496 -26.921 1.667 1.00 89.88 400 ASP A O 1
ATOM 3057 N N . PRO A 1 401 ? 16.466 -28.772 0.849 1.00 88.94 401 PRO A N 1
ATOM 3058 C CA . PRO A 1 401 ? 16.349 -28.350 -0.549 1.00 88.94 401 PRO A CA 1
ATOM 3059 C C . PRO A 1 401 ? 14.925 -27.967 -0.976 1.00 88.94 401 PRO A C 1
ATOM 3061 O O . PRO A 1 401 ? 14.761 -27.113 -1.848 1.00 88.94 401 PRO A O 1
ATOM 3064 N N . SER A 1 402 ? 13.903 -28.562 -0.354 1.00 91.31 402 SER A N 1
ATOM 3065 C CA . SER A 1 402 ? 12.498 -28.275 -0.633 1.00 91.31 402 SER A CA 1
ATOM 3066 C C . SER A 1 402 ? 12.058 -26.880 -0.175 1.00 91.31 402 SER A C 1
ATOM 3068 O O . SER A 1 402 ? 11.085 -26.365 -0.723 1.00 91.31 402 SER A O 1
ATOM 3070 N N . GLU A 1 403 ? 12.764 -26.217 0.754 1.00 87.94 403 GLU A N 1
ATOM 3071 C CA . GLU A 1 403 ? 12.502 -24.817 1.150 1.00 87.94 403 GLU A CA 1
ATOM 3072 C C . GLU A 1 403 ? 12.792 -23.819 0.011 1.00 87.94 403 GLU A C 1
ATOM 3074 O O . GLU A 1 403 ? 12.302 -22.689 0.034 1.00 87.94 403 GLU A O 1
ATOM 3079 N N . TYR A 1 404 ? 13.559 -24.242 -1.002 1.00 88.56 404 TYR A N 1
ATOM 3080 C CA . TYR A 1 404 ? 13.963 -23.435 -2.159 1.00 88.56 404 TYR A CA 1
ATOM 3081 C C . TYR A 1 404 ? 13.185 -23.742 -3.441 1.00 88.56 404 TYR A C 1
ATOM 3083 O O . TYR A 1 404 ? 13.512 -23.210 -4.505 1.00 88.56 404 TYR A O 1
ATOM 3091 N N . GLU A 1 405 ? 12.154 -24.585 -3.364 1.00 92.19 405 GLU A N 1
ATOM 3092 C CA . GLU A 1 405 ? 11.206 -24.768 -4.460 1.00 92.19 405 GLU A CA 1
ATOM 3093 C C . GLU A 1 405 ? 10.611 -23.415 -4.860 1.00 92.19 405 GLU A C 1
ATOM 3095 O O . GLU A 1 405 ? 10.105 -22.675 -4.015 1.00 92.19 405 GLU A O 1
ATOM 3100 N N . ALA A 1 406 ? 10.652 -23.094 -6.157 1.00 89.19 406 ALA A N 1
ATOM 3101 C CA . ALA A 1 406 ? 10.294 -21.767 -6.663 1.00 89.19 406 ALA A CA 1
ATOM 3102 C C . ALA A 1 406 ? 8.886 -21.307 -6.242 1.00 89.19 406 ALA A C 1
ATOM 3104 O O . ALA A 1 406 ? 8.659 -20.113 -6.087 1.00 89.19 406 ALA A O 1
ATOM 3105 N N . GLU A 1 407 ? 7.966 -22.247 -6.015 1.00 92.88 407 GLU A N 1
ATOM 3106 C CA . GLU A 1 407 ? 6.588 -22.000 -5.582 1.00 92.88 407 GLU A CA 1
ATOM 3107 C C . GLU A 1 407 ? 6.484 -21.602 -4.091 1.00 92.88 407 GLU A C 1
ATOM 3109 O O . GLU A 1 407 ? 5.574 -20.868 -3.716 1.00 92.88 407 GLU A O 1
ATOM 3114 N N . LYS A 1 408 ? 7.431 -22.012 -3.233 1.00 92.62 408 LYS A N 1
ATOM 3115 C CA . LYS A 1 408 ? 7.468 -21.645 -1.799 1.00 92.62 408 LYS A CA 1
ATOM 3116 C C . LYS A 1 408 ? 8.164 -20.308 -1.530 1.00 92.62 408 LYS A C 1
ATOM 3118 O O . LYS A 1 408 ? 8.059 -19.767 -0.426 1.00 92.62 408 LYS A O 1
ATOM 3123 N N . LEU A 1 409 ? 8.862 -19.757 -2.521 1.00 95.25 409 LEU A N 1
ATOM 3124 C CA . LEU A 1 409 ? 9.548 -18.472 -2.409 1.00 95.25 409 LEU A CA 1
ATOM 3125 C C . LEU A 1 409 ? 8.543 -17.300 -2.310 1.00 95.25 409 LEU A C 1
ATOM 3127 O O . LEU A 1 409 ? 7.396 -17.410 -2.756 1.00 95.25 409 LEU A O 1
ATOM 3131 N N . PRO A 1 410 ? 8.924 -16.171 -1.685 1.00 96.88 410 PRO A N 1
ATOM 3132 C CA . PRO A 1 410 ? 8.037 -15.022 -1.553 1.00 96.88 410 PRO A CA 1
ATOM 3133 C C . PRO A 1 410 ? 7.732 -14.387 -2.908 1.00 96.88 410 PRO A C 1
ATOM 3135 O O . PRO A 1 410 ? 8.646 -14.100 -3.679 1.00 96.88 410 PRO A O 1
ATOM 3138 N N . GLY A 1 411 ? 6.457 -14.113 -3.187 1.00 96.56 411 GLY A N 1
ATOM 3139 C CA . GLY A 1 411 ? 6.069 -13.461 -4.442 1.00 96.56 411 GLY A CA 1
ATOM 3140 C C . GLY A 1 411 ? 6.202 -14.331 -5.695 1.00 96.56 411 GLY A C 1
ATOM 3141 O O . GLY A 1 411 ? 6.228 -13.787 -6.799 1.00 96.56 411 GLY A O 1
ATOM 3142 N N . ALA A 1 412 ? 6.326 -15.653 -5.533 1.00 97.00 412 ALA A N 1
ATOM 3143 C CA . ALA A 1 412 ? 6.451 -16.615 -6.622 1.00 97.00 412 ALA A CA 1
ATOM 3144 C C . ALA A 1 412 ? 5.363 -16.435 -7.694 1.00 97.00 412 ALA A C 1
ATOM 3146 O O . ALA A 1 412 ? 4.200 -16.188 -7.372 1.00 97.00 412 ALA A O 1
ATOM 3147 N N . VAL A 1 413 ? 5.727 -16.608 -8.966 1.00 96.88 413 VAL A N 1
ATOM 3148 C CA . VAL A 1 413 ? 4.786 -16.583 -10.094 1.00 96.88 413 VAL A CA 1
ATOM 3149 C C . VAL A 1 413 ? 4.827 -17.932 -10.800 1.00 96.88 413 VAL A C 1
ATOM 3151 O O . VAL A 1 413 ? 5.902 -18.375 -11.201 1.00 96.88 413 VAL A O 1
ATOM 3154 N N . ILE A 1 414 ? 3.667 -18.566 -10.980 1.00 96.06 414 ILE A N 1
ATOM 3155 C CA . ILE A 1 414 ? 3.519 -19.808 -11.748 1.00 96.06 414 ILE A CA 1
ATOM 3156 C C . ILE A 1 414 ? 2.806 -19.468 -13.062 1.00 96.06 414 ILE A C 1
ATOM 3158 O O . ILE A 1 414 ? 1.595 -19.214 -13.052 1.00 96.06 414 ILE A O 1
ATOM 3162 N N . PRO A 1 415 ? 3.522 -19.460 -14.202 1.00 94.62 415 PRO A N 1
ATOM 3163 C CA . PRO A 1 415 ? 2.896 -19.275 -15.499 1.00 94.62 415 PRO A CA 1
ATOM 3164 C C . PRO A 1 415 ? 2.037 -20.484 -15.888 1.00 94.62 415 PRO A C 1
ATOM 3166 O O . PRO A 1 415 ? 2.410 -21.626 -15.600 1.00 94.62 415 PRO A O 1
ATOM 3169 N N . VAL A 1 416 ? 0.935 -20.283 -16.622 1.00 92.44 416 VAL A N 1
ATOM 3170 C CA . VAL A 1 416 ? 0.181 -21.434 -17.169 1.00 92.44 416 VAL A CA 1
ATOM 3171 C C . VAL A 1 416 ? 1.081 -22.272 -18.084 1.00 92.44 416 VAL A C 1
ATOM 3173 O O . VAL A 1 416 ? 1.733 -21.757 -19.000 1.00 92.44 416 VAL A O 1
ATOM 3176 N N . LYS A 1 417 ? 1.098 -23.586 -17.834 1.00 84.50 417 LYS A N 1
ATOM 3177 C CA . LYS A 1 417 ? 1.975 -24.557 -18.500 1.00 84.50 417 LYS A CA 1
ATOM 3178 C C . LYS A 1 417 ? 1.787 -24.544 -20.023 1.00 84.50 417 LYS A C 1
ATOM 3180 O O . LYS A 1 417 ? 0.670 -24.480 -20.520 1.00 84.50 417 LYS A O 1
ATOM 3185 N N . GLN A 1 418 ? 2.903 -24.658 -20.750 1.00 68.00 418 GLN A N 1
ATOM 3186 C CA . GLN A 1 418 ? 2.973 -24.844 -22.212 1.00 68.00 418 GLN A CA 1
ATOM 3187 C C . GLN A 1 418 ? 2.348 -23.727 -23.086 1.00 68.00 418 GLN A C 1
ATOM 3189 O O . GLN A 1 418 ? 2.206 -23.903 -24.294 1.00 68.00 418 GLN A O 1
ATOM 3194 N N . GLY A 1 419 ? 2.055 -22.548 -22.526 1.00 73.62 419 GLY A N 1
ATOM 3195 C CA . GLY A 1 419 ? 1.597 -21.386 -23.296 1.00 73.62 419 GLY A CA 1
ATOM 3196 C C . GLY A 1 419 ? 2.723 -20.616 -24.006 1.00 73.62 419 GLY A C 1
ATOM 3197 O O . GLY A 1 419 ? 3.739 -20.264 -23.398 1.00 73.62 419 GLY A O 1
ATOM 3198 N N . ARG A 1 420 ? 2.505 -20.269 -25.281 1.00 92.88 420 ARG A N 1
ATOM 3199 C CA . ARG A 1 420 ? 3.173 -19.141 -25.955 1.00 92.88 420 ARG A CA 1
ATOM 3200 C C . ARG A 1 420 ? 2.164 -18.013 -26.130 1.00 92.88 420 ARG A C 1
ATOM 3202 O O . ARG A 1 420 ? 1.017 -18.281 -26.470 1.00 92.88 420 ARG A O 1
ATOM 3209 N N . ILE A 1 421 ? 2.598 -16.774 -25.935 1.00 95.00 421 ILE A N 1
ATOM 3210 C CA . ILE A 1 421 ? 1.776 -15.591 -26.207 1.00 95.00 421 ILE A CA 1
ATOM 3211 C C . ILE A 1 421 ? 2.081 -15.132 -27.631 1.00 95.00 421 ILE A C 1
ATOM 3213 O O . ILE A 1 421 ? 3.245 -14.903 -27.969 1.00 95.00 421 ILE A O 1
ATOM 3217 N N . VAL A 1 422 ? 1.043 -15.051 -28.466 1.00 96.06 422 VAL A N 1
ATOM 3218 C CA . VAL A 1 422 ? 1.107 -14.490 -29.821 1.00 96.06 422 VAL A CA 1
ATOM 3219 C C . VAL A 1 422 ? 1.049 -12.970 -29.710 1.00 96.06 422 VAL A C 1
ATOM 3221 O O . VAL A 1 422 ? 0.220 -12.429 -28.984 1.00 96.06 422 VAL A O 1
ATOM 3224 N N . LEU A 1 423 ? 1.949 -12.286 -30.408 1.00 96.81 423 LEU A N 1
ATOM 3225 C CA . LEU A 1 423 ? 2.066 -10.832 -30.406 1.00 96.81 423 LEU A CA 1
ATOM 3226 C C . LEU A 1 423 ? 1.459 -10.264 -31.687 1.00 96.81 423 LEU A C 1
ATOM 3228 O O . LEU A 1 423 ? 1.609 -10.846 -32.762 1.00 96.81 423 LEU A O 1
ATOM 3232 N N . ASN A 1 424 ? 0.828 -9.095 -31.593 1.00 96.12 424 ASN A N 1
ATOM 3233 C CA . ASN A 1 424 ? 0.303 -8.336 -32.730 1.00 96.12 424 ASN A CA 1
ATOM 3234 C C . ASN A 1 424 ? -0.607 -9.204 -33.631 1.00 96.12 424 ASN A C 1
ATOM 3236 O O . ASN A 1 424 ? -0.451 -9.250 -34.859 1.00 96.12 424 ASN A O 1
ATOM 3240 N N . GLU A 1 425 ? -1.485 -9.997 -33.012 1.00 93.88 425 GLU A N 1
ATOM 3241 C CA . GLU A 1 425 ? -2.361 -10.943 -33.708 1.00 93.88 425 GLU A CA 1
ATOM 3242 C C . GLU A 1 425 ? -3.302 -10.221 -34.693 1.00 93.88 425 GLU A C 1
ATOM 3244 O O . GLU A 1 425 ? -3.644 -9.054 -34.515 1.00 93.88 425 GLU A O 1
ATOM 3249 N N . GLY A 1 426 ? -3.655 -10.881 -35.800 1.00 91.56 426 GLY A N 1
ATOM 3250 C CA . GLY A 1 426 ? -4.529 -10.323 -36.842 1.00 91.56 426 GLY A CA 1
ATOM 3251 C C . GLY A 1 426 ? -3.920 -9.231 -37.740 1.00 91.56 426 GLY A C 1
ATOM 3252 O O . GLY A 1 426 ? -4.510 -8.909 -38.768 1.00 91.56 426 GLY A O 1
ATOM 3253 N N . ARG A 1 427 ? -2.744 -8.674 -37.412 1.00 94.06 427 ARG A N 1
ATOM 3254 C CA . ARG A 1 427 ? -2.106 -7.601 -38.201 1.00 94.06 427 ARG A CA 1
ATOM 3255 C C . ARG A 1 427 ? -1.321 -8.110 -39.416 1.00 94.06 427 ARG A C 1
ATOM 3257 O O . ARG A 1 427 ? -0.695 -9.175 -39.370 1.00 94.06 427 ARG A O 1
ATOM 3264 N N . ALA A 1 428 ? -1.307 -7.305 -40.483 1.00 93.88 428 ALA A N 1
ATOM 3265 C CA . ALA A 1 428 ? -0.526 -7.563 -41.691 1.00 93.88 428 ALA A CA 1
ATOM 3266 C C . ALA A 1 428 ? 0.983 -7.547 -41.399 1.00 93.88 428 ALA A C 1
ATOM 3268 O O . ALA A 1 428 ? 1.461 -6.781 -40.557 1.00 93.88 428 ALA A O 1
ATOM 3269 N N . ARG A 1 429 ? 1.736 -8.407 -42.093 1.00 94.50 429 ARG A N 1
ATOM 3270 C CA . ARG A 1 429 ? 3.168 -8.632 -41.863 1.00 94.50 429 ARG A CA 1
ATOM 3271 C C . ARG A 1 429 ? 3.946 -8.664 -43.160 1.00 94.50 429 ARG A C 1
ATOM 3273 O O . ARG A 1 429 ? 3.483 -9.218 -44.153 1.00 94.50 429 ARG A O 1
ATOM 3280 N N . ILE A 1 430 ? 5.165 -8.150 -43.101 1.00 94.50 430 ILE A N 1
ATOM 3281 C CA . ILE A 1 430 ? 6.152 -8.239 -44.175 1.00 94.50 430 ILE A CA 1
ATOM 3282 C C . ILE A 1 430 ? 7.507 -8.636 -43.604 1.00 94.50 430 ILE A C 1
ATOM 3284 O O . ILE A 1 430 ? 7.769 -8.501 -42.410 1.00 94.50 430 ILE A O 1
ATOM 3288 N N . GLN A 1 431 ? 8.389 -9.103 -44.475 1.00 94.31 431 GLN A N 1
ATOM 3289 C CA . GLN A 1 431 ? 9.777 -9.374 -44.149 1.00 94.31 431 G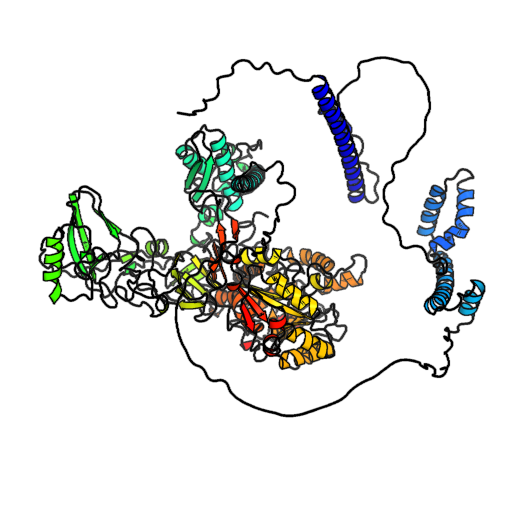LN A CA 1
ATOM 3290 C C . GLN A 1 431 ? 10.658 -8.583 -45.114 1.00 94.31 431 GLN A C 1
ATOM 3292 O O . GLN A 1 431 ? 10.377 -8.572 -46.313 1.00 94.31 431 GLN A O 1
ATOM 3297 N N . LEU A 1 432 ? 11.675 -7.904 -44.578 1.00 94.94 432 LEU A N 1
ATOM 3298 C CA . LEU A 1 432 ? 12.612 -7.072 -45.336 1.00 94.94 432 LEU A CA 1
ATOM 3299 C C . LEU A 1 432 ? 14.053 -7.401 -44.960 1.00 94.94 432 LEU A C 1
ATOM 3301 O O . LEU A 1 432 ? 14.365 -7.626 -43.785 1.00 94.94 432 LEU A O 1
ATOM 3305 N N . LYS A 1 433 ? 14.945 -7.368 -45.950 1.00 96.38 433 LYS A N 1
ATOM 3306 C CA . LYS A 1 433 ? 16.390 -7.427 -45.737 1.00 96.38 433 LYS A CA 1
ATOM 3307 C C . LYS A 1 433 ? 16.929 -6.017 -45.487 1.00 96.38 433 LYS A C 1
ATOM 3309 O O . LYS A 1 433 ? 16.802 -5.130 -46.325 1.00 96.38 433 LYS A O 1
ATOM 3314 N N . VAL A 1 434 ? 17.551 -5.817 -44.327 1.00 97.88 434 VAL A N 1
ATOM 3315 C CA . VAL A 1 434 ? 18.035 -4.513 -43.859 1.00 97.88 434 VAL A CA 1
ATOM 3316 C C . VAL A 1 434 ? 19.547 -4.565 -43.674 1.00 97.88 434 VAL A C 1
ATOM 3318 O O . VAL A 1 434 ? 20.044 -5.311 -42.831 1.00 97.88 434 VAL A O 1
ATOM 3321 N N . THR A 1 435 ? 20.272 -3.759 -44.452 1.00 97.94 435 THR A N 1
ATOM 3322 C CA . THR A 1 435 ? 21.739 -3.640 -44.397 1.00 97.94 435 THR A CA 1
ATOM 3323 C C . THR A 1 435 ? 22.154 -2.303 -43.792 1.00 97.94 435 THR A C 1
ATOM 3325 O O . THR A 1 435 ? 21.729 -1.247 -44.262 1.00 97.94 435 THR A O 1
ATOM 3328 N N . SER A 1 436 ? 23.030 -2.335 -42.790 1.00 97.94 436 SER A N 1
ATOM 3329 C CA . SER A 1 436 ? 23.689 -1.151 -42.243 1.00 97.94 436 SER A CA 1
ATOM 3330 C C . SER A 1 436 ? 24.846 -0.716 -43.140 1.00 97.94 436 SER A C 1
ATOM 3332 O O . SER A 1 436 ? 25.833 -1.429 -43.295 1.00 97.94 436 SER A O 1
ATOM 3334 N N . LYS A 1 437 ? 24.741 0.487 -43.705 1.00 97.06 437 LYS A N 1
ATOM 3335 C CA . LYS A 1 437 ? 25.838 1.216 -44.363 1.00 97.06 437 LYS A CA 1
ATOM 3336 C C . LYS A 1 437 ? 26.518 2.211 -43.408 1.00 97.06 437 LYS A C 1
ATOM 3338 O O . LYS A 1 437 ? 27.300 3.047 -43.850 1.00 97.06 437 LYS A O 1
ATOM 3343 N N . GLY A 1 438 ? 26.171 2.168 -42.120 1.00 95.25 438 GLY A N 1
ATOM 3344 C CA . GLY A 1 438 ? 26.735 3.037 -41.093 1.00 95.25 438 GLY A CA 1
ATOM 3345 C C . GLY A 1 438 ? 28.121 2.592 -40.637 1.00 95.25 438 GLY A C 1
ATOM 3346 O O . GLY A 1 438 ? 28.444 1.410 -40.655 1.00 95.25 438 GLY A O 1
ATOM 3347 N N . ASP A 1 439 ? 28.908 3.558 -40.173 1.00 97.06 439 ASP A N 1
ATOM 3348 C CA . ASP A 1 439 ? 30.187 3.394 -39.467 1.00 97.06 439 ASP A CA 1
ATOM 3349 C C . ASP A 1 439 ? 30.011 3.161 -37.951 1.00 97.06 439 ASP A C 1
ATOM 3351 O O . ASP A 1 439 ? 30.970 2.874 -37.238 1.00 97.06 439 ASP A O 1
ATOM 3355 N N . ARG A 1 440 ? 28.776 3.285 -37.450 1.00 97.81 440 ARG A N 1
ATOM 3356 C CA . ARG A 1 440 ? 28.380 3.132 -36.043 1.00 97.81 440 ARG A CA 1
ATOM 3357 C C . ARG A 1 440 ? 27.186 2.179 -35.912 1.00 97.81 440 ARG A C 1
ATOM 3359 O O . ARG A 1 440 ? 26.399 2.068 -36.854 1.00 97.81 440 ARG A O 1
ATOM 3366 N N . PRO A 1 441 ? 27.014 1.522 -34.751 1.00 97.88 441 PRO A N 1
ATOM 3367 C CA . PRO A 1 441 ? 25.859 0.671 -34.495 1.00 97.88 441 PRO A CA 1
ATOM 3368 C C . PRO A 1 441 ? 24.542 1.450 -34.518 1.00 97.88 441 PRO A C 1
ATOM 3370 O O . PRO A 1 441 ? 24.442 2.552 -33.978 1.00 97.88 441 PRO A O 1
ATOM 3373 N N . ILE A 1 442 ? 23.506 0.833 -35.082 1.00 98.50 442 ILE A N 1
ATOM 3374 C CA . ILE A 1 442 ? 22.147 1.376 -35.165 1.00 98.50 442 ILE A CA 1
ATOM 3375 C C . ILE A 1 442 ? 21.200 0.399 -34.466 1.00 98.50 442 ILE A C 1
ATOM 3377 O O . ILE A 1 442 ? 21.212 -0.797 -34.744 1.00 98.50 442 ILE A O 1
ATOM 3381 N N . GLN A 1 443 ? 20.362 0.889 -33.553 1.00 98.44 443 GLN A N 1
ATOM 3382 C CA . GLN A 1 443 ? 19.446 0.052 -32.776 1.00 98.44 443 GLN A CA 1
ATOM 3383 C C . GLN A 1 443 ? 18.022 0.607 -32.854 1.00 98.44 443 GLN A C 1
ATOM 3385 O O . GLN A 1 443 ? 17.775 1.761 -32.511 1.00 98.44 443 GLN A O 1
ATOM 3390 N N . VAL A 1 444 ? 17.089 -0.215 -33.336 1.00 98.56 444 VAL A N 1
ATOM 3391 C CA . VAL A 1 444 ? 15.705 0.171 -33.639 1.00 98.56 444 VAL A CA 1
ATOM 3392 C C . VAL A 1 444 ? 14.762 -0.520 -32.658 1.00 98.56 444 VAL A C 1
ATOM 3394 O O . VAL A 1 444 ? 14.724 -1.747 -32.581 1.00 98.56 444 VAL A O 1
ATOM 3397 N N . GLY A 1 445 ? 14.018 0.271 -31.883 1.00 98.38 445 GLY A N 1
ATOM 3398 C CA . GLY A 1 445 ? 13.035 -0.225 -30.915 1.00 98.38 445 GLY A CA 1
ATOM 3399 C C . GLY A 1 445 ? 11.745 -0.727 -31.568 1.00 98.38 445 GLY A C 1
ATOM 3400 O O . GLY A 1 445 ? 11.333 -0.195 -32.595 1.00 98.38 445 GLY A O 1
ATOM 3401 N N . SER A 1 446 ? 11.094 -1.701 -30.925 1.00 98.31 446 SER A N 1
ATOM 3402 C CA . SER A 1 446 ? 9.837 -2.362 -31.339 1.00 98.31 446 SER A CA 1
ATOM 3403 C C . SER A 1 446 ? 8.811 -1.442 -32.010 1.00 98.31 446 SER A C 1
ATOM 3405 O O . SER A 1 446 ? 8.322 -1.750 -33.091 1.00 98.31 446 SER A O 1
ATOM 3407 N N . HIS A 1 447 ? 8.520 -0.298 -31.386 1.00 98.56 447 HIS A N 1
ATOM 3408 C CA . HIS A 1 447 ? 7.460 0.627 -31.795 1.00 98.56 447 HIS A CA 1
ATOM 3409 C C . HIS A 1 447 ? 7.912 1.794 -32.679 1.00 98.56 447 HIS A C 1
ATOM 3411 O O . HIS A 1 447 ? 7.118 2.686 -32.956 1.00 98.56 447 HIS A O 1
ATOM 3417 N N . TYR A 1 448 ? 9.168 1.814 -33.126 1.00 98.75 448 TYR A N 1
ATOM 3418 C CA . TYR A 1 448 ? 9.653 2.865 -34.016 1.00 98.75 448 TYR A CA 1
ATOM 3419 C C . TYR A 1 448 ? 9.105 2.672 -35.441 1.00 98.75 448 TYR A C 1
ATOM 3421 O O . TYR A 1 448 ? 9.212 1.576 -35.995 1.00 98.75 448 TYR A O 1
ATOM 3429 N N . HIS A 1 449 ? 8.565 3.739 -36.043 1.00 98.56 449 HIS A N 1
ATOM 3430 C CA . HIS A 1 449 ? 8.081 3.757 -37.432 1.00 98.56 449 HIS A CA 1
ATOM 3431 C C . HIS A 1 449 ? 9.206 3.371 -38.391 1.00 98.56 449 HIS A C 1
ATOM 3433 O O . HIS A 1 449 ? 10.174 4.113 -38.545 1.00 98.56 449 HIS A O 1
ATOM 3439 N N . PHE A 1 450 ? 9.129 2.198 -39.021 1.00 98.50 450 PHE A N 1
ATOM 3440 C CA . PHE A 1 450 ? 10.320 1.593 -39.621 1.00 98.50 450 PHE A CA 1
ATOM 3441 C C . PHE A 1 450 ? 10.848 2.387 -40.826 1.00 98.50 450 PHE A C 1
ATOM 3443 O O . PHE A 1 450 ? 12.061 2.522 -40.996 1.00 98.50 450 PHE A O 1
ATOM 3450 N N . ILE A 1 451 ? 9.949 3.008 -41.596 1.00 98.19 451 ILE A N 1
ATOM 3451 C CA . ILE A 1 451 ? 10.285 3.947 -42.677 1.00 98.19 451 ILE A CA 1
ATOM 3452 C C . ILE A 1 451 ? 11.108 5.165 -42.215 1.00 98.19 451 ILE A C 1
ATOM 3454 O O . ILE A 1 451 ? 11.935 5.649 -42.983 1.00 98.19 451 ILE A O 1
ATOM 3458 N N . GLU A 1 452 ? 10.955 5.619 -40.968 1.00 98.00 452 GLU A N 1
ATOM 3459 C CA . GLU A 1 452 ? 11.657 6.784 -40.401 1.00 98.00 452 GLU A CA 1
ATOM 3460 C C . GLU A 1 452 ? 13.067 6.442 -39.882 1.00 98.00 452 GLU A C 1
ATOM 3462 O O . GLU A 1 452 ? 13.773 7.314 -39.383 1.00 98.00 452 GLU A O 1
ATOM 3467 N N . THR A 1 453 ? 13.492 5.172 -39.921 1.00 98.25 453 THR A N 1
ATOM 3468 C CA . THR A 1 453 ? 14.763 4.737 -39.307 1.00 98.25 453 THR A CA 1
ATOM 3469 C C . THR A 1 453 ? 15.991 5.350 -39.987 1.00 98.25 453 THR A C 1
ATOM 3471 O O . THR A 1 453 ? 15.914 5.824 -41.117 1.00 98.25 453 THR A O 1
ATOM 3474 N N . ASN A 1 454 ? 17.140 5.330 -39.299 1.00 98.38 454 ASN A N 1
ATOM 3475 C CA . ASN A 1 454 ? 18.382 6.011 -39.693 1.00 98.38 454 ASN A CA 1
ATOM 3476 C C . ASN A 1 454 ? 18.683 5.944 -41.220 1.00 98.38 454 ASN A C 1
ATOM 3478 O O . ASN A 1 454 ? 18.571 4.857 -41.800 1.00 98.38 454 ASN A O 1
ATOM 3482 N N . PRO A 1 455 ? 19.102 7.056 -41.865 1.00 98.25 455 PRO A N 1
ATOM 3483 C CA . PRO A 1 455 ? 19.400 7.122 -43.303 1.00 98.25 455 PRO A CA 1
ATOM 3484 C C . PRO A 1 455 ? 20.351 6.040 -43.831 1.00 98.25 455 PRO A C 1
ATOM 3486 O O . PRO A 1 455 ? 20.248 5.631 -44.987 1.00 98.25 455 PRO A O 1
ATOM 3489 N N . LEU A 1 456 ? 21.268 5.557 -42.991 1.00 98.19 456 LEU A N 1
ATOM 3490 C CA . LEU A 1 456 ? 22.284 4.570 -43.355 1.00 98.19 456 LEU A CA 1
ATOM 3491 C C . LEU A 1 456 ? 21.789 3.117 -43.240 1.00 98.19 456 LEU A C 1
ATOM 3493 O O . LEU A 1 456 ? 22.522 2.202 -43.607 1.00 98.19 456 LEU A O 1
ATOM 3497 N N . LEU A 1 457 ? 20.549 2.876 -42.796 1.00 98.38 457 LEU A N 1
ATOM 3498 C CA . LEU A 1 457 ? 19.885 1.585 -42.991 1.00 98.38 457 LEU A CA 1
ATOM 3499 C C . LEU A 1 457 ? 19.287 1.518 -44.401 1.00 98.38 457 LEU A C 1
ATOM 3501 O O . LEU A 1 457 ? 18.444 2.330 -44.781 1.00 98.38 457 LEU A O 1
ATOM 3505 N N . SER A 1 458 ? 19.727 0.527 -45.172 1.00 97.88 458 SER A N 1
ATOM 3506 C CA . SER A 1 458 ? 19.367 0.307 -46.570 1.00 97.88 458 SER A CA 1
ATOM 3507 C C . SER A 1 458 ? 18.392 -0.861 -46.692 1.00 97.88 458 SER A C 1
ATOM 3509 O O . SER A 1 458 ? 18.766 -1.996 -46.399 1.00 97.88 458 SER A O 1
ATOM 3511 N N . PHE A 1 459 ? 17.161 -0.568 -47.116 1.00 97.75 459 PHE A N 1
ATOM 3512 C CA . PHE A 1 459 ? 16.053 -1.518 -47.289 1.00 97.75 459 PHE A CA 1
ATOM 3513 C C . PHE A 1 459 ? 14.920 -0.885 -48.120 1.00 97.75 459 PHE A C 1
ATOM 3515 O O . PHE A 1 459 ? 15.003 0.287 -48.508 1.00 97.75 459 PHE A O 1
ATOM 3522 N N . ASP A 1 460 ? 13.839 -1.629 -48.351 1.00 97.31 460 ASP A N 1
ATOM 3523 C CA . ASP A 1 460 ? 12.652 -1.120 -49.040 1.00 97.31 460 ASP A CA 1
ATOM 3524 C C . ASP A 1 460 ? 11.797 -0.208 -48.135 1.00 97.31 460 ASP A C 1
ATOM 3526 O O . ASP A 1 460 ? 10.924 -0.643 -47.378 1.00 97.31 460 ASP A O 1
ATOM 3530 N N . ARG A 1 461 ? 12.075 1.098 -48.220 1.00 97.19 461 ARG A N 1
ATOM 3531 C CA . ARG A 1 461 ? 11.317 2.167 -47.542 1.00 97.19 461 ARG A CA 1
ATOM 3532 C C . ARG A 1 461 ? 9.824 2.202 -47.911 1.00 97.19 461 ARG A C 1
ATOM 3534 O O . ARG A 1 461 ? 9.036 2.536 -47.032 1.00 97.19 461 ARG A O 1
ATOM 3541 N N . ILE A 1 462 ? 9.437 1.858 -49.148 1.00 95.75 462 ILE A N 1
ATOM 3542 C CA . ILE A 1 462 ? 8.027 1.874 -49.590 1.00 95.75 462 ILE A CA 1
ATOM 3543 C C . ILE A 1 462 ? 7.267 0.787 -48.835 1.00 95.75 462 ILE A C 1
ATOM 3545 O O . ILE A 1 462 ? 6.256 1.063 -48.193 1.00 95.75 462 ILE A O 1
ATOM 3549 N N . ARG A 1 463 ? 7.797 -0.441 -48.836 1.00 94.81 463 ARG A N 1
ATOM 3550 C CA . ARG A 1 463 ? 7.184 -1.570 -48.122 1.00 94.81 463 ARG A CA 1
ATOM 3551 C C . ARG A 1 463 ? 7.132 -1.340 -46.610 1.00 94.81 463 ARG A C 1
ATOM 3553 O O . ARG A 1 463 ? 6.169 -1.743 -45.975 1.00 94.81 463 ARG A O 1
ATOM 3560 N N . ALA A 1 464 ? 8.118 -0.655 -46.033 1.00 97.00 464 ALA A N 1
ATOM 3561 C CA . ALA A 1 464 ? 8.137 -0.300 -44.611 1.00 97.00 464 ALA A CA 1
ATOM 3562 C C . ALA A 1 464 ? 7.155 0.823 -44.198 1.00 97.00 464 ALA A C 1
ATOM 3564 O O . ALA A 1 464 ? 7.063 1.141 -43.006 1.00 97.00 464 ALA A O 1
ATOM 3565 N N . TYR A 1 465 ? 6.445 1.458 -45.138 1.00 97.81 465 TYR A N 1
ATOM 3566 C CA . TYR A 1 465 ? 5.520 2.551 -44.838 1.00 97.81 465 TYR A CA 1
ATOM 3567 C C . TYR A 1 465 ? 4.293 2.056 -44.057 1.00 97.81 465 TYR A C 1
ATOM 3569 O O . TYR A 1 465 ? 3.537 1.217 -44.536 1.00 97.81 465 TYR A O 1
ATOM 3577 N N . GLY A 1 466 ? 4.092 2.575 -42.842 1.00 97.75 466 GLY A N 1
ATOM 3578 C CA . GLY A 1 466 ? 3.031 2.107 -41.942 1.00 97.75 466 GLY A CA 1
ATOM 3579 C C . GLY A 1 466 ? 3.371 0.831 -41.162 1.00 97.75 466 GLY A C 1
ATOM 3580 O O . GLY A 1 466 ? 2.479 0.236 -40.567 1.00 97.75 466 GLY A O 1
ATOM 3581 N N . TYR A 1 467 ? 4.641 0.416 -41.126 1.00 98.38 467 TYR A N 1
ATOM 3582 C CA . TYR A 1 467 ? 5.093 -0.773 -40.399 1.00 98.38 467 TYR A CA 1
ATOM 3583 C C . TYR A 1 467 ? 6.073 -0.444 -39.260 1.00 98.38 467 TYR A C 1
ATOM 3585 O O . TYR A 1 467 ? 6.805 0.549 -39.296 1.00 98.38 467 TYR A O 1
ATOM 3593 N N . ARG A 1 468 ? 6.115 -1.325 -38.256 1.00 98.56 468 ARG A N 1
ATOM 3594 C CA . ARG A 1 468 ? 7.074 -1.356 -37.136 1.00 98.56 468 ARG A CA 1
ATOM 3595 C C . ARG A 1 468 ? 7.631 -2.774 -36.943 1.00 98.56 468 ARG A C 1
ATOM 3597 O O . ARG A 1 468 ? 7.162 -3.700 -37.591 1.00 98.56 468 ARG A O 1
ATOM 3604 N N . LEU A 1 469 ? 8.618 -2.984 -36.071 1.00 98.38 469 LEU A N 1
ATOM 3605 C CA . LEU A 1 469 ? 9.176 -4.329 -35.832 1.00 98.38 469 LEU A CA 1
ATOM 3606 C C . LEU A 1 469 ? 8.146 -5.261 -35.157 1.00 98.38 469 LEU A C 1
ATOM 3608 O O . LEU A 1 469 ? 7.493 -4.865 -34.189 1.00 98.38 469 LEU A O 1
ATOM 3612 N N . ASP A 1 470 ? 8.037 -6.510 -35.631 1.00 97.62 470 ASP A N 1
ATOM 3613 C CA . ASP A 1 470 ? 7.218 -7.563 -35.000 1.00 97.62 470 ASP A CA 1
ATOM 3614 C C . ASP A 1 470 ? 8.047 -8.310 -33.941 1.00 97.62 470 ASP A C 1
ATOM 3616 O O . ASP A 1 470 ? 8.530 -9.421 -34.153 1.00 97.62 470 ASP A O 1
ATOM 3620 N N . ILE A 1 471 ? 8.294 -7.640 -32.815 1.00 97.25 471 ILE A N 1
ATOM 3621 C CA . ILE A 1 471 ? 9.086 -8.133 -31.674 1.00 97.25 471 ILE A CA 1
ATOM 3622 C C . ILE A 1 471 ? 8.395 -7.733 -30.354 1.00 97.25 471 ILE A C 1
ATOM 3624 O O . ILE A 1 471 ? 7.575 -6.810 -30.380 1.00 97.25 471 ILE A O 1
ATOM 3628 N N . PRO A 1 472 ? 8.710 -8.359 -29.199 1.00 97.62 472 PRO A N 1
ATOM 3629 C CA . PRO A 1 472 ? 8.099 -8.000 -27.916 1.00 97.62 472 PRO A CA 1
ATOM 3630 C C . PRO A 1 472 ? 8.228 -6.505 -27.598 1.00 97.62 472 PRO A C 1
ATOM 3632 O O . PRO A 1 472 ? 9.280 -5.897 -27.846 1.00 97.62 472 PRO A O 1
ATOM 3635 N N . ALA A 1 473 ? 7.176 -5.902 -27.042 1.00 97.94 473 ALA A N 1
ATOM 3636 C CA . ALA A 1 473 ? 7.161 -4.478 -26.733 1.00 97.94 473 ALA A CA 1
ATOM 3637 C C . ALA A 1 473 ? 8.334 -4.085 -25.815 1.00 97.94 473 ALA A C 1
ATOM 3639 O O . ALA A 1 473 ? 8.779 -4.828 -24.941 1.00 97.94 473 ALA A O 1
ATOM 3640 N N . GLY A 1 474 ? 8.922 -2.918 -26.065 1.00 95.88 474 GLY A N 1
ATOM 3641 C CA . GLY A 1 474 ? 10.137 -2.494 -25.370 1.00 95.88 474 GLY A CA 1
ATOM 3642 C C . GLY A 1 474 ? 11.425 -3.276 -25.703 1.00 95.88 474 GLY A C 1
ATOM 3643 O O . GLY A 1 474 ? 12.466 -2.989 -25.109 1.00 95.88 474 GLY A O 1
ATOM 3644 N N . THR A 1 475 ? 11.426 -4.225 -26.643 1.00 97.44 475 THR A N 1
ATOM 3645 C CA . THR A 1 475 ? 12.678 -4.788 -27.196 1.00 97.44 475 THR A CA 1
ATOM 3646 C C . THR A 1 475 ? 13.133 -4.018 -28.442 1.00 97.44 475 THR A C 1
ATOM 3648 O O . THR A 1 475 ? 12.482 -3.056 -28.862 1.00 97.44 475 THR A O 1
ATOM 3651 N N . SER A 1 476 ? 14.289 -4.381 -29.005 1.00 97.56 476 SER A N 1
ATOM 3652 C CA . SER A 1 476 ? 14.908 -3.688 -30.142 1.00 97.56 476 SER A CA 1
ATOM 3653 C C . SER A 1 476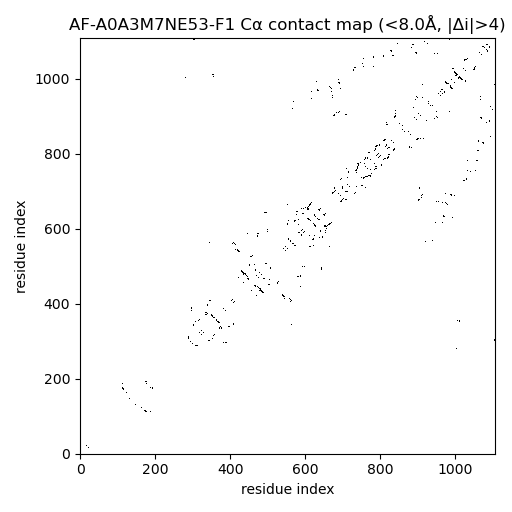 ? 15.799 -4.615 -30.966 1.00 97.56 476 SER A C 1
ATOM 3655 O O . SER A 1 476 ? 16.504 -5.437 -30.381 1.00 97.56 476 SER A O 1
ATOM 3657 N N . VAL A 1 477 ? 15.867 -4.409 -32.283 1.00 98.12 477 VAL A N 1
ATOM 3658 C CA . VAL A 1 477 ? 16.875 -5.044 -33.151 1.00 98.12 477 VAL A CA 1
ATOM 3659 C C . VAL A 1 477 ? 18.079 -4.118 -33.295 1.00 98.12 477 VAL A C 1
ATOM 3661 O O . VAL A 1 477 ? 17.929 -2.921 -33.542 1.00 98.12 477 VAL A O 1
ATOM 3664 N N . ARG A 1 478 ? 19.279 -4.676 -33.142 1.00 97.94 478 ARG A N 1
ATOM 3665 C CA . ARG A 1 478 ? 20.558 -3.976 -33.290 1.00 97.94 478 ARG A CA 1
ATOM 3666 C C . ARG A 1 478 ? 21.256 -4.405 -34.579 1.00 97.94 478 ARG A C 1
ATOM 3668 O O . ARG A 1 478 ? 21.264 -5.593 -34.898 1.00 97.94 478 ARG A O 1
ATOM 3675 N N . PHE A 1 479 ? 21.857 -3.449 -35.273 1.00 98.12 479 PHE A N 1
ATOM 3676 C CA . PHE A 1 479 ? 22.650 -3.609 -36.486 1.00 98.12 479 PHE A CA 1
ATOM 3677 C C . PHE A 1 479 ? 24.039 -3.027 -36.225 1.00 98.12 479 PHE A C 1
ATOM 3679 O O . PHE A 1 479 ? 24.153 -1.848 -35.886 1.00 98.12 479 PHE A O 1
ATOM 3686 N N . GLU A 1 480 ? 25.084 -3.836 -36.359 1.00 98.00 480 GLU A N 1
ATOM 3687 C CA . GLU A 1 480 ? 26.466 -3.340 -36.323 1.00 98.00 480 GLU A CA 1
ATOM 3688 C C . GLU A 1 480 ? 26.860 -2.690 -37.674 1.00 98.00 480 GLU A C 1
ATOM 3690 O O . GLU A 1 480 ? 26.112 -2.790 -38.655 1.00 98.00 480 GLU A O 1
ATOM 3695 N N . PRO A 1 481 ? 27.999 -1.982 -37.773 1.00 98.00 481 PRO A N 1
ATOM 3696 C CA . PRO A 1 481 ? 28.521 -1.491 -39.051 1.00 98.00 481 PRO A CA 1
ATOM 3697 C C . PRO A 1 481 ? 28.673 -2.613 -40.094 1.00 98.00 481 PRO A C 1
ATOM 3699 O O . PRO A 1 481 ? 29.279 -3.645 -39.813 1.00 98.00 481 PRO A O 1
ATOM 3702 N N . GLY A 1 482 ? 28.102 -2.439 -41.291 1.00 94.75 482 GLY A N 1
ATOM 3703 C CA . GLY A 1 482 ? 28.103 -3.453 -42.363 1.00 94.75 482 GLY A CA 1
ATOM 3704 C C . GLY A 1 482 ? 27.141 -4.639 -42.169 1.00 94.75 482 GLY A C 1
ATOM 3705 O O . GLY A 1 482 ? 26.957 -5.440 -43.087 1.00 94.75 482 GLY A O 1
ATOM 3706 N N . ASP A 1 483 ? 26.508 -4.758 -41.000 1.00 95.81 483 ASP A N 1
ATOM 3707 C CA . ASP A 1 483 ? 25.621 -5.867 -40.636 1.00 95.81 483 ASP A CA 1
ATOM 3708 C C . ASP A 1 483 ? 24.378 -5.922 -41.539 1.00 95.81 483 ASP A C 1
ATOM 3710 O O . ASP A 1 483 ? 23.869 -4.900 -42.003 1.00 95.81 483 ASP A O 1
ATOM 3714 N N . THR A 1 484 ? 23.869 -7.124 -41.800 1.00 97.44 484 THR A N 1
ATOM 3715 C CA . THR A 1 484 ? 22.698 -7.345 -42.655 1.00 97.44 484 THR A CA 1
ATOM 3716 C C . THR A 1 484 ? 21.777 -8.373 -42.028 1.00 97.44 484 THR A C 1
ATOM 3718 O O . THR A 1 484 ? 22.128 -9.548 -41.925 1.00 97.44 484 THR A O 1
ATOM 3721 N N . LYS A 1 485 ? 20.568 -7.945 -41.655 1.00 97.31 485 LYS A N 1
ATOM 3722 C CA . LYS A 1 485 ? 19.568 -8.803 -41.008 1.00 97.31 485 LYS A CA 1
ATOM 3723 C C . LYS A 1 485 ? 18.258 -8.770 -41.763 1.00 97.31 485 LYS A C 1
ATOM 3725 O O . LYS A 1 485 ? 17.814 -7.724 -42.229 1.00 97.31 485 LYS A O 1
ATOM 3730 N N . THR A 1 486 ? 17.623 -9.927 -41.834 1.00 95.50 486 THR A N 1
ATOM 3731 C CA . THR A 1 486 ? 16.239 -10.045 -42.273 1.00 95.50 486 THR A CA 1
ATOM 3732 C C . THR A 1 486 ? 15.343 -9.825 -41.060 1.00 95.50 486 THR A C 1
ATOM 3734 O O . THR A 1 486 ? 15.476 -10.541 -40.068 1.00 95.50 486 THR A O 1
ATOM 3737 N N . VAL A 1 487 ? 14.455 -8.833 -41.116 1.00 96.25 487 VAL A N 1
ATOM 3738 C CA . VAL A 1 487 ? 13.534 -8.498 -40.019 1.00 96.25 487 VAL A CA 1
ATOM 3739 C C . VAL A 1 487 ? 12.085 -8.688 -40.449 1.00 96.25 487 VAL A C 1
ATOM 3741 O O . VAL A 1 487 ? 11.719 -8.370 -41.580 1.00 96.25 487 VAL A O 1
ATOM 3744 N N . THR A 1 488 ? 11.258 -9.190 -39.533 1.00 96.56 488 THR A N 1
ATOM 3745 C CA . THR A 1 488 ? 9.801 -9.198 -39.691 1.00 96.56 488 THR A CA 1
ATOM 3746 C C . THR A 1 488 ? 9.241 -7.886 -39.157 1.00 96.56 488 THR A C 1
ATOM 3748 O O . THR A 1 488 ? 9.565 -7.465 -38.042 1.00 96.56 488 THR A O 1
ATOM 3751 N N . LEU A 1 489 ? 8.400 -7.246 -39.959 1.00 97.31 489 LEU A N 1
ATOM 3752 C CA . LEU A 1 489 ? 7.660 -6.051 -39.594 1.00 97.31 489 LEU A CA 1
ATOM 3753 C C . LEU A 1 489 ? 6.162 -6.358 -39.551 1.00 97.31 489 LEU A C 1
ATOM 3755 O O . LEU A 1 489 ? 5.667 -7.193 -40.308 1.00 97.31 489 LEU A O 1
ATOM 3759 N N . VAL A 1 490 ? 5.448 -5.640 -38.693 1.00 97.50 490 VAL A N 1
ATOM 3760 C CA . VAL A 1 490 ? 3.995 -5.689 -38.532 1.00 97.50 490 VAL A CA 1
ATOM 3761 C C . VAL A 1 490 ? 3.409 -4.293 -38.712 1.00 97.50 490 VAL A C 1
ATOM 3763 O O . VAL A 1 490 ? 4.043 -3.296 -38.359 1.00 97.50 490 VAL A O 1
ATOM 3766 N N . GLU A 1 491 ? 2.227 -4.218 -39.311 1.00 97.75 491 GLU A N 1
ATOM 3767 C CA . GLU A 1 491 ? 1.530 -2.956 -39.552 1.00 97.75 491 GLU A CA 1
ATOM 3768 C C . GLU A 1 491 ? 1.213 -2.234 -38.226 1.00 97.75 491 GLU A C 1
ATOM 3770 O O . GLU A 1 491 ? 0.906 -2.874 -37.213 1.00 97.75 491 GLU A O 1
ATOM 3775 N N . ILE A 1 492 ? 1.280 -0.899 -38.224 1.00 98.38 492 ILE A N 1
ATOM 3776 C CA . ILE A 1 492 ? 0.780 -0.091 -37.105 1.00 98.38 492 ILE A CA 1
ATOM 3777 C C . ILE A 1 492 ? -0.752 -0.157 -37.030 1.00 98.38 492 ILE A C 1
ATOM 3779 O O . ILE A 1 492 ? -1.441 -0.440 -38.011 1.00 98.38 492 ILE A O 1
ATOM 3783 N N . ALA A 1 493 ? -1.280 0.118 -35.845 1.00 97.50 493 ALA A N 1
ATOM 3784 C CA . ALA A 1 493 ? -2.675 -0.084 -35.480 1.00 97.50 493 ALA A CA 1
ATOM 3785 C C . ALA A 1 493 ? -3.439 1.236 -35.257 1.00 97.50 493 ALA A C 1
ATOM 3787 O O . ALA A 1 493 ? -2.942 2.315 -35.595 1.00 97.50 493 ALA A O 1
ATOM 3788 N N . GLY A 1 494 ? -4.663 1.159 -34.722 1.00 96.94 494 GLY A N 1
ATOM 3789 C CA . GLY A 1 494 ? -5.462 2.338 -34.382 1.00 96.94 494 GLY A CA 1
ATOM 3790 C C . GLY A 1 494 ? -5.765 3.219 -35.601 1.00 96.94 494 GLY A C 1
ATOM 3791 O O . GLY A 1 494 ? -6.188 2.730 -36.650 1.00 96.94 494 GLY A O 1
ATOM 3792 N N . HIS A 1 495 ? -5.534 4.532 -35.502 1.00 97.50 495 HIS A N 1
ATOM 3793 C CA . HIS A 1 495 ? -5.763 5.460 -36.623 1.00 97.50 495 HIS A CA 1
ATOM 3794 C C . HIS A 1 495 ? -4.749 5.337 -37.775 1.00 97.50 495 HIS A C 1
ATOM 3796 O O . HIS A 1 495 ? -4.895 6.053 -38.774 1.00 97.50 495 HIS A O 1
ATOM 3802 N N . LYS A 1 496 ? -3.717 4.491 -37.642 1.00 98.00 496 LYS A N 1
ATOM 3803 C CA . LYS A 1 496 ? -2.616 4.320 -38.604 1.00 98.00 496 LYS A CA 1
ATOM 3804 C C . LYS A 1 496 ? -2.025 5.662 -39.040 1.00 98.00 496 LYS A C 1
ATOM 3806 O O . LYS A 1 496 ? -2.040 6.021 -40.217 1.00 98.00 496 LYS A O 1
ATOM 3811 N N . THR A 1 497 ? -1.570 6.453 -38.072 1.00 98.19 497 THR A N 1
ATOM 3812 C CA . THR A 1 497 ? -1.042 7.805 -38.292 1.00 98.19 497 THR A CA 1
ATOM 3813 C C . THR A 1 497 ? 0.384 7.920 -37.765 1.00 98.19 497 THR A C 1
ATOM 3815 O O . THR A 1 497 ? 0.634 7.813 -36.569 1.00 98.19 497 THR A O 1
ATOM 3818 N N . ILE A 1 498 ? 1.322 8.167 -38.679 1.00 98.38 498 ILE A N 1
ATOM 3819 C CA . ILE A 1 498 ? 2.741 8.353 -38.378 1.00 98.38 498 ILE A CA 1
ATOM 3820 C C . ILE A 1 498 ? 2.967 9.781 -37.870 1.00 98.38 498 ILE A C 1
ATOM 3822 O O . ILE A 1 498 ? 2.439 10.752 -38.422 1.00 98.38 498 ILE A O 1
ATOM 3826 N N . ARG A 1 499 ? 3.765 9.899 -36.810 1.00 97.50 499 ARG A N 1
ATOM 3827 C CA . ARG A 1 499 ? 4.268 11.144 -36.218 1.00 97.50 499 ARG A CA 1
ATOM 3828 C C . ARG A 1 499 ? 5.694 10.897 -35.719 1.00 97.50 499 ARG A C 1
ATOM 3830 O O . ARG A 1 499 ? 6.055 9.748 -35.458 1.00 97.50 499 ARG A O 1
ATOM 3837 N N . GLY A 1 500 ? 6.467 11.965 -35.556 1.00 95.44 500 GLY A N 1
ATOM 3838 C CA . GLY A 1 500 ? 7.811 11.883 -34.994 1.00 95.44 500 GLY A CA 1
ATOM 3839 C C . GLY A 1 500 ? 8.852 11.328 -35.962 1.00 95.44 500 GLY A C 1
ATOM 3840 O O . GLY A 1 500 ? 8.736 11.466 -37.180 1.00 95.44 500 GLY A O 1
ATOM 3841 N N . GLY A 1 501 ? 9.890 10.696 -35.413 1.00 95.94 501 GLY A N 1
ATOM 3842 C CA . GLY A 1 501 ? 10.992 10.145 -36.205 1.00 95.94 501 GLY A CA 1
ATOM 3843 C C . GLY A 1 501 ? 11.839 11.248 -36.843 1.00 95.94 501 GLY A C 1
ATOM 3844 O O . GLY A 1 501 ? 12.283 12.154 -36.142 1.00 95.94 501 GLY A O 1
ATOM 3845 N N . ASN A 1 502 ? 12.060 11.180 -38.158 1.00 97.25 502 ASN A N 1
ATOM 3846 C CA . ASN A 1 502 ? 12.638 12.277 -38.939 1.00 97.25 502 ASN A CA 1
ATOM 3847 C C . ASN A 1 502 ? 11.553 13.167 -39.583 1.00 97.25 502 ASN A C 1
ATOM 3849 O O . ASN A 1 502 ? 11.885 14.138 -40.259 1.00 97.25 502 ASN A O 1
ATOM 3853 N N . ASN A 1 503 ? 10.267 12.892 -39.316 1.00 96.00 503 ASN A N 1
ATOM 3854 C CA . ASN A 1 503 ? 9.106 13.672 -39.751 1.00 96.00 503 ASN A CA 1
ATOM 3855 C C . ASN A 1 503 ? 8.949 13.769 -41.287 1.00 96.00 503 ASN A C 1
ATOM 3857 O O . ASN A 1 503 ? 8.434 14.762 -41.800 1.00 96.00 503 ASN A O 1
ATOM 3861 N N . LEU A 1 504 ? 9.362 12.731 -42.024 1.00 95.69 504 LEU A N 1
ATOM 3862 C CA . LEU A 1 504 ? 9.319 12.687 -43.496 1.00 95.69 504 LEU A CA 1
ATOM 3863 C C . LEU A 1 504 ? 8.126 11.877 -44.036 1.00 95.69 504 LEU A C 1
ATOM 3865 O O . LEU A 1 504 ? 7.608 12.179 -45.111 1.00 95.69 504 LEU A O 1
ATOM 3869 N N . ALA A 1 505 ? 7.636 10.903 -43.268 1.00 96.31 505 ALA A N 1
ATOM 3870 C CA . ALA A 1 505 ? 6.481 10.055 -43.572 1.00 96.31 505 ALA A CA 1
ATOM 3871 C C . ALA A 1 505 ? 5.214 10.428 -42.766 1.00 96.31 505 ALA A C 1
ATOM 3873 O O . ALA A 1 505 ? 4.211 9.710 -42.811 1.00 96.31 505 ALA A O 1
ATOM 3874 N N . SER A 1 506 ? 5.249 11.548 -42.035 1.00 96.50 506 SER A N 1
ATOM 3875 C CA . SER A 1 506 ? 4.183 12.017 -41.138 1.00 96.50 506 SER A CA 1
ATOM 3876 C C . SER A 1 506 ? 2.790 12.113 -41.783 1.00 96.50 506 SER A C 1
ATOM 3878 O O . SER A 1 506 ? 2.613 12.462 -42.957 1.00 96.50 506 SER A O 1
ATOM 3880 N N . GLY A 1 507 ? 1.766 11.863 -40.965 1.00 96.69 507 GLY A N 1
ATOM 3881 C CA . GLY A 1 507 ? 0.351 11.861 -41.340 1.00 96.69 507 GLY A CA 1
ATOM 3882 C C . GLY A 1 507 ? -0.253 10.455 -41.389 1.00 96.69 507 GLY A C 1
ATOM 3883 O O . GLY A 1 507 ? 0.389 9.466 -41.040 1.00 96.69 507 GLY A O 1
ATOM 3884 N N . ARG A 1 508 ? -1.518 10.367 -41.808 1.00 97.12 508 ARG A N 1
ATOM 3885 C CA . ARG A 1 508 ? -2.219 9.085 -41.970 1.00 97.12 508 ARG A CA 1
ATOM 3886 C C . ARG A 1 508 ? -1.548 8.244 -43.060 1.00 97.12 508 ARG A C 1
ATOM 3888 O O . ARG A 1 508 ? -1.169 8.797 -44.094 1.00 97.12 508 ARG A O 1
ATOM 3895 N N . VAL A 1 509 ? -1.417 6.940 -42.827 1.00 96.94 509 VAL A N 1
ATOM 3896 C CA . VAL A 1 509 ? -0.893 5.979 -43.806 1.00 96.94 509 VAL A CA 1
ATOM 3897 C C . VAL A 1 509 ? -1.841 5.920 -45.003 1.00 96.94 509 VAL A C 1
ATOM 3899 O O . VAL A 1 509 ? -3.013 5.575 -44.867 1.00 96.94 509 VAL A O 1
ATOM 3902 N N . ASP A 1 510 ? -1.318 6.291 -46.167 1.00 96.12 510 ASP A N 1
ATOM 3903 C CA . ASP A 1 510 ? -2.022 6.321 -47.449 1.00 96.12 510 ASP A CA 1
ATOM 3904 C C . ASP A 1 510 ? -1.016 6.009 -48.562 1.00 96.12 510 ASP A C 1
ATOM 3906 O O . ASP A 1 510 ? -0.100 6.791 -48.826 1.00 96.12 510 ASP A O 1
ATOM 3910 N N . LEU A 1 511 ? -1.170 4.841 -49.192 1.00 93.44 511 LEU A N 1
ATOM 3911 C CA . LEU A 1 511 ? -0.219 4.320 -50.175 1.00 93.44 511 LEU A CA 1
ATOM 3912 C C . LEU A 1 511 ? -0.081 5.215 -51.417 1.00 93.44 511 LEU A C 1
ATOM 3914 O O . LEU A 1 511 ? 0.969 5.183 -52.048 1.00 93.44 511 LEU A O 1
ATOM 3918 N N . SER A 1 512 ? -1.065 6.071 -51.726 1.00 95.44 512 SER A N 1
ATOM 3919 C CA . SER A 1 512 ? -0.956 7.036 -52.835 1.00 95.44 512 SER A CA 1
ATOM 3920 C C . SER A 1 512 ? 0.142 8.088 -52.622 1.00 95.44 512 SER A C 1
ATOM 3922 O O . SER A 1 512 ? 0.591 8.726 -53.572 1.00 95.44 512 SER A O 1
ATOM 3924 N N . ARG A 1 513 ? 0.604 8.257 -51.376 1.00 95.00 513 ARG A N 1
ATOM 3925 C CA . ARG A 1 513 ? 1.689 9.169 -50.991 1.00 95.00 513 ARG A CA 1
ATOM 3926 C C . ARG A 1 513 ? 3.054 8.480 -50.910 1.00 95.00 513 ARG A C 1
ATOM 3928 O O . ARG A 1 513 ? 4.045 9.177 -50.697 1.00 95.00 513 ARG A O 1
ATOM 3935 N N . ALA A 1 514 ? 3.121 7.151 -51.023 1.00 94.31 514 ALA A N 1
ATOM 3936 C CA . ALA A 1 514 ? 4.320 6.380 -50.687 1.00 94.31 514 ALA A CA 1
ATOM 3937 C C . ALA A 1 514 ? 5.525 6.749 -51.566 1.00 94.31 514 ALA A C 1
ATOM 3939 O O . ALA A 1 514 ? 6.597 7.026 -51.027 1.00 94.31 514 ALA A O 1
ATOM 3940 N N . ASP A 1 515 ? 5.328 6.856 -52.884 1.00 94.44 515 ASP A N 1
ATOM 3941 C CA . ASP A 1 515 ? 6.383 7.262 -53.821 1.00 94.44 515 ASP A CA 1
ATOM 3942 C C . ASP A 1 515 ? 6.914 8.658 -53.479 1.00 94.44 515 ASP A C 1
ATOM 3944 O O . ASP A 1 515 ? 8.120 8.838 -53.318 1.00 94.44 515 ASP A O 1
ATOM 3948 N N . LYS A 1 516 ? 6.024 9.634 -53.234 1.00 95.94 516 LYS A N 1
ATOM 3949 C CA . LYS A 1 516 ? 6.455 10.999 -52.897 1.00 95.94 516 LYS A CA 1
ATOM 3950 C C . LYS A 1 516 ? 7.153 11.088 -51.534 1.00 95.94 516 LYS A C 1
ATOM 3952 O O . LYS A 1 516 ? 8.068 11.887 -51.356 1.00 95.94 516 LYS A O 1
ATOM 3957 N N . ILE A 1 517 ? 6.754 10.264 -50.565 1.00 96.44 517 ILE A N 1
ATOM 3958 C CA . ILE A 1 517 ? 7.456 10.151 -49.279 1.00 96.44 517 ILE A CA 1
ATOM 3959 C C . ILE A 1 517 ? 8.865 9.576 -49.490 1.00 96.44 517 ILE A C 1
ATOM 3961 O O . ILE A 1 517 ? 9.812 10.062 -48.874 1.00 96.44 517 ILE A O 1
ATOM 3965 N N . VAL A 1 518 ? 9.029 8.585 -50.374 1.00 95.62 518 VAL A N 1
ATOM 3966 C CA . VAL A 1 518 ? 10.339 7.980 -50.654 1.00 95.62 518 VAL A CA 1
ATOM 3967 C C . VAL A 1 518 ? 11.243 8.877 -51.499 1.00 95.62 518 VAL A C 1
ATOM 3969 O O . VAL A 1 518 ? 12.427 8.950 -51.181 1.00 95.62 518 VAL A O 1
ATOM 3972 N N . GLU A 1 519 ? 10.712 9.651 -52.450 1.00 96.25 519 GLU A N 1
ATOM 3973 C CA . GLU A 1 519 ? 11.454 10.746 -53.097 1.00 96.25 519 GLU A CA 1
ATOM 3974 C C . GLU A 1 519 ? 12.032 11.707 -52.047 1.00 96.25 519 GLU A C 1
ATOM 3976 O O . GLU A 1 519 ? 13.241 11.919 -51.999 1.00 96.25 519 GLU A O 1
ATOM 3981 N N . ASN A 1 520 ? 11.188 12.224 -51.146 1.00 96.25 520 ASN A N 1
ATOM 3982 C CA . ASN A 1 520 ? 11.612 13.167 -50.106 1.00 96.25 520 ASN A CA 1
ATOM 3983 C C . ASN A 1 520 ? 12.641 12.542 -49.136 1.00 96.25 520 ASN A C 1
ATOM 3985 O O . ASN A 1 520 ? 13.556 13.218 -48.669 1.00 96.25 520 ASN A O 1
ATOM 3989 N N . LEU A 1 521 ? 12.514 11.244 -48.829 1.00 96.50 521 LEU A N 1
ATOM 3990 C CA . LEU A 1 521 ? 13.497 10.489 -48.043 1.00 96.50 521 LEU A CA 1
ATOM 3991 C C . LEU A 1 521 ? 14.838 10.368 -48.783 1.00 96.50 521 LEU A C 1
ATOM 3993 O O . LEU A 1 521 ? 15.885 10.560 -48.170 1.00 96.50 521 LEU A O 1
ATOM 3997 N N . GLN A 1 522 ? 14.830 10.077 -50.085 1.00 96.12 522 GLN A N 1
ATOM 3998 C CA . GLN A 1 522 ? 16.046 9.990 -50.898 1.00 96.12 522 GLN A CA 1
ATOM 3999 C C . GLN A 1 522 ? 16.720 11.360 -51.070 1.00 96.12 522 GLN A C 1
ATOM 4001 O O . GLN A 1 522 ? 17.940 11.445 -50.937 1.00 96.12 522 GLN A O 1
ATOM 4006 N N . GLU A 1 523 ? 15.947 12.434 -51.268 1.00 97.06 523 GLU A N 1
ATOM 4007 C CA . GLU A 1 523 ? 16.428 13.827 -51.239 1.00 97.06 523 GLU A CA 1
ATOM 4008 C C . GLU A 1 523 ? 17.078 14.174 -49.886 1.00 97.06 523 GLU A C 1
ATOM 4010 O O . GLU A 1 523 ? 18.125 14.819 -49.844 1.00 97.06 523 GLU A O 1
ATOM 4015 N N . ALA A 1 524 ? 16.520 13.673 -48.777 1.00 96.44 524 ALA A N 1
ATOM 4016 C CA . ALA A 1 524 ? 17.090 13.782 -47.432 1.00 96.44 524 ALA A CA 1
ATOM 4017 C C . ALA A 1 524 ? 18.234 12.776 -47.138 1.00 96.44 524 ALA A C 1
ATOM 4019 O O . ALA A 1 524 ? 18.703 12.688 -46.002 1.00 96.44 524 ALA A O 1
ATOM 4020 N N . GLY A 1 525 ? 18.698 12.012 -48.135 1.00 96.81 525 GLY A N 1
ATOM 4021 C CA . GLY A 1 525 ? 19.847 11.104 -48.029 1.00 96.81 525 GLY A CA 1
ATOM 4022 C C . GLY A 1 525 ? 19.562 9.721 -47.429 1.00 96.81 525 GLY A C 1
ATOM 4023 O O . GLY A 1 525 ? 20.501 8.999 -47.085 1.00 96.81 525 GLY A O 1
ATOM 4024 N N . PHE A 1 526 ? 18.297 9.316 -47.289 1.00 98.19 526 PHE A N 1
ATOM 4025 C CA . PHE A 1 526 ? 17.935 7.999 -46.762 1.00 98.19 526 PHE A CA 1
ATOM 4026 C C . PHE A 1 526 ? 18.129 6.905 -47.814 1.00 98.19 526 PHE A C 1
ATOM 4028 O O . PHE A 1 526 ? 17.618 6.972 -48.931 1.00 98.19 526 PHE A O 1
ATOM 4035 N N . SER A 1 527 ? 18.828 5.838 -47.427 1.00 95.88 527 SER A N 1
ATOM 4036 C CA . SER A 1 527 ? 18.993 4.659 -48.270 1.00 95.88 527 SER A CA 1
ATOM 4037 C C . SER A 1 527 ? 17.654 3.954 -48.495 1.00 95.88 527 SER A C 1
ATOM 4039 O O . SER A 1 527 ? 16.997 3.502 -47.552 1.00 95.88 527 SER A O 1
ATOM 4041 N N . HIS A 1 528 ? 17.308 3.800 -49.769 1.00 96.12 528 HIS A N 1
ATOM 4042 C CA . HIS A 1 528 ? 16.200 2.995 -50.265 1.00 96.12 528 HIS A CA 1
ATOM 4043 C C . HIS A 1 528 ? 16.732 1.999 -51.305 1.00 96.12 528 HIS A C 1
ATOM 4045 O O . HIS A 1 528 ? 17.534 2.368 -52.164 1.00 96.12 528 HIS A O 1
ATOM 4051 N N . VAL A 1 529 ? 16.305 0.740 -51.211 1.00 95.00 529 VAL A N 1
ATOM 4052 C CA . VAL A 1 529 ? 16.541 -0.305 -52.218 1.00 95.00 529 VAL A CA 1
ATOM 4053 C C . VAL A 1 529 ? 15.239 -1.098 -52.356 1.00 95.00 529 VAL A C 1
ATOM 4055 O O . VAL A 1 529 ? 14.841 -1.707 -51.362 1.00 95.00 529 VAL A O 1
ATOM 4058 N N . PRO A 1 530 ? 14.576 -1.105 -53.528 1.00 92.69 530 PRO A N 1
ATOM 4059 C CA . PRO A 1 530 ? 13.379 -1.913 -53.748 1.00 92.69 530 PRO A CA 1
ATOM 4060 C C . PRO A 1 530 ? 13.652 -3.406 -53.530 1.00 92.69 530 PRO A C 1
ATOM 4062 O O . PRO A 1 530 ? 14.657 -3.931 -54.016 1.00 92.69 530 PRO A O 1
ATOM 4065 N N . GLU A 1 531 ? 12.745 -4.104 -52.849 1.00 89.06 531 GLU A N 1
ATOM 4066 C CA . GLU A 1 531 ? 12.809 -5.556 -52.652 1.00 89.06 531 GLU A CA 1
ATOM 4067 C C . GLU A 1 531 ? 11.502 -6.192 -53.158 1.00 89.06 531 GLU A C 1
ATOM 4069 O O . GLU A 1 531 ? 10.428 -5.798 -52.693 1.00 89.06 531 GLU A O 1
ATOM 4074 N N . PRO A 1 532 ? 11.540 -7.178 -54.079 1.00 79.88 532 PRO A N 1
ATOM 4075 C CA . PRO A 1 532 ? 10.326 -7.764 -54.644 1.00 79.88 532 PRO A CA 1
ATOM 4076 C C . PRO A 1 532 ? 9.415 -8.347 -53.557 1.00 79.88 532 PRO A C 1
ATOM 4078 O O . PRO A 1 532 ? 9.879 -8.961 -52.590 1.00 79.88 532 PRO A O 1
ATOM 4081 N N . ALA A 1 533 ? 8.106 -8.147 -53.721 1.00 69.06 533 ALA A N 1
ATOM 4082 C CA . ALA A 1 533 ? 7.105 -8.705 -52.822 1.00 69.06 533 ALA A CA 1
ATOM 4083 C C . ALA A 1 533 ? 7.195 -10.240 -52.807 1.00 69.06 533 ALA A C 1
ATOM 4085 O O . ALA A 1 533 ? 7.337 -10.885 -53.846 1.00 69.06 533 ALA A O 1
ATOM 4086 N N . THR A 1 534 ? 7.140 -10.818 -51.610 1.00 64.56 534 THR A N 1
ATOM 4087 C CA . THR A 1 534 ? 7.218 -12.261 -51.386 1.00 64.56 534 THR A CA 1
ATOM 4088 C C . THR A 1 534 ? 5.973 -12.720 -50.639 1.00 64.56 534 THR A C 1
ATOM 4090 O O . THR A 1 534 ? 5.866 -12.532 -49.429 1.00 64.56 534 THR A O 1
ATOM 4093 N N . ASP A 1 535 ? 5.049 -13.361 -51.358 1.00 55.97 535 ASP A N 1
ATOM 4094 C CA . ASP A 1 535 ? 3.739 -13.812 -50.853 1.00 55.97 535 ASP A CA 1
ATOM 4095 C C . ASP A 1 535 ? 3.830 -15.074 -49.973 1.00 55.97 535 ASP A C 1
ATOM 4097 O O . ASP A 1 535 ? 3.122 -16.064 -50.158 1.00 55.97 535 ASP A O 1
ATOM 4101 N N . LYS A 1 536 ? 4.746 -15.073 -49.001 1.00 65.56 536 LYS A N 1
ATOM 4102 C CA . LYS A 1 536 ? 4.823 -16.114 -47.974 1.00 65.56 536 LYS A CA 1
ATOM 4103 C C . LYS A 1 536 ? 4.026 -15.673 -46.757 1.00 65.56 536 LYS A C 1
ATOM 4105 O O . LYS A 1 536 ? 4.301 -14.621 -46.190 1.00 65.56 536 LYS A O 1
ATOM 4110 N N . ALA A 1 537 ? 3.095 -16.514 -46.313 1.00 72.25 537 ALA A N 1
ATOM 4111 C CA . ALA A 1 537 ? 2.443 -16.340 -45.021 1.00 72.25 537 ALA A CA 1
ATOM 4112 C C . ALA A 1 537 ? 3.508 -16.340 -43.908 1.00 72.25 537 ALA A C 1
ATOM 4114 O O . ALA A 1 537 ? 4.181 -17.347 -43.676 1.00 72.25 537 ALA A O 1
ATOM 4115 N N . LEU A 1 538 ? 3.688 -15.194 -43.250 1.00 84.25 538 LEU A N 1
ATOM 4116 C CA . LEU A 1 538 ? 4.643 -15.033 -42.158 1.00 84.25 538 LEU A CA 1
ATOM 4117 C C . LEU A 1 538 ? 3.982 -15.420 -40.835 1.00 84.25 538 LEU A C 1
ATOM 4119 O O . LEU A 1 538 ? 2.896 -14.944 -40.507 1.00 84.25 538 LEU A O 1
ATOM 4123 N N . VAL A 1 539 ? 4.658 -16.274 -40.068 1.00 81.50 539 VAL A N 1
ATOM 4124 C CA . VAL A 1 539 ? 4.214 -16.667 -38.726 1.00 81.50 539 VAL A CA 1
ATOM 4125 C C . VAL A 1 539 ? 4.308 -15.458 -37.795 1.00 81.50 539 VAL A C 1
ATOM 4127 O O . VAL A 1 539 ? 5.308 -14.738 -37.810 1.00 81.50 539 VAL A O 1
ATOM 4130 N N . ALA A 1 540 ? 3.274 -15.244 -36.982 1.00 85.31 540 ALA A N 1
ATOM 4131 C CA . ALA A 1 540 ? 3.251 -14.166 -36.004 1.00 85.31 540 ALA A CA 1
ATOM 4132 C C . ALA A 1 540 ? 4.374 -14.310 -34.966 1.00 85.31 540 ALA A C 1
ATOM 4134 O O . ALA A 1 540 ? 4.650 -15.414 -34.478 1.00 85.31 540 ALA A O 1
ATOM 4135 N N . ALA A 1 541 ? 5.000 -13.188 -34.594 1.00 91.44 541 ALA A N 1
ATOM 4136 C CA . ALA A 1 541 ? 5.905 -13.165 -33.457 1.00 91.44 541 ALA A CA 1
ATOM 4137 C C . ALA A 1 541 ? 5.206 -13.709 -32.203 1.00 91.44 541 ALA A C 1
ATOM 4139 O O . ALA A 1 541 ? 4.028 -13.461 -31.950 1.00 91.44 541 ALA A O 1
ATOM 4140 N N . SER A 1 542 ? 5.940 -14.480 -31.409 1.00 94.62 542 SER A N 1
ATOM 4141 C CA . SER A 1 542 ? 5.443 -15.027 -30.151 1.00 94.62 542 SER A CA 1
ATOM 4142 C C . SER A 1 542 ? 6.577 -15.165 -29.149 1.00 94.62 542 SER A C 1
ATOM 4144 O O . SER A 1 542 ? 7.739 -15.320 -29.534 1.00 94.62 542 SER A O 1
ATOM 4146 N N . MET A 1 543 ? 6.242 -15.160 -27.865 1.00 95.44 543 MET A N 1
ATOM 4147 C CA . MET A 1 543 ? 7.193 -15.331 -26.764 1.00 95.44 543 MET A CA 1
ATOM 4148 C C . MET A 1 543 ? 6.726 -16.420 -25.798 1.00 95.44 543 MET A C 1
ATOM 4150 O O . MET A 1 543 ? 5.548 -16.794 -25.803 1.00 95.44 543 MET A O 1
ATOM 4154 N N . THR A 1 544 ? 7.640 -16.980 -24.998 1.00 95.25 544 THR A N 1
ATOM 4155 C CA . THR A 1 544 ? 7.214 -17.912 -23.947 1.00 95.25 544 THR A CA 1
ATOM 4156 C C . THR A 1 544 ? 6.492 -17.140 -22.852 1.00 95.25 544 THR A C 1
ATOM 4158 O O . THR A 1 544 ? 6.722 -15.944 -22.649 1.00 95.25 544 THR A O 1
ATOM 4161 N N . ARG A 1 545 ? 5.609 -17.822 -22.123 1.00 94.75 545 ARG A N 1
ATOM 4162 C CA . ARG A 1 545 ? 4.871 -17.169 -21.046 1.00 94.75 545 ARG A CA 1
ATOM 4163 C C . ARG A 1 545 ? 5.764 -16.729 -19.878 1.00 94.75 545 ARG A C 1
ATOM 4165 O O . ARG A 1 545 ? 5.492 -15.701 -19.270 1.00 94.75 545 ARG A O 1
ATOM 4172 N N . ALA A 1 546 ? 6.864 -17.442 -19.628 1.00 93.44 546 ALA A N 1
ATOM 4173 C CA . ALA A 1 546 ? 7.872 -17.046 -18.645 1.00 93.44 546 ALA A CA 1
ATOM 4174 C C . ALA A 1 546 ? 8.592 -15.743 -19.046 1.00 93.44 546 ALA A C 1
ATOM 4176 O O . ALA A 1 546 ? 8.706 -14.838 -18.222 1.00 93.44 546 ALA A O 1
ATOM 4177 N N . ASP A 1 547 ? 8.986 -15.598 -20.320 1.00 95.31 547 ASP A N 1
ATOM 4178 C CA . ASP A 1 547 ? 9.586 -14.350 -20.825 1.00 95.31 547 ASP A CA 1
ATOM 4179 C C . ASP A 1 547 ? 8.609 -13.171 -20.701 1.00 95.31 547 ASP A C 1
ATOM 4181 O O . ASP A 1 547 ? 9.008 -12.051 -20.385 1.00 95.31 547 ASP A O 1
ATOM 4185 N N . TYR A 1 548 ? 7.315 -13.414 -20.941 1.00 97.12 548 TYR A N 1
ATOM 4186 C CA . TYR A 1 548 ? 6.284 -12.381 -20.827 1.00 97.12 548 TYR A CA 1
ATOM 4187 C C . TYR A 1 548 ? 6.143 -11.905 -19.381 1.00 97.12 548 TYR A C 1
ATOM 4189 O O . TYR A 1 548 ? 6.209 -10.705 -19.117 1.00 97.12 548 TYR A O 1
ATOM 4197 N N . VAL A 1 549 ? 6.031 -12.849 -18.440 1.00 96.44 549 VAL A N 1
ATOM 4198 C CA . VAL A 1 549 ? 5.995 -12.574 -16.997 1.00 96.44 549 VAL A CA 1
ATOM 4199 C C . VAL A 1 549 ? 7.225 -11.771 -16.561 1.00 96.44 549 VAL A C 1
ATOM 4201 O O . VAL A 1 549 ? 7.080 -10.797 -15.826 1.00 96.44 549 VAL A O 1
ATOM 4204 N N . ALA A 1 550 ? 8.418 -12.117 -17.052 1.00 95.25 550 ALA A N 1
ATOM 4205 C CA . ALA A 1 550 ? 9.656 -11.417 -16.713 1.00 95.25 550 ALA A CA 1
ATOM 4206 C C . ALA A 1 550 ? 9.730 -9.974 -17.258 1.00 95.25 550 ALA A C 1
ATOM 4208 O O . ALA A 1 550 ? 10.360 -9.119 -16.637 1.00 95.25 550 ALA A O 1
ATOM 4209 N N . ILE A 1 551 ? 9.104 -9.678 -18.405 1.00 96.81 551 ILE A N 1
ATOM 4210 C CA . ILE A 1 551 ? 9.190 -8.357 -19.057 1.00 96.81 551 ILE A CA 1
ATOM 4211 C C . ILE A 1 551 ? 8.011 -7.440 -18.689 1.00 96.81 551 ILE A C 1
ATOM 4213 O O . ILE A 1 551 ? 8.209 -6.230 -18.544 1.00 96.81 551 ILE A O 1
ATOM 4217 N N . PHE A 1 552 ? 6.802 -7.984 -18.536 1.00 98.19 552 PHE A N 1
ATOM 4218 C CA . PHE A 1 552 ? 5.557 -7.222 -18.354 1.00 98.19 552 PHE A CA 1
ATOM 4219 C C . PHE A 1 552 ? 4.797 -7.586 -17.070 1.00 98.19 552 PHE A C 1
ATOM 4221 O O . PHE A 1 552 ? 3.768 -6.981 -16.769 1.00 98.19 552 PHE A O 1
ATOM 4228 N N . GLY A 1 553 ? 5.266 -8.564 -16.294 1.00 97.81 553 GLY A N 1
ATOM 4229 C CA . GLY A 1 553 ? 4.502 -9.161 -15.199 1.00 97.81 553 GLY A CA 1
ATOM 4230 C C . GLY A 1 553 ? 3.421 -10.143 -15.685 1.00 97.81 553 GLY A C 1
ATOM 4231 O O . GLY A 1 553 ? 3.184 -10.274 -16.886 1.00 97.81 553 GLY A O 1
ATOM 4232 N N . PRO A 1 554 ? 2.733 -10.823 -14.755 1.00 97.88 554 PRO A N 1
ATOM 4233 C CA . PRO A 1 554 ? 1.753 -11.872 -15.053 1.00 97.88 554 PRO A CA 1
ATOM 4234 C C . PRO A 1 554 ? 0.541 -11.381 -15.854 1.00 97.88 554 PRO A C 1
ATOM 4236 O O . PRO A 1 554 ? 0.202 -10.194 -15.841 1.00 97.88 554 PRO A O 1
ATOM 4239 N N . THR A 1 555 ? -0.115 -12.316 -16.541 1.00 98.44 555 THR A N 1
ATOM 4240 C CA . THR A 1 555 ? -1.320 -12.093 -17.355 1.00 98.44 555 THR A CA 1
ATOM 4241 C C . THR A 1 555 ? -2.352 -13.217 -17.146 1.00 98.44 555 THR A C 1
ATOM 4243 O O . THR A 1 555 ? -2.145 -14.112 -16.327 1.00 98.44 555 THR A O 1
ATOM 4246 N N . THR A 1 556 ? -3.496 -13.171 -17.832 1.00 98.12 556 THR A N 1
ATOM 4247 C CA . THR A 1 556 ? -4.715 -13.971 -17.577 1.00 98.12 556 THR A CA 1
ATOM 4248 C C . THR A 1 556 ? -4.453 -15.464 -17.320 1.00 98.12 556 THR A C 1
ATOM 4250 O O . THR A 1 556 ? -4.005 -16.200 -18.200 1.00 98.12 556 THR A O 1
ATOM 4253 N N . GLY A 1 557 ? -4.750 -15.936 -16.112 1.00 96.94 557 GLY A N 1
ATOM 4254 C CA . GLY A 1 557 ? -4.575 -17.323 -15.676 1.00 96.94 557 GLY A CA 1
ATOM 4255 C C . GLY A 1 557 ? -3.241 -17.649 -14.996 1.00 96.94 557 GLY A C 1
ATOM 4256 O O . GLY A 1 557 ? -3.141 -18.733 -14.430 1.00 96.94 557 GLY A O 1
ATOM 4257 N N . ASP A 1 558 ? -2.247 -16.753 -15.007 1.00 97.88 558 ASP A N 1
ATOM 4258 C CA . ASP A 1 558 ? -1.030 -16.932 -14.199 1.00 97.88 558 ASP A CA 1
ATOM 4259 C C . ASP A 1 558 ? -1.358 -16.811 -12.706 1.00 97.88 558 ASP A C 1
ATOM 4261 O O . ASP A 1 558 ? -2.231 -16.022 -12.324 1.00 97.88 558 ASP A O 1
ATOM 4265 N N . LEU A 1 559 ? -0.644 -17.574 -11.873 1.00 98.25 559 LEU A N 1
ATOM 4266 C CA . LEU A 1 559 ? -0.757 -17.518 -10.414 1.00 98.25 559 LEU A CA 1
ATOM 4267 C C . LEU A 1 559 ? 0.379 -16.689 -9.807 1.00 98.25 559 LEU A C 1
ATOM 4269 O O . LEU A 1 559 ? 1.518 -16.794 -10.257 1.00 98.25 559 LEU A O 1
ATOM 4273 N N . VAL A 1 560 ? 0.089 -15.919 -8.759 1.00 98.69 560 VAL A N 1
ATOM 4274 C CA . VAL A 1 560 ? 1.064 -15.135 -7.983 1.00 98.69 560 VAL A CA 1
ATOM 4275 C C . VAL A 1 560 ? 0.863 -15.389 -6.492 1.00 98.69 560 VAL A C 1
ATOM 4277 O O . VAL A 1 560 ? -0.259 -15.282 -5.999 1.00 98.69 560 VAL A O 1
ATOM 4280 N N . ARG A 1 561 ? 1.936 -15.693 -5.764 1.00 98.56 561 ARG A N 1
ATOM 4281 C CA . ARG A 1 561 ? 1.924 -15.857 -4.306 1.00 98.56 561 ARG A CA 1
ATOM 4282 C C . ARG A 1 561 ? 1.980 -14.498 -3.610 1.00 98.56 561 ARG A C 1
ATOM 4284 O O . ARG A 1 561 ? 2.744 -13.622 -4.015 1.00 98.56 561 ARG A O 1
ATOM 4291 N N . LEU A 1 562 ? 1.190 -14.310 -2.557 1.00 98.62 562 LEU A N 1
ATOM 4292 C CA . LEU A 1 562 ? 1.140 -13.055 -1.803 1.00 98.62 562 LEU A CA 1
ATOM 4293 C C . LEU A 1 562 ? 2.184 -13.059 -0.675 1.00 98.62 562 LEU A C 1
ATOM 4295 O O . LEU A 1 562 ? 1.961 -13.625 0.398 1.00 98.62 562 LEU A O 1
ATOM 4299 N N . GLY A 1 563 ? 3.342 -12.437 -0.911 1.00 97.69 563 GLY A N 1
ATOM 4300 C CA . GLY A 1 563 ? 4.465 -12.439 0.030 1.00 97.69 563 GLY A CA 1
ATOM 4301 C C . GLY A 1 563 ? 4.927 -13.862 0.365 1.00 97.69 563 GLY A C 1
ATOM 4302 O O . GLY A 1 563 ? 4.952 -14.724 -0.512 1.00 97.69 563 GLY A O 1
ATOM 4303 N N . LEU A 1 564 ? 5.266 -14.117 1.635 1.00 96.38 564 LEU A N 1
ATOM 4304 C CA . LEU A 1 564 ? 5.511 -15.466 2.175 1.00 96.38 564 LEU A CA 1
ATOM 4305 C C . LEU A 1 564 ? 4.234 -16.230 2.584 1.00 96.38 564 LEU A C 1
ATOM 4307 O O . LEU A 1 564 ? 4.346 -17.298 3.184 1.00 96.38 564 LEU A O 1
ATOM 4311 N N . THR A 1 565 ? 3.031 -15.713 2.317 1.00 98.25 565 THR A N 1
ATOM 4312 C CA . THR A 1 565 ? 1.790 -16.418 2.678 1.00 98.25 565 THR A CA 1
ATOM 4313 C C . THR A 1 565 ? 1.459 -17.523 1.679 1.00 98.25 565 THR A C 1
ATOM 4315 O O . THR A 1 565 ? 1.784 -17.426 0.501 1.00 98.25 565 THR A O 1
ATOM 4318 N N . ASP A 1 566 ? 0.716 -18.537 2.112 1.00 97.31 566 ASP A N 1
ATOM 4319 C CA . ASP A 1 566 ? 0.188 -19.576 1.210 1.00 97.31 566 ASP A CA 1
ATOM 4320 C C . ASP A 1 566 ? -1.010 -19.128 0.353 1.00 97.31 566 ASP A C 1
ATOM 4322 O O . ASP A 1 566 ? -1.670 -19.964 -0.265 1.00 97.31 566 ASP A O 1
ATOM 4326 N N . LEU A 1 567 ? -1.308 -17.826 0.306 1.00 98.69 567 LEU A N 1
ATOM 4327 C CA . LEU A 1 567 ? -2.351 -17.266 -0.549 1.00 98.69 567 LEU A CA 1
ATOM 4328 C C . LEU A 1 567 ? -1.814 -17.076 -1.972 1.00 98.69 567 LEU A C 1
ATOM 4330 O O . LEU A 1 567 ? -0.787 -16.427 -2.185 1.00 98.69 567 LEU A O 1
ATOM 4334 N N . TRP A 1 568 ? -2.550 -17.609 -2.940 1.00 98.75 568 TRP A N 1
ATOM 4335 C CA . TRP A 1 568 ? -2.265 -17.527 -4.364 1.00 98.75 568 TRP A CA 1
ATOM 4336 C C . TRP A 1 568 ? -3.394 -16.799 -5.076 1.00 98.75 568 TRP A C 1
ATOM 4338 O O . TRP A 1 568 ? -4.555 -17.176 -4.956 1.00 98.75 568 TRP A O 1
ATOM 4348 N N . ILE A 1 569 ? -3.059 -15.788 -5.867 1.00 98.81 569 ILE A N 1
ATOM 4349 C CA . ILE A 1 569 ? -4.020 -15.101 -6.726 1.00 98.81 569 ILE A CA 1
ATOM 4350 C C . ILE A 1 569 ? -3.837 -15.505 -8.182 1.00 98.81 569 ILE A C 1
ATOM 4352 O O . ILE A 1 569 ? -2.714 -15.627 -8.659 1.00 98.81 569 ILE A O 1
ATOM 4356 N N . LYS A 1 570 ? -4.942 -15.663 -8.905 1.00 98.69 570 LYS A N 1
ATOM 4357 C CA . LYS A 1 570 ? -4.988 -15.892 -10.349 1.00 98.69 570 LYS A CA 1
ATOM 4358 C C . LYS A 1 570 ? -5.412 -14.618 -11.061 1.00 98.69 570 LYS A C 1
ATOM 4360 O O . LYS A 1 570 ? -6.432 -14.032 -10.700 1.00 98.69 570 LYS A O 1
ATOM 4365 N N . VAL A 1 571 ? -4.685 -14.218 -12.101 1.00 98.75 571 VAL A N 1
ATOM 4366 C CA . VAL A 1 571 ? -5.082 -13.071 -12.934 1.00 98.75 571 VAL A CA 1
ATOM 4367 C C . VAL A 1 571 ? -6.367 -13.416 -13.696 1.00 98.75 571 VAL A C 1
ATOM 4369 O O . VAL A 1 571 ? -6.378 -14.334 -14.512 1.00 98.75 571 VAL A O 1
ATOM 4372 N N . GLU A 1 572 ? -7.458 -12.698 -13.441 1.00 98.56 572 GLU A N 1
ATOM 4373 C CA . GLU A 1 572 ? -8.798 -13.024 -13.960 1.00 98.56 572 GLU A CA 1
ATOM 4374 C C . GLU A 1 572 ? -9.013 -12.539 -15.397 1.00 98.56 572 GLU A C 1
ATOM 4376 O O . GLU A 1 572 ? -9.743 -13.161 -16.166 1.00 98.56 572 GLU A O 1
ATOM 4381 N N . LYS A 1 573 ? -8.371 -11.423 -15.752 1.00 98.44 573 LYS A N 1
ATOM 4382 C CA . LYS A 1 573 ? -8.382 -10.797 -17.080 1.00 98.44 573 LYS A CA 1
ATOM 4383 C C . LYS A 1 573 ? -7.154 -9.900 -17.241 1.00 98.44 573 LYS A C 1
ATOM 4385 O O . LYS A 1 573 ? -6.591 -9.428 -16.249 1.00 98.44 573 LYS A O 1
ATOM 4390 N N . ASP A 1 574 ? -6.801 -9.614 -18.483 1.00 98.62 574 ASP A N 1
ATOM 4391 C CA . ASP A 1 574 ? -5.810 -8.618 -18.879 1.00 98.62 574 ASP A CA 1
ATOM 4392 C C . ASP A 1 574 ? -6.461 -7.693 -19.914 1.00 98.62 574 ASP A C 1
ATOM 4394 O O . ASP A 1 574 ? -7.170 -8.165 -20.803 1.00 98.62 574 ASP A O 1
ATOM 4398 N N . PHE A 1 575 ? -6.286 -6.382 -19.757 1.00 98.56 575 PHE A N 1
ATOM 4399 C CA . PHE A 1 575 ? -6.794 -5.380 -20.695 1.00 98.56 575 PHE A CA 1
ATOM 4400 C C . PHE A 1 575 ? -5.838 -5.102 -21.864 1.00 98.56 575 PHE A C 1
ATOM 4402 O O . PHE A 1 575 ? -6.224 -4.399 -22.797 1.00 98.56 575 PHE A O 1
ATOM 4409 N N . THR A 1 576 ? -4.600 -5.602 -21.819 1.00 98.25 576 THR A N 1
ATOM 4410 C CA . THR A 1 576 ? -3.592 -5.349 -22.852 1.00 98.25 576 THR A CA 1
ATOM 4411 C C . THR A 1 576 ? -3.969 -5.931 -24.219 1.00 98.25 576 THR A C 1
ATOM 4413 O O . THR A 1 576 ? -4.753 -6.871 -24.341 1.00 98.25 576 THR A O 1
ATOM 4416 N N . VAL A 1 577 ? -3.325 -5.405 -25.261 1.00 98.00 577 VAL A N 1
ATOM 4417 C CA . VAL A 1 577 ? -3.242 -6.042 -26.578 1.00 98.00 577 VAL A CA 1
ATOM 4418 C C . VAL A 1 577 ? -1.810 -6.544 -26.717 1.00 98.00 577 VAL A C 1
ATOM 4420 O O . VAL A 1 577 ? -0.884 -5.732 -26.738 1.00 98.00 577 VAL A O 1
ATOM 4423 N N . TYR A 1 578 ? -1.618 -7.865 -26.768 1.00 98.25 578 TYR A N 1
ATOM 4424 C CA . TYR A 1 578 ? -0.278 -8.451 -26.705 1.00 98.25 578 TYR A CA 1
ATOM 4425 C C . TYR A 1 578 ? 0.619 -7.953 -27.848 1.00 98.25 578 TYR A C 1
ATOM 4427 O O . TYR A 1 578 ? 0.285 -8.101 -29.025 1.00 98.25 578 TYR A O 1
ATOM 4435 N N . GLY A 1 579 ? 1.769 -7.374 -27.508 1.00 97.50 579 GLY A N 1
ATOM 4436 C CA . GLY A 1 579 ? 2.696 -6.708 -28.424 1.00 97.50 579 GLY A CA 1
ATOM 4437 C C . GLY A 1 579 ? 2.565 -5.178 -28.514 1.00 97.50 579 GLY A C 1
ATOM 4438 O O . GLY A 1 579 ? 3.447 -4.563 -29.114 1.00 97.50 579 GLY A O 1
ATOM 4439 N N . ASP A 1 580 ? 1.537 -4.565 -27.910 1.00 98.44 580 ASP A N 1
ATOM 4440 C CA . ASP A 1 580 ? 1.356 -3.106 -27.744 1.00 98.44 580 ASP A CA 1
ATOM 4441 C C . ASP A 1 580 ? 1.530 -2.661 -26.262 1.00 98.44 580 ASP A C 1
ATOM 4443 O O . ASP A 1 580 ? 1.006 -1.616 -25.855 1.00 98.44 580 ASP A O 1
ATOM 4447 N N . GLU A 1 581 ? 2.236 -3.432 -25.422 1.00 98.69 581 GLU A N 1
ATOM 4448 C CA . GLU A 1 581 ? 2.391 -3.143 -23.987 1.00 98.69 581 GLU A CA 1
ATOM 4449 C C . GLU A 1 581 ? 3.118 -1.811 -23.729 1.00 98.69 581 GLU A C 1
ATOM 4451 O O . GLU A 1 581 ? 4.192 -1.513 -24.278 1.00 98.69 581 GLU A O 1
ATOM 4456 N N . CYS A 1 582 ? 2.558 -1.010 -22.822 1.00 98.56 582 CYS A N 1
ATOM 4457 C CA . CYS A 1 582 ? 3.120 0.267 -22.410 1.00 98.56 582 CYS A CA 1
ATOM 4458 C C . CYS A 1 582 ? 4.379 0.052 -21.561 1.00 98.56 582 CYS A C 1
ATOM 4460 O O . CYS A 1 582 ? 4.301 -0.251 -20.377 1.00 98.56 582 CYS A O 1
ATOM 4462 N N . LYS A 1 583 ? 5.562 0.224 -22.162 1.00 97.88 583 LYS A N 1
ATOM 4463 C CA . LYS A 1 583 ? 6.856 0.143 -21.465 1.00 97.88 583 LYS A CA 1
ATOM 4464 C C . LYS A 1 583 ? 7.696 1.396 -21.704 1.00 97.88 583 LYS A C 1
ATOM 4466 O O . LYS A 1 583 ? 7.932 1.770 -22.858 1.00 97.88 583 LYS A O 1
ATOM 4471 N N . PHE A 1 584 ? 8.152 2.031 -20.628 1.00 98.38 584 PHE A N 1
ATOM 4472 C CA . PHE A 1 584 ? 8.984 3.239 -20.650 1.00 98.38 584 PHE A CA 1
ATOM 4473 C C . PHE A 1 584 ? 10.489 2.922 -20.609 1.00 98.38 584 PHE A C 1
ATOM 4475 O O . PHE A 1 584 ? 10.897 1.864 -20.131 1.00 98.38 584 PHE A O 1
ATOM 4482 N N . GLY A 1 585 ? 11.312 3.839 -21.134 1.00 96.38 585 GLY A N 1
ATOM 4483 C CA . GLY A 1 585 ? 12.777 3.793 -21.079 1.00 96.38 585 GLY A CA 1
ATOM 4484 C C . GLY A 1 585 ? 13.479 3.910 -22.440 1.00 96.38 585 GLY A C 1
ATOM 4485 O O . GLY A 1 585 ? 12.855 4.055 -23.496 1.00 96.38 585 GLY A O 1
ATOM 4486 N N . GLY A 1 586 ? 14.811 3.797 -22.424 1.00 96.06 586 GLY A N 1
ATOM 4487 C CA . GLY A 1 586 ? 15.660 3.885 -23.618 1.00 96.06 586 GLY A CA 1
ATOM 4488 C C . GLY A 1 586 ? 15.279 2.869 -24.703 1.00 96.06 586 GLY A C 1
ATOM 4489 O O . GLY A 1 586 ? 15.329 1.658 -24.487 1.00 96.06 586 GLY A O 1
ATOM 4490 N N . GLY A 1 587 ? 14.871 3.367 -25.876 1.00 93.94 587 GLY A N 1
ATOM 4491 C CA . GLY A 1 587 ? 14.454 2.543 -27.019 1.00 93.94 587 GLY A CA 1
ATOM 4492 C C . GLY A 1 587 ? 13.123 1.794 -26.846 1.00 93.94 587 GLY A C 1
ATOM 4493 O O . GLY A 1 587 ? 12.800 0.956 -27.687 1.00 93.94 587 GLY A O 1
ATOM 4494 N N . LYS A 1 588 ? 12.348 2.074 -25.786 1.00 97.94 588 LYS A N 1
ATOM 4495 C CA . LYS A 1 588 ? 11.129 1.326 -25.432 1.00 97.94 588 LYS A CA 1
ATOM 4496 C C . LYS A 1 588 ? 9.876 1.808 -26.187 1.00 97.94 588 LYS A C 1
ATOM 4498 O O . LYS A 1 588 ? 9.990 2.494 -27.208 1.00 97.94 588 LYS A O 1
ATOM 4503 N N . THR A 1 589 ? 8.697 1.391 -25.720 1.00 97.88 589 THR A N 1
ATOM 4504 C CA . THR A 1 589 ? 7.388 1.642 -26.340 1.00 97.88 589 THR A CA 1
ATOM 4505 C C . THR A 1 589 ? 6.924 3.089 -26.171 1.00 97.88 589 THR A C 1
ATOM 4507 O O . THR A 1 589 ? 6.570 3.736 -27.156 1.00 97.88 589 THR A O 1
ATOM 4510 N N . LEU A 1 590 ? 6.923 3.602 -24.935 1.00 98.31 590 LEU A N 1
ATOM 4511 C CA . LEU A 1 590 ? 6.430 4.943 -24.602 1.00 98.31 590 LEU A CA 1
ATOM 4512 C C . LEU A 1 590 ? 7.466 6.006 -24.988 1.00 98.31 590 LEU A C 1
ATOM 4514 O O . LEU A 1 590 ? 8.319 6.389 -24.191 1.00 98.31 590 LEU A O 1
ATOM 4518 N N . ARG A 1 591 ? 7.414 6.416 -26.258 1.00 98.56 591 ARG A N 1
ATOM 4519 C CA . ARG A 1 591 ? 8.207 7.488 -26.874 1.00 98.56 591 ARG A CA 1
ATOM 4520 C C . ARG A 1 591 ? 7.357 8.221 -27.911 1.00 98.56 591 ARG A C 1
ATOM 4522 O O . ARG A 1 591 ? 6.387 7.652 -28.415 1.00 98.56 591 ARG A O 1
ATOM 4529 N N . GLU A 1 592 ? 7.718 9.470 -28.197 1.00 97.81 592 GLU A N 1
ATOM 4530 C CA . GLU A 1 592 ? 7.000 10.377 -29.106 1.00 97.81 592 GLU A CA 1
ATOM 4531 C C . GLU A 1 592 ? 6.683 9.723 -30.461 1.00 97.81 592 GLU A C 1
ATOM 4533 O O . GLU A 1 592 ? 7.506 9.004 -31.026 1.00 97.81 592 GLU A O 1
ATOM 4538 N N . GLY A 1 593 ? 5.450 9.909 -30.937 1.00 97.62 593 GLY A N 1
ATOM 4539 C CA . GLY A 1 593 ? 4.924 9.322 -32.171 1.00 97.62 593 GLY A CA 1
ATOM 4540 C C . GLY A 1 593 ? 4.667 7.812 -32.117 1.00 97.62 593 GLY A C 1
ATOM 4541 O O . GLY A 1 593 ? 4.044 7.272 -33.030 1.00 97.62 593 GLY A O 1
ATOM 4542 N N . MET A 1 594 ? 5.123 7.133 -31.062 1.00 98.56 594 MET A N 1
ATOM 4543 C CA . MET A 1 594 ? 5.072 5.682 -30.869 1.00 98.56 594 MET A CA 1
ATOM 4544 C C . MET A 1 594 ? 4.007 5.381 -29.809 1.00 98.56 594 MET A C 1
ATOM 4546 O O . MET A 1 594 ? 2.856 5.739 -30.018 1.00 98.56 594 MET A O 1
ATOM 4550 N N . GLY A 1 595 ? 4.341 4.791 -28.657 1.00 98.38 595 GLY A N 1
ATOM 4551 C CA . GLY A 1 595 ? 3.387 4.614 -27.555 1.00 98.38 595 GLY A CA 1
ATOM 4552 C C . GLY A 1 595 ? 2.982 5.907 -26.831 1.00 98.38 595 GLY A C 1
ATOM 4553 O O . GLY A 1 595 ? 2.015 5.884 -26.079 1.00 98.38 595 GLY A O 1
ATOM 4554 N N . GLN A 1 596 ? 3.684 7.023 -27.060 1.00 98.62 596 GLN A N 1
ATOM 4555 C CA . GLN A 1 596 ? 3.305 8.358 -26.586 1.00 98.62 596 GLN A CA 1
ATOM 4556 C C . GLN A 1 596 ? 2.746 9.164 -27.769 1.00 98.62 596 GLN A C 1
ATOM 4558 O O . GLN A 1 596 ? 3.441 9.402 -28.757 1.00 98.62 596 GLN A O 1
ATOM 4563 N N . ALA A 1 597 ? 1.490 9.587 -27.663 1.00 98.19 597 ALA A N 1
ATOM 4564 C CA . ALA A 1 597 ? 0.776 10.336 -28.685 1.00 98.19 597 ALA A CA 1
ATOM 4565 C C . ALA A 1 597 ? 1.299 11.775 -28.821 1.00 98.19 597 ALA A C 1
ATOM 4567 O O . ALA A 1 597 ? 1.451 12.504 -27.836 1.00 98.19 597 ALA A O 1
ATOM 4568 N N . SER A 1 598 ? 1.519 12.204 -30.062 1.00 96.69 598 SER A N 1
ATOM 4569 C CA . SER A 1 598 ? 2.044 13.535 -30.389 1.00 96.69 598 SER A CA 1
ATOM 4570 C C . SER A 1 598 ? 0.917 14.539 -30.644 1.00 96.69 598 SER A C 1
ATOM 4572 O O . SER A 1 598 ? -0.124 14.195 -31.205 1.00 96.69 598 SER A O 1
ATOM 4574 N N . GLY A 1 599 ? 1.126 15.804 -30.267 1.00 94.44 599 GLY A N 1
ATOM 4575 C CA . GLY A 1 599 ? 0.170 16.890 -30.530 1.00 94.44 599 GLY A CA 1
ATOM 4576 C C . GLY A 1 599 ? -1.118 16.842 -29.698 1.00 94.44 599 GLY A C 1
ATOM 4577 O O . GLY A 1 599 ? -2.117 17.437 -30.096 1.00 94.44 599 GLY A O 1
ATOM 4578 N N . ARG A 1 600 ? -1.114 16.136 -28.561 1.00 96.12 600 ARG A N 1
ATOM 4579 C CA . ARG A 1 600 ? -2.230 16.104 -27.604 1.00 96.12 600 ARG A CA 1
ATOM 4580 C C . ARG A 1 600 ? -2.077 17.225 -26.581 1.00 96.12 600 ARG A C 1
ATOM 4582 O O . ARG A 1 600 ? -0.977 17.481 -26.101 1.00 96.12 600 ARG A O 1
ATOM 4589 N N . VAL A 1 601 ? -3.183 17.891 -26.266 1.00 96.50 601 VAL A N 1
ATOM 4590 C CA . VAL A 1 601 ? -3.238 18.930 -25.225 1.00 96.50 601 VAL A CA 1
ATOM 4591 C C . VAL A 1 601 ? -3.480 18.310 -23.849 1.00 96.50 601 VAL A C 1
ATOM 4593 O O . VAL A 1 601 ? -3.884 17.150 -23.748 1.00 96.50 601 VAL A O 1
ATOM 4596 N N . ASP A 1 602 ? -3.273 19.089 -22.788 1.00 96.00 602 ASP A N 1
ATOM 4597 C CA . ASP A 1 602 ? -3.450 18.651 -21.399 1.00 96.00 602 ASP A CA 1
ATOM 4598 C C . ASP A 1 602 ? -4.809 17.971 -21.135 1.00 96.00 602 ASP A C 1
ATOM 4600 O O . ASP A 1 602 ? -4.858 16.868 -20.597 1.00 96.00 602 ASP A O 1
ATOM 4604 N N . SER A 1 603 ? -5.909 18.561 -21.615 1.00 95.44 603 SER A N 1
ATOM 4605 C CA . SER A 1 603 ? -7.269 18.026 -21.438 1.00 95.44 603 SER A CA 1
ATOM 4606 C C . SER A 1 603 ? -7.545 16.703 -22.169 1.00 95.44 603 SER A C 1
ATOM 4608 O O . SER A 1 603 ? -8.597 16.103 -21.969 1.00 95.44 603 SER A O 1
ATOM 4610 N N . GLN A 1 604 ? -6.618 16.251 -23.017 1.00 94.94 604 GLN A N 1
ATOM 4611 C CA . GLN A 1 604 ? -6.654 14.966 -23.723 1.00 94.94 604 GLN A CA 1
ATOM 4612 C C . GLN A 1 604 ? -5.604 13.976 -23.198 1.00 94.94 604 GLN A C 1
ATOM 4614 O O . GLN A 1 604 ? -5.481 12.888 -23.750 1.00 94.94 604 GLN A O 1
ATOM 4619 N N . SER A 1 605 ? -4.809 14.364 -22.199 1.00 96.19 605 SER A N 1
ATOM 4620 C CA . SER A 1 605 ? -3.609 13.649 -21.764 1.00 96.19 605 SER A CA 1
ATOM 4621 C C . SER A 1 605 ? -3.704 13.290 -20.290 1.00 96.19 605 SER A C 1
ATOM 4623 O O . SER A 1 605 ? -4.102 14.128 -19.483 1.00 96.19 605 SER A O 1
ATOM 4625 N N . LEU A 1 606 ? -3.287 12.079 -19.925 1.00 98.56 606 LEU A N 1
ATOM 4626 C CA . LEU A 1 606 ? -3.057 11.718 -18.525 1.00 98.56 606 LEU A CA 1
ATOM 4627 C C . LEU A 1 606 ? -1.950 12.582 -17.902 1.00 98.56 606 LEU A C 1
ATOM 4629 O O . LEU A 1 606 ? -1.006 12.943 -18.602 1.00 98.56 606 LEU A O 1
ATOM 4633 N N . ASP A 1 607 ? -2.025 12.830 -16.593 1.00 98.69 607 ASP A N 1
ATOM 4634 C CA . ASP A 1 607 ? -0.903 13.404 -15.826 1.00 98.69 607 ASP A CA 1
ATOM 4635 C C . ASP A 1 607 ? 0.112 12.314 -15.474 1.00 98.69 607 ASP A C 1
ATOM 4637 O O . ASP A 1 607 ? 1.320 12.532 -15.467 1.00 98.69 607 ASP A O 1
ATOM 4641 N N . THR A 1 608 ? -0.380 11.106 -15.188 1.00 98.88 608 THR A N 1
ATOM 4642 C CA . THR A 1 608 ? 0.452 9.940 -14.880 1.00 98.88 608 THR A CA 1
ATOM 4643 C C . THR A 1 608 ? -0.232 8.666 -15.361 1.00 98.88 608 THR A C 1
ATOM 4645 O O . THR A 1 608 ? -1.454 8.532 -15.258 1.00 98.88 608 THR A O 1
ATOM 4648 N N . VAL A 1 609 ? 0.548 7.709 -15.858 1.00 98.88 609 VAL A N 1
ATOM 4649 C CA . VAL A 1 609 ? 0.101 6.335 -16.112 1.00 98.88 609 VAL A CA 1
ATOM 4650 C C . VAL A 1 609 ? 0.899 5.354 -15.253 1.00 98.88 609 VAL A C 1
ATOM 4652 O O . VAL A 1 609 ? 2.128 5.379 -15.252 1.00 98.88 609 VAL A O 1
ATOM 4655 N N . ILE A 1 610 ? 0.206 4.475 -14.528 1.00 98.88 610 ILE A N 1
ATOM 4656 C CA . ILE A 1 610 ? 0.811 3.280 -13.932 1.00 98.88 610 ILE A CA 1
ATOM 4657 C C . ILE A 1 610 ? 0.667 2.163 -14.962 1.00 98.88 610 ILE A C 1
ATOM 4659 O O . ILE A 1 610 ? -0.451 1.731 -15.244 1.00 98.88 610 ILE A O 1
ATOM 4663 N N . THR A 1 611 ? 1.776 1.723 -15.550 1.00 98.81 611 THR A N 1
ATOM 4664 C CA . THR A 1 611 ? 1.762 0.737 -16.638 1.00 98.81 611 THR A CA 1
ATOM 4665 C C . THR A 1 611 ? 1.771 -0.692 -16.118 1.00 98.81 611 THR A C 1
ATOM 4667 O O . THR A 1 611 ? 2.472 -0.987 -15.155 1.00 98.81 611 THR A O 1
ATOM 4670 N N . ASN A 1 612 ? 1.078 -1.612 -16.791 1.00 98.69 612 ASN A N 1
ATOM 4671 C CA . ASN A 1 612 ? 1.176 -3.057 -16.541 1.00 98.69 612 ASN A CA 1
ATOM 4672 C C . ASN A 1 612 ? 0.883 -3.495 -15.078 1.00 98.69 612 ASN A C 1
ATOM 4674 O O . ASN A 1 612 ? 1.442 -4.492 -14.607 1.00 98.69 612 ASN A O 1
ATOM 4678 N N . ALA A 1 613 ? 0.012 -2.789 -14.358 1.00 98.69 613 ALA A N 1
ATOM 4679 C CA . ALA A 1 613 ? -0.335 -3.075 -12.967 1.00 98.69 613 ALA A CA 1
ATOM 4680 C C . ALA A 1 613 ? -1.128 -4.387 -12.817 1.00 98.69 613 ALA A C 1
ATOM 4682 O O . ALA A 1 613 ? -2.137 -4.581 -13.497 1.00 98.69 613 ALA A O 1
ATOM 4683 N N . LEU A 1 614 ? -0.733 -5.262 -11.880 1.00 98.94 614 LEU A N 1
ATOM 4684 C CA . LEU A 1 614 ? -1.619 -6.314 -11.368 1.00 98.94 614 LEU A CA 1
ATOM 4685 C C . LEU A 1 614 ? -2.474 -5.732 -10.236 1.00 98.94 614 LEU A C 1
ATOM 4687 O O . LEU A 1 614 ? -2.031 -5.624 -9.097 1.00 98.94 614 LEU A O 1
ATOM 4691 N N . ILE A 1 615 ? -3.697 -5.335 -10.559 1.00 98.94 615 ILE A N 1
ATOM 4692 C CA . ILE A 1 615 ? -4.672 -4.796 -9.613 1.00 98.94 615 ILE A CA 1
ATOM 4693 C C . ILE A 1 615 ? -5.199 -5.926 -8.726 1.00 98.94 615 ILE A C 1
ATOM 4695 O O . ILE A 1 615 ? -5.635 -6.961 -9.230 1.00 98.94 615 ILE A O 1
ATOM 4699 N N . VAL A 1 616 ? -5.185 -5.702 -7.411 1.00 98.94 616 VAL A N 1
ATOM 4700 C CA . VAL A 1 616 ? -5.857 -6.526 -6.398 1.00 98.94 616 VAL A CA 1
ATOM 4701 C C . VAL A 1 616 ? -6.815 -5.619 -5.632 1.00 98.94 616 VAL A C 1
ATOM 4703 O O . VAL A 1 616 ? -6.409 -4.800 -4.809 1.00 98.94 616 VAL A O 1
ATOM 4706 N N . ASP A 1 617 ? -8.100 -5.753 -5.942 1.00 98.94 617 ASP A N 1
ATOM 4707 C CA . ASP A 1 617 ? -9.185 -4.928 -5.417 1.00 98.94 617 ASP A CA 1
ATOM 4708 C C . ASP A 1 617 ? -10.439 -5.799 -5.209 1.00 98.94 617 ASP A C 1
ATOM 4710 O O . ASP A 1 617 ? -10.537 -6.903 -5.752 1.00 98.94 617 ASP A O 1
ATOM 4714 N N . TYR A 1 618 ? -11.427 -5.328 -4.441 1.00 98.81 618 TYR A N 1
ATOM 4715 C CA . TYR A 1 618 ? -12.682 -6.072 -4.273 1.00 98.81 618 TYR A CA 1
ATOM 4716 C C . TYR A 1 618 ? -13.413 -6.281 -5.614 1.00 98.81 618 TYR A C 1
ATOM 4718 O O . TYR A 1 618 ? -14.065 -7.304 -5.817 1.00 98.81 618 TYR A O 1
ATOM 4726 N N . THR A 1 619 ? -13.269 -5.342 -6.556 1.00 98.75 619 THR A N 1
ATOM 4727 C CA . THR A 1 619 ? -13.860 -5.422 -7.900 1.00 98.75 619 THR A CA 1
ATOM 4728 C C . THR A 1 619 ? -13.261 -6.526 -8.777 1.00 98.75 619 THR A C 1
ATOM 4730 O O . THR A 1 619 ? -13.896 -6.939 -9.749 1.00 98.75 619 THR A O 1
ATOM 4733 N N . GLY A 1 620 ? -12.058 -7.023 -8.472 1.00 98.69 620 GLY A N 1
ATOM 4734 C CA . GLY A 1 620 ? -11.372 -7.996 -9.314 1.00 98.69 620 GLY A CA 1
ATOM 4735 C C . GLY A 1 620 ? -9.879 -8.128 -9.024 1.00 98.69 620 GLY A C 1
ATOM 4736 O O . GLY A 1 620 ? -9.260 -7.244 -8.437 1.00 98.69 620 GLY A O 1
ATOM 4737 N N . ILE A 1 621 ? -9.291 -9.218 -9.519 1.00 98.94 621 ILE A N 1
ATOM 4738 C CA . ILE A 1 621 ? -7.838 -9.405 -9.561 1.00 98.94 621 ILE A CA 1
ATOM 4739 C C . ILE A 1 621 ? -7.411 -9.477 -11.025 1.00 98.94 621 ILE A C 1
ATOM 4741 O O . ILE A 1 621 ? -7.637 -10.480 -11.699 1.00 98.94 621 ILE A O 1
ATOM 4745 N N . TYR A 1 622 ? -6.861 -8.393 -11.565 1.00 98.88 622 TYR A N 1
ATOM 4746 C CA . TYR A 1 622 ? -6.699 -8.252 -13.013 1.00 98.88 622 TYR A CA 1
ATOM 4747 C C . TYR A 1 622 ? -5.550 -7.340 -13.425 1.00 98.88 622 TYR A C 1
ATOM 4749 O O . TYR A 1 622 ? -5.047 -6.543 -12.644 1.00 98.88 622 TYR A O 1
ATOM 4757 N N . LYS A 1 623 ? -5.134 -7.463 -14.682 1.00 98.88 623 LYS A N 1
ATOM 4758 C CA . LYS A 1 623 ? -3.995 -6.750 -15.254 1.00 98.88 623 LYS A CA 1
ATOM 4759 C C . LYS A 1 623 ? -4.466 -5.589 -16.138 1.00 98.88 623 LYS A C 1
ATOM 4761 O O . LYS A 1 623 ? -5.292 -5.795 -17.024 1.00 98.88 623 LYS A O 1
ATOM 4766 N N . ALA A 1 624 ? -3.987 -4.373 -15.872 1.00 98.88 624 ALA A N 1
ATOM 4767 C CA . ALA A 1 624 ? -4.344 -3.164 -16.623 1.00 98.88 624 ALA A CA 1
ATOM 4768 C C . ALA A 1 624 ? -3.288 -2.053 -16.483 1.00 98.88 624 ALA A C 1
ATOM 4770 O O . ALA A 1 624 ? -2.475 -2.067 -15.562 1.00 98.88 624 ALA A O 1
ATOM 4771 N N . ASP A 1 625 ? -3.353 -1.048 -17.351 1.00 98.94 625 ASP A N 1
ATOM 4772 C CA . ASP A 1 625 ? -2.802 0.281 -17.094 1.00 98.94 625 ASP A CA 1
ATOM 4773 C C . ASP A 1 625 ? -3.822 1.116 -16.289 1.00 98.94 625 ASP A C 1
ATOM 4775 O O . ASP A 1 625 ? -5.032 1.048 -16.539 1.00 98.94 625 ASP A O 1
ATOM 4779 N N . ILE A 1 626 ? -3.343 1.936 -15.348 1.00 98.94 626 ILE A N 1
ATOM 4780 C CA . ILE A 1 626 ? -4.160 2.875 -14.559 1.00 98.94 626 ILE A CA 1
ATOM 4781 C C . ILE A 1 626 ? -3.776 4.299 -14.957 1.00 98.94 626 ILE A C 1
ATOM 4783 O O . ILE A 1 626 ? -2.617 4.690 -14.823 1.00 98.94 626 ILE A O 1
ATOM 4787 N N . GLY A 1 627 ? -4.740 5.088 -15.428 1.00 98.81 627 GLY A N 1
ATOM 4788 C CA . GLY A 1 627 ? -4.524 6.489 -15.782 1.00 98.81 627 GLY A CA 1
ATOM 4789 C C . GLY A 1 627 ? -4.989 7.444 -14.691 1.00 98.81 627 GLY A C 1
ATOM 4790 O O . GLY A 1 627 ? -6.113 7.328 -14.203 1.00 98.81 627 GLY A O 1
ATOM 4791 N N . ILE A 1 628 ? -4.151 8.420 -14.352 1.00 98.88 628 ILE A N 1
ATOM 4792 C CA . ILE A 1 628 ? -4.410 9.450 -13.343 1.00 98.88 628 ILE A CA 1
ATOM 4793 C C . ILE A 1 628 ? -4.531 10.821 -14.029 1.00 98.88 628 ILE A C 1
ATOM 4795 O O . ILE A 1 628 ? -3.711 11.173 -14.881 1.00 98.88 628 ILE A O 1
ATOM 4799 N N . LYS A 1 629 ? -5.552 11.598 -13.647 1.00 98.50 629 LYS A N 1
ATOM 4800 C CA . LYS A 1 629 ? -5.735 13.005 -14.035 1.00 98.50 629 LYS A CA 1
ATOM 4801 C C . LYS A 1 629 ? -6.265 13.812 -12.850 1.00 98.50 629 LYS A C 1
ATOM 4803 O O . LYS A 1 629 ? -7.233 13.397 -12.221 1.00 98.50 629 LYS A O 1
ATOM 4808 N N . ASN A 1 630 ? -5.667 14.961 -12.545 1.00 97.06 630 ASN A N 1
ATOM 4809 C CA . ASN A 1 630 ? -6.019 15.849 -11.431 1.00 97.06 630 ASN A CA 1
ATOM 4810 C C . ASN A 1 630 ? -6.118 15.120 -10.071 1.00 97.06 630 ASN A C 1
ATOM 4812 O O . ASN A 1 630 ? -6.981 15.425 -9.249 1.00 97.06 630 ASN A O 1
ATOM 4816 N N . GLY A 1 631 ? -5.265 14.112 -9.853 1.00 97.62 631 GLY A N 1
ATOM 4817 C CA . GLY A 1 631 ? -5.278 13.264 -8.655 1.00 97.62 631 GLY A CA 1
ATOM 4818 C C . GLY A 1 631 ? -6.427 12.249 -8.566 1.00 97.62 631 GLY A C 1
ATOM 4819 O O . GLY A 1 631 ? -6.604 11.616 -7.525 1.00 97.62 631 GLY A O 1
ATOM 4820 N N . ILE A 1 632 ? -7.197 12.076 -9.643 1.00 98.56 632 ILE A N 1
ATOM 4821 C CA . ILE A 1 632 ? -8.326 11.146 -9.779 1.00 98.56 632 ILE A CA 1
ATOM 4822 C C . ILE A 1 632 ? -7.956 10.018 -10.752 1.00 98.56 632 ILE A C 1
ATOM 4824 O O . ILE A 1 632 ? -7.243 10.236 -11.733 1.00 98.56 632 ILE A O 1
ATOM 4828 N N . ILE A 1 633 ? -8.467 8.810 -10.510 1.00 98.88 633 ILE A N 1
ATOM 4829 C CA . ILE A 1 633 ? -8.391 7.678 -11.439 1.00 98.88 633 ILE A CA 1
ATOM 4830 C C . ILE A 1 633 ? -9.283 7.998 -12.653 1.00 98.88 633 ILE A C 1
ATOM 4832 O O . ILE A 1 633 ? -10.509 7.934 -12.580 1.00 98.88 633 ILE A O 1
ATOM 4836 N N . SER A 1 634 ? -8.659 8.376 -13.769 1.00 98.06 634 SER A N 1
ATOM 4837 C CA . SER A 1 634 ? -9.291 8.802 -15.031 1.00 98.06 634 SER A CA 1
ATOM 4838 C C . SER A 1 634 ? -9.771 7.621 -15.887 1.00 98.06 634 SER A C 1
ATOM 4840 O O . SER A 1 634 ? -10.749 7.711 -16.636 1.00 98.06 634 SER A O 1
ATOM 4842 N N . GLY A 1 635 ? -9.079 6.487 -15.772 1.00 98.50 635 GLY A N 1
ATOM 4843 C CA . GLY A 1 635 ? -9.379 5.270 -16.511 1.00 98.50 635 GLY A CA 1
ATOM 4844 C C . GLY A 1 635 ? -8.584 4.077 -15.991 1.00 98.50 635 GLY A C 1
ATOM 4845 O O . GLY A 1 635 ? -7.537 4.236 -15.363 1.00 98.50 635 GLY A O 1
ATOM 4846 N N . ILE A 1 636 ? -9.082 2.881 -16.290 1.00 98.81 636 ILE A N 1
ATOM 4847 C CA . ILE A 1 636 ? -8.419 1.600 -16.037 1.00 98.81 636 ILE A CA 1
ATOM 4848 C C . ILE A 1 636 ? -8.634 0.759 -17.299 1.00 98.81 636 ILE A C 1
ATOM 4850 O O . ILE A 1 636 ? -9.773 0.629 -17.751 1.00 98.81 636 ILE A O 1
ATOM 4854 N N . GLY A 1 637 ? -7.569 0.250 -17.913 1.00 98.62 637 GLY A N 1
ATOM 4855 C CA . GLY A 1 637 ? -7.670 -0.434 -19.205 1.00 98.62 637 GLY A CA 1
ATOM 4856 C C . GLY A 1 637 ? -6.331 -0.540 -19.923 1.00 98.62 637 GLY A C 1
ATOM 4857 O O . GLY A 1 637 ? -5.332 -0.871 -19.297 1.00 98.62 637 GLY A O 1
ATOM 4858 N N . LYS A 1 638 ? -6.306 -0.257 -21.229 1.00 98.69 638 LYS A N 1
ATOM 4859 C CA . LYS A 1 638 ? -5.079 -0.186 -22.035 1.00 98.69 638 LYS A CA 1
ATOM 4860 C C . LYS A 1 638 ? -4.776 1.264 -22.398 1.00 98.69 638 LYS A C 1
ATOM 4862 O O . LYS A 1 638 ? -5.620 1.951 -22.979 1.00 98.69 638 LYS A O 1
ATOM 4867 N N . ALA A 1 639 ? -3.579 1.720 -22.049 1.00 98.81 639 ALA A N 1
ATOM 4868 C CA . ALA A 1 639 ? -3.096 3.070 -22.305 1.00 98.81 639 ALA A CA 1
ATOM 4869 C C . ALA A 1 639 ? -2.234 3.151 -23.576 1.00 98.81 639 ALA A C 1
ATOM 4871 O O . ALA A 1 639 ? -2.000 2.157 -24.271 1.00 98.81 639 ALA A O 1
ATOM 4872 N N . GLY A 1 640 ? -1.755 4.353 -23.895 1.00 98.62 640 GLY A N 1
ATOM 4873 C CA . GLY A 1 640 ? -0.750 4.586 -24.934 1.00 98.62 640 GLY A CA 1
ATOM 4874 C C . GLY A 1 640 ? -1.219 5.571 -25.997 1.00 98.62 640 GLY A C 1
ATOM 4875 O O . GLY A 1 640 ? -1.754 6.631 -25.672 1.00 98.62 640 GLY A O 1
ATOM 4876 N N . ASN A 1 641 ? -1.009 5.230 -27.271 1.00 98.62 641 ASN A N 1
ATOM 4877 C CA . ASN A 1 641 ? -1.280 6.117 -28.399 1.00 98.62 641 ASN A CA 1
ATOM 4878 C C . ASN A 1 641 ? -2.301 5.509 -29.383 1.00 98.62 641 ASN A C 1
ATOM 4880 O O . ASN A 1 641 ? -1.949 4.575 -30.110 1.00 98.62 641 ASN A O 1
ATOM 4884 N N . PRO A 1 642 ? -3.528 6.059 -29.489 1.00 98.31 642 PRO A N 1
ATOM 4885 C CA . PRO A 1 642 ? -4.552 5.546 -30.403 1.00 98.31 642 PRO A CA 1
ATOM 4886 C C . PRO A 1 642 ? -4.205 5.755 -31.887 1.00 98.31 642 PRO A C 1
ATOM 4888 O O . PRO A 1 642 ? -4.880 5.214 -32.758 1.00 98.31 642 PRO A O 1
ATOM 4891 N N . ASP A 1 643 ? -3.161 6.525 -32.211 1.00 98.38 643 ASP A N 1
ATOM 4892 C CA . ASP A 1 643 ? -2.732 6.725 -33.596 1.00 98.38 643 ASP A CA 1
ATOM 4893 C C . ASP A 1 643 ? -1.962 5.525 -34.176 1.00 98.38 643 ASP A C 1
ATOM 4895 O O . ASP A 1 643 ? -1.848 5.431 -35.401 1.00 98.38 643 ASP A O 1
ATOM 4899 N N . VAL A 1 644 ? -1.431 4.631 -33.324 1.00 98.31 644 VAL A N 1
ATOM 4900 C CA . VAL A 1 644 ? -0.540 3.523 -33.739 1.00 98.31 644 VAL A CA 1
ATOM 4901 C C . VAL A 1 644 ? -0.770 2.191 -33.004 1.00 98.31 644 VAL A C 1
ATOM 4903 O O . VAL A 1 644 ? -0.147 1.195 -33.377 1.00 98.31 644 VAL A O 1
ATOM 4906 N N . MET A 1 645 ? -1.621 2.162 -31.971 1.00 98.56 645 MET A N 1
ATOM 4907 C CA . MET A 1 645 ? -1.943 0.989 -31.142 1.00 98.56 645 MET A CA 1
ATOM 4908 C C . MET A 1 645 ? -3.445 0.699 -31.152 1.00 98.56 645 MET A C 1
ATOM 4910 O O . MET A 1 645 ? -4.255 1.624 -31.228 1.00 98.56 645 MET A O 1
ATOM 4914 N N . ASP A 1 646 ? -3.817 -0.571 -30.991 1.00 96.06 646 ASP A N 1
ATOM 4915 C CA . ASP A 1 646 ? -5.223 -0.967 -30.842 1.00 96.06 646 ASP A CA 1
ATOM 4916 C C . ASP A 1 646 ? -5.657 -0.918 -29.371 1.00 96.06 646 ASP A C 1
ATOM 4918 O O . ASP A 1 646 ? -4.836 -0.964 -28.453 1.00 96.06 646 ASP A O 1
ATOM 4922 N N . GLY A 1 647 ? -6.969 -0.821 -29.137 1.00 96.19 647 GLY A N 1
ATOM 4923 C CA . GLY A 1 647 ? -7.572 -0.939 -27.803 1.00 96.19 647 GLY A CA 1
ATOM 4924 C C . GLY A 1 647 ? -7.291 0.212 -26.827 1.00 96.19 647 GLY A C 1
ATOM 4925 O O . GLY A 1 647 ? -7.735 0.139 -25.684 1.00 96.19 647 GLY A O 1
ATOM 4926 N N . VAL A 1 648 ? -6.575 1.268 -27.237 1.00 98.38 648 VAL A N 1
ATOM 4927 C CA . VAL A 1 648 ? -6.268 2.413 -26.362 1.00 98.38 648 VAL A CA 1
ATOM 4928 C C . VAL A 1 648 ? -7.560 3.116 -25.953 1.00 98.38 648 VAL A C 1
ATOM 4930 O O . VAL A 1 648 ? -8.293 3.639 -26.793 1.00 98.38 648 VAL A O 1
ATOM 4933 N N . HIS A 1 649 ? -7.838 3.142 -24.651 1.00 97.12 649 HIS A N 1
ATOM 4934 C CA . HIS A 1 649 ? -9.032 3.792 -24.122 1.00 97.12 649 HIS A CA 1
ATOM 4935 C C . HIS A 1 649 ? -8.932 5.320 -24.271 1.00 97.12 649 HIS A C 1
ATOM 4937 O O . HIS A 1 649 ? -7.874 5.903 -24.036 1.00 97.12 649 HIS A O 1
ATOM 4943 N N . ALA A 1 650 ? -10.042 5.991 -24.600 1.00 94.88 650 ALA A N 1
ATOM 4944 C CA . ALA A 1 650 ? -10.057 7.431 -24.895 1.00 94.88 650 ALA A CA 1
ATOM 4945 C C . ALA A 1 650 ? -9.518 8.312 -23.747 1.00 94.88 650 ALA A C 1
ATOM 4947 O O . ALA A 1 650 ? -8.881 9.330 -24.002 1.00 94.88 650 ALA A O 1
ATOM 4948 N N . ASN A 1 651 ? -9.715 7.887 -22.493 1.00 95.88 651 ASN A N 1
ATOM 4949 C CA . ASN A 1 651 ? -9.208 8.581 -21.300 1.00 95.88 651 ASN A CA 1
ATOM 4950 C C . ASN A 1 651 ? -7.795 8.131 -20.867 1.00 95.88 651 ASN A C 1
ATOM 4952 O O . ASN A 1 651 ? -7.329 8.570 -19.820 1.00 95.88 651 ASN A O 1
ATOM 4956 N N . LEU A 1 652 ? -7.138 7.227 -21.608 1.00 98.38 652 LEU A N 1
ATOM 4957 C CA . LEU A 1 652 ? -5.825 6.644 -21.279 1.00 98.38 652 LEU A CA 1
ATOM 4958 C C . LEU A 1 652 ? -4.732 7.002 -22.302 1.00 98.38 652 LEU A C 1
ATOM 4960 O O . LEU A 1 652 ? -3.788 6.240 -22.532 1.00 98.38 652 LEU A O 1
ATOM 4964 N N . ILE A 1 653 ? -4.856 8.169 -22.932 1.00 98.69 653 ILE A N 1
ATOM 4965 C CA . ILE A 1 653 ? -3.859 8.665 -23.878 1.00 98.69 653 ILE A CA 1
ATOM 4966 C C . ILE A 1 653 ? -2.624 9.150 -23.107 1.00 98.69 653 ILE A C 1
ATOM 4968 O O . ILE A 1 653 ? -2.706 10.044 -22.261 1.00 98.69 653 ILE A O 1
ATOM 4972 N N . VAL A 1 654 ? -1.473 8.568 -23.439 1.00 98.75 654 VAL A N 1
ATOM 4973 C CA . VAL A 1 654 ? -0.152 8.983 -22.948 1.00 98.75 654 VAL A CA 1
ATOM 4974 C C . VAL A 1 654 ? 0.402 10.027 -23.912 1.00 98.75 654 VAL A C 1
ATOM 4976 O O . VAL A 1 654 ? 0.449 9.773 -25.114 1.00 98.75 654 VAL A O 1
ATOM 4979 N N . SER A 1 655 ? 0.837 11.187 -23.423 1.00 97.88 655 SER A N 1
ATOM 4980 C CA . SER A 1 655 ? 1.409 12.260 -24.252 1.00 97.88 655 SER A CA 1
ATOM 4981 C C . SER A 1 655 ? 2.672 12.860 -23.622 1.00 97.88 655 SER A C 1
ATOM 4983 O O . SER A 1 655 ? 3.206 12.332 -22.653 1.00 97.88 655 SER A O 1
ATOM 4985 N N . SER A 1 656 ? 3.172 13.974 -24.165 1.00 97.25 656 SER A N 1
ATOM 4986 C CA . SER A 1 656 ? 4.248 14.761 -23.541 1.00 97.25 656 SER A CA 1
ATOM 4987 C C . SER A 1 656 ? 3.887 15.377 -22.182 1.00 97.25 656 SER A C 1
ATOM 4989 O O . SER A 1 656 ? 4.780 15.889 -21.518 1.00 97.25 656 SER A O 1
ATOM 4991 N N . GLY A 1 657 ? 2.609 15.370 -21.784 1.00 96.88 657 GLY A N 1
ATOM 4992 C CA . GLY A 1 657 ? 2.160 15.797 -20.452 1.00 96.88 657 GLY A CA 1
ATOM 4993 C C . GLY A 1 657 ? 2.060 14.668 -19.419 1.00 96.88 657 GLY A C 1
ATOM 4994 O O . GLY A 1 657 ? 1.639 14.931 -18.301 1.00 96.88 657 GLY A O 1
ATOM 4995 N N . THR A 1 658 ? 2.404 13.428 -19.786 1.00 98.75 658 THR A N 1
ATOM 4996 C CA . THR A 1 658 ? 2.157 12.231 -18.969 1.00 98.75 658 THR A CA 1
ATOM 4997 C C . THR A 1 658 ? 3.446 11.669 -18.371 1.00 98.75 658 THR A C 1
ATOM 4999 O O . THR A 1 658 ? 4.335 11.249 -19.111 1.00 98.75 658 THR A O 1
ATOM 5002 N N . ASP A 1 659 ? 3.518 11.590 -17.042 1.00 98.56 659 ASP A N 1
ATOM 5003 C CA . ASP A 1 659 ? 4.555 10.844 -16.317 1.00 98.56 659 ASP A CA 1
ATOM 5004 C C . ASP A 1 659 ? 4.254 9.329 -16.276 1.00 98.56 659 ASP A C 1
ATOM 5006 O O . ASP A 1 659 ? 3.119 8.898 -16.505 1.00 98.56 659 ASP A O 1
ATOM 5010 N N . VAL A 1 660 ? 5.258 8.493 -15.992 1.00 98.81 660 VAL A N 1
ATOM 5011 C CA . VAL A 1 660 ? 5.128 7.027 -16.027 1.00 98.81 660 VAL A CA 1
ATOM 5012 C C . VAL A 1 660 ? 5.638 6.367 -14.750 1.00 98.81 660 VAL A C 1
ATOM 5014 O O . VAL A 1 660 ? 6.825 6.406 -14.433 1.00 98.81 660 VAL A O 1
ATOM 5017 N N . ILE A 1 661 ? 4.755 5.616 -14.093 1.00 98.81 661 ILE A N 1
ATOM 5018 C CA . ILE A 1 661 ? 5.107 4.684 -13.022 1.00 98.81 661 ILE A CA 1
ATOM 5019 C C . ILE A 1 661 ? 5.114 3.263 -13.598 1.00 98.81 661 ILE A C 1
ATOM 5021 O O . ILE A 1 661 ? 4.091 2.753 -14.051 1.00 98.81 661 ILE A O 1
ATOM 5025 N N . ALA A 1 662 ? 6.269 2.596 -13.556 1.00 98.50 662 ALA A N 1
ATOM 5026 C CA . ALA A 1 662 ? 6.397 1.204 -13.985 1.00 98.50 662 ALA A CA 1
ATOM 5027 C C . ALA A 1 662 ? 5.761 0.250 -12.954 1.00 98.50 662 ALA A C 1
ATOM 5029 O O . ALA A 1 662 ? 6.318 0.026 -11.869 1.00 98.50 662 ALA A O 1
ATOM 5030 N N . GLY A 1 663 ? 4.591 -0.290 -13.305 1.00 98.12 663 GLY A N 1
ATOM 5031 C CA . GLY A 1 663 ? 3.828 -1.259 -12.518 1.00 98.12 663 GLY A CA 1
ATOM 5032 C C . GLY A 1 663 ? 4.036 -2.721 -12.938 1.00 98.12 663 GLY A C 1
ATOM 5033 O O . GLY A 1 663 ? 3.569 -3.615 -12.229 1.00 98.12 663 GLY A O 1
ATOM 5034 N N . GLU A 1 664 ? 4.766 -3.000 -14.026 1.00 97.88 664 GLU A N 1
ATOM 5035 C CA . GLU A 1 664 ? 5.146 -4.372 -14.386 1.00 97.88 664 GLU A CA 1
ATOM 5036 C C . GLU A 1 664 ? 5.862 -5.087 -13.228 1.00 97.88 664 GLU A C 1
ATOM 5038 O O . GLU A 1 664 ? 6.753 -4.539 -12.578 1.00 97.88 664 GLU A O 1
ATOM 5043 N N . GLY A 1 665 ? 5.452 -6.327 -12.952 1.00 96.44 665 GLY A N 1
ATOM 5044 C CA . GLY A 1 665 ? 5.978 -7.097 -11.821 1.00 96.44 665 GLY A CA 1
ATOM 5045 C C . GLY A 1 665 ? 5.585 -6.554 -10.439 1.00 96.44 665 GLY A C 1
ATOM 5046 O O . GLY A 1 665 ? 6.163 -6.991 -9.448 1.00 96.44 665 GLY A O 1
ATOM 5047 N N . THR A 1 666 ? 4.619 -5.632 -10.345 1.00 98.44 666 THR A N 1
ATOM 5048 C CA . THR A 1 666 ? 4.067 -5.135 -9.072 1.00 98.44 666 THR A CA 1
ATOM 5049 C C . THR A 1 666 ? 2.578 -5.444 -8.932 1.00 98.44 666 THR A C 1
ATOM 5051 O O . THR A 1 666 ? 1.852 -5.538 -9.924 1.00 98.44 666 THR A O 1
ATOM 5054 N N . ILE A 1 667 ? 2.131 -5.584 -7.684 1.00 98.94 667 ILE A N 1
ATOM 5055 C CA . ILE A 1 667 ? 0.714 -5.612 -7.312 1.00 98.94 667 ILE A CA 1
ATOM 5056 C C . ILE A 1 667 ? 0.295 -4.192 -6.922 1.00 98.94 667 ILE A C 1
ATOM 5058 O O . ILE A 1 667 ? 1.054 -3.495 -6.249 1.00 98.94 667 ILE A O 1
ATOM 5062 N N . VAL A 1 668 ? -0.910 -3.773 -7.305 1.00 98.94 668 VAL A N 1
ATOM 5063 C CA . VAL A 1 668 ? -1.479 -2.465 -6.958 1.00 98.94 668 VAL A CA 1
ATOM 5064 C C . VAL A 1 668 ? -2.778 -2.654 -6.186 1.00 98.94 668 VAL A C 1
ATOM 5066 O O . VAL A 1 668 ? -3.689 -3.330 -6.661 1.00 98.94 668 VAL A O 1
ATOM 5069 N N . THR A 1 669 ? -2.866 -2.046 -5.005 1.00 99.00 669 THR A N 1
ATOM 5070 C CA . THR A 1 669 ? -4.087 -1.992 -4.187 1.00 99.00 669 THR A CA 1
ATOM 5071 C C . THR A 1 669 ? -4.519 -0.543 -3.992 1.00 99.00 669 THR A C 1
ATOM 5073 O O . THR A 1 669 ? -3.715 0.381 -4.139 1.00 99.00 669 THR A O 1
ATOM 5076 N N . ALA A 1 670 ? -5.777 -0.326 -3.611 1.00 98.94 670 ALA A N 1
ATOM 5077 C CA . ALA A 1 670 ? -6.153 0.942 -2.997 1.00 98.94 670 ALA A CA 1
ATOM 5078 C C . ALA A 1 670 ? -5.354 1.161 -1.697 1.00 98.94 670 ALA A C 1
ATOM 5080 O O . ALA A 1 670 ? -4.901 0.198 -1.064 1.00 98.94 670 ALA A O 1
ATOM 5081 N N . GLY A 1 671 ? -5.189 2.423 -1.308 1.00 98.88 671 GLY A N 1
ATOM 5082 C CA . GLY A 1 671 ? -4.678 2.793 0.007 1.00 98.88 671 GLY A CA 1
ATOM 5083 C C . GLY A 1 671 ? -5.577 2.282 1.130 1.00 98.88 671 GLY A C 1
ATOM 5084 O O . GLY A 1 671 ? -6.805 2.319 1.025 1.00 98.88 671 GLY A O 1
ATOM 5085 N N . GLY A 1 672 ? -4.957 1.776 2.196 1.00 98.81 672 GLY A N 1
ATOM 5086 C CA . GLY A 1 672 ? -5.675 1.285 3.365 1.00 98.81 672 GLY A CA 1
ATOM 5087 C C . GLY A 1 672 ? -6.363 2.410 4.135 1.00 98.81 672 GLY A C 1
ATOM 5088 O O . GLY A 1 672 ? -5.883 3.546 4.172 1.00 98.81 672 GLY A O 1
ATOM 5089 N N . ILE A 1 673 ? -7.491 2.082 4.755 1.00 98.94 673 ILE A N 1
ATOM 5090 C CA . ILE A 1 673 ? -8.334 3.007 5.506 1.00 98.94 673 ILE A CA 1
ATOM 5091 C C . ILE A 1 673 ? -8.502 2.440 6.911 1.00 98.94 673 ILE A C 1
ATOM 5093 O O . ILE A 1 673 ? -9.255 1.490 7.122 1.00 98.94 673 ILE A O 1
ATOM 5097 N N . ASP A 1 674 ? -7.797 3.033 7.868 1.00 98.88 674 ASP A N 1
ATOM 5098 C CA . ASP A 1 674 ? -7.926 2.676 9.274 1.00 98.88 674 ASP A CA 1
ATOM 5099 C C . ASP A 1 674 ? -8.963 3.580 9.934 1.00 98.88 674 ASP A C 1
ATOM 5101 O O . ASP A 1 674 ? -8.800 4.799 9.994 1.00 98.88 674 ASP A O 1
ATOM 5105 N N . THR A 1 675 ? -10.052 2.977 10.403 1.00 98.69 675 THR A N 1
ATOM 5106 C CA . THR A 1 675 ? -11.186 3.704 10.988 1.00 98.69 675 THR A CA 1
ATOM 5107 C C . THR A 1 675 ? -11.243 3.633 12.505 1.00 98.69 675 THR A C 1
ATOM 5109 O O . THR A 1 675 ? -12.224 4.092 13.074 1.00 98.69 675 THR A O 1
ATOM 5112 N N . HIS A 1 676 ? -10.206 3.109 13.169 1.00 98.81 676 HIS A N 1
ATOM 5113 C CA . HIS A 1 676 ? -10.107 3.113 14.630 1.00 98.81 676 HIS A CA 1
ATOM 5114 C C . HIS A 1 676 ? -8.761 3.700 15.074 1.00 98.81 676 HIS A C 1
ATOM 5116 O O . HIS A 1 676 ? -7.911 3.026 15.653 1.00 98.81 676 HIS A O 1
ATOM 5122 N N . ILE A 1 677 ? -8.572 4.991 14.792 1.00 98.62 677 ILE A N 1
ATOM 5123 C CA . ILE A 1 677 ? -7.367 5.738 15.171 1.00 98.62 677 ILE A CA 1
ATOM 5124 C C . ILE A 1 677 ? -7.595 6.554 16.450 1.00 98.62 677 ILE A C 1
ATOM 5126 O O . ILE A 1 677 ? -8.423 7.466 16.502 1.00 98.62 677 ILE A O 1
ATOM 5130 N N . HIS A 1 678 ? -6.789 6.293 17.473 1.00 98.75 678 HIS A N 1
ATOM 5131 C CA . HIS A 1 678 ? -6.631 7.192 18.615 1.00 98.75 678 HIS A CA 1
ATOM 5132 C C . HIS A 1 678 ? -5.538 8.207 18.279 1.00 98.75 678 HIS A C 1
ATOM 5134 O O . HIS A 1 678 ? -4.376 7.826 18.143 1.00 98.75 678 HIS A O 1
ATOM 5140 N N . LEU A 1 679 ? -5.889 9.492 18.150 1.00 98.50 679 LEU A N 1
ATOM 5141 C CA . LEU A 1 679 ? -4.972 10.576 17.753 1.00 98.50 679 LEU A CA 1
ATOM 5142 C C . LEU A 1 679 ? -4.039 10.985 18.913 1.00 98.50 679 LEU A C 1
ATOM 5144 O O . LEU A 1 679 ? -4.084 12.109 19.422 1.00 98.50 679 LEU A O 1
ATOM 5148 N N . ILE A 1 680 ? -3.207 10.034 19.342 1.00 98.50 680 ILE A N 1
ATOM 5149 C CA . ILE A 1 680 ? -2.287 10.113 20.482 1.00 98.50 680 ILE A CA 1
ATOM 5150 C C . ILE A 1 680 ? -0.998 10.839 20.088 1.00 98.50 680 ILE A C 1
ATOM 5152 O O . ILE A 1 680 ? -0.508 11.666 20.860 1.00 98.50 680 ILE A O 1
ATOM 5156 N N . CYS A 1 681 ? -0.445 10.580 18.897 1.00 98.38 681 CYS A N 1
ATOM 5157 C CA . CYS A 1 681 ? 0.750 11.279 18.422 1.00 98.38 681 CYS A CA 1
ATOM 5158 C C . CYS A 1 681 ? 0.828 11.375 16.882 1.00 98.38 681 CYS A C 1
ATOM 5160 O O . CYS A 1 681 ? 0.402 10.466 16.172 1.00 98.38 681 CYS A O 1
ATOM 5162 N N . PRO A 1 682 ? 1.405 12.456 16.319 1.00 97.94 682 PRO A N 1
ATOM 5163 C CA . PRO A 1 682 ? 1.477 12.641 14.866 1.00 97.94 682 PRO A CA 1
ATOM 5164 C C . PRO A 1 682 ? 2.343 11.590 14.150 1.00 97.94 682 PRO A C 1
ATOM 5166 O O . PRO A 1 682 ? 2.182 11.389 12.948 1.00 97.94 682 PRO A O 1
ATOM 5169 N N . GLN A 1 683 ? 3.239 10.899 14.865 1.00 98.44 683 GLN A N 1
ATOM 5170 C CA . GLN A 1 683 ? 4.117 9.863 14.310 1.00 98.44 683 GLN A CA 1
ATOM 5171 C C . GLN A 1 683 ? 3.342 8.665 13.742 1.00 98.44 683 GLN A C 1
ATOM 5173 O O . GLN A 1 683 ? 3.816 8.046 12.791 1.00 98.44 683 GLN A O 1
ATOM 5178 N N . GLN A 1 684 ? 2.135 8.388 14.256 1.00 98.38 684 GLN A N 1
ATOM 5179 C CA . GLN A 1 684 ? 1.240 7.343 13.743 1.00 98.38 684 GLN A CA 1
ATOM 5180 C C . GLN A 1 684 ? 1.014 7.475 12.227 1.00 98.38 684 GLN A C 1
ATOM 5182 O O . GLN A 1 684 ? 0.962 6.471 11.518 1.00 98.38 684 GLN A O 1
ATOM 5187 N N . ALA A 1 685 ? 0.940 8.710 11.712 1.00 98.19 685 ALA A N 1
ATOM 5188 C CA . ALA A 1 685 ? 0.736 8.985 10.291 1.00 98.19 685 ALA A CA 1
ATOM 5189 C C . ALA A 1 685 ? 1.905 8.510 9.413 1.00 98.19 685 ALA A C 1
ATOM 5191 O O . ALA A 1 685 ? 1.675 8.038 8.303 1.00 98.19 685 ALA A O 1
ATOM 5192 N N . TYR A 1 686 ? 3.143 8.614 9.908 1.00 98.19 686 TYR A N 1
ATOM 5193 C CA . TYR A 1 686 ? 4.346 8.189 9.185 1.00 98.19 686 TYR A CA 1
ATOM 5194 C C . TYR A 1 686 ? 4.484 6.665 9.161 1.00 98.19 686 TYR A C 1
ATOM 5196 O O . TYR A 1 686 ? 4.814 6.100 8.123 1.00 98.19 686 TYR A O 1
ATOM 5204 N N . GLU A 1 687 ? 4.181 6.010 10.283 1.00 97.81 687 GLU A N 1
ATOM 5205 C CA . GLU A 1 687 ? 4.192 4.548 10.396 1.00 97.81 687 GLU A CA 1
ATOM 5206 C C . GLU A 1 687 ? 3.123 3.913 9.494 1.00 97.81 687 GLU A C 1
ATOM 5208 O O . GLU A 1 687 ? 3.387 2.987 8.732 1.00 97.81 687 GLU A O 1
ATOM 5213 N N . SER A 1 688 ? 1.913 4.471 9.519 1.00 98.12 688 SER A N 1
ATOM 5214 C CA . SER A 1 688 ? 0.774 3.922 8.779 1.00 98.12 688 SER A CA 1
ATOM 5215 C C . SER A 1 688 ? 0.906 4.123 7.271 1.00 98.12 688 SER A C 1
ATOM 5217 O O . SER A 1 688 ? 0.636 3.206 6.500 1.00 98.12 688 SER A O 1
ATOM 5219 N N . ILE A 1 689 ? 1.387 5.286 6.813 1.00 98.38 689 ILE A N 1
ATOM 5220 C CA . ILE A 1 689 ? 1.629 5.466 5.378 1.00 98.38 689 ILE A CA 1
ATOM 5221 C C . ILE A 1 689 ? 2.803 4.612 4.888 1.00 98.38 689 ILE A C 1
ATOM 5223 O O . ILE A 1 689 ? 2.751 4.101 3.772 1.00 98.38 689 ILE A O 1
ATOM 5227 N N . ALA A 1 690 ? 3.812 4.357 5.730 1.00 98.12 690 ALA A N 1
ATOM 5228 C CA . ALA A 1 690 ? 4.878 3.408 5.419 1.00 98.12 690 ALA A CA 1
ATOM 5229 C C . ALA A 1 690 ? 4.385 1.949 5.312 1.00 98.12 690 ALA A C 1
ATOM 5231 O O . ALA A 1 690 ? 5.033 1.163 4.626 1.00 98.12 690 ALA A O 1
ATOM 5232 N N . SER A 1 691 ? 3.235 1.594 5.903 1.00 98.31 691 SER A N 1
ATOM 5233 C CA . SER A 1 691 ? 2.576 0.287 5.730 1.00 98.31 691 SER A CA 1
ATOM 5234 C C . SER A 1 691 ? 1.495 0.252 4.635 1.00 98.31 691 SER A C 1
ATOM 5236 O O . SER A 1 691 ? 0.917 -0.802 4.370 1.00 98.31 691 SER A O 1
ATOM 5238 N N . GLY A 1 692 ? 1.233 1.377 3.957 1.00 98.50 692 GLY A N 1
ATOM 5239 C CA . GLY A 1 692 ? 0.240 1.483 2.879 1.00 98.50 692 GLY A CA 1
ATOM 5240 C C . GLY A 1 692 ? -1.160 1.943 3.312 1.00 98.50 692 GLY A C 1
ATOM 5241 O O . GLY A 1 692 ? -2.094 1.877 2.512 1.00 98.50 692 GLY A O 1
ATOM 5242 N N . VAL A 1 693 ? -1.338 2.431 4.542 1.00 98.88 693 VAL A N 1
ATOM 5243 C CA . VAL A 1 693 ? -2.577 3.089 4.993 1.00 98.88 693 VAL A CA 1
ATOM 5244 C C . VAL A 1 693 ? -2.537 4.572 4.608 1.00 98.88 693 VAL A C 1
ATOM 5246 O O . VAL A 1 693 ? -1.651 5.311 5.031 1.00 98.88 693 VAL A O 1
ATOM 5249 N N . THR A 1 694 ? -3.500 5.029 3.805 1.00 98.88 694 THR A N 1
ATOM 5250 C CA . THR A 1 694 ? -3.570 6.415 3.300 1.00 98.88 694 THR A CA 1
ATOM 5251 C C . THR A 1 694 ? -4.667 7.252 3.949 1.00 98.88 694 THR A C 1
ATOM 5253 O O . THR A 1 694 ? -4.720 8.456 3.709 1.00 98.88 694 THR A O 1
ATOM 5256 N N . THR A 1 695 ? -5.547 6.652 4.756 1.00 98.94 695 THR A N 1
ATOM 5257 C CA . THR A 1 695 ? -6.656 7.356 5.419 1.00 98.94 695 THR A CA 1
ATOM 5258 C C . THR A 1 695 ? -6.810 6.924 6.868 1.00 98.94 695 THR A C 1
ATOM 5260 O O . THR A 1 695 ? -6.842 5.731 7.161 1.00 98.94 695 THR A O 1
ATOM 5263 N N . PHE A 1 696 ? -6.978 7.907 7.749 1.00 98.69 696 PHE A N 1
ATOM 5264 C CA . PHE A 1 696 ? -7.384 7.736 9.138 1.00 98.69 696 PHE A CA 1
ATOM 5265 C C . PHE A 1 696 ? -8.819 8.208 9.355 1.00 98.69 696 PHE A C 1
ATOM 5267 O O . PHE A 1 696 ? -9.206 9.266 8.857 1.00 98.69 696 PHE A O 1
ATOM 5274 N N . LEU A 1 697 ? -9.568 7.491 10.187 1.00 98.75 697 LEU A N 1
ATOM 5275 C CA . LEU A 1 697 ? -10.712 8.025 10.915 1.00 98.75 697 LEU A CA 1
ATOM 5276 C C . LEU A 1 697 ? -10.605 7.669 12.399 1.00 98.75 697 LEU A C 1
ATOM 5278 O O . LEU A 1 697 ? -10.242 6.553 12.767 1.00 98.75 697 LEU A O 1
ATOM 5282 N N . GLY A 1 698 ? -10.908 8.646 13.249 1.00 98.44 698 GLY A N 1
ATOM 5283 C CA . GLY A 1 698 ? -10.889 8.495 14.696 1.00 98.44 698 GLY A CA 1
ATOM 5284 C C . GLY A 1 698 ? -10.753 9.837 15.408 1.00 98.44 698 GLY A C 1
ATOM 5285 O O . GLY A 1 698 ? -11.060 10.882 14.838 1.00 98.44 698 GLY A O 1
ATOM 5286 N N . GLY A 1 699 ? -10.312 9.838 16.662 1.00 98.56 699 GLY A N 1
ATOM 5287 C CA . GLY A 1 699 ? -10.393 11.026 17.513 1.00 98.56 699 GLY A CA 1
ATOM 5288 C C . GLY A 1 699 ? -9.319 11.071 18.586 1.00 98.56 699 GLY A C 1
ATOM 5289 O O . GLY A 1 699 ? -8.672 10.068 18.880 1.00 98.56 699 GLY A O 1
ATOM 5290 N N . GLY A 1 700 ? -9.108 12.256 19.150 1.00 98.38 700 GLY A N 1
ATOM 5291 C CA . GLY A 1 700 ? -8.108 12.484 20.184 1.00 98.38 700 GLY A CA 1
ATOM 5292 C C . GLY A 1 700 ? -7.539 13.896 20.189 1.00 98.38 700 GLY A C 1
ATOM 5293 O O . GLY A 1 700 ? -7.781 14.687 19.280 1.00 98.38 700 GLY A O 1
ATOM 5294 N N . THR A 1 701 ? -6.759 14.209 21.222 1.00 98.00 701 THR A N 1
ATOM 5295 C CA . THR A 1 701 ? -6.144 15.530 21.438 1.00 98.00 701 THR A CA 1
ATOM 5296 C C . THR A 1 701 ? -4.676 15.417 21.877 1.00 98.00 701 THR A C 1
ATOM 5298 O O . THR A 1 701 ? -4.214 16.200 22.711 1.00 98.00 701 THR A O 1
ATOM 5301 N N . GLY A 1 702 ? -3.948 14.409 21.387 1.00 97.56 702 GLY A N 1
ATOM 5302 C CA . GLY A 1 702 ? -2.642 14.011 21.924 1.00 97.56 702 GLY A CA 1
ATOM 5303 C C . GLY A 1 702 ? -2.757 13.043 23.116 1.00 97.56 702 GLY A C 1
ATOM 5304 O O . GLY A 1 702 ? -3.844 12.532 23.378 1.00 97.56 702 GLY A O 1
ATOM 5305 N N . PRO A 1 703 ? -1.676 12.785 23.877 1.00 97.19 703 PRO A N 1
ATOM 5306 C CA . PRO A 1 703 ? -1.607 11.716 24.884 1.00 97.19 703 PRO A CA 1
ATOM 5307 C C . PRO A 1 703 ? -2.291 12.087 26.219 1.00 97.19 703 PRO A C 1
ATOM 5309 O O . PRO A 1 703 ? -1.680 12.065 27.287 1.00 97.19 703 PRO A O 1
ATOM 5312 N N . SER A 1 704 ? -3.566 12.476 26.161 1.00 96.00 704 SER A N 1
ATOM 5313 C CA . SER A 1 704 ? -4.438 12.640 27.332 1.00 96.00 704 SER A CA 1
ATOM 5314 C C . SER A 1 704 ? -5.111 11.312 27.685 1.00 96.00 704 SER A C 1
ATOM 5316 O O . SER A 1 704 ? -5.367 10.515 26.789 1.00 96.00 704 SER A O 1
ATOM 5318 N N . GLN A 1 705 ? -5.475 11.086 28.953 1.00 93.25 705 GLN A N 1
ATOM 5319 C CA . GLN A 1 705 ? -6.162 9.856 29.390 1.00 93.25 705 GLN A CA 1
ATOM 5320 C C . GLN A 1 705 ? -7.387 9.542 28.517 1.00 93.25 705 GLN A C 1
ATOM 5322 O O . GLN A 1 705 ? -7.516 8.435 28.009 1.00 93.25 705 GLN A O 1
ATOM 5327 N N . GLY A 1 706 ? -8.226 10.549 28.246 1.00 95.38 706 GLY A N 1
ATOM 5328 C CA . GLY A 1 706 ? -9.407 10.386 27.398 1.00 95.38 706 GLY A CA 1
ATOM 5329 C C . GLY A 1 706 ? -9.096 10.012 25.944 1.00 95.38 706 GLY A C 1
ATOM 5330 O O . GLY A 1 706 ? -9.912 9.350 25.316 1.00 95.38 706 GLY A O 1
ATOM 5331 N N . THR A 1 707 ? -7.936 10.396 25.404 1.00 97.62 707 THR A N 1
ATOM 5332 C CA . THR A 1 707 ? -7.492 9.989 24.057 1.00 97.62 707 THR A CA 1
ATOM 5333 C C . THR A 1 707 ? -6.798 8.627 24.066 1.00 97.62 707 THR A C 1
ATOM 5335 O O . THR A 1 707 ? -7.033 7.821 23.175 1.00 97.62 707 THR A O 1
ATOM 5338 N N . CYS A 1 708 ? -5.981 8.341 25.081 1.00 95.50 708 CYS A N 1
ATOM 5339 C CA . CYS A 1 708 ? -5.342 7.037 25.259 1.00 95.50 708 CYS A CA 1
ATOM 5340 C C . CYS A 1 708 ? -6.357 5.909 25.501 1.00 95.50 708 CYS A C 1
ATOM 5342 O O . CYS A 1 708 ? -6.039 4.762 25.220 1.00 95.50 708 CYS A O 1
ATOM 5344 N N . ALA A 1 709 ? -7.559 6.244 25.983 1.00 92.62 709 ALA A N 1
ATOM 5345 C CA . ALA A 1 709 ? -8.666 5.309 26.157 1.00 92.62 709 ALA A CA 1
ATOM 5346 C C . ALA A 1 709 ? -9.730 5.374 25.046 1.00 92.62 709 ALA A C 1
ATOM 5348 O O . ALA A 1 709 ? -10.345 4.357 24.764 1.00 92.62 709 ALA A O 1
ATOM 5349 N N . THR A 1 710 ? -9.982 6.529 24.399 1.00 97.50 710 THR A N 1
ATOM 5350 C CA . THR A 1 710 ? -11.149 6.693 23.496 1.00 97.50 710 THR A CA 1
ATOM 5351 C C . THR A 1 710 ? -10.854 7.506 22.221 1.00 97.50 710 THR A C 1
ATOM 5353 O O . THR A 1 710 ? -10.216 8.558 22.282 1.00 97.50 710 THR A O 1
ATOM 5356 N N . THR A 1 711 ? -11.391 7.085 21.062 1.00 98.25 711 THR A N 1
ATOM 5357 C CA . THR A 1 711 ? -11.362 7.842 19.785 1.00 98.25 711 THR A CA 1
ATOM 5358 C C . THR A 1 711 ? -12.309 9.052 19.793 1.00 98.25 711 THR A C 1
ATOM 5360 O O . THR A 1 711 ? -13.251 9.138 19.001 1.00 98.25 711 THR A O 1
ATOM 5363 N N . CYS A 1 712 ? -12.088 9.992 20.706 1.00 98.62 712 CYS A N 1
ATOM 5364 C CA . CYS A 1 712 ? -12.945 11.156 20.910 1.00 98.62 712 CYS A CA 1
ATOM 5365 C C . CYS A 1 712 ? -12.125 12.446 20.847 1.00 98.62 712 CYS A C 1
ATOM 5367 O O . CYS A 1 712 ? -11.190 12.623 21.626 1.00 98.62 712 CYS A O 1
ATOM 5369 N N . THR A 1 713 ? -12.530 13.388 19.995 1.00 98.75 713 THR A N 1
ATOM 5370 C CA . THR A 1 713 ? -12.059 14.782 20.018 1.00 98.75 713 THR A CA 1
ATOM 5371 C C . THR A 1 713 ? -13.143 15.659 20.665 1.00 98.75 713 THR A C 1
ATOM 5373 O O . THR A 1 713 ? -14.055 16.111 19.970 1.00 98.75 713 THR A O 1
ATOM 5376 N N . PRO A 1 714 ? -13.132 15.860 21.999 1.00 96.50 714 PRO A N 1
ATOM 5377 C CA . PRO A 1 714 ? -14.222 16.529 22.705 1.00 96.50 714 PRO A CA 1
ATOM 5378 C C . PRO A 1 714 ? -14.162 18.058 22.581 1.00 96.50 714 PRO A C 1
ATOM 5380 O O . PRO A 1 714 ? -13.152 18.683 22.897 1.00 96.50 714 PRO A O 1
ATOM 5383 N N . GLY A 1 715 ? -15.298 18.665 22.238 1.00 93.44 715 GLY A N 1
ATOM 5384 C CA . GLY A 1 715 ? -15.495 20.114 22.278 1.00 93.44 715 GLY A CA 1
ATOM 5385 C C . GLY A 1 715 ? -15.015 20.869 21.033 1.00 93.44 715 GLY A C 1
ATOM 5386 O O . GLY A 1 715 ? -14.049 20.503 20.363 1.00 93.44 715 GLY A O 1
ATOM 5387 N N . LEU A 1 716 ? -15.707 21.979 20.759 1.00 97.31 716 LEU A N 1
ATOM 5388 C CA . LEU A 1 716 ? -15.550 22.818 19.564 1.00 97.31 716 LEU A CA 1
ATOM 5389 C C . LEU A 1 716 ? -14.097 23.243 19.297 1.00 97.31 716 LEU A C 1
ATOM 5391 O O . LEU A 1 716 ? -13.616 23.144 18.171 1.00 97.31 716 LEU A O 1
ATOM 5395 N N . TRP A 1 717 ? -13.393 23.691 20.342 1.00 97.75 717 TRP A N 1
ATOM 5396 C CA . TRP A 1 717 ? -12.025 24.198 20.223 1.00 97.75 717 TRP A CA 1
ATOM 5397 C C . TRP A 1 717 ? -11.028 23.099 19.842 1.00 97.75 717 TRP A C 1
ATOM 5399 O O . TRP A 1 717 ? -10.202 23.300 18.957 1.00 97.75 717 TRP A O 1
ATOM 5409 N N . HIS A 1 718 ? -11.118 21.916 20.460 1.00 98.44 718 HIS A N 1
ATOM 5410 C CA . HIS A 1 718 ? -10.233 20.804 20.111 1.00 98.44 718 HIS A CA 1
ATOM 5411 C C . HIS A 1 718 ? -10.504 20.278 18.700 1.00 98.44 718 HIS A C 1
ATOM 5413 O O . HIS A 1 718 ? -9.548 19.925 18.018 1.00 98.44 718 HIS A O 1
ATOM 5419 N N . MET A 1 719 ? -11.761 20.273 18.239 1.00 98.56 719 MET A N 1
ATOM 5420 C CA . MET A 1 719 ? -12.088 19.911 16.855 1.00 98.56 719 MET A CA 1
ATOM 5421 C C . MET A 1 719 ? -11.354 20.822 15.859 1.00 98.56 719 MET A C 1
ATOM 5423 O O . MET A 1 719 ? -10.607 20.335 15.013 1.00 98.56 719 MET A O 1
ATOM 5427 N N . GLU A 1 720 ? -11.472 22.141 16.032 1.00 98.31 720 GLU A N 1
ATOM 5428 C CA . GLU A 1 720 ? -10.769 23.150 15.230 1.00 98.31 720 GLU A CA 1
ATOM 5429 C C . GLU A 1 720 ? -9.240 22.974 15.272 1.00 98.31 720 GLU A C 1
ATOM 5431 O O . GLU A 1 720 ? -8.588 22.886 14.229 1.00 98.31 720 GLU A O 1
ATOM 5436 N N . GLN A 1 721 ? -8.651 22.862 16.470 1.00 98.31 721 GLN A N 1
ATOM 5437 C CA . GLN A 1 721 ? -7.196 22.725 16.601 1.00 98.31 721 GLN A CA 1
ATOM 5438 C C . GLN A 1 721 ? -6.669 21.414 16.008 1.00 98.31 721 GLN A C 1
ATOM 5440 O O . GLN A 1 721 ? -5.591 21.409 15.414 1.00 98.31 721 GLN A O 1
ATOM 5445 N N . MET A 1 722 ? -7.409 20.308 16.127 1.00 98.44 722 MET A N 1
ATOM 5446 C CA . MET A 1 722 ? -6.998 19.033 15.538 1.00 98.44 722 MET A CA 1
ATOM 5447 C C . MET A 1 722 ? -7.122 19.047 14.013 1.00 98.44 722 MET A C 1
ATOM 5449 O O . MET A 1 722 ? -6.216 18.549 13.348 1.00 98.44 722 MET A O 1
ATOM 5453 N N . ILE A 1 723 ? -8.151 19.691 13.448 1.00 98.44 723 ILE A N 1
ATOM 5454 C CA . ILE A 1 723 ? -8.262 19.923 11.997 1.00 98.44 723 ILE A CA 1
ATOM 5455 C C . ILE A 1 723 ? -7.043 20.709 11.483 1.00 98.44 723 ILE A C 1
ATOM 5457 O O . ILE A 1 723 ? -6.442 20.312 10.484 1.00 98.44 723 ILE A O 1
ATOM 5461 N N . HIS A 1 724 ? -6.604 21.755 12.193 1.00 97.94 724 HIS A N 1
ATOM 5462 C CA . HIS A 1 724 ? -5.364 22.469 11.861 1.00 97.94 724 HIS A CA 1
ATOM 5463 C C . HIS A 1 724 ? -4.094 21.623 12.041 1.00 97.94 724 HIS A C 1
ATOM 5465 O O . HIS A 1 724 ? -3.182 21.713 11.219 1.00 97.94 724 HIS A O 1
ATOM 5471 N N . ALA A 1 725 ? -4.010 20.798 13.088 1.00 97.06 725 ALA A N 1
ATOM 5472 C CA . ALA A 1 725 ? -2.835 19.970 13.358 1.00 97.06 725 ALA A CA 1
ATOM 5473 C C . ALA A 1 725 ? -2.614 18.899 12.273 1.00 97.06 725 ALA A C 1
ATOM 5475 O O . ALA A 1 725 ? -1.480 18.677 11.838 1.00 97.06 725 ALA A O 1
ATOM 5476 N N . VAL A 1 726 ? -3.690 18.264 11.795 1.00 97.25 726 VAL A N 1
ATOM 5477 C CA . VAL A 1 726 ? -3.609 17.213 10.766 1.00 97.25 726 VAL A CA 1
ATOM 5478 C C . VAL A 1 726 ? -3.468 17.756 9.340 1.00 97.25 726 VAL A C 1
ATOM 5480 O O . VAL A 1 726 ? -3.140 16.994 8.431 1.00 97.25 726 VAL A O 1
ATOM 5483 N N . ASP A 1 727 ? -3.644 19.063 9.127 1.00 97.06 727 ASP A N 1
ATOM 5484 C CA . ASP A 1 727 ? -3.598 19.738 7.818 1.00 97.06 727 ASP A CA 1
ATOM 5485 C C . ASP A 1 727 ? -2.227 19.658 7.105 1.00 97.06 727 ASP A C 1
ATOM 5487 O O . ASP A 1 727 ? -2.132 19.939 5.915 1.00 97.06 727 ASP A O 1
ATOM 5491 N N . SER A 1 728 ? -1.159 19.237 7.794 1.00 92.62 728 SER A N 1
ATOM 5492 C CA . SER A 1 728 ? 0.165 18.952 7.192 1.00 92.62 728 SER A CA 1
ATOM 5493 C C . SER A 1 728 ? 0.596 17.483 7.232 1.00 92.62 728 SER A C 1
ATOM 5495 O O . SER A 1 728 ? 1.674 17.165 6.738 1.00 92.62 728 SER A O 1
ATOM 5497 N N . LEU A 1 729 ? -0.192 16.589 7.832 1.00 96.88 729 LEU A N 1
ATOM 5498 C CA . LEU A 1 729 ? 0.175 15.173 7.943 1.00 96.88 729 LEU A CA 1
ATOM 5499 C C . LEU A 1 729 ? -0.142 14.422 6.632 1.00 96.88 729 LEU A C 1
ATOM 5501 O O . LEU A 1 729 ? -1.076 14.809 5.933 1.00 96.88 729 LEU A O 1
ATOM 5505 N N . PRO A 1 730 ? 0.599 13.363 6.268 1.00 95.50 730 PRO A N 1
ATOM 5506 C CA . PRO A 1 730 ? 0.652 12.852 4.889 1.00 95.50 730 PRO A CA 1
ATOM 5507 C C . PRO A 1 730 ? -0.497 11.930 4.456 1.00 95.50 730 PRO A C 1
ATOM 5509 O O . PRO A 1 730 ? -0.453 11.381 3.357 1.00 95.50 730 PRO A O 1
ATOM 5512 N N . VAL A 1 731 ? -1.498 11.739 5.316 1.00 97.88 731 VAL A N 1
ATOM 5513 C CA . VAL A 1 731 ? -2.673 10.888 5.076 1.00 97.88 731 VAL A CA 1
ATOM 5514 C C . VAL A 1 731 ? -3.958 11.718 5.045 1.00 97.88 731 VAL A C 1
ATOM 5516 O O . VAL A 1 731 ? -3.995 12.866 5.505 1.00 97.88 731 VAL A O 1
ATOM 5519 N N . ASN A 1 732 ? -5.034 11.143 4.521 1.00 98.81 732 ASN A N 1
ATOM 5520 C CA . ASN A 1 732 ? -6.381 11.685 4.662 1.00 98.81 732 ASN A CA 1
ATOM 5521 C C . ASN A 1 732 ? -6.873 11.533 6.112 1.00 98.81 732 ASN A C 1
ATOM 5523 O O . ASN A 1 732 ? -6.502 10.572 6.786 1.00 98.81 732 ASN A O 1
ATOM 5527 N N . TYR A 1 733 ? -7.736 12.436 6.584 1.00 98.69 733 TYR A N 1
ATOM 5528 C CA . TYR A 1 733 ? -8.274 12.402 7.954 1.00 98.69 733 TYR A CA 1
ATOM 5529 C C . TYR A 1 733 ? -9.786 12.575 7.989 1.00 98.69 733 TYR A C 1
ATOM 5531 O O . TYR A 1 733 ? -10.290 13.531 7.418 1.00 98.69 733 TYR A O 1
ATOM 5539 N N . GLY A 1 734 ? -10.489 11.739 8.745 1.00 98.62 734 GLY A N 1
ATOM 5540 C CA . GLY A 1 734 ? -11.776 12.058 9.357 1.00 98.62 734 GLY A CA 1
ATOM 5541 C C . GLY A 1 734 ? -11.614 12.157 10.875 1.00 98.62 734 GLY A C 1
ATOM 5542 O O . GLY A 1 734 ? -10.946 11.313 11.471 1.00 98.62 734 GLY A O 1
ATOM 5543 N N . ILE A 1 735 ? -12.193 13.180 11.508 1.00 98.75 735 ILE A N 1
ATOM 5544 C CA . ILE A 1 735 ? -12.121 13.354 12.970 1.00 98.75 735 ILE A CA 1
ATOM 5545 C C . ILE A 1 735 ? -13.483 13.066 13.609 1.00 98.75 735 ILE A C 1
ATOM 5547 O O . ILE A 1 735 ? -14.518 13.448 13.059 1.00 98.75 735 ILE A O 1
ATOM 5551 N N . THR A 1 736 ? -13.487 12.377 14.752 1.00 98.88 736 THR A N 1
ATOM 5552 C CA . THR A 1 736 ? -14.696 11.907 15.439 1.00 98.88 736 THR A CA 1
ATOM 5553 C C . THR A 1 736 ? -14.931 12.631 16.765 1.00 98.88 736 THR A C 1
ATOM 5555 O O . THR A 1 736 ? -14.017 12.830 17.569 1.00 98.88 736 THR A O 1
ATOM 5558 N N . GLY A 1 737 ? -16.178 13.036 16.999 1.00 98.75 737 GLY A N 1
ATOM 5559 C CA . GLY A 1 737 ? -16.623 13.637 18.256 1.00 98.75 737 GLY A CA 1
ATOM 5560 C C . GLY A 1 737 ? -16.910 12.588 19.332 1.00 98.75 737 GLY A C 1
ATOM 5561 O O . GLY A 1 737 ? -16.929 11.384 19.064 1.00 98.75 737 GLY A O 1
ATOM 5562 N N . LYS A 1 738 ? -17.167 13.048 20.560 1.00 98.75 738 LYS A N 1
ATOM 5563 C CA . LYS A 1 738 ? -17.704 12.198 21.633 1.00 98.75 738 LYS A CA 1
ATOM 5564 C C . LYS A 1 738 ? -19.217 12.063 21.444 1.00 98.75 738 LYS A C 1
ATOM 5566 O O . LYS A 1 738 ? -19.892 13.079 21.352 1.00 98.75 738 LYS A O 1
ATOM 5571 N N . GLY A 1 739 ? -19.724 10.833 21.401 1.00 98.38 739 GLY A N 1
ATOM 5572 C CA . GLY A 1 739 ? -21.151 10.509 21.279 1.00 98.38 739 GLY A CA 1
ATOM 5573 C C . GLY A 1 739 ? -21.879 10.301 22.610 1.00 98.38 739 GLY A C 1
ATOM 5574 O O . GLY A 1 739 ? -23.099 10.208 22.624 1.00 98.38 739 GLY A O 1
ATOM 5575 N N . ASN A 1 740 ? -21.148 10.201 23.722 1.00 98.50 740 ASN A N 1
ATOM 5576 C CA . ASN A 1 740 ? -21.706 9.960 25.053 1.00 98.50 740 ASN A CA 1
ATOM 5577 C C . ASN A 1 740 ? -22.349 11.223 25.651 1.00 98.50 740 ASN A C 1
ATOM 5579 O O . ASN A 1 740 ? -21.742 11.896 26.484 1.00 98.50 740 ASN A O 1
ATOM 5583 N N . ASP A 1 741 ? -23.572 11.524 25.224 1.00 98.00 741 ASP A N 1
ATOM 5584 C CA . ASP A 1 741 ? -24.469 12.479 25.875 1.00 98.00 741 ASP A CA 1
ATOM 5585 C C . ASP A 1 741 ? -25.914 11.963 25.777 1.00 98.00 741 ASP A C 1
ATOM 5587 O O . ASP A 1 741 ? -26.275 11.306 24.800 1.00 98.00 741 ASP A O 1
ATOM 5591 N N . SER A 1 742 ? -26.729 12.221 26.799 1.00 98.19 742 SER A N 1
ATOM 5592 C CA . SER A 1 742 ? -28.158 11.873 26.784 1.00 98.19 742 SER A CA 1
ATOM 5593 C C . SER A 1 742 ? -29.017 12.971 26.156 1.00 98.19 742 SER A C 1
ATOM 5595 O O . SER A 1 742 ? -30.135 12.672 25.742 1.00 98.19 742 SER A O 1
ATOM 5597 N N . GLU A 1 743 ? -28.494 14.194 26.009 1.00 98.19 743 GLU A N 1
ATOM 5598 C CA . GLU A 1 743 ? -29.152 15.299 25.302 1.00 98.19 743 GLU A CA 1
ATOM 5599 C C . GLU A 1 743 ? -28.421 15.643 23.981 1.00 98.19 743 GLU A C 1
ATOM 5601 O O . GLU A 1 743 ? -27.200 15.493 23.872 1.00 98.19 743 GLU A O 1
ATOM 5606 N N . PRO A 1 744 ? -29.142 16.045 22.917 1.00 98.56 744 PRO A N 1
ATOM 5607 C CA . PRO A 1 744 ? -28.590 16.083 21.560 1.00 98.56 744 PRO A CA 1
ATOM 5608 C C . PRO A 1 744 ? -27.738 17.320 21.228 1.00 98.56 744 PRO A C 1
ATOM 5610 O O . PRO A 1 744 ? -27.025 17.306 20.222 1.00 98.56 744 PRO A O 1
ATOM 5613 N N . GLU A 1 745 ? -27.815 18.407 22.000 1.00 98.25 745 GLU A N 1
ATOM 5614 C CA . GLU A 1 745 ? -27.235 19.714 21.648 1.00 98.25 745 GLU A CA 1
ATOM 5615 C C . GLU A 1 745 ? -25.714 19.651 21.454 1.00 98.25 745 GLU A C 1
ATOM 5617 O O . GLU A 1 745 ? -25.209 20.062 20.407 1.00 98.25 745 GLU A O 1
ATOM 5622 N N . ALA A 1 746 ? -24.984 19.085 22.419 1.00 97.69 746 ALA A N 1
ATOM 5623 C CA . ALA A 1 746 ? -23.524 18.983 22.360 1.00 97.69 746 ALA A CA 1
ATOM 5624 C C . ALA A 1 746 ? -23.043 18.064 21.218 1.00 97.69 746 ALA A C 1
ATOM 5626 O O . ALA A 1 746 ? -21.980 18.289 20.630 1.00 97.69 746 ALA A O 1
ATOM 5627 N N . LEU A 1 747 ? -23.843 17.050 20.871 1.00 98.62 747 LEU A N 1
ATOM 5628 C CA . LEU A 1 747 ? -23.553 16.126 19.776 1.00 98.62 747 LEU A CA 1
ATOM 5629 C C . LEU A 1 747 ? -23.700 16.823 18.415 1.00 98.62 747 LEU A C 1
ATOM 5631 O O . LEU A 1 747 ? -22.807 16.711 17.570 1.00 98.62 747 LEU A O 1
ATOM 5635 N N . ARG A 1 748 ? -24.772 17.612 18.229 1.00 98.56 748 ARG A N 1
ATOM 5636 C CA . ARG A 1 748 ? -24.952 18.467 17.042 1.00 98.56 748 ARG A CA 1
ATOM 5637 C C . ARG A 1 748 ? -23.819 19.478 16.911 1.00 98.56 748 ARG A C 1
ATOM 5639 O O . ARG A 1 748 ? -23.195 19.542 15.856 1.00 98.56 748 ARG A O 1
ATOM 5646 N N . GLU A 1 749 ? -23.490 20.197 17.987 1.00 97.88 749 GLU A N 1
ATOM 5647 C CA . GLU A 1 749 ? -22.379 21.158 18.004 1.00 97.88 749 GLU A CA 1
ATOM 5648 C C . GLU A 1 749 ? -21.045 20.519 17.577 1.00 97.88 749 GLU A C 1
ATOM 5650 O O . GLU A 1 749 ? -20.276 21.122 16.823 1.00 97.88 749 GLU A O 1
ATOM 5655 N N . SER A 1 750 ? -20.767 19.286 18.019 1.00 98.06 750 SER A N 1
ATOM 5656 C CA . SER A 1 750 ? -19.552 18.556 17.639 1.00 98.06 750 SER A CA 1
ATOM 5657 C C . SER A 1 750 ? -19.519 18.201 16.147 1.00 98.06 750 SER A C 1
ATOM 5659 O O . SER A 1 750 ? -18.473 18.348 15.508 1.00 98.06 750 SER A O 1
ATOM 5661 N N . ILE A 1 751 ? -20.652 17.787 15.574 1.00 98.75 751 ILE A N 1
ATOM 5662 C CA . ILE A 1 751 ? -20.782 17.481 14.142 1.00 98.75 751 ILE A CA 1
ATOM 5663 C C . ILE A 1 751 ? -20.690 18.757 13.303 1.00 98.75 751 ILE A C 1
ATOM 5665 O O . ILE A 1 751 ? -19.950 18.789 12.318 1.00 98.75 751 ILE A O 1
ATOM 5669 N N . GLU A 1 752 ? -21.358 19.838 13.705 1.00 98.31 752 GLU A N 1
ATOM 5670 C CA . GLU A 1 752 ? -21.263 21.148 13.053 1.00 98.31 752 GLU A CA 1
ATOM 5671 C C . GLU A 1 752 ? -19.838 21.719 13.088 1.00 98.31 752 GLU A C 1
ATOM 5673 O O . GLU A 1 752 ? -19.417 22.357 12.126 1.00 98.31 752 GLU A O 1
ATOM 5678 N N . ALA A 1 753 ? -19.052 21.444 14.136 1.00 98.38 753 ALA A N 1
ATOM 5679 C CA . ALA A 1 753 ? -17.627 21.791 14.208 1.00 98.38 753 ALA A CA 1
ATOM 5680 C C . ALA A 1 753 ? -16.732 21.050 13.199 1.00 98.38 753 ALA A C 1
ATOM 5682 O O . ALA A 1 753 ? -15.576 21.422 13.021 1.00 98.38 753 ALA A O 1
ATOM 5683 N N . GLY A 1 754 ? -17.241 20.016 12.529 1.00 98.19 754 GLY A N 1
ATOM 5684 C CA . GLY A 1 754 ? -16.490 19.241 11.543 1.00 98.19 754 GLY A CA 1
ATOM 5685 C C . GLY A 1 754 ? -16.288 17.775 11.902 1.00 98.19 754 GLY A C 1
ATOM 5686 O O . GLY A 1 754 ? -15.683 17.070 11.096 1.00 98.19 754 GLY A O 1
ATOM 5687 N N . ALA A 1 755 ? -16.811 17.281 13.034 1.00 98.69 755 ALA A N 1
ATOM 5688 C CA . ALA A 1 755 ? -16.787 15.844 13.296 1.00 98.69 755 ALA A CA 1
ATOM 5689 C C . ALA A 1 755 ? -17.549 15.094 12.192 1.00 98.69 755 ALA A C 1
ATOM 5691 O O . ALA A 1 755 ? -18.708 15.392 11.912 1.00 98.69 755 ALA A O 1
ATOM 5692 N N . CYS A 1 756 ? -16.901 14.114 11.570 1.00 97.94 756 CYS A N 1
ATOM 5693 C CA . CYS A 1 756 ? -17.477 13.279 10.509 1.00 97.94 756 CYS A CA 1
ATOM 5694 C C . CYS A 1 756 ? -18.146 11.991 11.035 1.00 97.94 756 CYS A C 1
ATOM 5696 O O . CYS A 1 756 ? -18.670 11.196 10.261 1.00 97.94 756 CYS A O 1
ATOM 5698 N N . GLY A 1 757 ? -18.138 11.802 12.355 1.00 98.69 757 GLY A N 1
ATOM 5699 C CA . GLY A 1 757 ? -18.738 10.683 13.078 1.00 98.69 757 GLY A CA 1
ATOM 5700 C C . GLY A 1 757 ? -18.636 10.896 14.588 1.00 98.69 757 GLY A C 1
ATOM 5701 O O . GLY A 1 757 ? -17.923 11.797 15.042 1.00 98.69 757 GLY A O 1
ATOM 5702 N N . LEU A 1 758 ? -19.327 10.069 15.369 1.00 98.88 758 LEU A N 1
ATOM 5703 C CA . LEU A 1 758 ? -19.321 10.109 16.837 1.00 98.88 758 LEU A CA 1
ATOM 5704 C C . LEU A 1 758 ? -18.925 8.743 17.416 1.00 98.88 758 LEU A C 1
ATOM 5706 O O . LEU A 1 758 ? -19.427 7.719 16.955 1.00 98.88 758 LEU A O 1
ATOM 5710 N N . LYS A 1 759 ? -18.054 8.721 18.437 1.00 98.88 759 LYS A N 1
ATOM 5711 C CA . LYS A 1 759 ? -17.716 7.511 19.216 1.00 98.88 759 LYS A CA 1
ATOM 5712 C C . LYS A 1 759 ? -18.498 7.486 20.529 1.00 98.88 759 LYS A C 1
ATOM 5714 O O . LYS A 1 759 ? -18.359 8.399 21.340 1.00 98.88 759 LYS A O 1
ATOM 5719 N N . LEU A 1 760 ? -19.254 6.417 20.756 1.00 98.88 760 LEU A N 1
ATOM 5720 C CA . LEU A 1 760 ? -19.730 5.993 22.075 1.00 98.88 760 LEU A CA 1
ATOM 5721 C C . LEU A 1 760 ? -18.663 5.101 22.737 1.00 98.88 760 LEU A C 1
ATOM 5723 O O . LEU A 1 760 ? -18.131 4.201 22.082 1.00 98.88 760 LEU A O 1
ATOM 5727 N N . HIS A 1 761 ? -18.326 5.369 24.002 1.00 98.75 761 HIS A N 1
ATOM 5728 C CA . HIS A 1 761 ? -17.364 4.592 24.803 1.00 98.75 761 HIS A CA 1
ATOM 5729 C C . HIS A 1 761 ? -17.873 4.240 26.197 1.00 98.75 761 HIS A C 1
ATOM 5731 O O . HIS A 1 761 ? -18.614 5.033 26.776 1.00 98.75 761 HIS A O 1
ATOM 5737 N N . GLU A 1 762 ? -17.483 3.094 26.760 1.00 97.75 762 GLU A N 1
ATOM 5738 C CA . GLU A 1 762 ? -17.878 2.722 28.131 1.00 97.75 762 GLU A CA 1
ATOM 5739 C C . GLU A 1 762 ? -17.254 3.638 29.196 1.00 97.75 762 GLU A C 1
ATOM 5741 O O . GLU A 1 762 ? -17.964 4.093 30.083 1.00 97.75 762 GLU A O 1
ATOM 5746 N N . ASP A 1 763 ? -15.997 4.054 29.019 1.00 95.06 763 ASP A N 1
ATOM 5747 C CA . ASP A 1 763 ? -15.267 5.035 29.844 1.00 95.06 763 ASP A CA 1
ATOM 5748 C C . ASP A 1 763 ? -15.964 6.407 29.964 1.00 95.06 763 ASP A C 1
ATOM 5750 O O . ASP A 1 763 ? -15.636 7.217 30.832 1.00 95.06 763 ASP A O 1
ATOM 5754 N N . TRP A 1 764 ? -16.913 6.693 29.068 1.00 97.38 764 TRP A N 1
ATOM 5755 C CA . TRP A 1 764 ? -17.765 7.885 29.093 1.00 97.38 764 TRP A CA 1
ATOM 5756 C C . TRP A 1 764 ? -19.255 7.557 29.324 1.00 97.38 764 TRP A C 1
ATOM 5758 O O . TRP A 1 764 ? -20.083 8.462 29.257 1.00 97.38 764 TRP A O 1
ATOM 5768 N N . GLY A 1 765 ? -19.595 6.292 29.584 1.00 97.69 765 GLY A N 1
ATOM 5769 C CA . GLY A 1 765 ? -20.946 5.761 29.769 1.00 97.69 765 GLY A CA 1
ATOM 5770 C C . GLY A 1 765 ? -21.657 5.434 28.452 1.00 97.69 765 GLY A C 1
ATOM 5771 O O . GLY A 1 765 ? -22.360 6.282 27.900 1.00 97.69 765 GLY A O 1
ATOM 5772 N N . SER A 1 766 ? -21.531 4.200 27.949 1.00 98.38 766 SER A N 1
ATOM 5773 C CA . SER A 1 766 ? -22.289 3.711 26.772 1.00 98.38 766 SER A CA 1
ATOM 5774 C C . SER A 1 766 ? -23.675 3.195 27.151 1.00 98.38 766 SER A C 1
ATOM 5776 O O . SER A 1 766 ? -24.052 2.069 26.842 1.00 98.38 766 SER A O 1
ATOM 5778 N N . THR A 1 767 ? -24.434 4.033 27.853 1.00 98.75 767 THR A N 1
ATOM 5779 C CA . THR A 1 767 ? -25.763 3.684 28.358 1.00 98.75 767 THR A CA 1
ATOM 5780 C C . THR A 1 767 ? -26.817 3.714 27.238 1.00 98.75 767 THR A C 1
ATOM 5782 O O . THR A 1 767 ? -26.651 4.446 26.256 1.00 98.75 767 THR A O 1
ATOM 5785 N N . PRO A 1 768 ? -27.954 3.002 27.379 1.00 98.81 768 PRO A N 1
ATOM 5786 C CA . PRO A 1 768 ? -29.049 3.026 26.404 1.00 98.81 768 PRO A CA 1
ATOM 5787 C C . PRO A 1 768 ? -29.555 4.431 26.036 1.00 98.81 768 PRO A C 1
ATOM 5789 O O . PRO A 1 768 ? -29.935 4.658 24.888 1.00 98.81 768 PRO A O 1
ATOM 5792 N N . ALA A 1 769 ? -29.526 5.382 26.978 1.00 98.62 769 ALA A N 1
ATOM 5793 C CA . ALA A 1 769 ? -29.920 6.770 26.734 1.00 98.62 769 ALA A CA 1
ATOM 5794 C C . ALA A 1 769 ? -28.921 7.503 25.820 1.00 98.62 769 ALA A C 1
ATOM 5796 O O . ALA A 1 769 ? -29.328 8.136 24.847 1.00 98.62 769 ALA A O 1
ATOM 5797 N N . ALA A 1 770 ? -27.617 7.358 26.081 1.00 98.81 770 ALA A N 1
ATOM 5798 C CA . ALA A 1 770 ? -26.578 7.924 25.223 1.00 98.81 770 ALA A CA 1
ATOM 5799 C C . ALA A 1 770 ? -26.569 7.277 23.827 1.00 98.81 770 ALA A C 1
ATOM 5801 O O . ALA A 1 770 ? -26.389 7.964 22.822 1.00 98.81 770 ALA A O 1
ATOM 5802 N N . ILE A 1 771 ? -26.821 5.964 23.749 1.00 98.88 771 ILE A N 1
ATOM 5803 C CA . ILE A 1 771 ? -26.956 5.229 22.485 1.00 98.88 771 ILE A CA 1
ATOM 5804 C C . ILE A 1 771 ? -28.110 5.793 21.639 1.00 98.88 771 ILE A C 1
ATOM 5806 O O . ILE A 1 771 ? -27.897 6.107 20.466 1.00 98.88 771 ILE A O 1
ATOM 5810 N N . ASP A 1 772 ? -29.310 5.960 22.212 1.00 98.81 772 ASP A N 1
ATOM 5811 C CA . ASP A 1 772 ? -30.472 6.480 21.476 1.00 98.81 772 ASP A CA 1
ATOM 5812 C C . ASP A 1 772 ? -30.261 7.916 20.980 1.00 98.81 772 ASP A C 1
ATOM 5814 O O . ASP A 1 772 ? -30.474 8.202 19.796 1.00 98.81 772 ASP A O 1
ATOM 5818 N N . THR A 1 773 ? -29.803 8.810 21.860 1.00 98.88 773 THR A N 1
ATOM 5819 C CA . THR A 1 773 ? -29.578 10.220 21.523 1.00 98.88 773 THR A CA 1
ATOM 5820 C C . THR A 1 773 ? -28.484 10.379 20.467 1.00 98.88 773 THR A C 1
ATOM 5822 O O . THR A 1 773 ? -28.682 11.109 19.492 1.00 98.88 773 THR A O 1
ATOM 5825 N N . CYS A 1 774 ? -27.369 9.652 20.588 1.00 98.88 774 CYS A N 1
ATOM 5826 C CA . CYS A 1 774 ? -26.293 9.671 19.598 1.00 98.88 774 CYS A CA 1
ATOM 5827 C C . CYS A 1 774 ? -26.765 9.163 18.228 1.00 98.88 774 CYS A C 1
ATOM 5829 O O . CYS A 1 774 ? -26.554 9.837 17.219 1.00 98.88 774 CYS A O 1
ATOM 5831 N N . LEU A 1 775 ? -27.476 8.030 18.175 1.00 98.88 775 LEU A N 1
ATOM 5832 C CA . LEU A 1 775 ? -27.986 7.485 16.914 1.00 98.88 775 LEU A CA 1
ATOM 5833 C C . LEU A 1 775 ? -29.016 8.405 16.248 1.00 98.88 775 LEU A C 1
ATOM 5835 O O . LEU A 1 775 ? -28.946 8.588 15.035 1.00 98.88 775 LEU A O 1
ATOM 5839 N N . ARG A 1 776 ? -29.908 9.046 17.018 1.00 98.75 776 ARG A N 1
ATOM 5840 C CA . ARG A 1 776 ? -30.827 10.082 16.506 1.00 98.75 776 ARG A CA 1
ATOM 5841 C C . ARG A 1 776 ? -30.088 11.246 15.849 1.00 98.75 776 ARG A C 1
ATOM 5843 O O . ARG A 1 776 ? -30.484 11.684 14.775 1.00 98.75 776 ARG A O 1
ATOM 5850 N N . VAL A 1 777 ? -29.032 11.754 16.485 1.00 98.81 777 VAL A N 1
ATOM 5851 C CA . VAL A 1 777 ? -28.245 12.876 15.947 1.00 98.81 777 VAL A CA 1
ATOM 5852 C C . VAL A 1 777 ? -27.436 12.446 14.715 1.00 98.81 777 VAL A C 1
ATOM 5854 O O . VAL A 1 777 ? -27.331 13.205 13.752 1.00 98.81 777 VAL A O 1
ATOM 5857 N N . CYS A 1 778 ? -26.923 11.213 14.690 1.00 98.81 778 CYS A N 1
ATOM 5858 C CA . CYS A 1 778 ? -26.293 10.645 13.498 1.00 98.81 778 CYS A CA 1
ATOM 5859 C C . CYS A 1 778 ? -27.286 10.493 12.333 1.00 98.81 778 CYS A C 1
ATOM 5861 O O . CYS A 1 778 ? -26.937 10.827 11.201 1.00 98.81 778 CYS A O 1
ATOM 5863 N N . ASP A 1 779 ? -28.520 10.047 12.598 1.00 98.75 779 ASP A N 1
ATOM 5864 C CA . ASP A 1 779 ? -29.604 9.977 11.607 1.00 98.75 779 ASP A CA 1
ATOM 5865 C C . ASP A 1 779 ? -29.992 11.368 11.070 1.00 98.75 779 ASP A C 1
ATOM 5867 O O . ASP A 1 779 ? -30.222 11.521 9.872 1.00 98.75 779 ASP A O 1
ATOM 5871 N N . GLU A 1 780 ? -30.016 12.389 11.934 1.00 98.56 780 GLU A N 1
ATOM 5872 C CA . GLU A 1 780 ? -30.326 13.782 11.582 1.00 98.56 780 GLU A CA 1
ATOM 5873 C C . GLU A 1 780 ? -29.267 14.425 10.665 1.00 98.56 780 GLU A C 1
ATOM 5875 O O . GLU A 1 780 ? -29.617 15.188 9.763 1.00 98.56 780 GLU A O 1
ATOM 5880 N N . LEU A 1 781 ? -27.979 14.128 10.886 1.00 98.69 781 LEU A N 1
ATOM 5881 C CA . LEU A 1 781 ? -26.849 14.837 10.259 1.00 98.69 781 LEU A CA 1
ATOM 5882 C C . LEU A 1 781 ? -25.996 13.982 9.293 1.00 98.69 781 LEU A C 1
ATOM 5884 O O . LEU A 1 781 ? -24.962 14.453 8.816 1.00 98.69 781 LEU A O 1
ATOM 5888 N N . ASP A 1 782 ? -26.434 12.755 8.986 1.00 98.75 782 ASP A N 1
ATOM 5889 C CA . ASP A 1 782 ? -25.816 11.789 8.054 1.00 98.75 782 ASP A CA 1
ATOM 5890 C C . ASP A 1 782 ? -24.322 11.497 8.313 1.00 98.75 782 ASP A C 1
ATOM 5892 O O . ASP A 1 782 ? -23.487 11.467 7.406 1.00 98.75 782 ASP A O 1
ATOM 5896 N N . VAL A 1 783 ? -23.985 11.244 9.581 1.00 98.88 783 VAL A N 1
ATOM 5897 C CA . VAL A 1 783 ? -22.647 10.807 10.023 1.00 98.88 783 VAL A CA 1
ATOM 5898 C C . VAL A 1 783 ? -22.692 9.404 10.634 1.00 98.88 783 VAL A C 1
ATOM 5900 O O . VAL A 1 783 ? -23.756 8.918 11.016 1.00 98.88 783 VAL A O 1
ATOM 5903 N N . GLN A 1 784 ? -21.556 8.709 10.730 1.00 98.81 784 GLN A N 1
ATOM 5904 C CA . GLN A 1 784 ? -21.540 7.381 11.352 1.00 98.81 784 GLN A CA 1
ATOM 5905 C C . GLN A 1 784 ? -21.484 7.462 12.887 1.00 98.81 784 GLN A C 1
ATOM 5907 O O . GLN A 1 784 ? -20.825 8.330 13.463 1.00 98.81 784 GLN A O 1
ATOM 5912 N N . CYS A 1 785 ? -22.164 6.523 13.545 1.00 98.75 785 CYS A N 1
ATOM 5913 C CA . CYS A 1 785 ? -21.994 6.232 14.962 1.00 98.75 785 CYS A CA 1
ATOM 5914 C C . CYS A 1 785 ? -21.100 4.995 15.104 1.00 98.75 785 CYS A C 1
ATOM 5916 O O . CYS A 1 785 ? -21.428 3.934 14.565 1.00 98.75 785 CYS A O 1
ATOM 5918 N N . MET A 1 786 ? -19.991 5.119 15.830 1.00 98.75 786 MET A N 1
ATOM 5919 C CA . MET A 1 786 ? -19.153 3.987 16.217 1.00 98.75 786 MET A CA 1
ATOM 5920 C C . MET A 1 786 ? -19.296 3.735 17.714 1.00 98.75 786 MET A C 1
ATOM 5922 O O . MET A 1 786 ? -19.375 4.686 18.494 1.00 98.75 786 MET A O 1
ATOM 5926 N N . ILE A 1 787 ? -19.299 2.472 18.133 1.00 98.88 787 ILE A N 1
ATOM 5927 C CA . ILE A 1 787 ? -19.522 2.100 19.532 1.00 98.88 787 ILE A CA 1
ATOM 5928 C C . ILE A 1 787 ? -18.488 1.108 20.055 1.00 98.88 787 ILE A C 1
ATOM 5930 O O . ILE A 1 787 ? -18.133 0.129 19.400 1.00 98.88 787 ILE A O 1
ATOM 5934 N N . HIS A 1 788 ? -18.058 1.385 21.280 1.00 98.75 788 HIS A N 1
ATOM 5935 C CA . HIS A 1 788 ? -17.482 0.455 22.242 1.00 98.75 788 HIS A CA 1
ATOM 5936 C C . HIS A 1 788 ? -18.536 0.291 23.339 1.00 98.75 788 HIS A C 1
ATOM 5938 O O . HIS A 1 788 ? -18.924 1.287 23.945 1.00 98.75 788 HIS A O 1
ATOM 5944 N N . THR A 1 789 ? -19.067 -0.916 23.526 1.00 98.56 789 THR A N 1
ATOM 5945 C CA . THR A 1 789 ? -20.254 -1.156 24.370 1.00 98.56 789 THR A CA 1
ATOM 5946 C C . THR A 1 789 ? -19.898 -1.346 25.851 1.00 98.56 789 THR A C 1
ATOM 5948 O O . THR A 1 789 ? -18.728 -1.369 26.211 1.00 98.56 789 THR A O 1
ATOM 5951 N N . ASP A 1 790 ? -20.904 -1.439 26.719 1.00 98.06 790 ASP A N 1
ATOM 5952 C CA . ASP A 1 790 ? -20.760 -1.574 28.176 1.00 98.06 790 ASP A CA 1
ATOM 5953 C C . ASP A 1 790 ? -20.232 -2.977 28.553 1.00 98.06 790 ASP A C 1
ATOM 5955 O O . ASP A 1 790 ? -21.003 -3.929 28.649 1.00 98.06 790 ASP A O 1
ATOM 5959 N N . THR A 1 791 ? -18.912 -3.131 28.738 1.00 96.19 791 THR A N 1
ATOM 5960 C CA . THR A 1 791 ? -18.278 -4.416 29.105 1.00 96.19 791 THR A CA 1
ATOM 5961 C C . THR A 1 791 ? -18.795 -4.925 30.448 1.00 96.19 791 THR A C 1
ATOM 5963 O O . THR A 1 791 ? -18.982 -6.130 30.618 1.00 96.19 791 THR A O 1
ATOM 5966 N N . LEU A 1 792 ? -19.036 -4.004 31.386 1.00 94.75 792 LEU A N 1
ATOM 5967 C CA . LEU A 1 792 ? -19.491 -4.283 32.749 1.00 94.75 792 LEU A CA 1
ATOM 5968 C C . LEU A 1 792 ? -20.936 -4.798 32.802 1.00 94.75 792 LEU A C 1
ATOM 5970 O O . LEU A 1 792 ? -21.336 -5.373 33.815 1.00 94.75 792 LEU A O 1
ATOM 5974 N N . ASN A 1 793 ? -21.706 -4.607 31.726 1.00 97.06 793 ASN A N 1
ATOM 5975 C CA . ASN A 1 793 ? -23.153 -4.800 31.683 1.00 97.06 793 ASN A CA 1
ATOM 5976 C C . ASN A 1 793 ? -23.901 -3.941 32.731 1.00 97.06 793 ASN A C 1
ATOM 5978 O O . ASN A 1 793 ? -24.975 -4.327 33.196 1.00 97.06 793 ASN A O 1
ATOM 5982 N N . GLU A 1 794 ? -23.348 -2.780 33.114 1.00 96.38 794 GLU A N 1
ATOM 5983 C CA . GLU A 1 794 ? -23.869 -1.918 34.189 1.00 96.38 794 GLU A CA 1
ATOM 5984 C C . GLU A 1 794 ? -25.299 -1.440 33.895 1.00 96.38 794 GLU A C 1
ATOM 5986 O O . GLU A 1 794 ? -26.174 -1.476 34.763 1.00 96.38 794 GLU A O 1
ATOM 5991 N N . SER A 1 795 ? -25.554 -1.024 32.653 1.00 97.38 795 SER A N 1
ATOM 5992 C CA . SER A 1 795 ? -26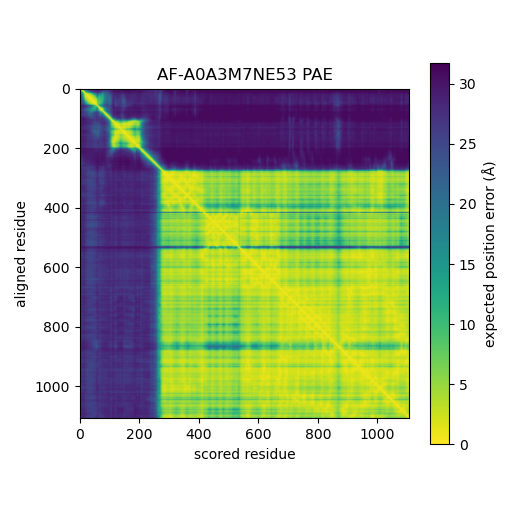.878 -0.589 32.189 1.00 97.38 795 SER A CA 1
ATOM 5993 C C . SER A 1 795 ? -27.733 -1.723 31.601 1.00 97.38 795 SER A C 1
ATOM 5995 O O . SER A 1 795 ? -28.882 -1.487 31.214 1.00 97.38 795 SER A O 1
ATOM 5997 N N . GLY A 1 796 ? -27.192 -2.941 31.510 1.00 97.81 796 GLY A N 1
ATOM 5998 C CA . GLY A 1 796 ? -27.829 -4.116 30.913 1.00 97.81 796 GLY A CA 1
ATOM 5999 C C . GLY A 1 796 ? -26.882 -4.931 30.027 1.00 97.81 796 GLY A C 1
ATOM 6000 O O . GLY A 1 796 ? -25.770 -4.509 29.726 1.00 97.81 796 GLY A O 1
ATOM 6001 N N . PHE A 1 797 ? -27.343 -6.105 29.595 1.00 98.25 797 PHE A N 1
ATOM 6002 C CA . PHE A 1 797 ? -26.594 -7.008 28.712 1.00 98.25 797 PHE A CA 1
ATOM 6003 C C . PHE A 1 797 ? -26.629 -6.558 27.242 1.00 98.25 797 PHE A C 1
ATOM 6005 O O . PHE A 1 797 ? -27.304 -5.585 26.883 1.00 98.25 797 PHE A O 1
ATOM 6012 N N . VAL A 1 798 ? -25.934 -7.294 26.368 1.00 98.25 798 VAL A N 1
ATOM 6013 C CA . VAL A 1 798 ? -25.830 -6.979 24.935 1.00 98.25 798 VAL A CA 1
ATOM 6014 C C . VAL A 1 798 ? -27.198 -6.821 24.259 1.00 98.25 798 VAL A C 1
ATOM 6016 O O . VAL A 1 798 ? -27.367 -5.929 23.429 1.00 98.25 798 VAL A O 1
ATOM 6019 N N . GLU A 1 799 ? -28.213 -7.593 24.661 1.00 98.06 799 GLU A N 1
ATOM 6020 C CA . GLU A 1 799 ? -29.582 -7.486 24.144 1.00 98.06 799 GLU A CA 1
ATOM 6021 C C . GLU A 1 799 ? -30.236 -6.127 24.461 1.00 98.06 799 GLU A C 1
ATOM 6023 O O . GLU A 1 799 ? -31.001 -5.608 23.645 1.00 98.06 799 GLU A O 1
ATOM 6028 N N . THR A 1 800 ? -29.911 -5.510 25.603 1.00 98.31 800 THR A N 1
ATOM 6029 C CA . THR A 1 800 ? -30.387 -4.166 25.975 1.00 98.31 800 THR A CA 1
ATOM 6030 C C . THR A 1 800 ? -29.772 -3.102 25.068 1.00 98.31 800 THR A C 1
ATOM 6032 O O . THR A 1 800 ? -30.482 -2.231 24.561 1.00 98.31 800 THR A O 1
ATOM 6035 N N . THR A 1 801 ? -28.470 -3.208 24.799 1.00 98.62 801 THR A N 1
ATOM 6036 C CA . THR A 1 801 ? -27.742 -2.331 23.870 1.00 98.62 801 THR A CA 1
ATOM 6037 C C . THR A 1 801 ? -28.229 -2.494 22.427 1.00 98.62 801 THR A C 1
ATOM 6039 O O . THR A 1 801 ? -28.508 -1.499 21.758 1.00 98.62 801 THR A O 1
ATOM 6042 N N . ILE A 1 802 ? -28.450 -3.730 21.966 1.00 98.38 802 ILE A N 1
ATOM 6043 C CA . ILE A 1 802 ? -29.070 -4.018 20.661 1.00 98.38 802 ILE A CA 1
ATOM 6044 C C . ILE A 1 802 ? -30.480 -3.411 20.580 1.00 98.38 802 ILE A C 1
ATOM 6046 O O . ILE A 1 802 ? -30.836 -2.799 19.571 1.00 98.38 802 ILE A O 1
ATOM 6050 N N . GLY A 1 803 ? -31.274 -3.520 21.651 1.00 98.44 803 GLY A N 1
ATOM 6051 C CA . GLY A 1 803 ? -32.583 -2.873 21.759 1.00 98.44 803 GLY A CA 1
ATOM 6052 C C . GLY A 1 803 ? -32.500 -1.348 21.633 1.00 98.44 803 GLY A C 1
ATOM 6053 O O . GLY A 1 803 ? -33.286 -0.746 20.897 1.00 98.44 803 GLY A O 1
ATOM 6054 N N . ALA A 1 804 ? -31.503 -0.725 22.268 1.00 98.62 804 ALA A N 1
ATOM 6055 C CA . ALA A 1 804 ? -31.238 0.709 22.165 1.00 98.62 804 ALA A CA 1
ATOM 6056 C C . ALA A 1 804 ? -30.816 1.148 20.750 1.00 98.62 804 ALA A C 1
ATOM 6058 O O . ALA A 1 804 ? -31.077 2.288 20.364 1.00 98.62 804 ALA A O 1
ATOM 6059 N N . PHE A 1 805 ? -30.257 0.262 19.914 1.00 98.62 805 PHE A N 1
ATOM 6060 C CA . PHE A 1 805 ? -29.992 0.592 18.508 1.00 98.62 805 PHE A CA 1
ATOM 6061 C C . PHE A 1 805 ? -31.277 0.861 17.713 1.00 98.62 805 PHE A C 1
ATOM 6063 O O . PHE A 1 805 ? -31.237 1.630 16.753 1.00 98.62 805 PHE A O 1
ATOM 6070 N N . GLN A 1 806 ? -32.416 0.265 18.093 1.00 98.00 806 GLN A N 1
ATOM 6071 C CA . GLN A 1 806 ? -33.709 0.385 17.393 1.00 98.00 806 GLN A CA 1
ATOM 6072 C C . GLN A 1 806 ? -33.619 0.090 15.877 1.00 98.00 806 GLN A C 1
ATOM 6074 O O . GLN A 1 806 ? -34.328 0.682 15.066 1.00 98.00 806 GLN A O 1
ATOM 6079 N N . GLY A 1 807 ? -32.710 -0.805 15.473 1.00 98.00 807 GLY A N 1
ATOM 6080 C CA . GLY A 1 807 ? -32.461 -1.137 14.065 1.00 98.00 807 GLY A CA 1
ATOM 6081 C C . GLY A 1 807 ? -31.727 -0.058 13.253 1.00 98.00 807 GLY A C 1
ATOM 6082 O O . GLY A 1 807 ? -31.566 -0.231 12.046 1.00 98.00 807 GLY A O 1
ATOM 6083 N N . ARG A 1 808 ? -31.262 1.032 13.879 1.00 98.75 808 ARG A N 1
ATOM 6084 C CA . ARG A 1 808 ? -30.460 2.079 13.225 1.00 98.75 808 ARG A CA 1
ATOM 6085 C C . ARG A 1 808 ? -29.031 1.610 12.981 1.00 98.75 808 ARG A C 1
ATOM 6087 O O . ARG A 1 808 ? -28.482 0.803 13.733 1.00 98.75 808 ARG A O 1
ATOM 6094 N N . THR A 1 809 ? -28.428 2.150 11.934 1.00 98.88 809 THR A N 1
ATOM 6095 C CA . THR A 1 809 ? -27.083 1.799 11.469 1.00 98.88 809 THR A CA 1
ATOM 6096 C C . THR A 1 809 ? -26.018 2.161 12.498 1.00 98.88 809 THR A C 1
ATOM 6098 O O . THR A 1 809 ? -25.966 3.308 12.951 1.00 98.88 809 THR A O 1
ATOM 6101 N N . ILE A 1 810 ? -25.160 1.208 12.857 1.00 98.81 810 ILE A N 1
ATOM 6102 C CA . ILE A 1 810 ? -24.087 1.423 13.832 1.00 98.81 810 ILE A CA 1
ATOM 6103 C C . ILE A 1 810 ? -22.847 0.587 13.504 1.00 98.81 810 ILE A C 1
ATOM 6105 O O . ILE A 1 810 ? -22.947 -0.557 13.061 1.00 98.81 810 ILE A O 1
ATOM 6109 N N . HIS A 1 811 ? -21.666 1.152 13.731 1.00 98.88 811 HIS A N 1
ATOM 6110 C CA . HIS A 1 811 ? -20.385 0.470 13.572 1.00 98.88 811 HIS A CA 1
ATOM 6111 C C . HIS A 1 811 ? -19.886 -0.017 14.940 1.00 98.88 811 HIS A C 1
ATOM 6113 O O . HIS A 1 811 ? -19.498 0.784 15.788 1.00 98.88 811 HIS A O 1
ATOM 6119 N N . THR A 1 812 ? -19.879 -1.331 15.166 1.00 98.75 812 THR A N 1
ATOM 6120 C CA . THR A 1 812 ? -19.298 -1.926 16.379 1.00 98.75 812 THR A CA 1
ATOM 6121 C C . THR A 1 812 ? -17.793 -2.102 16.192 1.00 98.75 812 THR A C 1
ATOM 6123 O O . THR A 1 812 ? -17.356 -2.838 15.303 1.00 98.75 812 THR A O 1
ATOM 6126 N N . TYR A 1 813 ? -16.998 -1.399 17.000 1.00 98.62 813 TYR A N 1
ATOM 6127 C CA . TYR A 1 813 ? -15.549 -1.606 17.066 1.00 98.62 813 TYR A CA 1
ATOM 6128 C C . TYR A 1 813 ? -15.215 -2.906 17.803 1.00 98.62 813 TYR A C 1
ATOM 6130 O O . TYR A 1 813 ? -16.050 -3.390 18.568 1.00 98.62 813 TYR A O 1
ATOM 6138 N N . HIS A 1 814 ? -14.012 -3.455 17.547 1.00 97.62 814 HIS A N 1
ATOM 6139 C CA . HIS A 1 814 ? -13.437 -4.654 18.198 1.00 97.62 814 HIS A CA 1
ATOM 6140 C C . HIS A 1 814 ? -14.499 -5.679 18.613 1.00 97.62 814 HIS A C 1
ATOM 6142 O O . HIS A 1 814 ? -14.638 -6.024 19.784 1.00 97.62 814 HIS A O 1
ATOM 6148 N N . THR A 1 815 ? -15.283 -6.120 17.626 1.00 97.88 815 THR A N 1
ATOM 6149 C CA . THR A 1 815 ? -16.574 -6.797 17.825 1.00 97.88 815 THR A CA 1
ATOM 6150 C C . THR A 1 815 ? -16.456 -8.102 18.624 1.00 97.88 815 THR A C 1
ATOM 6152 O O . THR A 1 815 ? -17.418 -8.531 19.246 1.00 97.88 815 THR A O 1
ATOM 6155 N N . GLU A 1 816 ? -15.279 -8.724 18.648 1.00 97.88 816 GLU A N 1
ATOM 6156 C CA . GLU A 1 816 ? -14.970 -9.889 19.482 1.00 97.88 816 GLU A CA 1
ATOM 6157 C C . GLU A 1 816 ? -14.965 -9.599 20.995 1.00 97.88 816 GLU A C 1
ATOM 6159 O O . GLU A 1 816 ? -15.347 -10.467 21.781 1.00 97.88 816 GLU A O 1
ATOM 6164 N N . GLY A 1 817 ? -14.603 -8.379 21.399 1.00 94.38 817 GLY A N 1
ATOM 6165 C CA . GLY A 1 817 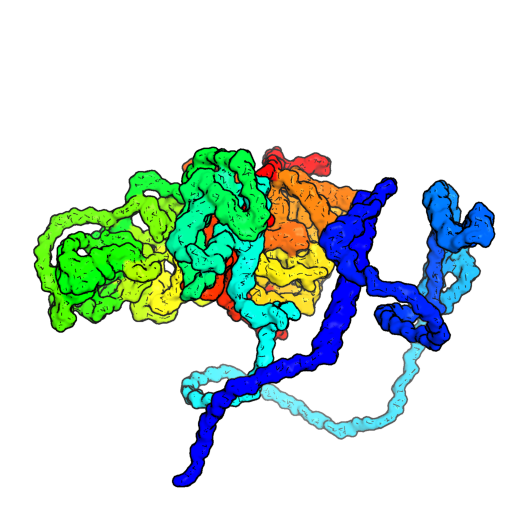? -14.736 -7.877 22.765 1.00 94.38 817 GLY A CA 1
ATOM 6166 C C . GLY A 1 817 ? -13.457 -7.758 23.600 1.00 94.38 817 GLY A C 1
ATOM 6167 O O . GLY A 1 817 ? -13.530 -7.138 24.656 1.00 94.38 817 GLY A O 1
ATOM 6168 N N . ALA A 1 818 ? -12.287 -8.242 23.171 1.00 92.75 818 ALA A N 1
ATOM 6169 C CA . ALA A 1 818 ? -11.031 -8.022 23.904 1.00 92.75 818 ALA A CA 1
ATOM 6170 C C . ALA A 1 818 ? -10.633 -6.530 23.937 1.00 92.75 818 ALA A C 1
ATOM 6172 O O . ALA A 1 818 ? -10.209 -6.006 24.973 1.00 92.75 818 ALA A O 1
ATOM 6173 N N . GLY A 1 819 ? -10.852 -5.815 22.824 1.00 89.06 819 GLY A N 1
ATOM 617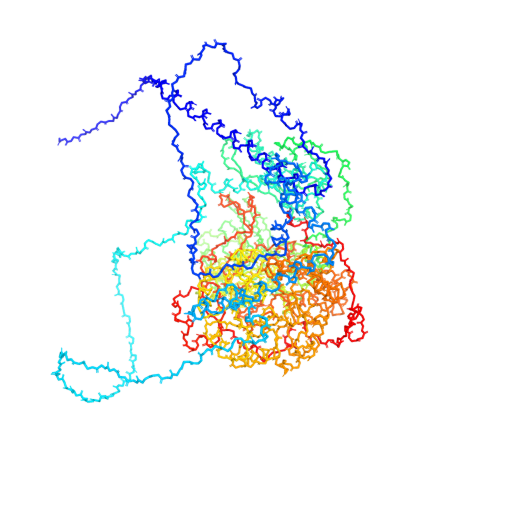4 C CA . GLY A 1 819 ? -10.773 -4.346 22.755 1.00 89.06 819 GLY A CA 1
ATOM 6175 C C . GLY A 1 819 ? -11.889 -3.633 23.535 1.00 89.06 819 GLY A C 1
ATOM 6176 O O . GLY A 1 819 ? -11.706 -2.497 23.966 1.00 89.06 819 GLY A O 1
ATOM 6177 N N . GLY A 1 820 ? -12.977 -4.344 23.849 1.00 90.81 820 GLY A N 1
ATOM 6178 C CA . GLY A 1 820 ? -14.024 -3.942 24.787 1.00 90.81 820 GLY A CA 1
ATOM 6179 C C . GLY A 1 820 ? -15.446 -4.137 24.270 1.00 90.81 820 GLY A C 1
ATOM 6180 O O . GLY A 1 820 ? -15.693 -4.239 23.067 1.00 90.81 820 GLY A O 1
ATOM 6181 N N . GLY A 1 821 ? -16.386 -4.195 25.207 1.00 96.19 821 GLY A N 1
ATOM 6182 C CA . GLY A 1 821 ? -17.797 -4.464 24.973 1.00 96.19 821 GLY A CA 1
ATOM 6183 C C . GLY A 1 821 ? -18.333 -5.629 25.801 1.00 96.19 821 GLY A C 1
ATOM 6184 O O . GLY A 1 821 ? -17.550 -6.430 26.309 1.00 96.19 821 GLY A O 1
ATOM 6185 N N . HIS A 1 822 ? -19.667 -5.698 25.925 1.00 98.38 822 HIS A N 1
ATOM 6186 C CA . HIS A 1 822 ? -20.425 -6.650 26.759 1.00 98.38 822 HIS A CA 1
ATOM 6187 C C . HIS A 1 822 ? -19.732 -8.008 26.937 1.00 98.38 822 HIS A C 1
ATOM 6189 O O . HIS A 1 822 ? -19.603 -8.786 25.985 1.00 98.38 822 HIS A O 1
ATOM 6195 N N . ALA A 1 823 ? -19.277 -8.289 28.159 1.00 96.06 823 ALA A N 1
ATOM 6196 C CA . ALA A 1 823 ? -18.640 -9.557 28.478 1.00 96.06 823 ALA A CA 1
ATOM 6197 C C . ALA A 1 823 ? -19.703 -10.625 28.815 1.00 96.06 823 ALA A C 1
ATOM 6199 O O . ALA A 1 823 ? -20.596 -10.335 29.617 1.00 96.06 823 ALA A O 1
ATOM 6200 N N . PRO A 1 824 ? -19.610 -11.856 28.266 1.00 95.06 824 PRO A N 1
ATOM 6201 C CA . PRO A 1 824 ? -18.608 -12.351 27.311 1.00 95.06 824 PRO A CA 1
ATOM 6202 C C . PRO A 1 824 ? -19.038 -12.264 25.829 1.00 95.06 824 PRO A C 1
ATOM 6204 O O . PRO A 1 824 ? -18.324 -12.756 24.958 1.00 95.06 824 PRO A O 1
ATOM 6207 N N . ASP A 1 825 ? -20.224 -11.731 25.525 1.00 97.50 825 ASP A N 1
ATOM 6208 C CA . ASP A 1 825 ? -20.998 -12.102 24.337 1.00 97.50 825 ASP A CA 1
ATOM 6209 C C . ASP A 1 825 ? -21.287 -10.982 23.322 1.00 97.50 825 ASP A C 1
ATOM 6211 O O . ASP A 1 825 ? -22.056 -11.204 22.381 1.00 97.50 825 ASP A O 1
ATOM 6215 N N . ILE A 1 826 ? -20.607 -9.832 23.417 1.00 98.44 826 ILE A N 1
ATOM 6216 C CA . ILE A 1 826 ? -20.655 -8.747 22.416 1.00 98.44 826 ILE A CA 1
ATOM 6217 C C . ILE A 1 826 ? -20.505 -9.242 20.968 1.00 98.44 826 ILE A C 1
ATOM 6219 O O . ILE A 1 826 ? -21.182 -8.739 20.072 1.00 98.44 826 ILE A O 1
ATOM 6223 N N . ILE A 1 827 ? -19.722 -10.300 20.735 1.00 98.31 827 ILE A N 1
ATOM 6224 C CA . ILE A 1 827 ? -19.521 -10.918 19.415 1.00 98.31 827 ILE A CA 1
ATOM 6225 C C . ILE A 1 827 ? -20.821 -11.383 18.732 1.00 98.31 827 ILE A C 1
ATOM 6227 O O . ILE A 1 827 ? -20.847 -11.525 17.508 1.00 98.31 827 ILE A O 1
ATOM 6231 N N . LYS A 1 828 ? -21.926 -11.555 19.478 1.00 98.25 828 LYS A N 1
ATOM 6232 C CA . LYS A 1 828 ? -23.268 -11.821 18.930 1.00 98.25 828 LYS A CA 1
ATOM 6233 C C . LYS A 1 828 ? -23.712 -10.781 17.895 1.00 98.25 828 LYS A C 1
ATOM 6235 O O . LYS A 1 828 ? -24.405 -11.146 16.949 1.00 98.25 828 LYS A O 1
ATOM 6240 N N . VAL A 1 829 ? -23.304 -9.511 18.020 1.00 98.31 829 VAL A N 1
ATOM 6241 C CA . VAL A 1 829 ? -23.841 -8.401 17.199 1.00 98.31 829 VAL A CA 1
ATOM 6242 C C . VAL A 1 829 ? -23.643 -8.562 15.686 1.00 98.31 829 VAL A C 1
ATOM 6244 O O . VAL A 1 829 ? -24.348 -7.914 14.910 1.00 98.31 829 VAL A O 1
ATOM 6247 N N . VAL A 1 830 ? -22.747 -9.455 15.243 1.00 98.44 830 VAL A N 1
ATOM 6248 C CA . VAL A 1 830 ? -22.558 -9.794 13.820 1.00 98.44 830 VAL A CA 1
ATOM 6249 C C . VAL A 1 830 ? -23.813 -10.369 13.146 1.00 98.44 830 VAL A C 1
ATOM 6251 O O . VAL A 1 830 ? -23.877 -10.357 11.913 1.00 98.44 830 VAL A O 1
ATOM 6254 N N . GLU A 1 831 ? -24.801 -10.844 13.918 1.00 98.31 831 GLU A N 1
ATOM 6255 C CA . GLU A 1 831 ? -26.061 -11.402 13.404 1.00 98.31 831 GLU A CA 1
ATOM 6256 C C . GLU A 1 831 ? -27.100 -10.356 12.958 1.00 98.31 831 GLU A C 1
ATOM 6258 O O . GLU A 1 831 ? -28.139 -10.721 12.400 1.00 98.31 831 GLU A O 1
ATOM 6263 N N . HIS A 1 832 ? -26.857 -9.063 13.206 1.00 98.56 832 HIS A N 1
ATOM 6264 C CA . HIS A 1 832 ? -27.824 -7.996 12.939 1.00 98.56 832 HIS A CA 1
ATOM 6265 C C . HIS A 1 832 ? -27.535 -7.224 11.646 1.00 98.56 832 HIS A C 1
ATOM 6267 O O . HIS A 1 832 ? -26.414 -6.800 11.372 1.00 98.56 832 HIS A O 1
ATOM 6273 N N . ALA A 1 833 ? -28.592 -6.961 10.873 1.00 98.56 833 ALA A N 1
ATOM 6274 C CA . ALA A 1 833 ? -28.496 -6.313 9.564 1.00 98.56 833 ALA A CA 1
ATOM 6275 C C . ALA A 1 833 ? -28.079 -4.834 9.607 1.00 98.56 833 ALA A C 1
ATOM 6277 O O . ALA A 1 833 ? -27.569 -4.323 8.612 1.00 98.56 833 ALA A O 1
ATOM 6278 N N . ASN A 1 834 ? -28.283 -4.150 10.733 1.00 98.75 834 ASN A N 1
ATOM 6279 C CA . ASN A 1 834 ? -27.920 -2.746 10.945 1.00 98.75 834 ASN A CA 1
ATOM 6280 C C . ASN A 1 834 ? -26.520 -2.556 11.560 1.00 98.75 834 ASN A C 1
ATOM 6282 O O . ASN A 1 834 ? -26.082 -1.420 11.734 1.00 98.75 834 ASN A O 1
ATOM 6286 N N . VAL A 1 835 ? -25.820 -3.645 11.894 1.00 98.81 835 VAL A N 1
ATOM 6287 C CA . VAL A 1 835 ? -24.479 -3.598 12.487 1.00 98.81 835 VAL A CA 1
ATOM 6288 C C . VAL A 1 835 ? -23.414 -3.714 11.397 1.00 98.81 835 VAL A C 1
ATOM 6290 O O . VAL A 1 835 ? -23.486 -4.574 10.517 1.00 98.81 835 VAL A O 1
ATOM 6293 N N . LEU A 1 836 ? -22.404 -2.848 11.472 1.00 98.88 836 LEU A N 1
ATOM 6294 C CA . LEU A 1 836 ? -21.215 -2.838 10.622 1.00 98.88 836 LEU A CA 1
ATOM 6295 C C . LEU A 1 836 ? -19.999 -3.253 11.474 1.00 98.88 836 LEU A C 1
ATOM 6297 O O . LEU A 1 836 ? -19.360 -2.387 12.070 1.00 98.88 836 LEU A O 1
ATOM 6301 N N . PRO A 1 837 ? -19.694 -4.557 11.604 1.00 98.81 837 PRO A N 1
ATOM 6302 C CA . PRO A 1 837 ? -18.707 -5.033 12.569 1.00 98.81 837 PRO A CA 1
ATOM 6303 C C . PRO A 1 837 ? -17.266 -4.892 12.064 1.00 98.81 837 PRO A C 1
ATOM 6305 O O . PRO A 1 837 ? -16.933 -5.351 10.963 1.00 98.81 837 PRO A O 1
ATOM 6308 N N . SER A 1 838 ? -16.397 -4.324 12.901 1.00 98.81 838 SER A N 1
ATOM 6309 C CA . SER A 1 838 ? -14.941 -4.337 12.726 1.00 98.81 838 SER A CA 1
ATOM 6310 C C . SER A 1 838 ? -14.220 -5.063 13.857 1.00 98.81 838 SER A C 1
ATOM 6312 O O . SER A 1 838 ? -14.748 -5.225 14.962 1.00 98.81 838 SER A O 1
ATOM 6314 N N . SER A 1 839 ? -12.988 -5.465 13.558 1.00 98.75 839 SER A N 1
ATOM 6315 C CA . SER A 1 839 ? -12.001 -5.956 14.517 1.00 98.75 839 SER A CA 1
ATOM 6316 C C . SER A 1 839 ? -10.801 -5.028 14.578 1.00 98.75 839 SER A C 1
ATOM 6318 O O . SER A 1 839 ? -10.417 -4.444 13.562 1.00 98.75 839 SER A O 1
ATOM 6320 N N . THR A 1 840 ? -10.178 -4.961 15.749 1.00 98.56 840 THR A N 1
ATOM 6321 C CA . THR A 1 840 ? -8.886 -4.302 15.957 1.00 98.56 840 THR A CA 1
ATOM 6322 C C . THR A 1 840 ? -7.762 -5.328 15.896 1.00 98.56 840 THR A C 1
ATOM 6324 O O . THR A 1 840 ? -8.006 -6.534 15.934 1.00 98.56 840 THR A O 1
ATOM 6327 N N . ASN A 1 841 ? -6.519 -4.889 15.694 1.00 98.06 841 ASN A N 1
ATOM 6328 C CA . ASN A 1 841 ? -5.512 -5.785 15.126 1.00 98.06 841 ASN A CA 1
ATOM 6329 C C . ASN A 1 841 ? -4.653 -6.655 16.071 1.00 98.06 841 ASN A C 1
ATOM 6331 O O . ASN A 1 841 ? -4.098 -7.627 15.553 1.00 98.06 841 ASN A O 1
ATOM 6335 N N . PRO A 1 842 ? -4.533 -6.444 17.400 1.00 97.56 842 PRO A N 1
ATOM 6336 C CA . PRO A 1 842 ? -3.682 -7.321 18.213 1.00 97.56 842 PRO A CA 1
ATOM 6337 C C . PRO A 1 842 ? -4.226 -8.736 18.411 1.00 97.56 842 PRO A C 1
ATOM 6339 O O . PRO A 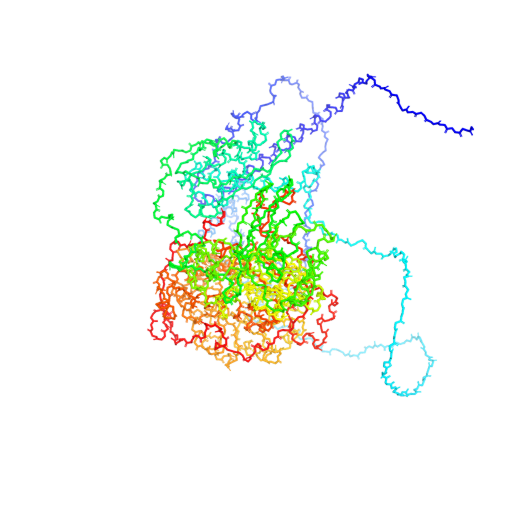1 842 ? -3.432 -9.669 18.498 1.00 97.56 842 PRO A O 1
ATOM 6342 N N . THR A 1 843 ? -5.551 -8.938 18.430 1.00 97.88 843 THR A N 1
ATOM 6343 C CA . THR A 1 843 ? -6.136 -10.295 18.484 1.00 97.88 843 THR A CA 1
ATOM 6344 C C . THR A 1 843 ? -5.903 -11.086 17.190 1.00 97.88 843 THR A C 1
ATOM 6346 O O . THR A 1 843 ? -6.200 -12.277 17.138 1.00 97.88 843 THR A O 1
ATOM 6349 N N . ARG A 1 844 ? -5.403 -10.439 16.125 1.00 98.25 844 ARG A N 1
ATOM 6350 C CA . ARG A 1 844 ? -5.465 -10.944 14.753 1.00 98.25 844 ARG A CA 1
ATOM 6351 C C . ARG A 1 844 ? -4.135 -11.557 14.280 1.00 98.25 844 ARG A C 1
ATOM 6353 O O . ARG A 1 844 ? -3.106 -10.873 14.240 1.00 98.25 844 ARG A O 1
ATOM 6360 N N . PRO A 1 845 ? -4.141 -12.805 13.790 1.00 98.12 845 PRO A N 1
ATOM 6361 C CA . PRO A 1 845 ? -5.044 -13.883 14.187 1.00 98.12 845 PRO A CA 1
ATOM 6362 C C . PRO A 1 845 ? -4.717 -14.392 15.599 1.00 98.12 845 PRO A C 1
ATOM 6364 O O . PRO A 1 845 ? -3.730 -13.971 16.203 1.00 98.12 845 PRO A O 1
ATOM 6367 N N . PHE A 1 846 ? -5.475 -15.375 16.087 1.00 98.06 846 PHE A N 1
ATOM 6368 C CA . PHE A 1 846 ? -5.161 -16.042 17.350 1.00 98.06 846 PHE A CA 1
ATOM 6369 C C . PHE A 1 846 ? -3.810 -16.789 17.271 1.00 98.06 846 PHE A C 1
ATOM 6371 O O . PHE A 1 846 ? -3.631 -17.683 16.431 1.00 98.06 846 PHE A O 1
ATOM 6378 N N . THR A 1 847 ? -2.860 -16.441 18.143 1.00 97.81 847 THR A N 1
ATOM 6379 C CA . THR A 1 847 ? -1.513 -17.038 18.246 1.00 97.81 847 THR A CA 1
ATOM 6380 C C . THR A 1 847 ? -1.186 -17.459 19.677 1.00 97.81 847 THR A C 1
ATOM 6382 O O . THR A 1 847 ? -1.880 -17.066 20.613 1.00 97.81 847 THR A O 1
ATOM 6385 N N . GLY A 1 848 ? -0.097 -18.215 19.859 1.00 94.50 848 GLY A N 1
ATOM 6386 C CA . GLY A 1 848 ? 0.332 -18.697 21.179 1.00 94.50 848 GLY A CA 1
ATOM 6387 C C . GLY A 1 848 ? 0.594 -17.607 22.230 1.00 94.50 848 GLY A C 1
ATOM 6388 O O . GLY A 1 848 ? 0.422 -17.881 23.407 1.00 94.50 848 GLY A O 1
ATOM 6389 N N . ASN A 1 849 ? 0.940 -16.379 21.820 1.00 95.12 849 ASN A N 1
ATOM 6390 C CA . ASN A 1 849 ? 1.206 -15.261 22.740 1.00 95.12 849 ASN A CA 1
ATOM 6391 C C . ASN A 1 849 ? 0.006 -14.308 22.911 1.00 95.12 849 ASN A C 1
ATOM 6393 O O . ASN A 1 849 ? 0.099 -13.350 23.673 1.00 95.12 849 ASN A O 1
ATOM 6397 N N . THR A 1 850 ? -1.098 -14.514 22.178 1.00 94.38 850 THR A N 1
ATOM 6398 C CA . THR A 1 850 ? -2.187 -13.525 22.100 1.00 94.38 850 THR A CA 1
ATOM 6399 C C . THR A 1 850 ? -2.871 -13.296 23.452 1.00 94.38 850 THR A C 1
ATOM 6401 O O . THR A 1 850 ? -3.210 -12.167 23.764 1.00 94.38 850 THR A O 1
ATOM 6404 N N . LEU A 1 851 ? -3.065 -14.326 24.279 1.00 90.31 851 LEU A N 1
ATOM 6405 C CA . LEU A 1 851 ? -3.742 -14.157 25.575 1.00 90.31 851 LEU A CA 1
ATOM 6406 C C . LEU A 1 851 ? -2.855 -13.424 26.590 1.00 90.31 851 LEU A C 1
ATOM 6408 O O . LEU A 1 851 ? -3.287 -12.441 27.191 1.00 90.31 851 LEU A O 1
ATOM 6412 N N . ASP A 1 852 ? -1.605 -13.875 26.722 1.00 88.44 852 ASP A N 1
ATOM 6413 C CA . ASP A 1 852 ? -0.632 -13.333 27.675 1.00 88.44 852 ASP A CA 1
ATOM 6414 C C . ASP A 1 852 ? -0.329 -11.849 27.404 1.00 88.44 852 ASP A C 1
ATOM 6416 O O . ASP A 1 852 ? -0.237 -11.051 28.336 1.00 88.44 852 ASP A O 1
ATOM 6420 N N . GLU A 1 853 ? -0.214 -11.459 26.127 1.00 92.38 853 GLU A N 1
ATOM 6421 C CA . GLU A 1 853 ? -0.005 -10.063 25.725 1.00 92.38 853 GLU A CA 1
ATOM 6422 C C . GLU A 1 853 ? -1.195 -9.170 26.119 1.00 92.38 853 GLU A C 1
ATOM 6424 O O . GLU A 1 853 ? -1.010 -8.058 26.627 1.00 92.38 853 GLU A O 1
ATOM 6429 N N . HIS A 1 854 ? -2.421 -9.641 25.881 1.00 90.88 854 HIS A N 1
ATOM 6430 C CA . HIS A 1 854 ? -3.620 -8.817 26.021 1.00 90.88 854 HIS A CA 1
ATOM 6431 C C . HIS A 1 854 ? -4.004 -8.533 27.466 1.00 90.88 854 HIS A C 1
ATOM 6433 O O . HIS A 1 854 ? -4.527 -7.449 27.724 1.00 90.88 854 HIS A O 1
ATOM 6439 N N . LEU A 1 855 ? -3.735 -9.450 28.401 1.00 81.69 855 LEU A N 1
ATOM 6440 C CA . LEU A 1 855 ? -4.047 -9.239 29.816 1.00 81.69 855 LEU A CA 1
ATOM 6441 C C . LEU A 1 855 ? -3.305 -8.006 30.357 1.00 81.69 855 LEU A C 1
ATOM 6443 O O . LEU A 1 855 ? -3.932 -7.066 30.847 1.00 81.69 855 LEU A O 1
ATOM 6447 N N . ASP A 1 856 ? -1.980 -7.957 30.191 1.00 81.88 856 ASP A N 1
ATOM 6448 C CA . ASP A 1 856 ? -1.165 -6.819 30.633 1.00 81.88 856 ASP A CA 1
ATOM 6449 C C . ASP A 1 856 ? -1.465 -5.533 29.848 1.00 81.88 856 ASP A C 1
ATOM 6451 O O . ASP A 1 856 ? -1.503 -4.443 30.427 1.00 81.88 856 ASP A O 1
ATOM 6455 N N . MET A 1 857 ? -1.726 -5.645 28.541 1.00 88.19 857 MET A N 1
ATOM 6456 C CA . MET A 1 857 ? -2.086 -4.506 27.692 1.00 88.19 857 MET A CA 1
ATOM 6457 C C . MET A 1 857 ? -3.395 -3.841 28.142 1.00 88.19 857 MET A C 1
ATOM 6459 O O . MET A 1 857 ? -3.442 -2.617 28.284 1.00 88.19 857 MET A O 1
ATOM 6463 N N . LEU A 1 858 ? -4.439 -4.635 28.402 1.00 84.44 858 LEU A N 1
ATOM 6464 C CA . LEU A 1 858 ? -5.744 -4.155 28.859 1.00 84.44 858 LEU A CA 1
ATOM 6465 C C . LEU A 1 858 ? -5.605 -3.416 30.193 1.00 84.44 858 LEU A C 1
ATOM 6467 O O . LEU A 1 858 ? -6.115 -2.300 30.324 1.00 84.44 858 LEU A O 1
ATOM 6471 N N . MET A 1 859 ? -4.855 -3.985 31.145 1.00 78.06 859 MET A N 1
ATOM 6472 C CA . MET A 1 859 ? -4.638 -3.354 32.449 1.00 78.06 859 MET A CA 1
ATOM 6473 C C . MET A 1 859 ? -3.963 -1.982 32.343 1.00 78.06 859 MET A C 1
ATOM 6475 O O . MET A 1 859 ? -4.339 -1.060 33.067 1.00 78.06 859 MET A O 1
ATOM 6479 N N . VAL A 1 860 ? -3.006 -1.813 31.424 1.00 78.88 860 VAL A N 1
ATOM 6480 C CA . VAL A 1 860 ? -2.358 -0.513 31.185 1.00 78.88 860 VAL A CA 1
ATOM 6481 C C . VAL A 1 860 ? -3.314 0.480 30.518 1.00 78.88 860 VAL A C 1
ATOM 6483 O O . VAL A 1 860 ? -3.409 1.620 30.975 1.00 78.88 860 VAL A O 1
ATOM 6486 N N . CYS A 1 861 ? -4.030 0.078 29.464 1.00 76.25 861 CYS A N 1
ATOM 6487 C CA . CYS A 1 861 ? -4.918 0.975 28.716 1.00 76.25 861 CYS A CA 1
ATOM 6488 C C . CYS A 1 861 ? -6.078 1.506 29.578 1.00 76.25 861 CYS A C 1
ATOM 6490 O O . CYS A 1 861 ? -6.307 2.717 29.621 1.00 76.25 861 CYS A O 1
ATOM 6492 N N . HIS A 1 862 ? -6.735 0.630 30.343 1.00 74.06 862 HIS A N 1
ATOM 6493 C CA . HIS A 1 862 ? -7.867 0.981 31.216 1.00 74.06 862 HIS A CA 1
ATOM 6494 C C . HIS A 1 862 ? -7.451 1.477 32.613 1.00 74.06 862 HIS A C 1
ATOM 6496 O O . HIS A 1 862 ? -8.299 1.701 33.468 1.00 74.06 862 HIS A O 1
ATOM 6502 N N . HIS A 1 863 ? -6.150 1.704 32.846 1.00 75.50 863 HIS A N 1
ATOM 6503 C CA . HIS A 1 863 ? -5.599 2.216 34.114 1.00 75.50 863 HIS A CA 1
ATOM 6504 C C . HIS A 1 863 ? -5.962 1.356 35.347 1.00 75.50 863 HIS A C 1
ATOM 6506 O O . HIS A 1 863 ? -6.110 1.871 36.459 1.00 75.50 863 HIS A O 1
ATOM 6512 N N . LEU A 1 864 ? -6.070 0.042 35.144 1.00 78.81 864 LEU A N 1
ATOM 6513 C CA . LEU A 1 864 ? -6.469 -0.940 36.149 1.00 78.81 864 LEU A CA 1
ATOM 6514 C C . LEU A 1 864 ? -5.333 -1.273 37.126 1.00 78.81 864 LEU A C 1
ATOM 6516 O O . LEU A 1 864 ? -4.142 -1.179 36.815 1.00 78.81 864 LEU A O 1
ATOM 6520 N N . SER A 1 865 ? -5.700 -1.728 38.319 1.00 80.06 865 SER A N 1
ATOM 6521 C CA . SER A 1 865 ? -4.786 -2.070 39.402 1.00 80.06 865 SER A CA 1
ATOM 6522 C C . SER A 1 865 ? -4.720 -3.577 39.639 1.00 80.06 865 SER A C 1
ATOM 6524 O O . SER A 1 865 ? -5.667 -4.186 40.123 1.00 80.06 865 SER A O 1
ATOM 6526 N N . LYS A 1 866 ? -3.528 -4.169 39.480 1.00 85.25 866 LYS A N 1
ATOM 6527 C CA . LYS A 1 866 ? -3.233 -5.557 39.907 1.00 85.25 866 LYS A CA 1
ATOM 6528 C C . LYS A 1 866 ? -3.444 -5.826 41.407 1.00 85.25 866 LYS A C 1
ATOM 6530 O O . LYS A 1 866 ? -3.354 -6.969 41.837 1.00 85.25 866 LYS A O 1
ATOM 6535 N N . ASN A 1 867 ? -3.694 -4.786 42.208 1.00 87.31 867 ASN A N 1
ATOM 6536 C CA . ASN A 1 867 ? -3.988 -4.895 43.639 1.00 87.31 867 ASN A CA 1
ATOM 6537 C C . ASN A 1 867 ? -5.497 -4.845 43.956 1.00 87.31 867 ASN A C 1
ATOM 6539 O O . ASN A 1 867 ? -5.855 -4.861 45.132 1.00 87.31 867 ASN A O 1
ATOM 6543 N N . ILE A 1 868 ? -6.364 -4.725 42.944 1.00 84.75 868 ILE A N 1
ATOM 6544 C CA . ILE A 1 868 ? -7.826 -4.732 43.078 1.00 84.75 868 ILE A CA 1
ATOM 6545 C C . ILE A 1 868 ? -8.330 -6.034 42.426 1.00 84.75 868 ILE A C 1
ATOM 6547 O O . ILE A 1 868 ? -8.166 -6.197 41.218 1.00 84.75 868 ILE A O 1
ATOM 6551 N N . PRO A 1 869 ? -8.888 -6.993 43.190 1.00 87.12 869 PRO A N 1
ATOM 6552 C CA . PRO A 1 869 ? -9.370 -8.262 42.637 1.00 87.12 869 PRO A CA 1
ATOM 6553 C C . PRO A 1 869 ? -10.429 -8.090 41.543 1.00 87.12 869 PRO A C 1
ATOM 6555 O O . PRO A 1 869 ? -10.439 -8.843 40.575 1.00 87.12 869 PRO A O 1
ATOM 6558 N N . GLU A 1 870 ? -11.288 -7.082 41.678 1.00 84.62 870 GLU A N 1
ATOM 6559 C CA . GLU A 1 870 ? -12.349 -6.753 40.729 1.00 84.62 870 GLU A CA 1
ATOM 6560 C C . GLU A 1 870 ? -11.787 -6.281 39.375 1.00 84.62 870 GLU A C 1
ATOM 6562 O O . GLU A 1 870 ? -12.286 -6.693 38.330 1.00 84.62 870 GLU A O 1
ATOM 6567 N N . ASP A 1 871 ? -10.702 -5.499 39.380 1.00 81.69 871 ASP A N 1
ATOM 6568 C CA . ASP A 1 871 ? -9.997 -5.043 38.172 1.00 81.69 871 ASP A CA 1
ATOM 6569 C C . ASP A 1 871 ? -9.345 -6.214 37.414 1.00 81.69 871 ASP A C 1
ATOM 6571 O O . ASP A 1 871 ? -9.322 -6.237 36.182 1.00 81.69 871 ASP A O 1
ATOM 6575 N N . VAL A 1 872 ? -8.805 -7.195 38.149 1.00 81.50 872 VAL A N 1
ATOM 6576 C CA . VAL A 1 872 ? -8.216 -8.412 37.567 1.00 81.50 872 VAL A CA 1
ATOM 6577 C C . VAL A 1 872 ? -9.314 -9.303 36.987 1.00 81.50 872 VAL A C 1
ATOM 6579 O O . VAL A 1 872 ? -9.211 -9.702 35.831 1.00 81.50 872 VAL A O 1
ATOM 6582 N N . ALA A 1 873 ? -10.399 -9.538 37.731 1.00 82.81 873 ALA A N 1
ATOM 6583 C CA . ALA A 1 873 ? -11.543 -10.312 37.251 1.00 82.81 873 ALA A CA 1
ATOM 6584 C C . ALA A 1 873 ? -12.203 -9.673 36.012 1.00 82.81 873 ALA A C 1
ATOM 6586 O O . ALA A 1 873 ? -12.591 -10.379 35.080 1.00 82.81 873 ALA A O 1
ATOM 6587 N N . PHE A 1 874 ? -12.280 -8.338 35.956 1.00 77.50 874 PHE A N 1
ATOM 6588 C CA . PHE A 1 874 ? -12.709 -7.602 34.766 1.00 77.50 874 PHE A CA 1
ATOM 6589 C C . PHE A 1 874 ? -11.798 -7.892 33.565 1.00 77.50 874 PHE A C 1
ATOM 6591 O O . PHE A 1 874 ? -12.292 -8.291 32.509 1.00 77.50 874 PHE A O 1
ATOM 6598 N N . ALA A 1 875 ? -10.477 -7.767 33.725 1.00 79.19 875 ALA A N 1
ATOM 6599 C CA . ALA A 1 875 ? -9.522 -8.065 32.659 1.00 79.19 875 ALA A CA 1
ATOM 6600 C C . ALA A 1 875 ? -9.607 -9.533 32.183 1.00 79.19 875 ALA A C 1
ATOM 6602 O O . ALA A 1 875 ? -9.668 -9.785 30.978 1.00 79.19 875 ALA A O 1
ATOM 6603 N N . GLU A 1 876 ? -9.696 -10.492 33.110 1.00 81.12 876 GLU A N 1
ATOM 6604 C CA . GLU A 1 876 ? -9.840 -11.929 32.822 1.00 81.12 876 GLU A CA 1
ATOM 6605 C C . GLU A 1 876 ? -11.161 -12.257 32.102 1.00 81.12 876 GLU A C 1
ATOM 6607 O O . GLU A 1 876 ? -11.166 -13.028 31.146 1.00 81.12 876 GLU A O 1
ATOM 6612 N N . SER A 1 877 ? -12.279 -11.623 32.477 1.00 82.50 877 SER A N 1
ATOM 6613 C CA . SER A 1 877 ? -13.568 -11.785 31.776 1.00 82.50 877 SER A CA 1
ATOM 6614 C C . SER A 1 877 ? -13.555 -11.266 30.332 1.00 82.50 877 SER A C 1
ATOM 6616 O O . SER A 1 877 ? -14.390 -11.658 29.506 1.00 82.50 877 SER A O 1
ATOM 6618 N N . ARG A 1 878 ? -12.611 -10.369 30.015 1.00 87.44 878 ARG A N 1
ATOM 6619 C CA . ARG A 1 878 ? -12.531 -9.681 28.727 1.00 87.44 878 ARG A CA 1
ATOM 6620 C C . ARG A 1 878 ? -11.564 -10.341 27.741 1.00 87.44 878 ARG A C 1
ATOM 6622 O O . ARG A 1 878 ? -11.815 -10.275 26.540 1.00 87.44 878 ARG A O 1
ATOM 6629 N N . ILE A 1 879 ? -10.511 -11.008 28.217 1.00 90.62 879 ILE A N 1
ATOM 6630 C CA . ILE A 1 879 ? -9.531 -11.713 27.373 1.00 90.62 879 ILE A CA 1
ATOM 6631 C C . ILE A 1 879 ? -9.856 -13.212 27.322 1.00 90.62 879 ILE A C 1
ATOM 6633 O O . ILE A 1 879 ? -9.473 -13.974 28.205 1.00 90.62 879 ILE A O 1
ATOM 6637 N N . ARG A 1 880 ? -10.562 -13.646 26.271 1.00 92.25 880 ARG A N 1
ATOM 6638 C CA . ARG A 1 880 ? -11.102 -15.013 26.150 1.00 92.25 880 ARG A CA 1
ATOM 6639 C C . ARG A 1 880 ? -10.559 -15.711 24.903 1.00 92.25 880 ARG A C 1
ATOM 6641 O O . ARG A 1 880 ? -10.631 -15.173 23.798 1.00 92.25 880 ARG A O 1
ATOM 6648 N N . ALA A 1 881 ? -10.055 -16.933 25.055 1.00 94.12 881 ALA A N 1
ATOM 6649 C CA . ALA A 1 881 ? -9.514 -17.708 23.936 1.00 94.12 881 ALA A CA 1
ATOM 6650 C C . ALA A 1 881 ? -10.596 -18.069 22.909 1.00 94.12 881 ALA A C 1
ATOM 6652 O O . ALA A 1 881 ? -10.358 -18.062 21.703 1.00 94.12 881 ALA A O 1
ATOM 6653 N N . GLU A 1 882 ? -11.801 -18.352 23.393 1.00 96.88 882 GLU A N 1
ATOM 6654 C CA . GLU A 1 882 ? -12.936 -18.849 22.628 1.00 96.88 882 GLU A CA 1
ATOM 6655 C C . GLU A 1 882 ? -13.469 -17.798 21.649 1.00 96.88 882 GLU A C 1
ATOM 6657 O O . GLU A 1 882 ? -13.703 -18.114 20.480 1.00 96.88 882 GLU A O 1
ATOM 6662 N N . THR A 1 883 ? -13.624 -16.545 22.090 1.00 97.38 883 THR A N 1
ATOM 6663 C CA . THR A 1 883 ? -14.106 -15.453 21.232 1.00 97.38 883 THR A CA 1
ATOM 6664 C C . THR A 1 883 ? -13.019 -14.984 20.261 1.00 97.38 883 THR A C 1
ATOM 6666 O O . THR A 1 883 ? -13.314 -14.826 19.077 1.00 97.38 883 THR A O 1
ATOM 6669 N N . ILE A 1 884 ? -11.750 -14.905 20.684 1.00 97.94 884 ILE A N 1
ATOM 6670 C CA . ILE A 1 884 ? -10.600 -14.599 19.806 1.00 97.94 884 ILE A CA 1
ATOM 6671 C C . ILE A 1 884 ? -10.421 -15.668 18.704 1.00 97.94 884 ILE A C 1
ATOM 6673 O O . ILE A 1 884 ? -10.163 -15.338 17.539 1.00 97.94 884 ILE A O 1
ATOM 6677 N N . ALA A 1 885 ? -10.610 -16.949 19.037 1.00 97.75 885 ALA A N 1
ATOM 6678 C CA . ALA A 1 885 ? -10.605 -18.052 18.076 1.00 97.75 885 ALA A CA 1
ATOM 6679 C C . ALA A 1 885 ? -11.835 -18.037 17.150 1.00 97.75 885 ALA A C 1
ATOM 6681 O O . ALA A 1 885 ? -11.725 -18.354 15.964 1.00 97.75 885 ALA A O 1
ATOM 6682 N N . ALA A 1 886 ? -13.007 -17.646 17.657 1.00 98.56 886 ALA A N 1
ATOM 6683 C CA . ALA A 1 886 ? -14.202 -17.471 16.838 1.00 98.56 886 ALA A CA 1
ATOM 6684 C C . ALA A 1 886 ? -14.070 -16.293 15.859 1.00 98.56 886 ALA A C 1
ATOM 6686 O O . ALA A 1 886 ? -14.498 -16.408 14.713 1.00 98.56 886 ALA A O 1
ATOM 6687 N N . GLU A 1 887 ? -13.426 -15.198 16.267 1.00 98.75 887 GLU A N 1
ATOM 6688 C CA . GLU A 1 887 ? -13.157 -14.012 15.445 1.00 98.75 887 GLU A CA 1
ATOM 6689 C C . GLU A 1 887 ? -12.313 -14.342 14.197 1.00 98.75 887 GLU A C 1
ATOM 6691 O O . GLU A 1 887 ? -12.612 -13.837 13.111 1.00 98.75 887 GLU A O 1
ATOM 6696 N N . ASP A 1 888 ? -11.342 -15.266 14.296 1.00 98.44 888 ASP A N 1
ATOM 6697 C CA . ASP A 1 888 ? -10.622 -15.797 13.121 1.00 98.44 888 ASP A CA 1
ATOM 6698 C C . ASP A 1 888 ? -11.594 -16.369 12.078 1.00 98.44 888 ASP A C 1
ATOM 6700 O O . ASP A 1 888 ? -11.483 -16.049 10.890 1.00 98.44 888 ASP A O 1
ATOM 6704 N N . VAL A 1 889 ? -12.560 -17.180 12.523 1.00 98.50 889 VAL A N 1
ATOM 6705 C CA . VAL A 1 889 ? -13.533 -17.850 11.649 1.00 98.50 889 VAL A CA 1
ATOM 6706 C C . VAL A 1 889 ? -14.589 -16.874 11.131 1.00 98.50 889 VAL A C 1
ATOM 6708 O O . VAL A 1 889 ? -14.926 -16.913 9.948 1.00 98.50 889 VAL A O 1
ATOM 6711 N N . LEU A 1 890 ? -15.082 -15.963 11.977 1.00 98.81 890 LEU A N 1
ATOM 6712 C CA . LEU A 1 890 ? -16.052 -14.935 11.592 1.00 98.81 890 LEU A CA 1
ATOM 6713 C C . LEU A 1 890 ? -15.483 -13.980 10.533 1.00 98.81 890 LEU A C 1
ATOM 6715 O O . LEU A 1 890 ? -16.226 -13.526 9.661 1.00 98.81 890 LEU A O 1
ATOM 6719 N N . HIS A 1 891 ? -14.175 -13.706 10.533 1.00 98.81 891 HIS A N 1
ATOM 6720 C CA . HIS A 1 891 ? -13.551 -13.012 9.408 1.00 98.81 891 HIS A CA 1
ATOM 6721 C C . HIS A 1 891 ? -13.558 -13.840 8.118 1.00 98.81 891 HIS A C 1
ATOM 6723 O O . HIS A 1 891 ? -13.857 -13.274 7.064 1.00 98.81 891 HIS A O 1
ATOM 6729 N N . ASP A 1 892 ? -13.230 -15.132 8.174 1.00 98.50 892 ASP A N 1
ATOM 6730 C CA . ASP A 1 892 ? -13.067 -15.967 6.974 1.00 98.50 892 ASP A CA 1
ATOM 6731 C C . ASP A 1 892 ? -14.400 -16.279 6.284 1.00 98.50 892 ASP A C 1
ATOM 6733 O O . ASP A 1 892 ? -14.468 -16.287 5.055 1.00 98.50 892 ASP A O 1
ATOM 6737 N N . ILE A 1 893 ? -15.484 -16.431 7.057 1.00 98.19 893 ILE A N 1
ATOM 6738 C CA . ILE A 1 893 ? -16.847 -16.580 6.516 1.00 98.19 893 ILE A CA 1
ATOM 6739 C C . ILE A 1 893 ? -17.494 -15.246 6.115 1.00 98.19 893 ILE A C 1
ATOM 6741 O O . ILE A 1 893 ? -18.567 -15.259 5.532 1.00 98.19 893 ILE A O 1
ATOM 6745 N N . GLY A 1 894 ? -16.872 -14.098 6.411 1.00 98.62 894 GLY A N 1
ATOM 6746 C CA . GLY A 1 894 ? -17.420 -12.776 6.076 1.00 98.62 894 GLY A CA 1
ATOM 6747 C C . GLY A 1 894 ? -18.455 -12.222 7.065 1.00 98.62 894 GLY A C 1
ATOM 6748 O O . GLY A 1 894 ? -19.168 -11.279 6.735 1.00 98.62 894 GLY A O 1
ATOM 6749 N N . ALA A 1 895 ? -18.533 -12.752 8.286 1.00 98.75 895 ALA A N 1
ATOM 6750 C CA . ALA A 1 895 ? -19.393 -12.219 9.342 1.00 98.75 895 ALA A CA 1
ATOM 6751 C C . ALA A 1 895 ? -18.802 -10.983 10.051 1.00 98.75 895 ALA A C 1
ATOM 6753 O O . ALA A 1 895 ? -19.568 -10.153 10.540 1.00 98.75 895 ALA A O 1
ATOM 6754 N N . ILE A 1 896 ? -17.473 -10.806 10.058 1.00 98.88 896 ILE A N 1
ATOM 6755 C CA . ILE A 1 896 ? -16.823 -9.538 10.439 1.00 98.88 896 ILE A CA 1
ATOM 6756 C C . ILE A 1 896 ? -16.291 -8.825 9.194 1.00 98.88 896 ILE A C 1
ATOM 6758 O O . ILE A 1 896 ? -15.504 -9.387 8.420 1.00 98.88 896 ILE A O 1
ATOM 6762 N N . SER A 1 897 ? -16.707 -7.569 9.023 1.00 98.94 897 SER A N 1
ATOM 6763 C CA . SER A 1 897 ? -16.664 -6.853 7.747 1.00 98.94 897 SER A CA 1
ATOM 6764 C C . SER A 1 897 ? -15.453 -5.959 7.541 1.00 98.94 897 SER A C 1
ATOM 6766 O O . SER A 1 897 ? -15.136 -5.645 6.392 1.00 98.94 897 SER A O 1
ATOM 6768 N N . MET A 1 898 ? -14.785 -5.557 8.622 1.00 98.88 898 MET A N 1
ATOM 6769 C CA . MET A 1 898 ? -13.722 -4.554 8.604 1.00 98.88 898 MET A CA 1
ATOM 6770 C C . MET A 1 898 ? -12.550 -4.920 9.528 1.00 98.88 898 MET A C 1
ATOM 6772 O O . MET A 1 898 ? -12.715 -5.667 10.490 1.00 98.88 898 MET A O 1
ATOM 6776 N N . MET A 1 899 ? -11.376 -4.371 9.220 1.00 98.75 899 MET A N 1
ATOM 6777 C CA . MET A 1 899 ? -10.153 -4.414 10.027 1.00 98.75 899 MET A CA 1
ATOM 6778 C C . MET A 1 899 ? -9.694 -2.978 10.309 1.00 98.75 899 MET A C 1
ATOM 6780 O O . MET A 1 899 ? -9.701 -2.140 9.407 1.00 98.75 899 MET A O 1
ATOM 6784 N N . SER A 1 900 ? -9.269 -2.709 11.538 1.00 98.75 900 SER A N 1
ATOM 6785 C CA . SER A 1 900 ? -8.740 -1.422 12.009 1.00 98.75 900 SER A CA 1
ATOM 6786 C C . SER A 1 900 ? -7.562 -1.647 12.966 1.00 98.75 900 SER A C 1
ATOM 6788 O O . SER A 1 900 ? -7.236 -2.797 13.276 1.00 98.75 900 SER A O 1
ATOM 6790 N N . SER A 1 901 ? -6.864 -0.592 13.408 1.00 98.38 901 SER A N 1
ATOM 6791 C CA . SER A 1 901 ? -5.753 -0.776 14.355 1.00 98.38 901 SER A CA 1
ATOM 6792 C C . SER A 1 901 ? -6.163 -0.798 15.819 1.00 98.38 901 SER A C 1
ATOM 6794 O O . SER A 1 901 ? -5.842 -1.793 16.463 1.00 98.38 901 SER A O 1
ATOM 6796 N N . ASP A 1 902 ? -6.826 0.257 16.312 1.00 98.06 902 ASP A N 1
ATOM 6797 C CA . ASP A 1 902 ? -6.852 0.714 17.721 1.00 98.06 902 ASP A CA 1
ATOM 6798 C C . ASP A 1 902 ? -5.548 1.418 18.168 1.00 98.06 902 ASP A C 1
ATOM 6800 O O . ASP A 1 902 ? -4.928 1.131 19.193 1.00 98.06 902 ASP A O 1
ATOM 6804 N N . SER A 1 903 ? -5.024 2.292 17.305 1.00 97.56 903 SER A N 1
ATOM 6805 C CA . SER A 1 903 ? -3.634 2.776 17.332 1.00 97.56 903 SER A CA 1
ATOM 6806 C C . SER A 1 903 ? -3.124 3.276 18.699 1.00 97.56 903 SER A C 1
ATOM 6808 O O . SER A 1 903 ? -3.448 4.383 19.118 1.00 97.56 903 SER A O 1
ATOM 6810 N N . GLN A 1 904 ? -2.214 2.523 19.327 1.00 97.19 904 GLN A N 1
ATOM 6811 C CA . GLN A 1 904 ? -1.631 2.776 20.659 1.00 97.19 904 GLN A CA 1
ATOM 6812 C C . GLN A 1 904 ? -2.622 2.732 21.844 1.00 97.19 904 GLN A C 1
ATOM 6814 O O . GLN A 1 904 ? -2.244 3.107 22.953 1.00 97.19 904 GLN A O 1
ATOM 6819 N N . ALA A 1 905 ? -3.840 2.228 21.640 1.00 95.06 905 ALA A N 1
ATOM 6820 C CA . ALA A 1 905 ? -4.893 2.094 22.647 1.00 95.06 905 ALA A CA 1
ATOM 6821 C C . ALA A 1 905 ? -5.474 0.665 22.648 1.00 95.06 905 ALA A C 1
ATOM 6823 O O . ALA A 1 905 ? -6.676 0.472 22.590 1.00 95.06 905 ALA A O 1
ATOM 6824 N N . MET A 1 906 ? -4.594 -0.341 22.723 1.00 95.06 906 MET A N 1
ATOM 6825 C CA . MET A 1 906 ? -4.847 -1.752 22.366 1.00 95.06 906 MET A CA 1
ATOM 6826 C C . MET A 1 906 ? -4.767 -2.068 20.859 1.00 95.06 906 MET A C 1
ATOM 6828 O O . MET A 1 906 ? -5.499 -2.916 20.352 1.00 95.06 906 MET A O 1
ATOM 6832 N N . GLY A 1 907 ? -3.829 -1.435 20.139 1.00 97.44 907 GLY A N 1
ATOM 6833 C CA . GLY A 1 907 ? -3.702 -1.595 18.686 1.00 97.44 907 GLY A CA 1
ATOM 6834 C C . GLY A 1 907 ? -2.458 -0.996 18.032 1.00 97.44 907 GLY A C 1
ATOM 6835 O O . GLY A 1 907 ? -1.736 -0.187 18.622 1.00 97.44 907 GLY A O 1
ATOM 6836 N N . ARG A 1 908 ? -2.182 -1.403 16.785 1.00 98.44 908 ARG A N 1
ATOM 6837 C CA . ARG A 1 908 ? -0.922 -1.112 16.068 1.00 98.44 908 ARG A CA 1
ATOM 6838 C C . ARG A 1 908 ? -1.160 -0.498 14.683 1.00 98.44 908 ARG A C 1
ATOM 6840 O O . ARG A 1 908 ? -1.451 -1.216 13.731 1.00 98.44 908 ARG A O 1
ATOM 6847 N N . CYS A 1 909 ? -1.014 0.820 14.538 1.00 98.06 909 CYS A N 1
ATOM 6848 C CA . CYS A 1 909 ? -1.367 1.540 13.298 1.00 98.06 909 CYS A CA 1
ATOM 6849 C C . CYS A 1 909 ? -0.655 1.029 12.021 1.00 98.06 909 CYS A C 1
ATOM 6851 O O . CYS A 1 909 ? -1.290 0.870 10.980 1.00 98.06 909 CYS A O 1
ATOM 6853 N N . GLY A 1 910 ? 0.623 0.644 12.118 1.00 97.69 910 GLY A N 1
ATOM 6854 C CA . GLY A 1 910 ? 1.391 0.064 11.010 1.00 97.69 910 GLY A CA 1
ATOM 6855 C C . GLY A 1 910 ? 0.977 -1.353 10.581 1.00 97.69 910 GLY A C 1
ATOM 6856 O O . GLY A 1 910 ? 1.441 -1.825 9.549 1.00 97.69 910 GLY A O 1
ATOM 6857 N N . GLU A 1 911 ? 0.101 -2.046 11.317 1.00 98.75 911 GLU A N 1
ATOM 6858 C CA . GLU A 1 911 ? -0.146 -3.484 11.116 1.00 98.75 911 GLU A CA 1
ATOM 6859 C C . GLU A 1 911 ? -1.538 -3.845 10.560 1.00 98.75 911 GLU A C 1
ATOM 6861 O O . GLU A 1 911 ? -1.828 -5.026 10.393 1.00 98.75 911 GLU A O 1
ATOM 6866 N N . VAL A 1 912 ? -2.410 -2.884 10.220 1.00 98.88 912 VAL A N 1
ATOM 6867 C CA . VAL A 1 912 ? -3.774 -3.174 9.702 1.00 98.88 912 VAL A CA 1
ATOM 6868 C C . VAL A 1 912 ? -3.748 -4.078 8.460 1.00 98.88 912 VAL A C 1
ATOM 6870 O O . VAL A 1 912 ? -4.438 -5.100 8.402 1.00 98.88 912 VAL A O 1
ATOM 6873 N N . VAL A 1 913 ? -2.904 -3.739 7.481 1.00 98.81 913 VAL A N 1
ATOM 6874 C CA . VAL A 1 913 ? -2.736 -4.532 6.254 1.00 98.81 913 VAL A CA 1
ATOM 6875 C C . VAL A 1 913 ? -2.096 -5.888 6.577 1.00 98.81 913 VAL A C 1
ATOM 6877 O O . VAL A 1 913 ? -2.621 -6.931 6.189 1.00 98.81 913 VAL A O 1
ATOM 6880 N N . LEU A 1 914 ? -1.012 -5.891 7.358 1.00 98.81 914 LEU A N 1
ATOM 6881 C CA . LEU A 1 914 ? -0.269 -7.091 7.757 1.00 98.81 914 LEU A CA 1
ATOM 6882 C C . LEU A 1 914 ? -1.163 -8.139 8.442 1.00 98.81 914 LEU A C 1
ATOM 6884 O O . LEU A 1 914 ? -1.192 -9.309 8.059 1.00 98.81 914 LEU A O 1
ATOM 6888 N N . ARG A 1 915 ? -1.941 -7.701 9.433 1.00 98.81 915 ARG A N 1
ATOM 6889 C CA . ARG A 1 915 ? -2.795 -8.547 10.279 1.00 98.81 915 ARG A CA 1
ATOM 6890 C C . ARG A 1 915 ? -4.004 -9.087 9.522 1.00 98.81 915 ARG A C 1
ATOM 6892 O O . ARG A 1 915 ? -4.423 -10.220 9.771 1.00 98.81 915 ARG A O 1
ATOM 6899 N N . THR A 1 916 ? -4.491 -8.342 8.527 1.00 98.94 916 THR A N 1
ATOM 6900 C CA . THR A 1 916 ? -5.458 -8.847 7.543 1.00 98.94 916 THR A CA 1
ATOM 6901 C C . THR A 1 916 ? -4.906 -10.087 6.831 1.00 98.94 916 THR A C 1
ATOM 6903 O O . THR A 1 916 ? -5.558 -11.134 6.824 1.00 98.94 916 THR A O 1
ATOM 6906 N N . TRP A 1 917 ? -3.686 -10.009 6.291 1.00 98.88 917 TRP A N 1
ATOM 6907 C CA . TRP A 1 917 ? -3.089 -11.107 5.523 1.00 98.88 917 TRP A CA 1
ATOM 6908 C C . TRP A 1 917 ? -2.605 -12.272 6.393 1.00 98.88 917 TRP A C 1
ATOM 6910 O O . TRP A 1 917 ? -2.764 -13.422 5.982 1.00 98.88 917 TRP A O 1
ATOM 6920 N N . HIS A 1 918 ? -2.136 -12.021 7.622 1.00 98.81 918 HIS A N 1
ATOM 6921 C CA . HIS A 1 918 ? -1.919 -13.082 8.615 1.00 98.81 918 HIS A CA 1
ATOM 6922 C C . HIS A 1 918 ? -3.205 -13.882 8.884 1.00 98.81 918 HIS A C 1
ATOM 6924 O O . HIS A 1 918 ? -3.172 -15.112 8.917 1.00 98.81 918 HIS A O 1
ATOM 6930 N N . THR A 1 919 ? -4.344 -13.197 9.044 1.00 98.88 919 THR A N 1
ATOM 6931 C CA . THR A 1 919 ? -5.636 -13.834 9.348 1.00 98.88 919 THR A CA 1
ATOM 6932 C C . THR A 1 919 ? -6.168 -14.640 8.161 1.00 98.88 919 THR A C 1
ATOM 6934 O O . THR A 1 919 ? -6.632 -15.766 8.344 1.00 98.88 919 THR A O 1
ATOM 6937 N N . ALA A 1 920 ? -6.049 -14.115 6.938 1.00 98.88 920 ALA A N 1
ATOM 6938 C CA . ALA A 1 920 ? -6.390 -14.843 5.714 1.00 98.88 920 ALA A CA 1
ATOM 6939 C C . ALA A 1 920 ? -5.510 -16.093 5.520 1.00 98.88 920 ALA A C 1
ATOM 6941 O O . ALA A 1 920 ? -6.013 -17.173 5.211 1.00 98.88 920 ALA A O 1
ATOM 6942 N N . HIS A 1 921 ? -4.199 -15.962 5.745 1.00 98.69 921 HIS A N 1
ATOM 6943 C CA . HIS A 1 921 ? -3.257 -17.075 5.659 1.00 98.69 921 HIS A CA 1
ATOM 6944 C C . HIS A 1 921 ? -3.556 -18.167 6.690 1.00 98.69 921 HIS A C 1
ATOM 6946 O O . HIS A 1 921 ? -3.680 -19.331 6.313 1.00 98.69 921 HIS A O 1
ATOM 6952 N N . LYS A 1 922 ? -3.715 -17.807 7.973 1.00 98.56 922 LYS A N 1
ATOM 6953 C CA . LYS A 1 922 ? -4.010 -18.782 9.031 1.00 98.56 922 LYS A CA 1
ATOM 6954 C C . LYS A 1 922 ? -5.279 -19.568 8.717 1.00 98.56 922 LYS A C 1
ATOM 6956 O O . LYS A 1 922 ? -5.272 -20.794 8.811 1.00 98.56 922 LYS A O 1
ATOM 6961 N N . ASN A 1 923 ? -6.350 -18.876 8.329 1.00 98.44 923 ASN A N 1
ATOM 6962 C CA . ASN A 1 923 ? -7.600 -19.541 7.988 1.00 98.44 923 ASN A CA 1
ATOM 6963 C C . ASN A 1 923 ? -7.439 -20.472 6.783 1.00 98.44 923 ASN A C 1
ATOM 6965 O O . ASN A 1 923 ? -7.952 -21.584 6.832 1.00 98.44 923 ASN A O 1
ATOM 6969 N N . LYS A 1 924 ? -6.649 -20.109 5.761 1.00 98.19 924 LYS A N 1
ATOM 6970 C CA . LYS A 1 924 ? -6.305 -21.060 4.694 1.00 98.19 924 LYS A CA 1
ATOM 6971 C C . LYS A 1 924 ? -5.596 -22.308 5.229 1.00 98.19 924 LYS A C 1
ATOM 6973 O O . LYS A 1 924 ? -5.979 -23.414 4.862 1.00 98.19 924 LYS A O 1
ATOM 6978 N N . VAL A 1 925 ? -4.587 -22.147 6.085 1.00 97.88 925 VAL A N 1
ATOM 6979 C CA . VAL A 1 925 ? -3.800 -23.274 6.620 1.00 97.88 925 VAL A CA 1
ATOM 6980 C C . VAL A 1 925 ? -4.652 -24.206 7.489 1.00 97.88 925 VAL A C 1
ATOM 6982 O O . VAL A 1 925 ? -4.528 -25.420 7.372 1.00 97.88 925 VAL A O 1
ATOM 6985 N N . GLN A 1 926 ? -5.530 -23.664 8.340 1.00 97.44 926 GLN A N 1
ATOM 6986 C CA . GLN A 1 926 ? -6.334 -24.470 9.271 1.00 97.44 926 GLN A CA 1
ATOM 6987 C C . GLN A 1 926 ? -7.667 -24.965 8.692 1.00 97.44 926 GLN A C 1
ATOM 6989 O O . GLN A 1 926 ? -8.154 -26.012 9.110 1.00 97.44 926 GLN A O 1
ATOM 6994 N N . ARG A 1 927 ? -8.281 -24.218 7.766 1.00 95.81 927 ARG A N 1
ATOM 6995 C CA . ARG A 1 927 ? -9.638 -24.481 7.245 1.00 95.81 927 ARG A CA 1
ATOM 6996 C C . ARG A 1 927 ? -9.661 -24.897 5.772 1.00 95.81 927 ARG A C 1
ATOM 6998 O O . ARG A 1 927 ? -10.705 -25.318 5.288 1.00 95.81 927 ARG A O 1
ATOM 7005 N N . GLY A 1 928 ? -8.533 -24.796 5.067 1.00 97.12 928 GLY A N 1
ATOM 7006 C CA . GLY A 1 928 ? -8.424 -25.093 3.640 1.00 97.12 928 GLY A CA 1
ATOM 7007 C C . GLY A 1 928 ? -8.916 -23.960 2.734 1.00 97.12 928 GLY A C 1
ATOM 7008 O O . GLY A 1 928 ? -9.059 -22.801 3.140 1.00 97.12 928 GLY A O 1
ATOM 7009 N N . THR A 1 929 ? -9.135 -24.291 1.464 1.00 97.31 929 THR A N 1
ATOM 7010 C CA . THR A 1 929 ? -9.718 -23.401 0.446 1.00 97.31 929 THR A CA 1
ATOM 7011 C C . THR A 1 929 ? -11.169 -23.051 0.804 1.00 97.31 929 THR A C 1
ATOM 7013 O O . THR A 1 929 ? -11.875 -23.880 1.369 1.00 97.31 929 THR A O 1
ATOM 7016 N N . LEU A 1 930 ? -11.619 -21.828 0.499 1.00 97.75 930 LEU A N 1
ATOM 7017 C CA . LEU A 1 930 ? -13.036 -21.465 0.630 1.00 97.75 930 LEU A CA 1
ATOM 7018 C C . LEU A 1 930 ? -13.884 -22.185 -0.425 1.00 97.75 930 LEU A C 1
ATOM 7020 O O . LEU A 1 930 ? -13.396 -22.439 -1.525 1.00 97.75 930 LEU A O 1
ATOM 7024 N N . GLN A 1 931 ? -15.164 -22.422 -0.133 1.00 97.19 931 GLN A N 1
ATOM 7025 C CA . GLN A 1 931 ? -16.101 -23.049 -1.073 1.00 97.19 931 GLN A CA 1
ATOM 7026 C C . GLN A 1 931 ? -16.172 -22.280 -2.404 1.00 97.19 931 GLN A C 1
ATOM 7028 O O . GLN A 1 931 ? -16.221 -22.873 -3.478 1.00 97.19 931 GLN A O 1
ATOM 7033 N N . GLU A 1 932 ? -16.125 -20.949 -2.342 1.00 97.88 932 GLU A N 1
ATOM 7034 C CA . GLU A 1 932 ? -16.151 -20.059 -3.503 1.00 97.88 932 GLU A CA 1
ATOM 7035 C C . GLU A 1 932 ? -14.852 -20.102 -4.348 1.00 97.88 932 GLU A C 1
ATOM 7037 O O . GLU A 1 932 ? -14.852 -19.666 -5.500 1.00 97.88 932 GLU A O 1
ATOM 7042 N N . ASP A 1 933 ? -13.759 -20.641 -3.794 1.00 98.25 933 ASP A N 1
ATOM 7043 C CA . ASP A 1 933 ? -12.445 -20.809 -4.435 1.00 98.25 933 ASP A CA 1
ATOM 7044 C C . ASP A 1 933 ? -12.152 -22.279 -4.837 1.00 98.25 933 ASP A C 1
ATOM 7046 O O . ASP A 1 933 ? -11.132 -22.561 -5.483 1.00 98.25 933 ASP A O 1
ATOM 7050 N N . GLU A 1 934 ? -13.031 -23.235 -4.504 1.00 97.06 934 GLU A N 1
ATOM 7051 C CA . GLU A 1 934 ? -12.864 -24.661 -4.821 1.00 97.06 934 GLU A CA 1
ATOM 7052 C C . GLU A 1 934 ? -12.686 -24.917 -6.328 1.00 97.06 934 GLU A C 1
ATOM 7054 O O . GLU A 1 934 ? -13.346 -24.333 -7.187 1.00 97.06 934 GLU A O 1
ATOM 7059 N N . GLY A 1 935 ? -11.741 -25.796 -6.676 1.00 95.19 935 GLY A N 1
ATOM 7060 C CA . GLY A 1 935 ? -11.418 -26.128 -8.069 1.00 95.19 935 GLY A CA 1
ATOM 7061 C C . GLY A 1 935 ? -10.759 -25.002 -8.883 1.00 95.19 935 GLY A C 1
ATOM 7062 O O . GLY A 1 935 ? -10.319 -25.250 -10.005 1.00 95.19 935 GLY A O 1
ATOM 7063 N N . THR A 1 936 ? -10.628 -23.780 -8.349 1.00 94.75 936 THR A N 1
ATOM 7064 C CA . THR A 1 936 ? -10.049 -22.650 -9.097 1.00 94.75 936 THR A CA 1
ATOM 7065 C C . THR A 1 936 ? -8.519 -22.685 -9.176 1.00 94.75 936 THR A C 1
ATOM 7067 O O . THR A 1 936 ? -7.950 -22.074 -10.087 1.00 94.75 936 THR A O 1
ATOM 7070 N N . GLY A 1 937 ? -7.857 -23.370 -8.236 1.00 93.56 937 GLY A N 1
ATOM 7071 C CA . GLY A 1 937 ? -6.398 -23.367 -8.071 1.00 93.56 937 GLY A CA 1
ATOM 7072 C C . GLY A 1 937 ? -5.826 -22.074 -7.469 1.00 93.56 937 GLY A C 1
ATOM 7073 O O . GLY A 1 937 ? -4.624 -21.852 -7.573 1.00 93.56 937 GLY A O 1
ATOM 7074 N N . ALA A 1 938 ? -6.669 -21.217 -6.887 1.00 97.75 938 ALA A N 1
ATOM 7075 C CA . ALA A 1 938 ? -6.304 -19.933 -6.290 1.00 97.75 938 ALA A CA 1
ATOM 7076 C C . ALA A 1 938 ? -7.205 -19.613 -5.080 1.00 97.75 938 ALA A C 1
ATOM 7078 O O . ALA A 1 938 ? -8.100 -20.384 -4.755 1.00 97.75 938 ALA A O 1
ATOM 7079 N N . ASP A 1 939 ? -6.960 -18.475 -4.434 1.00 98.81 939 ASP A N 1
ATOM 7080 C CA . ASP A 1 939 ? -7.693 -17.942 -3.279 1.00 98.81 939 ASP A CA 1
ATOM 7081 C C . ASP A 1 939 ? -8.328 -16.577 -3.613 1.00 98.81 939 ASP A C 1
ATOM 7083 O O . ASP A 1 939 ? -8.353 -15.664 -2.784 1.00 98.81 939 ASP A O 1
ATOM 7087 N N . ASN A 1 940 ? -8.750 -16.372 -4.865 1.00 98.81 940 ASN A N 1
ATOM 7088 C CA . ASN A 1 940 ? -9.203 -15.069 -5.361 1.00 98.81 940 ASN A CA 1
ATOM 7089 C C . ASN A 1 940 ? -10.381 -14.518 -4.557 1.00 98.81 940 ASN A C 1
ATOM 7091 O O . ASN A 1 940 ? -10.429 -13.317 -4.281 1.00 98.81 940 ASN A O 1
ATOM 7095 N N . PHE A 1 941 ? -11.331 -15.374 -4.193 1.00 98.88 941 PHE A N 1
ATOM 7096 C CA . PHE A 1 941 ? -12.498 -14.978 -3.428 1.00 98.88 941 PHE A CA 1
ATOM 7097 C C . PHE A 1 941 ? -12.119 -14.655 -1.978 1.00 98.88 941 PHE A C 1
ATOM 7099 O O . PHE A 1 941 ? -12.501 -13.591 -1.483 1.00 98.88 941 PHE A O 1
ATOM 7106 N N . ARG A 1 942 ? -11.276 -15.471 -1.323 1.00 98.88 942 ARG A N 1
ATOM 7107 C CA . ARG A 1 942 ? -10.704 -15.135 -0.005 1.00 98.88 942 ARG A CA 1
ATOM 7108 C C . ARG A 1 942 ? -9.949 -13.803 -0.053 1.00 98.88 942 ARG A C 1
ATOM 7110 O O . ARG A 1 942 ? -10.170 -12.939 0.790 1.00 98.88 942 ARG A O 1
ATOM 7117 N N . VAL A 1 943 ? -9.104 -13.579 -1.057 1.00 98.94 943 VAL A N 1
ATOM 7118 C CA . VAL A 1 943 ? -8.330 -12.334 -1.198 1.00 98.94 943 VAL A CA 1
ATOM 7119 C C . VAL A 1 943 ? -9.246 -11.122 -1.397 1.00 98.94 943 VAL A C 1
ATOM 7121 O O . VAL A 1 943 ? -9.032 -10.103 -0.740 1.00 98.94 943 VAL A O 1
ATOM 7124 N N . LYS A 1 944 ? -10.317 -11.233 -2.196 1.00 98.94 944 LYS A N 1
ATOM 7125 C CA . LYS A 1 944 ? -11.350 -10.185 -2.324 1.00 98.94 944 LYS A CA 1
ATOM 7126 C C . LYS A 1 944 ? -12.101 -9.941 -1.012 1.00 98.94 944 LYS A C 1
ATOM 7128 O O . LYS A 1 944 ? -12.291 -8.783 -0.627 1.00 98.94 944 LYS A O 1
ATOM 7133 N N . ARG A 1 945 ? -12.465 -11.005 -0.284 1.00 98.94 945 ARG A N 1
ATOM 7134 C CA . ARG A 1 945 ? -13.081 -10.925 1.052 1.00 98.94 945 ARG A CA 1
ATOM 7135 C C . ARG A 1 945 ? -12.192 -10.177 2.038 1.00 98.94 945 ARG A C 1
ATOM 7137 O O . ARG A 1 945 ? -12.703 -9.321 2.755 1.00 98.94 945 ARG A O 1
ATOM 7144 N N . TYR A 1 946 ? -10.888 -10.440 2.052 1.00 98.94 946 TYR A N 1
ATOM 7145 C CA . TYR A 1 946 ? -9.959 -9.827 3.004 1.00 98.94 946 TYR A CA 1
ATOM 7146 C C . TYR A 1 946 ? -9.473 -8.425 2.608 1.00 98.94 946 TYR A C 1
ATOM 7148 O O . TYR A 1 946 ? -9.467 -7.558 3.479 1.00 98.94 946 TYR A O 1
ATOM 7156 N N . VAL A 1 947 ? -9.168 -8.138 1.333 1.00 98.94 947 VAL A N 1
ATOM 7157 C CA . VAL A 1 947 ? -8.796 -6.768 0.909 1.00 98.94 947 VAL A CA 1
ATOM 7158 C C . VAL A 1 947 ? -9.926 -5.775 1.203 1.00 98.94 947 VAL A C 1
ATOM 7160 O O . VAL A 1 947 ? -9.674 -4.682 1.702 1.00 98.94 947 VAL A O 1
ATOM 7163 N N . SER A 1 948 ? -11.185 -6.200 1.023 1.00 98.94 948 SER A N 1
ATOM 7164 C CA . SER A 1 948 ? -12.366 -5.376 1.314 1.00 98.94 948 SER A CA 1
ATOM 7165 C C . SER A 1 948 ? -12.420 -4.872 2.760 1.00 98.94 948 SER A C 1
ATOM 7167 O O . SER A 1 948 ? -12.967 -3.795 2.999 1.00 98.94 948 SER A O 1
ATOM 7169 N N . LYS A 1 949 ? -11.844 -5.617 3.719 1.00 98.94 949 LYS A N 1
ATOM 7170 C CA . LYS A 1 949 ? -11.906 -5.309 5.158 1.00 98.94 949 LYS A CA 1
ATOM 7171 C C . LYS A 1 949 ? -11.126 -4.051 5.542 1.00 98.94 949 LYS A C 1
ATOM 7173 O O . LYS A 1 949 ? -11.505 -3.414 6.517 1.00 98.94 949 LYS A O 1
ATOM 7178 N N . TYR A 1 950 ? -10.078 -3.685 4.800 1.00 98.94 950 TYR A N 1
ATOM 7179 C CA . TYR A 1 950 ? -9.270 -2.486 5.075 1.00 98.94 950 TYR A CA 1
ATOM 7180 C C . TYR A 1 950 ? -9.320 -1.433 3.954 1.00 98.94 950 TYR A C 1
ATOM 7182 O O . TYR A 1 950 ? -8.672 -0.396 4.070 1.00 98.94 950 TYR A O 1
ATOM 7190 N N . THR A 1 951 ? -10.077 -1.670 2.875 1.00 98.94 951 THR A N 1
ATOM 7191 C CA . THR A 1 951 ? -10.257 -0.708 1.773 1.00 98.94 951 THR A CA 1
ATOM 7192 C C . THR A 1 951 ? -11.714 -0.251 1.655 1.00 98.94 951 THR A C 1
ATOM 7194 O O . THR A 1 951 ? -12.084 0.784 2.210 1.00 98.94 951 THR A O 1
ATOM 7197 N N . ILE A 1 952 ? -12.576 -1.006 0.970 1.00 98.94 952 ILE A N 1
ATOM 7198 C CA . ILE A 1 952 ? -13.904 -0.514 0.587 1.00 98.94 952 ILE A CA 1
ATOM 7199 C C . ILE A 1 952 ? -14.915 -0.543 1.735 1.00 98.94 952 ILE A C 1
ATOM 7201 O O . ILE A 1 952 ? -15.727 0.374 1.833 1.00 98.94 952 ILE A O 1
ATOM 7205 N N . ASN A 1 953 ? -14.874 -1.537 2.628 1.00 98.94 953 ASN A N 1
ATOM 7206 C CA . ASN A 1 953 ? -15.859 -1.646 3.709 1.00 98.94 953 ASN A CA 1
ATOM 7207 C C . ASN A 1 953 ? -15.716 -0.515 4.741 1.00 98.94 953 ASN A C 1
ATOM 7209 O O . ASN A 1 953 ? -16.734 0.124 5.019 1.00 98.94 953 ASN A O 1
ATOM 7213 N N . PRO A 1 954 ? -14.501 -0.153 5.210 1.00 98.94 954 PRO A N 1
ATOM 7214 C CA . PRO A 1 954 ? -14.311 1.049 6.021 1.00 98.94 954 PRO A CA 1
ATOM 7215 C C . PRO A 1 954 ? -14.771 2.323 5.300 1.00 98.94 954 PRO A C 1
ATOM 7217 O O . PRO A 1 954 ? -15.419 3.176 5.906 1.00 98.94 954 PRO A O 1
ATOM 7220 N N . ALA A 1 955 ? -14.524 2.437 3.988 1.00 98.94 955 ALA A N 1
ATOM 7221 C CA . ALA A 1 955 ? -14.994 3.582 3.210 1.00 98.94 955 ALA A CA 1
ATOM 7222 C C . ALA A 1 955 ? -16.529 3.651 3.116 1.00 98.94 955 ALA A C 1
ATOM 7224 O O . ALA A 1 955 ? -17.090 4.744 3.171 1.00 98.94 955 ALA A O 1
ATOM 7225 N N . ILE A 1 956 ? -17.219 2.515 2.957 1.00 98.94 956 ILE A N 1
ATOM 7226 C CA . ILE A 1 956 ? -18.689 2.458 2.923 1.00 98.94 956 ILE A CA 1
ATOM 7227 C C . ILE A 1 956 ? -19.245 2.816 4.300 1.00 98.94 956 ILE A C 1
ATOM 7229 O O . ILE A 1 956 ? -20.077 3.714 4.390 1.00 98.94 956 ILE A O 1
ATOM 7233 N N . ALA A 1 957 ? -18.745 2.178 5.362 1.00 98.88 957 ALA A N 1
ATOM 7234 C CA . ALA A 1 957 ? -19.210 2.398 6.728 1.00 98.88 957 ALA A CA 1
ATOM 7235 C C . ALA A 1 957 ? -19.106 3.867 7.166 1.00 98.88 957 ALA A C 1
ATOM 7237 O O . ALA A 1 957 ? -19.983 4.351 7.874 1.00 98.88 957 ALA A O 1
ATOM 7238 N N . GLN A 1 958 ? -18.074 4.586 6.717 1.00 98.88 958 GLN A N 1
ATOM 7239 C CA . GLN A 1 958 ? -17.822 5.982 7.090 1.00 98.88 958 GLN A CA 1
ATOM 7240 C C . GLN A 1 958 ? -18.287 7.014 6.040 1.00 98.88 958 GLN A C 1
ATOM 7242 O O . GLN A 1 958 ? -17.904 8.180 6.106 1.00 98.88 958 GLN A O 1
ATOM 7247 N N . GLY A 1 959 ? -19.064 6.612 5.025 1.00 98.75 959 GLY A N 1
ATOM 7248 C CA . GLY A 1 959 ? -19.582 7.529 3.996 1.00 98.75 959 GLY A CA 1
ATOM 7249 C C . GLY A 1 959 ? -18.529 8.118 3.039 1.00 98.75 959 GLY A C 1
ATOM 7250 O O . GLY A 1 959 ? -18.797 9.084 2.318 1.00 98.75 959 GLY A O 1
ATOM 7251 N N . MET A 1 960 ? -17.325 7.537 3.003 1.00 98.81 960 MET A N 1
ATOM 7252 C CA . MET A 1 960 ? -16.161 7.970 2.211 1.00 98.81 960 MET A CA 1
ATOM 7253 C C . MET A 1 960 ? -16.009 7.220 0.873 1.00 98.81 960 MET A C 1
ATOM 7255 O O . MET A 1 960 ? -15.234 7.639 0.010 1.00 98.81 960 MET A O 1
ATOM 7259 N N . SER A 1 961 ? -16.753 6.127 0.665 1.00 98.75 961 SER A N 1
ATOM 7260 C CA . SER A 1 961 ? -16.643 5.216 -0.495 1.00 98.75 961 SER A CA 1
ATOM 7261 C C . SER A 1 961 ? -16.856 5.867 -1.860 1.00 98.75 961 SER A C 1
ATOM 7263 O O . SER A 1 961 ? -16.465 5.307 -2.884 1.00 98.75 961 SER A O 1
ATOM 7265 N N . HIS A 1 962 ? -17.456 7.055 -1.883 1.00 98.62 962 HIS A N 1
ATOM 7266 C CA . HIS A 1 962 ? -17.645 7.861 -3.081 1.00 98.62 962 HIS A CA 1
ATOM 7267 C C . HIS A 1 962 ? -16.372 8.593 -3.546 1.00 98.62 962 HIS A C 1
ATOM 7269 O O . HIS A 1 962 ? -16.354 9.109 -4.659 1.00 98.62 962 HIS A O 1
ATOM 7275 N N . ALA A 1 963 ? -15.347 8.680 -2.693 1.00 98.56 963 ALA A N 1
ATOM 7276 C CA . ALA A 1 963 ? -14.086 9.366 -2.963 1.00 98.56 963 ALA A CA 1
ATOM 7277 C C . ALA A 1 963 ? -12.879 8.413 -2.935 1.00 98.56 963 ALA A C 1
ATOM 7279 O O . ALA A 1 963 ? -11.950 8.605 -3.715 1.00 98.56 963 ALA A O 1
ATOM 7280 N N . ILE A 1 964 ? -12.887 7.403 -2.058 1.00 98.81 964 ILE A N 1
ATOM 7281 C CA . ILE A 1 964 ? -11.748 6.506 -1.785 1.00 98.81 964 ILE A CA 1
ATOM 7282 C C . ILE A 1 964 ? -12.199 5.047 -1.561 1.00 98.81 964 ILE A C 1
ATOM 7284 O O . ILE A 1 964 ? -13.384 4.721 -1.670 1.00 98.81 964 ILE A O 1
ATOM 7288 N N . GLY A 1 965 ? -11.247 4.164 -1.238 1.00 98.62 965 GLY A N 1
ATOM 7289 C CA . GLY A 1 965 ? -11.499 2.796 -0.767 1.00 98.62 965 GLY A CA 1
ATOM 7290 C C . GLY A 1 965 ? -11.429 1.696 -1.827 1.00 98.62 965 GLY A C 1
ATOM 7291 O O . GLY A 1 965 ? -11.627 0.537 -1.484 1.00 98.62 965 GLY A O 1
ATOM 7292 N N . SER A 1 966 ? -11.152 2.018 -3.091 1.00 98.94 966 SER A N 1
ATOM 7293 C CA . SER A 1 966 ? -10.980 1.025 -4.163 1.00 98.94 966 SER A CA 1
ATOM 7294 C C . SER A 1 966 ? -10.352 1.629 -5.419 1.00 98.94 966 SER A C 1
ATOM 7296 O O . SER A 1 966 ? -10.345 2.849 -5.604 1.00 98.94 966 SER A O 1
ATOM 7298 N N . ILE A 1 967 ? -9.855 0.760 -6.300 1.00 98.88 967 ILE A N 1
ATOM 7299 C CA . ILE A 1 967 ? -9.317 1.129 -7.614 1.00 98.88 967 ILE A CA 1
ATOM 7300 C C . ILE A 1 967 ? -10.473 1.195 -8.625 1.00 98.88 967 ILE A C 1
ATOM 7302 O O . ILE A 1 967 ? -10.710 0.270 -9.400 1.00 98.88 967 ILE A O 1
ATOM 7306 N N . GLU A 1 968 ? -11.214 2.305 -8.601 1.00 98.88 968 GLU A N 1
ATOM 7307 C CA . GLU A 1 968 ? -12.361 2.565 -9.481 1.00 98.88 968 GLU A CA 1
ATOM 7308 C C . GLU A 1 968 ? -12.268 3.958 -10.126 1.00 98.88 968 GLU A C 1
ATOM 7310 O O . GLU A 1 968 ? -11.822 4.925 -9.505 1.00 98.88 968 GLU A O 1
ATOM 7315 N N . VAL A 1 969 ? -12.716 4.078 -11.381 1.00 98.75 969 VAL A N 1
ATOM 7316 C CA . VAL A 1 969 ? -12.705 5.350 -12.125 1.00 98.75 969 VAL A CA 1
ATOM 7317 C C . VAL A 1 969 ? -13.573 6.399 -11.421 1.00 98.75 969 VAL A C 1
ATOM 7319 O O . VAL A 1 969 ? -14.691 6.115 -10.999 1.00 98.75 969 VAL A O 1
ATOM 7322 N N . GLY A 1 970 ? -13.056 7.623 -11.309 1.00 98.38 970 GLY A N 1
ATOM 7323 C CA . GLY A 1 970 ? -13.696 8.739 -10.607 1.00 98.38 970 GLY A CA 1
ATOM 7324 C C . GLY A 1 970 ? -13.330 8.862 -9.122 1.00 98.38 970 GLY A C 1
ATOM 7325 O O . GLY A 1 970 ? -13.598 9.909 -8.534 1.00 98.38 970 GLY A O 1
ATOM 7326 N N . LYS A 1 971 ? -12.676 7.857 -8.521 1.00 98.81 971 LYS A N 1
ATOM 7327 C CA . LYS A 1 971 ? -12.121 7.949 -7.158 1.00 98.81 971 LYS A CA 1
ATOM 7328 C C . LYS A 1 971 ? -10.732 8.588 -7.152 1.00 98.81 971 LYS A C 1
ATOM 7330 O O . LYS A 1 971 ? -10.060 8.649 -8.182 1.00 98.81 971 LYS A O 1
ATOM 7335 N N . ARG A 1 972 ? -10.285 9.066 -5.987 1.00 98.38 972 ARG A N 1
ATOM 7336 C CA . ARG A 1 972 ? -8.920 9.581 -5.798 1.00 98.38 972 ARG A CA 1
ATOM 7337 C C . ARG A 1 972 ? -7.893 8.493 -6.097 1.00 98.38 972 ARG A C 1
ATOM 7339 O O . ARG A 1 972 ? -8.097 7.331 -5.753 1.00 98.38 972 ARG A O 1
ATOM 7346 N N . ALA A 1 973 ? -6.770 8.883 -6.686 1.00 98.69 973 ALA A N 1
ATOM 7347 C CA . ALA A 1 973 ? -5.630 8.005 -6.922 1.00 98.69 973 ALA A CA 1
ATOM 7348 C C . ALA A 1 973 ? -4.790 7.824 -5.639 1.00 98.69 973 ALA A C 1
ATOM 7350 O O . ALA A 1 973 ? -3.610 8.175 -5.588 1.00 98.69 973 ALA A O 1
ATOM 7351 N N . ASP A 1 974 ? -5.429 7.271 -4.607 1.00 98.88 974 ASP A N 1
ATOM 7352 C CA . ASP A 1 974 ? -4.802 6.839 -3.358 1.00 98.88 974 ASP A CA 1
ATOM 7353 C C . ASP A 1 974 ? -4.437 5.355 -3.518 1.00 98.88 974 ASP A C 1
ATOM 7355 O O . ASP A 1 974 ? -5.271 4.466 -3.323 1.00 98.88 974 ASP A O 1
ATOM 7359 N N . LEU A 1 975 ? -3.214 5.092 -3.983 1.00 98.94 975 LEU A N 1
ATOM 7360 C CA . LEU A 1 975 ? -2.793 3.802 -4.542 1.00 98.94 975 LEU A CA 1
ATOM 7361 C C . LEU A 1 975 ? -1.495 3.316 -3.900 1.00 98.94 975 LEU A C 1
ATOM 7363 O O . LEU A 1 975 ? -0.575 4.100 -3.676 1.00 98.94 975 LEU A O 1
ATOM 7367 N N . VAL A 1 976 ? -1.386 2.012 -3.662 1.00 98.94 976 VAL A N 1
ATOM 7368 C CA . VAL A 1 976 ? -0.202 1.389 -3.060 1.00 98.94 976 VAL A CA 1
ATOM 7369 C C . VAL A 1 976 ? 0.358 0.348 -4.012 1.00 98.94 976 VAL A C 1
ATOM 7371 O O . VAL A 1 976 ? -0.358 -0.556 -4.441 1.00 98.94 976 VAL A O 1
ATOM 7374 N N . LEU A 1 977 ? 1.644 0.478 -4.337 1.00 98.88 977 LEU A N 1
ATOM 7375 C CA . LEU A 1 977 ? 2.371 -0.462 -5.181 1.00 98.88 977 LEU A CA 1
ATOM 7376 C C . LEU A 1 977 ? 3.229 -1.371 -4.304 1.00 98.88 977 LEU A C 1
ATOM 7378 O O . LEU A 1 977 ? 4.018 -0.901 -3.485 1.00 98.88 977 LEU A O 1
ATOM 7382 N N . TRP A 1 978 ? 3.134 -2.674 -4.535 1.00 98.81 978 TRP A N 1
ATOM 7383 C CA . TRP A 1 978 ? 3.834 -3.722 -3.801 1.00 98.81 978 TRP A CA 1
ATOM 7384 C C . TRP A 1 978 ? 4.693 -4.540 -4.764 1.00 98.81 978 TRP A C 1
ATOM 7386 O O . TRP A 1 978 ? 4.237 -4.899 -5.851 1.00 98.81 978 TRP A O 1
ATOM 7396 N N . THR A 1 979 ? 5.908 -4.924 -4.369 1.00 98.06 979 THR A N 1
ATOM 7397 C CA . THR A 1 979 ? 6.516 -6.109 -4.993 1.00 98.06 979 THR A CA 1
ATOM 7398 C C . THR A 1 979 ? 5.746 -7.342 -4.497 1.00 98.06 979 THR A C 1
ATOM 7400 O O . THR A 1 979 ? 5.379 -7.371 -3.321 1.00 98.06 979 THR A O 1
ATOM 7403 N N . PRO A 1 980 ? 5.498 -8.376 -5.325 1.00 98.19 980 PRO A N 1
ATOM 7404 C CA . PRO A 1 980 ? 4.813 -9.592 -4.881 1.00 98.19 980 PRO A CA 1
ATOM 7405 C C . PRO A 1 980 ? 5.453 -10.216 -3.636 1.00 98.19 980 PRO A C 1
ATOM 7407 O O . PRO A 1 980 ? 4.750 -10.693 -2.750 1.00 98.19 980 PRO A O 1
ATOM 7410 N N . ALA A 1 981 ? 6.783 -10.132 -3.523 1.00 97.44 981 ALA A N 1
ATOM 7411 C CA . ALA A 1 981 ? 7.534 -10.630 -2.378 1.00 97.44 981 ALA A CA 1
ATOM 7412 C C . ALA A 1 981 ? 7.281 -9.856 -1.070 1.00 97.44 981 ALA A C 1
ATOM 7414 O O . ALA A 1 981 ? 7.332 -10.476 -0.011 1.00 97.44 981 ALA A O 1
ATOM 7415 N N . ASN A 1 982 ? 6.968 -8.554 -1.120 1.00 97.56 982 ASN A N 1
ATOM 7416 C CA . ASN A 1 982 ? 6.691 -7.710 0.057 1.00 97.56 982 ASN A CA 1
ATOM 7417 C C . ASN A 1 982 ? 5.201 -7.358 0.212 1.00 97.56 982 ASN A C 1
ATOM 7419 O O . ASN A 1 982 ? 4.848 -6.456 0.977 1.00 97.56 982 ASN A O 1
ATOM 7423 N N . PHE A 1 983 ? 4.314 -8.034 -0.523 1.00 98.75 983 PHE A N 1
ATOM 7424 C CA . PHE A 1 983 ? 2.879 -7.797 -0.427 1.00 98.75 983 PHE A CA 1
ATOM 7425 C C . PHE A 1 983 ? 2.387 -8.018 1.010 1.00 98.75 983 PHE A C 1
ATOM 7427 O O . PHE A 1 983 ? 2.653 -9.054 1.620 1.00 98.75 983 PHE A O 1
ATOM 7434 N N . GLY A 1 984 ? 1.674 -7.027 1.546 1.00 97.75 984 GLY A N 1
ATOM 7435 C CA . GLY A 1 984 ? 1.138 -7.052 2.904 1.00 97.75 984 GLY A CA 1
ATOM 7436 C C . GLY A 1 984 ? 2.109 -6.630 4.014 1.00 97.75 984 GLY A C 1
ATOM 7437 O O . GLY A 1 984 ? 1.664 -6.523 5.151 1.00 97.75 984 GLY A O 1
ATOM 7438 N N . THR A 1 985 ? 3.390 -6.361 3.717 1.00 97.00 985 THR A N 1
ATOM 7439 C CA . THR A 1 985 ? 4.377 -5.865 4.702 1.00 97.00 985 THR A CA 1
ATOM 7440 C C . THR A 1 985 ? 4.857 -4.453 4.384 1.00 97.00 985 THR A C 1
ATOM 7442 O O . THR A 1 985 ? 4.500 -3.502 5.071 1.00 97.00 985 THR A O 1
ATOM 7445 N N . LYS A 1 986 ? 5.686 -4.311 3.345 1.00 96.75 986 LYS A N 1
ATOM 7446 C CA . LYS A 1 986 ? 6.435 -3.090 3.019 1.00 96.75 986 LYS A CA 1
ATOM 7447 C C . LYS A 1 986 ? 6.172 -2.705 1.557 1.00 96.75 986 LYS A C 1
ATOM 7449 O O . LYS A 1 986 ? 6.744 -3.336 0.662 1.00 96.75 986 LYS A O 1
ATOM 7454 N N . PRO A 1 987 ? 5.315 -1.702 1.287 1.00 98.25 987 PRO A N 1
ATOM 7455 C CA . PRO A 1 987 ? 5.090 -1.177 -0.055 1.00 98.25 987 PRO A CA 1
ATOM 7456 C C . PRO A 1 987 ? 6.386 -0.766 -0.754 1.00 98.25 987 PRO A C 1
ATOM 7458 O O . PRO A 1 987 ? 7.331 -0.308 -0.121 1.00 98.25 987 PRO A O 1
ATOM 7461 N N . LYS A 1 988 ? 6.402 -0.841 -2.086 1.00 98.12 988 LYS A N 1
ATOM 7462 C CA . LYS A 1 988 ? 7.423 -0.197 -2.926 1.00 98.12 988 LYS A CA 1
ATOM 7463 C C . LYS A 1 988 ? 7.255 1.325 -2.871 1.00 98.12 988 LYS A C 1
ATOM 7465 O O . LYS A 1 988 ? 8.226 2.046 -2.655 1.00 98.12 988 LYS A O 1
ATOM 7470 N N . LEU A 1 989 ? 6.022 1.799 -3.075 1.00 97.94 989 LEU A N 1
ATOM 7471 C CA . LEU A 1 989 ? 5.647 3.213 -3.013 1.00 97.94 989 LEU A CA 1
ATOM 7472 C C . LEU A 1 989 ? 4.138 3.395 -2.784 1.00 97.94 989 LEU A C 1
ATOM 7474 O O . LEU A 1 989 ? 3.344 2.493 -3.058 1.00 97.94 989 LEU A O 1
ATOM 7478 N N . VAL A 1 990 ? 3.762 4.575 -2.291 1.00 98.88 990 VAL A N 1
ATOM 7479 C CA . VAL A 1 990 ? 2.398 4.968 -1.912 1.00 98.88 990 VAL A CA 1
ATOM 7480 C C . VAL A 1 990 ? 2.064 6.317 -2.538 1.00 98.88 990 VAL A C 1
ATOM 7482 O O . VAL A 1 990 ? 2.810 7.283 -2.363 1.00 98.88 990 VAL A O 1
ATOM 7485 N N . LEU A 1 991 ? 0.938 6.396 -3.244 1.00 98.81 991 LEU A N 1
ATOM 7486 C CA . LEU A 1 991 ? 0.366 7.622 -3.793 1.00 98.81 991 LEU A CA 1
ATOM 7487 C C . LEU A 1 991 ? -0.773 8.110 -2.894 1.00 98.81 991 LEU A C 1
ATOM 7489 O O . LEU A 1 991 ? -1.576 7.311 -2.416 1.00 98.81 991 LEU A O 1
ATOM 7493 N N . VAL A 1 992 ? -0.871 9.428 -2.731 1.00 98.50 992 VAL A N 1
ATOM 7494 C CA . VAL A 1 992 ? -2.034 10.111 -2.146 1.00 98.50 992 VAL A CA 1
ATOM 7495 C C . VAL A 1 992 ? -2.419 11.238 -3.100 1.00 98.50 992 VAL A C 1
ATOM 7497 O O . VAL A 1 992 ? -1.567 12.028 -3.510 1.00 98.50 992 VAL A O 1
ATOM 7500 N N . GLY A 1 993 ? -3.677 11.264 -3.542 1.00 97.81 993 GLY A N 1
ATOM 7501 C CA . GLY A 1 993 ? -4.161 12.192 -4.564 1.00 97.81 993 GLY A CA 1
ATOM 7502 C C . GLY A 1 993 ? -3.361 12.137 -5.868 1.00 97.81 993 GLY A C 1
ATOM 7503 O O . GLY A 1 993 ? -3.144 13.173 -6.490 1.00 97.81 993 GLY A O 1
ATOM 7504 N N . GLY A 1 994 ? -2.870 10.958 -6.263 1.00 97.38 994 GLY A N 1
ATOM 7505 C CA . GLY A 1 994 ? -2.086 10.757 -7.484 1.00 97.38 994 GLY A CA 1
ATOM 7506 C C . GLY A 1 994 ? -0.617 11.188 -7.424 1.00 97.38 994 GLY A C 1
ATOM 7507 O O . GLY A 1 994 ? 0.120 10.886 -8.356 1.00 97.38 994 GLY A O 1
ATOM 7508 N N . MET A 1 995 ? -0.157 11.834 -6.347 1.00 98.00 995 MET A N 1
ATOM 7509 C CA . MET A 1 995 ? 1.263 12.146 -6.149 1.00 98.00 995 MET A CA 1
ATOM 7510 C C . MET A 1 995 ? 1.923 11.103 -5.250 1.00 98.00 995 MET A C 1
ATOM 7512 O O . MET A 1 995 ? 1.336 10.683 -4.252 1.00 98.00 995 MET A O 1
ATOM 7516 N N . ILE A 1 996 ? 3.165 10.714 -5.562 1.00 98.62 996 ILE A N 1
ATOM 7517 C CA . ILE A 1 996 ? 3.945 9.819 -4.697 1.00 98.62 996 ILE A CA 1
ATOM 7518 C C . ILE A 1 996 ? 4.180 10.525 -3.355 1.00 98.62 996 ILE A C 1
ATOM 7520 O O . ILE A 1 996 ? 4.846 11.563 -3.280 1.00 98.62 996 ILE A O 1
ATOM 7524 N N . SER A 1 997 ? 3.603 9.949 -2.303 1.00 98.06 997 SER A N 1
ATOM 7525 C CA . SER A 1 997 ? 3.653 10.454 -0.937 1.00 98.06 997 SER A CA 1
ATOM 7526 C C . SER A 1 997 ? 4.821 9.832 -0.170 1.00 98.06 997 SER A C 1
ATOM 7528 O O . SER A 1 997 ? 5.624 10.550 0.421 1.00 98.06 997 SER A O 1
ATOM 7530 N N . TRP A 1 998 ? 4.972 8.507 -0.256 1.00 98.50 998 TRP A N 1
ATOM 7531 C CA . TRP A 1 998 ? 5.994 7.718 0.443 1.00 98.50 998 TRP A CA 1
ATOM 7532 C C . TRP A 1 998 ? 6.609 6.675 -0.501 1.00 98.50 998 TRP A C 1
ATOM 7534 O O . TRP A 1 998 ? 5.912 6.149 -1.370 1.00 98.50 998 TRP A O 1
ATOM 7544 N N . ALA A 1 999 ? 7.892 6.348 -0.338 1.00 98.38 999 ALA A N 1
ATOM 7545 C CA . ALA A 1 999 ? 8.551 5.287 -1.111 1.00 98.38 999 ALA A CA 1
ATOM 7546 C C . ALA A 1 999 ? 9.706 4.630 -0.346 1.00 98.38 999 ALA A C 1
ATOM 7548 O O . ALA A 1 999 ? 10.355 5.279 0.475 1.00 98.38 999 ALA A O 1
ATOM 75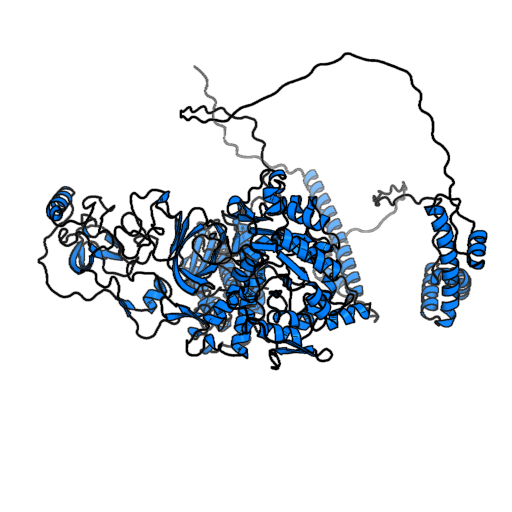49 N N . MET A 1 1000 ? 9.990 3.361 -0.653 1.00 96.94 1000 MET A N 1
ATOM 7550 C CA . MET A 1 1000 ? 11.249 2.716 -0.272 1.00 96.94 1000 MET A CA 1
ATOM 7551 C C . MET A 1 1000 ? 12.369 3.320 -1.120 1.00 96.94 1000 MET A C 1
ATOM 7553 O O . MET A 1 1000 ? 12.386 3.146 -2.338 1.00 96.94 1000 MET A O 1
ATOM 7557 N N . MET A 1 1001 ? 13.264 4.071 -0.481 1.00 96.06 1001 MET A N 1
ATOM 7558 C CA . MET A 1 1001 ? 14.250 4.917 -1.151 1.00 96.06 1001 MET A CA 1
ATOM 7559 C C . MET A 1 1001 ? 15.623 4.789 -0.488 1.00 96.06 1001 MET A C 1
ATOM 7561 O O . MET A 1 1001 ? 15.730 4.837 0.742 1.00 96.06 1001 MET A O 1
ATOM 7565 N N . GLY A 1 1002 ? 16.648 4.641 -1.328 1.00 95.06 1002 GLY A N 1
ATOM 7566 C CA . GLY A 1 1002 ? 18.053 4.531 -0.954 1.00 95.06 1002 GLY A CA 1
ATOM 7567 C C . GLY A 1 1002 ? 18.705 5.830 -0.470 1.00 95.06 1002 GLY A C 1
ATOM 7568 O O . GLY A 1 1002 ? 18.033 6.816 -0.163 1.00 95.06 1002 GLY A O 1
ATOM 7569 N N . ASP A 1 1003 ? 20.036 5.816 -0.441 1.00 94.06 1003 ASP A N 1
ATOM 7570 C CA . ASP A 1 1003 ? 20.915 6.957 -0.167 1.00 94.06 1003 ASP A CA 1
ATOM 7571 C C . ASP A 1 1003 ? 20.614 8.151 -1.107 1.00 94.06 1003 ASP A C 1
ATOM 7573 O O . ASP A 1 1003 ? 20.811 8.040 -2.321 1.00 94.06 1003 ASP A O 1
ATOM 7577 N N . PRO A 1 1004 ? 20.173 9.313 -0.581 1.00 94.00 1004 PRO A N 1
ATOM 7578 C CA . PRO A 1 1004 ? 19.836 10.483 -1.396 1.00 94.00 1004 PRO A CA 1
ATOM 7579 C C . PRO A 1 1004 ? 21.015 11.146 -2.127 1.00 94.00 1004 PRO A C 1
ATOM 7581 O O . PRO A 1 1004 ? 20.781 11.988 -2.991 1.00 94.00 1004 PRO A O 1
ATOM 7584 N N . ASN A 1 1005 ? 22.265 10.833 -1.766 1.00 93.75 1005 ASN A N 1
ATOM 7585 C CA . ASN A 1 1005 ? 23.465 11.370 -2.419 1.00 93.75 1005 ASN A CA 1
ATOM 7586 C C . ASN A 1 1005 ? 23.957 10.486 -3.578 1.00 93.75 1005 ASN A C 1
ATOM 7588 O O . ASN A 1 1005 ? 24.817 10.913 -4.347 1.00 93.75 1005 ASN A O 1
ATOM 7592 N N . ALA A 1 1006 ? 23.464 9.253 -3.675 1.00 95.25 1006 ALA A N 1
ATOM 7593 C CA . ALA A 1 1006 ? 24.046 8.239 -4.538 1.00 95.25 1006 ALA A CA 1
ATOM 7594 C C . ALA A 1 1006 ? 23.663 8.396 -6.022 1.00 95.25 1006 ALA A C 1
ATOM 7596 O O . ALA A 1 1006 ? 22.679 9.054 -6.367 1.00 95.25 1006 ALA A O 1
ATOM 7597 N N . SER A 1 1007 ? 24.427 7.769 -6.923 1.00 96.44 1007 SER A N 1
ATOM 7598 C CA . SER A 1 1007 ? 24.229 7.899 -8.378 1.00 96.44 1007 SER A CA 1
ATOM 7599 C C . SER A 1 1007 ? 22.902 7.328 -8.897 1.00 96.44 1007 SER A C 1
ATOM 7601 O O . SER A 1 1007 ? 22.435 7.745 -9.960 1.00 96.44 1007 SER A O 1
ATOM 7603 N N . ILE A 1 1008 ? 22.285 6.397 -8.159 1.00 96.62 1008 ILE A N 1
ATOM 7604 C CA . ILE A 1 1008 ? 20.990 5.767 -8.459 1.00 96.62 1008 ILE A CA 1
ATOM 7605 C C . ILE A 1 1008 ? 20.189 5.498 -7.166 1.00 96.62 1008 ILE A C 1
ATOM 7607 O O . ILE A 1 1008 ? 20.778 5.261 -6.112 1.00 96.62 1008 ILE A O 1
ATOM 7611 N N . PRO A 1 1009 ? 18.839 5.496 -7.214 1.00 96.06 1009 PRO A N 1
ATOM 7612 C CA . PRO A 1 1009 ? 17.983 5.497 -6.016 1.00 96.06 1009 PRO A CA 1
ATOM 7613 C C . PRO A 1 1009 ? 17.916 4.168 -5.241 1.00 96.06 1009 PRO A C 1
ATOM 7615 O O . PRO A 1 1009 ? 17.246 4.085 -4.212 1.00 96.06 1009 PRO A O 1
ATOM 7618 N N . THR A 1 1010 ? 18.569 3.121 -5.744 1.00 96.31 1010 THR A N 1
ATOM 7619 C CA . THR A 1 1010 ? 18.553 1.740 -5.229 1.00 96.31 1010 THR A CA 1
ATOM 7620 C C . THR A 1 1010 ? 19.764 1.396 -4.356 1.00 96.31 1010 THR A C 1
ATOM 7622 O O . THR A 1 1010 ? 19.992 0.230 -4.056 1.00 96.31 1010 THR A O 1
ATOM 7625 N N . ILE A 1 1011 ? 20.548 2.398 -3.956 1.00 96.81 1011 ILE A N 1
ATOM 7626 C CA . ILE A 1 1011 ? 21.768 2.228 -3.161 1.00 96.81 1011 ILE A CA 1
ATOM 7627 C C . ILE A 1 1011 ? 21.456 2.295 -1.667 1.00 96.81 1011 ILE A C 1
ATOM 7629 O O . ILE A 1 1011 ? 20.737 3.178 -1.207 1.00 96.81 1011 ILE A O 1
ATOM 7633 N N . GLU A 1 1012 ? 22.021 1.377 -0.893 1.00 97.06 1012 GLU A N 1
ATOM 7634 C CA . GLU A 1 1012 ? 21.738 1.247 0.535 1.00 97.06 1012 GLU A CA 1
ATOM 7635 C C . GLU A 1 1012 ? 22.253 2.443 1.384 1.00 97.06 1012 GLU A C 1
ATOM 7637 O O . GLU A 1 1012 ? 23.342 2.983 1.111 1.00 97.06 1012 GLU A O 1
ATOM 7642 N N . PRO A 1 1013 ? 21.525 2.848 2.454 1.00 96.00 1013 PRO A N 1
ATOM 7643 C CA . PRO A 1 1013 ? 20.316 2.215 3.012 1.00 96.00 1013 PRO A CA 1
ATOM 7644 C C . PRO A 1 1013 ? 18.992 2.545 2.309 1.00 96.00 1013 PRO A C 1
ATOM 7646 O O . PRO A 1 1013 ? 18.614 3.714 2.184 1.00 96.00 1013 PRO A O 1
ATOM 7649 N N . ILE A 1 1014 ? 18.220 1.504 1.992 1.00 95.62 1014 ILE A N 1
ATOM 7650 C CA . ILE A 1 1014 ? 16.843 1.601 1.503 1.00 95.62 1014 ILE A CA 1
ATOM 7651 C C . ILE A 1 1014 ? 15.850 1.451 2.665 1.00 95.62 1014 ILE A C 1
ATOM 7653 O O . ILE A 1 1014 ? 15.727 0.395 3.286 1.00 95.62 1014 ILE A O 1
ATOM 7657 N N . TYR A 1 1015 ? 15.065 2.496 2.922 1.00 94.69 1015 TYR A N 1
ATOM 7658 C CA . TYR A 1 1015 ? 13.926 2.446 3.846 1.00 94.69 1015 TYR A CA 1
ATOM 7659 C C . TYR A 1 1015 ? 12.795 3.377 3.392 1.00 94.69 1015 TYR A C 1
ATOM 7661 O O . TYR A 1 1015 ? 12.933 4.103 2.408 1.00 94.69 1015 TYR A O 1
ATOM 7669 N N . ALA A 1 1016 ? 11.647 3.328 4.072 1.00 95.88 1016 ALA A N 1
ATOM 7670 C CA . ALA A 1 1016 ? 10.481 4.133 3.723 1.00 95.88 1016 ALA A CA 1
ATOM 7671 C C . ALA A 1 1016 ? 10.718 5.616 4.062 1.00 95.88 1016 ALA A C 1
ATOM 7673 O O . ALA A 1 1016 ? 10.908 5.966 5.228 1.00 95.88 1016 ALA A O 1
ATOM 7674 N N . ARG A 1 1017 ? 10.693 6.492 3.052 1.00 96.81 1017 ARG A N 1
ATOM 7675 C CA . ARG A 1 1017 ? 10.949 7.935 3.191 1.00 96.81 1017 ARG A CA 1
ATOM 7676 C C . ARG A 1 1017 ? 9.773 8.779 2.665 1.00 96.81 1017 ARG A C 1
ATOM 7678 O O . ARG A 1 1017 ? 9.138 8.372 1.687 1.00 96.81 1017 ARG A O 1
ATOM 7685 N N . PRO A 1 1018 ? 9.512 9.967 3.252 1.00 97.81 1018 PRO A N 1
ATOM 7686 C CA . PRO A 1 1018 ? 8.622 10.967 2.663 1.00 97.81 1018 PRO A CA 1
ATOM 7687 C C . PRO A 1 1018 ? 9.160 11.451 1.313 1.00 97.81 1018 PRO A C 1
ATOM 7689 O O . PRO A 1 1018 ? 10.347 11.750 1.184 1.00 97.81 1018 PRO A O 1
ATOM 7692 N N . MET A 1 1019 ? 8.275 11.552 0.325 1.00 98.12 1019 MET A N 1
ATOM 7693 C CA . MET A 1 1019 ? 8.562 12.047 -1.025 1.00 98.12 1019 MET A CA 1
ATOM 7694 C C . MET A 1 1019 ? 8.043 13.491 -1.185 1.00 98.12 1019 MET A C 1
ATOM 7696 O O . MET A 1 1019 ? 7.989 14.245 -0.213 1.00 98.12 1019 MET A O 1
ATOM 7700 N N . PHE A 1 1020 ? 7.670 13.915 -2.399 1.00 97.94 1020 PHE A N 1
ATOM 7701 C CA . PHE A 1 1020 ? 7.178 15.277 -2.656 1.00 97.94 1020 PHE A CA 1
ATOM 7702 C C . PHE A 1 1020 ? 5.686 15.480 -2.343 1.00 97.94 1020 PHE A C 1
ATOM 7704 O O . PHE A 1 1020 ? 5.307 16.582 -1.953 1.00 97.94 1020 PHE A O 1
ATOM 7711 N N . GLY A 1 1021 ? 4.841 14.446 -2.457 1.00 96.38 1021 GLY A N 1
ATOM 7712 C CA . GLY A 1 1021 ? 3.401 14.527 -2.151 1.00 96.38 1021 GLY A CA 1
ATOM 7713 C C . GLY A 1 1021 ? 3.036 15.151 -0.785 1.00 96.38 1021 GLY A C 1
ATOM 7714 O O . GLY A 1 1021 ? 2.171 16.027 -0.757 1.00 96.38 1021 GLY A O 1
ATOM 7715 N N . PRO A 1 1022 ? 3.720 14.826 0.335 1.00 95.69 1022 PRO A N 1
ATOM 7716 C CA . PRO A 1 1022 ? 3.437 15.387 1.662 1.00 95.69 1022 PRO A CA 1
ATOM 7717 C C . PRO A 1 1022 ? 3.692 16.895 1.760 1.00 95.69 1022 PRO A C 1
ATOM 7719 O O . PRO A 1 1022 ? 3.113 17.575 2.605 1.00 95.69 1022 PRO A O 1
ATOM 7722 N N . LEU A 1 1023 ? 4.555 17.435 0.891 1.00 96.75 1023 LEU A N 1
ATOM 7723 C CA . LEU A 1 1023 ? 4.850 18.867 0.814 1.00 96.75 1023 LEU A CA 1
ATOM 7724 C C . LEU A 1 1023 ? 3.729 19.653 0.111 1.00 96.75 1023 LEU A C 1
ATOM 7726 O O . LEU A 1 1023 ? 3.748 20.885 0.110 1.00 96.75 1023 LEU A O 1
ATOM 7730 N N . VAL A 1 1024 ? 2.737 18.954 -0.453 1.00 96.56 1024 VAL A N 1
ATOM 7731 C CA . VAL A 1 1024 ? 1.579 19.510 -1.157 1.00 96.56 1024 VAL A CA 1
ATOM 7732 C C . VAL A 1 1024 ? 0.292 19.012 -0.476 1.00 96.56 1024 VAL A C 1
ATOM 7734 O O . VAL A 1 1024 ? -0.353 18.095 -0.985 1.00 96.56 1024 VAL A O 1
ATOM 7737 N N . PRO A 1 1025 ? -0.135 19.583 0.673 1.00 95.56 1025 PRO A N 1
ATOM 7738 C CA . PRO A 1 1025 ? -1.259 19.035 1.440 1.00 95.56 1025 PRO A CA 1
ATOM 7739 C C . PRO A 1 1025 ? -2.594 18.988 0.688 1.00 95.56 1025 PRO A C 1
ATOM 7741 O O . PRO A 1 1025 ? -3.447 18.170 1.015 1.00 95.56 1025 PRO A O 1
ATOM 7744 N N . SER A 1 1026 ? -2.770 19.792 -0.364 1.00 95.38 1026 SER A N 1
ATOM 7745 C CA . SER A 1 1026 ? -3.940 19.734 -1.249 1.00 95.38 1026 SER A CA 1
ATOM 7746 C C . SER A 1 1026 ? -4.058 18.427 -2.052 1.00 95.38 1026 SER A C 1
ATOM 7748 O O . SER A 1 1026 ? -5.085 18.211 -2.693 1.00 95.38 1026 SER A O 1
ATOM 7750 N N . THR A 1 1027 ? -3.059 17.538 -2.004 1.00 95.12 1027 THR A N 1
ATOM 7751 C CA . THR A 1 1027 ? -3.147 16.141 -2.475 1.00 95.12 1027 THR A CA 1
ATOM 7752 C C . THR A 1 1027 ? -3.914 15.230 -1.512 1.00 95.12 1027 THR A C 1
ATOM 7754 O O . THR A 1 1027 ? -4.391 14.175 -1.921 1.00 95.12 1027 THR A O 1
ATOM 7757 N N . SER A 1 1028 ? -4.090 15.635 -0.253 1.00 96.75 1028 SER A N 1
ATOM 7758 C CA . SER A 1 1028 ? -4.837 14.908 0.781 1.00 96.75 1028 SER A CA 1
ATOM 7759 C C . SER A 1 1028 ? -6.196 15.562 1.057 1.00 96.75 1028 SER A C 1
ATOM 7761 O O . SER A 1 1028 ? -6.414 16.738 0.741 1.00 96.75 1028 SER A O 1
ATOM 7763 N N . VAL A 1 1029 ? -7.107 14.817 1.690 1.00 98.12 1029 VAL A N 1
ATOM 7764 C CA . VAL A 1 1029 ? -8.412 15.330 2.145 1.00 98.12 1029 VAL A CA 1
ATOM 7765 C C . VAL A 1 1029 ? -8.564 15.324 3.667 1.00 98.12 1029 VAL A C 1
ATOM 7767 O O . VAL A 1 1029 ? -8.043 14.450 4.361 1.00 98.12 1029 VAL A O 1
ATOM 7770 N N . THR A 1 1030 ? -9.343 16.279 4.171 1.00 98.62 1030 THR A N 1
ATOM 7771 C CA . THR A 1 1030 ? -9.977 16.211 5.489 1.00 98.62 1030 THR A CA 1
ATOM 7772 C C . THR A 1 1030 ? -11.477 15.992 5.281 1.00 98.62 1030 THR A C 1
ATOM 7774 O O . THR A 1 1030 ? -12.171 16.838 4.713 1.00 98.62 1030 THR A O 1
ATOM 7777 N N . PHE A 1 1031 ? -11.965 14.835 5.717 1.00 98.88 1031 PHE A N 1
ATOM 7778 C CA . PHE A 1 1031 ? -13.372 14.478 5.760 1.00 98.88 1031 PHE A CA 1
ATOM 7779 C C . PHE A 1 1031 ? -14.055 15.124 6.967 1.00 98.88 1031 PHE A C 1
ATOM 7781 O O . PHE A 1 1031 ? -13.572 15.032 8.096 1.00 98.88 1031 PHE A O 1
ATOM 7788 N N . VAL A 1 1032 ? -15.197 15.756 6.718 1.00 98.88 1032 VAL A N 1
ATOM 7789 C CA . VAL A 1 1032 ? -16.015 16.466 7.713 1.00 98.88 1032 VAL A CA 1
ATOM 7790 C C . VAL A 1 1032 ? -17.496 16.147 7.502 1.00 98.88 1032 VAL A C 1
ATOM 7792 O O . VAL A 1 1032 ? -17.872 15.561 6.486 1.00 98.88 1032 VAL A O 1
ATOM 7795 N N . SER A 1 1033 ? -18.368 16.541 8.429 1.00 98.75 1033 SER A N 1
ATOM 7796 C CA . SER A 1 1033 ? -19.818 16.466 8.201 1.00 98.75 1033 SER A CA 1
ATOM 7797 C C . SER A 1 1033 ? -20.280 17.424 7.101 1.00 98.75 1033 SER A C 1
ATOM 7799 O O . SER A 1 1033 ? -19.744 18.529 6.946 1.00 98.75 1033 SER A O 1
ATOM 7801 N N . GLN A 1 1034 ? -21.357 17.067 6.399 1.00 98.62 1034 GLN A N 1
ATOM 7802 C CA . GLN A 1 1034 ? -22.020 17.996 5.482 1.00 98.62 1034 GLN A CA 1
ATOM 7803 C C . GLN A 1 1034 ? -22.537 19.255 6.212 1.00 98.62 1034 GLN A C 1
ATOM 7805 O O . GLN A 1 1034 ? -22.471 20.351 5.646 1.00 98.62 1034 GLN A O 1
ATOM 7810 N N . ALA A 1 1035 ? -22.970 19.115 7.473 1.00 98.38 1035 ALA A N 1
ATOM 7811 C CA . ALA A 1 1035 ? -23.440 20.199 8.341 1.00 98.38 1035 ALA A CA 1
ATOM 7812 C C . ALA A 1 1035 ? -22.369 21.275 8.611 1.00 98.38 1035 ALA A C 1
ATOM 7814 O O . ALA A 1 1035 ? -22.657 22.474 8.587 1.00 98.38 1035 ALA A O 1
ATOM 7815 N N . SER A 1 1036 ? -21.107 20.878 8.802 1.00 98.44 1036 SER A N 1
ATOM 7816 C CA . SER A 1 1036 ? -19.993 21.817 9.024 1.00 98.44 1036 SER A CA 1
ATOM 7817 C C . SER A 1 1036 ? -19.679 22.694 7.805 1.00 98.44 1036 SER A C 1
ATOM 7819 O O . SER A 1 1036 ? -19.228 23.835 7.949 1.00 98.44 1036 SER A O 1
ATOM 7821 N N . ILE A 1 1037 ? -19.959 22.182 6.600 1.00 98.44 1037 ILE A N 1
ATOM 7822 C CA . ILE A 1 1037 ? -19.821 22.913 5.338 1.00 98.44 1037 ILE A CA 1
ATOM 7823 C C . ILE A 1 1037 ? -21.008 23.863 5.147 1.00 98.44 1037 ILE A C 1
ATOM 7825 O O . ILE A 1 1037 ? -20.799 25.039 4.848 1.00 98.44 1037 ILE A O 1
ATOM 7829 N N . THR A 1 1038 ? -22.246 23.389 5.332 1.00 97.94 1038 THR A N 1
ATOM 7830 C CA . THR A 1 1038 ? -23.464 24.188 5.089 1.00 97.94 1038 THR A CA 1
ATOM 7831 C C . THR A 1 1038 ? -23.663 25.309 6.107 1.00 97.94 1038 THR A C 1
ATOM 7833 O O . THR A 1 1038 ? -24.081 26.398 5.721 1.00 97.94 1038 THR A O 1
ATOM 7836 N N . SER A 1 1039 ? -23.300 25.094 7.375 1.00 96.88 1039 SER A N 1
ATOM 7837 C CA . SER A 1 1039 ? -23.267 26.141 8.412 1.00 96.88 1039 SER A CA 1
ATOM 7838 C C . SER A 1 1039 ? -22.168 27.190 8.189 1.00 96.88 1039 SER A C 1
ATOM 7840 O O . SER A 1 1039 ? -22.177 28.250 8.812 1.00 96.88 1039 SER A O 1
ATOM 7842 N N . GLY A 1 1040 ? -21.187 26.901 7.325 1.00 97.06 1040 GLY A N 1
ATOM 7843 C CA . GLY A 1 1040 ? -19.987 27.716 7.147 1.00 97.06 1040 GLY A CA 1
ATOM 7844 C C . GLY A 1 1040 ? -18.965 27.594 8.285 1.00 97.06 1040 GLY A C 1
ATOM 7845 O O . GLY A 1 1040 ? -17.943 28.282 8.242 1.00 97.06 1040 GLY A O 1
ATOM 7846 N N . ARG A 1 1041 ? -19.186 26.716 9.274 1.00 97.12 1041 ARG A N 1
ATOM 7847 C CA . ARG A 1 1041 ? -18.299 26.532 10.433 1.00 97.12 1041 ARG A CA 1
ATOM 7848 C C . ARG A 1 1041 ? -16.893 26.097 10.026 1.00 97.12 1041 ARG A C 1
ATOM 7850 O O . ARG A 1 1041 ? -15.939 26.754 10.431 1.00 97.12 1041 ARG A O 1
ATOM 7857 N N . ILE A 1 1042 ? -16.749 25.099 9.151 1.00 97.19 1042 ILE A N 1
ATOM 7858 C CA . ILE A 1 1042 ? -15.423 24.645 8.686 1.00 97.19 1042 ILE A CA 1
ATOM 7859 C C . ILE A 1 1042 ? -14.663 25.751 7.932 1.00 97.19 1042 ILE A C 1
ATOM 7861 O O . ILE A 1 1042 ? -13.448 25.873 8.037 1.00 97.19 1042 ILE A O 1
ATOM 7865 N N . LYS A 1 1043 ? -15.394 26.622 7.220 1.00 96.88 1043 LYS A N 1
ATOM 7866 C CA . LYS A 1 1043 ? -14.844 27.790 6.516 1.00 96.88 1043 LYS A CA 1
ATOM 7867 C C . LYS A 1 1043 ? -14.417 28.901 7.487 1.00 96.88 1043 LYS A C 1
ATOM 7869 O O . LYS A 1 1043 ? -13.556 29.708 7.140 1.00 96.88 1043 LYS A O 1
ATOM 7874 N N . SER A 1 1044 ? -14.998 28.955 8.689 1.00 97.56 1044 SER A N 1
ATOM 7875 C CA . SER A 1 1044 ? -14.660 29.958 9.709 1.00 97.56 1044 SER A CA 1
ATOM 7876 C C . SER A 1 1044 ? -13.279 29.747 10.343 1.00 97.56 1044 SER A C 1
ATOM 7878 O O . SER A 1 1044 ? -12.683 30.720 10.793 1.00 97.56 1044 SER A O 1
ATOM 7880 N N . TYR A 1 1045 ? -12.725 28.531 10.265 1.00 97.56 1045 TYR A N 1
ATOM 7881 C CA . TYR A 1 1045 ? -11.359 28.197 10.704 1.00 97.56 1045 TYR A CA 1
ATOM 7882 C C . TYR A 1 1045 ? -10.262 28.781 9.788 1.00 97.56 1045 TYR A C 1
ATOM 7884 O O . TYR A 1 1045 ? -9.069 28.675 10.063 1.00 97.56 1045 TYR A O 1
ATOM 7892 N N . GLY A 1 1046 ? -10.639 29.443 8.689 1.00 93.88 1046 GLY A N 1
ATOM 7893 C CA . GLY A 1 1046 ? -9.700 30.088 7.775 1.00 93.88 1046 GLY A CA 1
ATOM 7894 C C . GLY A 1 1046 ? -9.112 29.125 6.731 1.00 93.88 1046 GLY A C 1
ATOM 7895 O O . GLY A 1 1046 ? -9.758 28.147 6.352 1.00 93.88 1046 GLY A O 1
ATOM 7896 N N . PRO A 1 1047 ? -7.924 29.428 6.172 1.00 92.69 1047 PRO A N 1
ATOM 7897 C CA . PRO A 1 1047 ? -7.370 28.676 5.052 1.00 92.69 1047 PRO A CA 1
ATOM 7898 C C . PRO A 1 1047 ? -6.752 27.343 5.502 1.00 92.69 1047 PRO A C 1
ATOM 7900 O O . PRO A 1 1047 ? -5.594 27.289 5.916 1.00 92.69 1047 PRO A O 1
ATOM 7903 N N . LEU A 1 1048 ? -7.518 26.263 5.357 1.00 96.62 1048 LEU A N 1
ATOM 7904 C CA . LEU A 1 1048 ? -7.016 24.886 5.393 1.00 96.62 1048 LEU A CA 1
ATOM 7905 C C . LEU A 1 1048 ? -6.325 24.556 4.054 1.00 96.62 1048 LEU A C 1
ATOM 7907 O O . LEU A 1 1048 ? -6.758 25.026 2.999 1.00 96.62 1048 LEU A O 1
ATOM 7911 N N . ARG A 1 1049 ? -5.222 23.798 4.087 1.00 96.94 1049 ARG A N 1
ATOM 7912 C CA . ARG A 1 1049 ? -4.431 23.435 2.894 1.00 96.94 1049 ARG A CA 1
ATOM 7913 C C . ARG A 1 1049 ? -4.902 22.122 2.270 1.00 96.94 1049 ARG A C 1
ATOM 7915 O O . ARG A 1 1049 ? -4.761 21.958 1.058 1.00 96.94 1049 ARG A O 1
ATOM 7922 N N . LYS A 1 1050 ? -5.443 21.201 3.072 1.00 97.56 1050 LYS A N 1
ATOM 7923 C CA . LYS A 1 1050 ? -6.108 19.985 2.585 1.00 97.56 1050 LYS A CA 1
ATOM 7924 C C . LYS A 1 1050 ? -7.436 20.305 1.910 1.00 97.56 1050 LYS A C 1
ATOM 7926 O O . LYS A 1 1050 ? -8.111 21.279 2.239 1.00 97.56 1050 LYS A O 1
ATOM 7931 N N . GLN A 1 1051 ? -7.833 19.448 0.974 1.00 96.75 1051 GLN A N 1
ATOM 7932 C CA . GLN A 1 1051 ? -9.166 19.508 0.379 1.00 96.75 1051 GLN A CA 1
ATOM 7933 C C . GLN A 1 1051 ? -10.217 19.090 1.420 1.00 96.75 1051 GLN A C 1
ATOM 7935 O O . GLN A 1 1051 ? -10.026 18.100 2.120 1.00 96.75 1051 GLN A O 1
ATOM 7940 N N . ILE A 1 1052 ? -11.337 19.807 1.514 1.00 98.12 1052 ILE A N 1
ATOM 7941 C CA . ILE A 1 1052 ? -12.430 19.464 2.438 1.00 98.12 1052 ILE A CA 1
ATOM 7942 C C . ILE A 1 1052 ? -13.497 18.660 1.693 1.00 98.12 1052 ILE A C 1
ATOM 7944 O O . ILE A 1 1052 ? -13.975 19.096 0.646 1.00 98.12 1052 ILE A O 1
ATOM 7948 N N . VAL A 1 1053 ? -13.870 17.497 2.232 1.00 98.44 1053 VAL A N 1
ATOM 7949 C CA . VAL A 1 1053 ? -14.851 16.577 1.630 1.00 98.44 1053 VAL A CA 1
ATOM 7950 C C . VAL A 1 1053 ? -15.908 16.209 2.670 1.00 98.44 1053 VAL A C 1
ATOM 7952 O O . VAL A 1 1053 ? -15.574 15.905 3.810 1.00 98.44 1053 VAL A O 1
ATOM 7955 N N . ALA A 1 1054 ? -17.188 16.228 2.297 1.00 98.69 1054 ALA A N 1
ATOM 7956 C CA . ALA A 1 1054 ? -18.253 15.759 3.183 1.00 98.69 1054 ALA A CA 1
ATOM 7957 C C . ALA A 1 1054 ? -18.320 14.225 3.200 1.00 98.69 1054 ALA A C 1
ATOM 7959 O O . ALA A 1 1054 ? -18.305 13.601 2.137 1.00 98.69 1054 ALA A O 1
ATOM 7960 N N . VAL A 1 1055 ? -18.475 13.618 4.378 1.00 98.81 1055 VAL A N 1
ATOM 7961 C CA . VAL A 1 1055 ? -19.055 12.265 4.468 1.00 98.81 1055 VAL A CA 1
ATOM 7962 C C . VAL A 1 1055 ? -20.534 12.307 4.075 1.00 98.81 1055 VAL A C 1
ATOM 7964 O O . VAL A 1 1055 ? -21.186 13.345 4.215 1.00 98.81 1055 VAL A O 1
ATOM 7967 N N . ARG A 1 1056 ? -21.050 11.200 3.531 1.00 98.50 1056 ARG A N 1
ATOM 7968 C CA . ARG A 1 1056 ? -22.450 11.071 3.098 1.00 98.50 1056 ARG A CA 1
ATOM 7969 C C . ARG A 1 1056 ? -22.888 9.614 2.980 1.00 98.50 1056 ARG A C 1
ATOM 7971 O O . ARG A 1 1056 ? -22.072 8.750 2.665 1.00 98.50 1056 ARG A O 1
ATOM 7978 N N . ASN A 1 1057 ? -24.189 9.377 3.101 1.00 98.50 1057 ASN A N 1
ATOM 7979 C CA . ASN A 1 1057 ? -24.836 8.069 3.053 1.00 98.50 1057 ASN A CA 1
ATOM 7980 C C . ASN A 1 1057 ? -24.309 7.104 4.134 1.00 98.50 1057 ASN A C 1
ATOM 7982 O O . ASN A 1 1057 ? -24.076 5.924 3.874 1.00 98.50 1057 ASN A O 1
ATOM 7986 N N . CYS A 1 1058 ? -24.132 7.614 5.354 1.00 98.50 1058 CYS A N 1
ATOM 7987 C CA . CYS A 1 1058 ? -23.683 6.853 6.522 1.00 98.50 1058 CYS A CA 1
ATOM 7988 C C . CYS A 1 1058 ? -24.827 6.059 7.175 1.00 98.50 1058 CYS A C 1
ATOM 7990 O O . CYS A 1 1058 ? -24.577 5.123 7.936 1.00 98.50 1058 CYS A O 1
ATOM 7992 N N . ARG A 1 1059 ? -26.083 6.464 6.930 1.00 98.50 1059 ARG A N 1
ATOM 7993 C CA . ARG A 1 1059 ? -27.270 5.951 7.644 1.00 98.50 1059 ARG A CA 1
ATOM 7994 C C . ARG A 1 1059 ? -28.065 4.913 6.853 1.00 98.50 1059 ARG A C 1
ATOM 7996 O O . ARG A 1 1059 ? -28.561 3.960 7.439 1.00 98.50 1059 ARG A O 1
ATOM 8003 N N . ASN A 1 1060 ? -28.120 5.032 5.526 1.00 97.50 1060 ASN A N 1
ATOM 8004 C CA . ASN A 1 1060 ? -28.905 4.152 4.642 1.00 97.50 1060 ASN A CA 1
ATOM 8005 C C . ASN A 1 1060 ? -28.145 2.884 4.194 1.00 97.50 1060 ASN A C 1
ATOM 8007 O O . ASN A 1 1060 ? -28.325 2.414 3.070 1.00 97.50 1060 ASN A O 1
ATOM 8011 N N . ILE A 1 1061 ? -27.270 2.357 5.049 1.00 98.69 1061 ILE A N 1
ATOM 8012 C CA . ILE A 1 1061 ? -26.419 1.187 4.790 1.00 98.69 1061 ILE A CA 1
ATOM 8013 C C . ILE A 1 1061 ? -26.559 0.175 5.926 1.00 98.69 1061 ILE A C 1
ATOM 8015 O O . ILE A 1 1061 ? -26.924 0.534 7.038 1.00 98.69 1061 ILE A O 1
ATOM 8019 N N . GLY A 1 1062 ? -26.243 -1.085 5.664 1.00 98.62 1062 GLY A N 1
ATOM 8020 C CA . GLY A 1 1062 ? -26.191 -2.136 6.672 1.00 98.62 1062 GLY A CA 1
ATOM 8021 C C . GLY A 1 1062 ? -25.189 -3.223 6.304 1.00 98.62 1062 GLY A C 1
ATOM 8022 O O . GLY A 1 1062 ? -24.403 -3.084 5.366 1.00 98.62 1062 GLY A O 1
ATOM 8023 N N . LYS A 1 1063 ? -25.241 -4.346 7.020 1.00 98.81 1063 LYS A N 1
ATOM 8024 C CA . LYS A 1 1063 ? -24.345 -5.493 6.828 1.00 98.81 1063 LYS A CA 1
ATOM 8025 C C . LYS A 1 1063 ? -24.312 -5.985 5.375 1.00 98.81 1063 LYS A C 1
ATOM 8027 O O . LYS A 1 1063 ? -23.239 -6.254 4.851 1.00 98.81 1063 LYS A O 1
ATOM 8032 N N . LYS A 1 1064 ? -25.467 -5.986 4.697 1.00 98.62 1064 LYS A N 1
ATOM 8033 C CA . LYS A 1 1064 ? -25.639 -6.322 3.265 1.00 98.62 1064 LYS A CA 1
ATOM 8034 C C . LYS A 1 1064 ? -24.785 -5.485 2.294 1.00 98.62 1064 LYS A C 1
ATOM 8036 O O . LYS A 1 1064 ? -24.571 -5.891 1.157 1.00 98.62 1064 LYS A O 1
ATOM 8041 N N . ASP A 1 1065 ? -24.359 -4.290 2.703 1.00 98.81 1065 ASP A N 1
ATOM 8042 C CA . ASP A 1 1065 ? -23.610 -3.356 1.858 1.00 98.81 1065 ASP A CA 1
ATOM 8043 C C . ASP A 1 1065 ? -22.086 -3.552 2.006 1.00 98.81 1065 ASP A C 1
ATOM 8045 O O . ASP A 1 1065 ? -21.304 -3.007 1.224 1.00 98.81 1065 ASP A O 1
ATOM 8049 N N . MET A 1 1066 ? -21.657 -4.375 2.971 1.00 98.88 1066 MET A N 1
ATOM 8050 C CA . MET A 1 1066 ? -20.263 -4.751 3.201 1.00 98.88 1066 MET A CA 1
ATOM 8051 C C . MET A 1 1066 ? -19.808 -5.783 2.163 1.00 98.88 1066 MET A C 1
ATOM 8053 O O . MET A 1 1066 ? -20.172 -6.959 2.199 1.00 98.88 1066 MET A O 1
ATOM 8057 N N . ARG A 1 1067 ? -18.968 -5.350 1.222 1.00 98.75 1067 ARG A N 1
ATOM 8058 C CA . ARG A 1 1067 ? -18.495 -6.159 0.092 1.00 98.75 1067 ARG A CA 1
ATOM 8059 C C . ARG A 1 1067 ? -17.801 -7.426 0.586 1.00 98.75 1067 ARG A C 1
ATOM 8061 O O . ARG A 1 1067 ? -16.894 -7.342 1.416 1.00 98.75 1067 ARG A O 1
ATOM 8068 N N . PHE A 1 1068 ? -18.242 -8.578 0.067 1.00 98.75 1068 PHE A N 1
ATOM 8069 C CA . PHE A 1 1068 ? -17.783 -9.936 0.412 1.00 98.75 1068 PHE A CA 1
ATOM 8070 C C . PHE A 1 1068 ? -17.913 -10.326 1.900 1.00 98.75 1068 PHE A C 1
ATOM 8072 O O . PHE A 1 1068 ? -17.395 -11.370 2.304 1.00 98.75 1068 PHE A O 1
ATOM 8079 N N . ASN A 1 1069 ? -18.551 -9.491 2.725 1.00 98.88 1069 ASN A N 1
ATOM 8080 C CA . ASN A 1 1069 ? -18.567 -9.623 4.178 1.00 98.88 1069 ASN A CA 1
ATOM 8081 C C . ASN A 1 1069 ? -19.925 -9.215 4.780 1.00 98.88 1069 ASN A C 1
ATOM 8083 O O . ASN A 1 1069 ? -19.998 -8.413 5.716 1.00 98.88 1069 ASN A O 1
ATOM 8087 N N . ASP A 1 1070 ? -20.989 -9.757 4.200 1.00 98.56 1070 ASP A N 1
ATOM 8088 C CA . ASP A 1 1070 ? -22.399 -9.493 4.478 1.00 98.56 1070 ASP A CA 1
ATOM 8089 C C . ASP A 1 1070 ? -23.099 -10.618 5.268 1.00 98.56 1070 ASP A C 1
ATOM 8091 O O . ASP A 1 1070 ? -24.291 -10.532 5.568 1.00 98.56 1070 ASP A O 1
ATOM 8095 N N . THR A 1 1071 ? -22.367 -11.664 5.656 1.00 98.38 1071 THR A N 1
ATOM 8096 C CA . THR A 1 1071 ? -22.906 -12.845 6.345 1.00 98.38 1071 THR A CA 1
ATOM 8097 C C . THR A 1 1071 ? -23.421 -12.502 7.745 1.00 98.38 1071 THR A C 1
ATOM 8099 O O . THR A 1 1071 ? -22.750 -11.818 8.518 1.00 98.38 1071 THR A O 1
ATOM 8102 N N . MET A 1 1072 ? -24.608 -12.997 8.100 1.00 98.38 1072 MET A N 1
ATOM 8103 C CA . MET A 1 1072 ? -25.266 -12.776 9.398 1.00 98.38 1072 MET A CA 1
ATOM 8104 C C . MET A 1 1072 ? -25.662 -14.125 10.019 1.00 98.38 1072 MET A C 1
ATOM 8106 O O . MET A 1 1072 ? -26.841 -14.485 9.980 1.00 98.38 1072 MET A O 1
ATOM 8110 N N . PRO A 1 1073 ? -24.693 -14.909 10.526 1.00 98.19 1073 PRO A N 1
ATOM 8111 C CA . PRO A 1 1073 ? -24.991 -16.191 11.156 1.00 98.19 1073 PRO A CA 1
ATOM 8112 C C . PRO A 1 1073 ? -25.763 -15.980 12.460 1.00 98.19 1073 PRO A C 1
ATOM 8114 O O . PRO A 1 1073 ? -25.573 -14.961 13.124 1.00 98.19 1073 PRO A O 1
ATOM 8117 N N . LYS A 1 1074 ? -26.593 -16.942 12.871 1.00 98.31 1074 LYS A N 1
ATOM 8118 C CA . LYS A 1 1074 ? -27.243 -16.912 14.188 1.00 98.31 1074 LYS A CA 1
ATOM 8119 C C . LYS A 1 1074 ? -26.245 -17.255 15.283 1.00 98.31 1074 LYS A C 1
ATOM 8121 O O . LYS A 1 1074 ? -25.689 -18.354 15.289 1.00 98.31 1074 LYS A O 1
ATOM 8126 N N . MET A 1 1075 ? -26.030 -16.327 16.209 1.00 98.25 1075 MET A N 1
ATOM 8127 C CA . MET A 1 1075 ? -24.953 -16.419 17.188 1.00 98.25 1075 MET A CA 1
ATOM 8128 C C . MET A 1 1075 ? -25.432 -16.979 18.526 1.00 98.25 1075 MET A C 1
ATOM 8130 O O . MET A 1 1075 ? -26.496 -16.639 19.038 1.00 98.25 1075 MET A O 1
ATOM 8134 N N . GLN A 1 1076 ? -24.604 -17.828 19.127 1.00 98.00 1076 GLN A N 1
ATOM 8135 C CA . GLN A 1 1076 ? -24.728 -18.246 20.521 1.00 98.00 1076 GLN A CA 1
ATOM 8136 C C . GLN A 1 1076 ? -23.355 -18.136 21.175 1.00 98.00 1076 GLN A C 1
ATOM 8138 O O . GLN A 1 1076 ? -22.352 -18.508 20.568 1.00 98.00 1076 GLN A O 1
ATOM 8143 N N . VAL A 1 1077 ? -23.317 -17.652 22.411 1.00 98.00 1077 VAL A N 1
ATOM 8144 C CA . VAL A 1 1077 ? -22.122 -17.635 23.258 1.00 98.00 1077 VAL A CA 1
ATOM 8145 C C . VAL A 1 1077 ? -22.541 -18.242 24.584 1.00 98.00 1077 VAL A C 1
ATOM 8147 O O . VAL A 1 1077 ? -23.563 -17.848 25.145 1.00 98.00 1077 VAL A O 1
ATOM 8150 N N . ASP A 1 1078 ? -21.803 -19.247 25.038 1.00 96.94 1078 ASP A N 1
ATOM 8151 C CA . ASP A 1 1078 ? -22.020 -19.850 26.349 1.00 96.94 1078 ASP A CA 1
ATOM 8152 C C . ASP A 1 1078 ? -21.567 -18.868 27.452 1.00 96.94 1078 ASP A C 1
ATOM 8154 O O . ASP A 1 1078 ? -20.433 -18.392 27.382 1.00 96.94 1078 ASP A O 1
ATOM 8158 N N . PRO A 1 1079 ? -22.410 -18.518 28.440 1.00 93.50 1079 PRO A N 1
ATOM 8159 C CA . PRO A 1 1079 ? -22.069 -17.504 29.438 1.00 93.50 1079 PRO A CA 1
ATOM 8160 C C . PRO A 1 1079 ? -21.037 -17.978 30.473 1.00 93.50 1079 PRO A C 1
ATOM 8162 O O . PRO A 1 1079 ? -20.448 -17.136 31.142 1.00 93.50 1079 PRO A O 1
ATOM 8165 N N . GLU A 1 1080 ? -20.814 -19.290 30.610 1.00 89.81 1080 GLU A N 1
ATOM 8166 C CA . GLU A 1 1080 ? -19.851 -19.868 31.560 1.00 89.81 1080 GLU A CA 1
ATOM 8167 C C . GLU A 1 1080 ? -18.598 -20.386 30.843 1.00 89.81 1080 GLU A C 1
ATOM 8169 O O . GLU A 1 1080 ? -17.478 -20.186 31.306 1.00 89.81 1080 GLU A O 1
ATOM 8174 N N . MET A 1 1081 ? -18.784 -21.046 29.695 1.00 92.31 1081 MET A N 1
ATOM 8175 C CA . MET A 1 1081 ? -17.709 -21.697 28.937 1.00 92.31 1081 MET A CA 1
ATOM 8176 C C . MET A 1 1081 ? -17.180 -20.852 27.768 1.00 92.31 1081 MET A C 1
ATOM 8178 O O . MET A 1 1081 ? -16.309 -21.319 27.037 1.00 92.31 1081 MET A O 1
ATOM 8182 N N . TYR A 1 1082 ? -17.773 -19.681 27.504 1.00 95.62 1082 TYR A N 1
ATOM 8183 C CA . TYR A 1 1082 ? -17.475 -18.750 26.395 1.00 95.62 1082 TYR A CA 1
ATOM 8184 C C . TYR A 1 1082 ? -17.516 -19.354 24.980 1.00 95.62 1082 TYR A C 1
ATOM 8186 O O . TYR A 1 1082 ? -17.174 -18.702 23.992 1.00 95.62 1082 TYR A O 1
ATOM 8194 N N . VAL A 1 1083 ? -17.997 -20.594 24.847 1.00 96.75 1083 VAL A N 1
ATOM 8195 C CA . VAL A 1 1083 ? -18.072 -21.331 23.587 1.00 96.75 1083 VAL A CA 1
ATOM 8196 C C . VAL A 1 1083 ? -18.986 -20.609 22.603 1.00 96.75 1083 VAL A C 1
ATOM 8198 O O . VAL A 1 1083 ? -20.208 -20.591 22.762 1.00 96.75 1083 VAL A O 1
ATOM 8201 N N . VAL A 1 1084 ? -18.387 -20.082 21.537 1.00 98.31 1084 VAL A N 1
ATOM 8202 C CA . VAL A 1 1084 ? -19.106 -19.429 20.443 1.00 98.31 1084 VAL A CA 1
ATOM 8203 C C . VAL A 1 1084 ? -19.622 -20.462 19.440 1.00 98.31 1084 VAL A C 1
ATOM 8205 O O . VAL A 1 1084 ? -18.905 -21.386 19.035 1.00 98.31 1084 VAL A O 1
ATOM 8208 N N . LYS A 1 1085 ? -20.864 -20.285 18.989 1.00 98.44 1085 LYS A N 1
ATOM 8209 C CA . LYS A 1 1085 ? -21.458 -21.006 17.859 1.00 98.44 1085 LYS A CA 1
ATOM 8210 C C . LYS A 1 1085 ? -22.074 -20.028 16.861 1.00 98.44 1085 LYS A C 1
ATOM 8212 O O . LYS A 1 1085 ? -22.688 -19.044 17.264 1.00 98.44 1085 LYS A O 1
ATOM 8217 N N . ALA A 1 1086 ? -21.965 -20.365 15.582 1.00 98.00 1086 ALA A N 1
ATOM 8218 C CA . ALA A 1 1086 ? -22.656 -19.727 14.467 1.00 98.00 1086 ALA A CA 1
ATOM 8219 C C . ALA A 1 1086 ? -23.543 -20.775 13.786 1.00 98.00 1086 ALA A C 1
ATOM 8221 O O . ALA A 1 1086 ? -23.065 -21.858 13.454 1.00 98.00 1086 ALA A O 1
ATOM 8222 N N . ASP A 1 1087 ? -24.838 -20.493 13.641 1.00 97.94 1087 ASP A N 1
ATOM 8223 C CA . ASP A 1 1087 ? -25.842 -21.404 13.065 1.00 97.94 1087 ASP A CA 1
ATOM 8224 C C . ASP A 1 1087 ? -25.824 -22.813 13.705 1.00 97.94 1087 ASP A C 1
ATOM 8226 O O . ASP A 1 1087 ? -26.015 -23.842 13.059 1.00 97.94 1087 ASP A O 1
ATOM 8230 N N . GLY A 1 1088 ? -25.556 -22.858 15.017 1.00 96.56 1088 GLY A N 1
ATOM 8231 C CA . GLY A 1 1088 ? -25.425 -24.084 15.815 1.00 96.56 1088 GLY A CA 1
ATOM 8232 C C . GLY A 1 1088 ? -24.055 -24.777 15.740 1.00 96.56 1088 GLY A C 1
ATOM 8233 O O . GLY A 1 1088 ? -23.776 -25.647 16.567 1.00 96.56 1088 GLY A O 1
ATOM 8234 N N . VAL A 1 1089 ? -23.174 -24.377 14.820 1.00 97.19 1089 VAL A N 1
ATOM 8235 C CA . VAL A 1 1089 ? -21.825 -24.937 14.641 1.00 97.19 1089 VAL A CA 1
ATOM 8236 C C . VAL A 1 1089 ? -20.827 -24.225 15.554 1.00 97.19 1089 VAL A C 1
ATOM 8238 O O . VAL A 1 1089 ? -20.735 -22.999 15.535 1.00 97.19 1089 VAL A O 1
ATOM 8241 N N . LYS A 1 1090 ? -20.051 -24.981 16.345 1.00 97.56 1090 LYS A N 1
ATOM 8242 C CA . LYS A 1 1090 ? -18.990 -24.422 17.202 1.00 97.56 1090 LYS A CA 1
ATOM 8243 C C . LYS A 1 1090 ? -17.919 -23.737 16.348 1.00 97.56 1090 LYS A C 1
ATOM 8245 O O . LYS A 1 1090 ? -17.388 -24.349 15.423 1.00 97.56 1090 LYS A O 1
ATOM 8250 N N . LEU A 1 1091 ? -17.573 -22.499 16.691 1.00 97.38 1091 LEU A N 1
ATOM 8251 C CA . LEU A 1 1091 ? -16.456 -21.786 16.082 1.00 97.38 1091 LEU A CA 1
ATOM 8252 C C . LEU A 1 1091 ? -15.181 -22.045 16.888 1.00 97.38 1091 LEU A C 1
ATOM 8254 O O . LEU A 1 1091 ? -15.129 -21.786 18.087 1.00 97.38 1091 LEU A O 1
ATOM 8258 N N . THR A 1 1092 ? -14.161 -22.590 16.227 1.00 92.50 1092 THR A N 1
ATOM 8259 C CA . THR A 1 1092 ? -12.850 -22.889 16.816 1.00 92.50 1092 THR A CA 1
ATOM 8260 C C . THR A 1 1092 ? -11.741 -22.660 15.797 1.00 92.50 1092 THR A C 1
ATOM 8262 O O . THR A 1 1092 ? -11.897 -22.999 14.620 1.00 92.50 1092 THR A O 1
ATOM 8265 N N . ALA A 1 1093 ? -10.609 -22.160 16.279 1.00 94.75 1093 ALA A N 1
ATOM 8266 C CA . ALA A 1 1093 ? -9.342 -22.067 15.569 1.00 94.75 1093 ALA A CA 1
ATOM 8267 C C . ALA A 1 1093 ? -8.219 -22.312 16.586 1.00 94.75 1093 ALA A C 1
ATOM 8269 O O . ALA A 1 1093 ? -8.251 -21.745 17.676 1.00 94.75 1093 ALA A O 1
ATOM 8270 N N . GLU A 1 1094 ? -7.230 -23.133 16.244 1.00 96.69 1094 GLU A N 1
ATOM 8271 C CA . GLU A 1 1094 ? -6.089 -23.391 17.133 1.00 96.69 1094 GLU A CA 1
ATOM 8272 C C . GLU A 1 1094 ? -5.128 -22.193 17.117 1.00 96.69 1094 GLU A C 1
ATOM 8274 O O . GLU A 1 1094 ? -4.997 -21.551 16.069 1.00 96.69 1094 GLU A O 1
ATOM 8279 N N . PRO A 1 1095 ? -4.424 -21.856 18.210 1.00 97.06 1095 PRO A N 1
ATOM 8280 C CA . PRO A 1 1095 ? -3.447 -20.772 18.196 1.00 97.06 1095 PRO A CA 1
ATOM 8281 C C . PRO A 1 1095 ? -2.290 -21.097 17.240 1.00 97.06 1095 PRO A C 1
ATOM 8283 O O . PRO A 1 1095 ? -1.662 -22.151 17.326 1.00 97.06 1095 PRO A O 1
ATOM 8286 N N . SER A 1 1096 ? -1.968 -20.181 16.323 1.00 96.69 1096 SER A N 1
ATOM 8287 C CA . SER A 1 1096 ? -0.799 -20.351 15.454 1.00 96.69 1096 SER A CA 1
ATOM 8288 C C . SER A 1 1096 ? 0.502 -20.197 16.244 1.00 96.69 1096 SER A C 1
ATOM 8290 O O . SER A 1 1096 ? 0.725 -19.168 16.884 1.00 96.69 1096 SER A O 1
ATOM 8292 N N . ALA A 1 1097 ? 1.391 -21.189 16.141 1.00 94.81 1097 ALA A N 1
ATOM 8293 C CA . ALA A 1 1097 ? 2.747 -21.130 16.695 1.00 94.81 1097 ALA A CA 1
ATOM 8294 C C . ALA A 1 1097 ? 3.710 -20.273 15.847 1.00 94.81 1097 ALA A C 1
ATOM 8296 O O . ALA A 1 1097 ? 4.713 -19.778 16.354 1.00 94.81 1097 ALA A O 1
ATOM 8297 N N . GLN A 1 1098 ? 3.421 -20.107 14.552 1.00 94.81 1098 GLN A N 1
ATOM 8298 C CA . GLN A 1 1098 ? 4.198 -19.299 13.610 1.00 94.81 1098 GLN A CA 1
ATOM 8299 C C . GLN A 1 1098 ? 3.264 -18.577 12.633 1.00 94.81 1098 GLN A C 1
ATOM 8301 O O . GLN A 1 1098 ? 2.156 -19.043 12.360 1.00 94.81 1098 GLN A O 1
ATOM 8306 N N . LEU A 1 1099 ? 3.729 -17.451 12.088 1.00 97.25 1099 LEU A N 1
ATOM 8307 C CA . LEU A 1 1099 ? 3.072 -16.712 11.011 1.00 97.25 1099 LEU A CA 1
ATOM 8308 C C . LEU A 1 1099 ? 4.117 -16.288 9.962 1.00 97.25 1099 LEU A C 1
ATOM 8310 O O . LEU A 1 1099 ? 5.236 -15.917 10.342 1.00 97.25 1099 LEU A O 1
ATOM 8314 N N . PRO A 1 1100 ? 3.771 -16.289 8.659 1.00 96.25 1100 PRO A N 1
ATOM 8315 C CA . PRO A 1 1100 ? 4.587 -15.675 7.616 1.00 96.25 1100 PRO A CA 1
ATOM 8316 C C . PRO A 1 1100 ? 4.642 -14.160 7.837 1.00 96.25 1100 PRO A C 1
ATOM 8318 O O . PRO A 1 1100 ? 3.975 -13.637 8.718 1.00 96.25 1100 PRO A O 1
ATOM 8321 N N . LEU A 1 1101 ? 5.406 -13.438 7.016 1.00 96.62 1101 LEU A N 1
ATOM 8322 C CA . LEU A 1 1101 ? 5.469 -11.967 7.054 1.00 96.62 1101 LEU A CA 1
ATOM 8323 C C . LEU A 1 1101 ? 6.028 -11.354 8.367 1.00 96.62 1101 LEU A C 1
ATOM 8325 O O . LEU A 1 1101 ? 6.032 -10.138 8.516 1.00 96.62 1101 LEU A O 1
ATOM 8329 N N . THR A 1 1102 ? 6.578 -12.171 9.275 1.00 95.94 1102 THR A N 1
ATOM 8330 C CA . THR A 1 1102 ? 7.144 -11.757 10.576 1.00 95.94 1102 THR A CA 1
ATOM 8331 C C . THR A 1 1102 ? 8.675 -11.559 10.521 1.00 95.94 1102 THR A C 1
ATOM 8333 O O . THR A 1 1102 ? 9.170 -10.697 9.792 1.00 95.94 1102 THR A O 1
ATOM 8336 N N . GLN A 1 1103 ? 9.464 -12.373 11.237 1.00 94.00 1103 GLN A N 1
ATOM 8337 C CA . GLN A 1 1103 ? 10.928 -12.250 11.376 1.00 94.00 1103 GLN A CA 1
ATOM 8338 C C . GLN A 1 1103 ? 11.691 -12.320 10.041 1.00 94.00 1103 GLN A C 1
ATOM 8340 O O . GLN A 1 1103 ? 12.816 -11.841 9.941 1.00 94.00 1103 GLN A O 1
ATOM 8345 N N . ALA A 1 1104 ? 11.074 -12.864 8.987 1.00 93.06 1104 ALA A N 1
ATOM 8346 C CA . ALA A 1 1104 ? 11.627 -12.856 7.634 1.00 93.06 1104 ALA A CA 1
ATOM 8347 C C . ALA A 1 1104 ? 11.675 -11.457 6.975 1.00 93.06 1104 ALA A C 1
ATOM 8349 O O . ALA A 1 1104 ? 12.393 -11.286 5.989 1.00 93.06 1104 ALA A O 1
ATOM 8350 N N . TYR A 1 1105 ? 10.933 -10.474 7.504 1.00 94.19 1105 TYR A N 1
ATOM 8351 C CA . TYR A 1 1105 ? 10.784 -9.122 6.941 1.00 94.19 1105 TYR A CA 1
ATOM 8352 C C . TYR A 1 1105 ? 11.168 -7.994 7.904 1.00 94.19 1105 TYR A C 1
ATOM 8354 O O . TYR A 1 1105 ? 11.536 -6.908 7.442 1.00 94.19 1105 TYR A O 1
ATOM 8362 N N . TYR A 1 1106 ? 11.059 -8.212 9.216 1.00 95.38 1106 TYR A N 1
ATOM 8363 C CA . TYR A 1 1106 ? 11.276 -7.194 10.247 1.00 95.38 1106 TYR A CA 1
ATOM 8364 C C . TYR A 1 1106 ? 12.531 -7.485 11.081 1.00 95.38 1106 TYR A C 1
ATOM 8366 O O . TYR A 1 1106 ? 12.859 -8.631 11.373 1.00 95.38 1106 TYR A O 1
ATOM 8374 N N . THR A 1 1107 ? 13.264 -6.424 11.427 1.00 93.38 1107 THR A N 1
ATOM 8375 C CA . THR A 1 1107 ? 14.534 -6.478 12.176 1.00 93.38 1107 THR A CA 1
ATOM 8376 C C . THR A 1 1107 ? 14.336 -6.716 13.677 1.00 93.38 1107 THR A C 1
ATOM 8378 O O . THR A 1 1107 ? 15.251 -7.200 14.354 1.00 93.38 1107 THR A O 1
ATOM 8381 N N . TYR A 1 1108 ? 13.167 -6.343 14.188 1.00 89.31 1108 TYR A N 1
ATOM 8382 C CA . TYR A 1 1108 ? 12.725 -6.428 15.575 1.00 89.31 1108 TYR A CA 1
ATOM 8383 C C . TYR A 1 1108 ? 11.269 -6.886 15.596 1.00 89.31 1108 TYR A C 1
ATOM 8385 O O . TYR A 1 1108 ? 10.572 -6.570 14.603 1.00 89.31 1108 TYR A O 1
#

Mean predicted aligned error: 14.44 Å

Nearest PDB structures (foldseek):
  4g7e-assembly1_A  TM=9.720E-01  e=0.000E+00  Cajanus cajan
  6zny-assembly1_CCC  TM=9.888E-01  e=6.665E-82  Sporosarcina pasteurii
  4ac7-assembly1_C  TM=9.891E-01  e=2.529E-81  Sporosarcina pasteurii
  7p7n-assembly1_CCC  TM=9.862E-01  e=6.154E-79  Sporosarcina pasteurii
  8hcn-assembly1_K  TM=9.790E-01  e=3.334E-76  Klebsiella pneumoniae

Solvent-accessible surface area (backbone atoms only — not comparable to full-atom values): 59880 Å² total; per-residue (Å²): 137,88,83,88,85,83,84,87,80,91,80,84,88,82,83,84,80,77,61,62,72,57,53,50,52,52,50,53,52,51,51,52,49,49,54,53,49,52,51,50,51,51,54,51,51,53,52,49,52,54,48,49,53,62,72,75,45,88,87,60,98,74,81,95,79,77,64,67,68,51,53,49,48,76,70,62,78,67,78,84,88,91,87,84,82,82,88,82,91,83,92,82,89,81,83,93,80,83,84,84,81,86,71,85,82,73,79,82,79,66,87,83,60,76,76,78,55,62,52,36,69,57,55,48,48,68,63,46,42,71,50,47,35,60,77,65,31,100,80,57,49,80,61,60,41,48,54,52,48,51,51,51,59,67,71,49,53,68,80,64,48,47,57,33,46,54,52,26,52,53,42,42,50,25,37,50,54,29,47,49,29,49,74,71,74,44,84,60,62,51,75,67,57,27,44,53,44,59,74,66,72,61,78,85,81,75,85,83,81,81,90,80,83,94,82,89,88,80,90,88,87,87,87,85,89,92,80,90,86,88,86,83,88,77,90,81,89,88,79,87,83,88,84,90,80,89,79,92,76,93,74,84,75,91,77,73,76,87,74,81,72,84,83,81,69,69,93,70,48,89,83,49,78,82,65,55,74,58,55,56,44,52,50,55,34,35,54,43,9,54,52,29,36,64,36,44,48,71,49,41,56,30,28,42,68,32,49,47,20,26,49,50,31,40,50,45,52,48,29,65,69,52,82,56,54,57,72,52,48,31,52,52,46,27,39,27,42,9,55,28,50,32,40,71,54,29,62,69,72,38,48,61,47,36,38,70,39,61,36,92,91,46,76,49,75,32,61,19,68,40,28,57,69,40,72,60,42,41,48,65,64,46,32,51,95,65,86,59,68,70,56,64,69,84,56,41,62,76,68,63,76,74,61,68,38,66,79,69,32,38,27,20,71,51,62,58,80,94,46,67,48,65,28,55,72,97,54,59,72,52,75,49,63,38,31,28,72,32,94,54,72,48,74,49,25,15,48,43,57,48,53,52,50,64,40,44,45,33,24,39,45,66,80,27,55,61,20,19,46,51,48,60,49,42,36,65,56,74,37,48,54,66,31,71,48,78,44,54,30,26,48,50,27,56,66,32,35,44,44,51,81,75,58,68,70,54,41,66,68,52,77,93,48,38,66,63,34,49,50,54,36,44,76,72,61,31,41,66,44,91,66,84,89,71,97,64,90,75,80,72,40,64,44,49,44,64,59,42,34,76,74,43,19,72,47,61,60,19,34,36,25,45,6,59,38,91,45,30,39,44,27,75,40,53,47,67,51,55,48,61,48,67,31,75,58,92,58,22,15,47,35,74,32,24,30,14,32,69,94,63,53,70,97,59,31,18,48,30,34,35,24,42,20,34,35,51,38,67,92,44,41,31,28,26,24,40,17,28,39,98,25,21,22,55,30,75,33,24,46,21,13,49,37,40,31,65,77,38,39,85,58,24,26,30,23,95,65,36,46,80,44,85,20,44,60,25,38,31,30,38,20,24,30,32,62,36,31,29,43,36,56,80,64,53,50,59,45,14,40,51,35,34,32,42,31,42,22,26,9,24,83,27,84,41,72,66,14,40,66,33,41,29,22,65,55,58,68,50,38,49,52,45,56,62,65,50,38,65,50,73,38,24,38,30,40,16,14,52,21,51,36,68,60,56,65,67,46,50,51,30,29,34,46,26,18,28,25,28,30,31,34,42,99,63,47,42,34,52,56,16,46,38,30,34,50,52,50,23,65,76,56,36,26,27,40,36,37,32,43,35,41,83,33,82,86,42,53,54,70,51,51,55,56,33,44,71,74,49,43,36,31,35,45,24,30,51,14,66,84,35,16,19,58,78,49,32,47,44,54,40,43,40,61,27,33,45,30,24,35,40,32,64,57,44,42,42,31,75,58,42,64,72,54,47,49,60,48,50,34,61,52,72,69,50,46,96,88,37,71,67,49,45,52,52,46,58,57,35,60,49,73,40,37,40,15,23,45,49,51,33,44,74,71,8,33,38,28,27,41,16,11,28,26,76,48,73,23,43,52,52,39,38,55,36,27,47,49,47,32,55,34,50,45,37,76,78,68,45,76,51,84,88,22,60,94,68,87,34,34,52,53,60,50,26,33,50,53,14,14,28,16,35,24,41,18,44,57,50,17,38,45,81,43,40,28,46,86,48,71,72,15,42,26,33,34,25,35,18,40,33,47,35,39,57,58,48,42,47,34,27,28,36,30,55,31,54,26,34,30,56,37,23,32,87,79,52,100,49,66,75,21,53,48,67,44,76,39,82,49,66,28,41,81,40,32,60,37,31,40,37,36,18,20,47,51,4,58,75,73,40,46,51,61,70,78,49,92,70,56,32,39,79,43,61,29,44,69,20,50,89,48,35,18,79,70,25,59,70,14,45,39,54,51,54,59,46,58,39,92,85,77,43,50,29,24,46,71,82,42,75,41,76,55,78,58,39,88,73,70,62,78,38,71,67,74,42,98,120

Secondary structure (DSSP, 8-state):
-----PPPPP---------HHHHHHHHHHHHHHHHHHHHHHHHHHHHHHHHHHHHH-SSS-----SHHHHHHHHTTTT-------------------PPP--PPPPPPP-TTSPPPPPPHHHHHHHHHHHHHHHHS-TT--TTHHHHHHHHHHHHS-HHHHHHHHHHHHHHHHHHHHHHHHHHTTPPPPPHHHHHHHHHTT----PPPPPPPPP---------------------------------------TT---PPP-----TTGGGTTTS-HHHHHHHHHHHHHHHHHHHHTTTPPB-HHHHHHHHHHHHHHHHHTT---HHHHHHHTTTS--GGGB-TTHHHH-SEEEEEEEETTEEEEEEEESS--SSS--HHHHTTTS-PPPPPGGGSPPPPGGGG-TTTSTT-EEPPTT-EEEPSTT--EEEEEEEE--SS-EEEETTS-GGGS-TTEEB-TTTTTTEEE-S-TT-EEEE-TT-EEEEEEEE--TT-EE-STTSSS-EE--GGGHHHHHHHHHHTT--B---------PPPPEEEHHHHHHHH---TT-EEE-TTSS-EEE---B---TT-----STTSSSSBTTTB-TT--GGGS-SEEEEEEEEEETTEEEEEEEEEETTEEEEEE--B-TTT-SS--TT-B--TT-EEEE-TT-EEEEPEEEEEEE-S-TTHHHHHHHTTEEEEEEE-SSS-HHHHH-----SHHHHHHHHHHHTTSSSEEEEEEE---SSSHHHHHHHHTT-SEEEE-GGG---HHHHHHHHHHHHHHT-EEEE---TT-TT--HHHHHHHHTT--EEESSTTSSSSSSTTTGGGGGG-TTEEEEE-STTSS-BTTHHHHHHHHHHHHTT--TT-HHHHHHHHHH--HHHHHHHHHHHHTTSS-EE---TTSSS-GGGHHHHHHHHHHHHHHHH-S-GGGTTTTS-HHHHHHHHTTTTHHHHHHTT-TTTSSSS-TTSB--EEEE-GGGTTT--SEEEETTEEEEEEE--TTSSSTTSSPPEEEE-SGGG-GGGSEEEE-HHHHHTSHHHHT---SSEEEE---SSS--GGGSTT----PPEEE-TTT--EEETTEEP--PPBS--TTSTTT---

Foldseek 3Di:
DDDDDDDDDDDDDDDDDDPVVVVVVVVVVVVVVVVVVVVVVVVVVVVVQVVCCVPPDDPDDDHPDDPVVVVCVVVPVDDDDDDDDDDDDDDDDDDDDDDDDDDDDDDDDDPQQDDAQDALLVVQCVPCLVVLCVVVNPPDDPVNSVVVSVVCVVPDDPVVSVVSVVVSVLSNQLNVQQNVCVVVVHRRDDSVVSSVVVVVPDDDDDDDDDDDDDDDDDDDDDDDDDDDDDDDDDDDDDDDDDDDDDDDDPDDDPDDPPDDDPPPDPPPCPVVVPDDPLNVQLVVLLVLLLVLLVCLLQLHAAFQSSLQSLLQNLLQVVQVVQPDDLVRSLVQLLAAAEQLRHDLQNQVVPQKAWAWYQHPVGIDIRMHGRSHDHQGHDNCSSCPPNPRDRHDPVSGDRDDPVCNDQLLHFFRKFFDPPDKAFAPPPWDKDKKKKWAQDPAKFKAFQFDQPLLGDQRIAIASLVSQQKGFLEFFFDIDMAGNGRIDITMITGFAFQSAFDDRNGLSGGHRDSVCSVVSVVSSVVVNHHYDDDDGDPDDDDTDIDDQVVCCVPQNHAAQMWTFFASFPFIDGANHAQDRGRQFDDDDDSGQADDRGQADPPDDLVQAFQEKAGQEQEQALVGGHTWIFGHDQLFGQDTHYAGYSNGDPSHDSSRHHHPNYHYHHRRLWYKWFAFEFAQDLPADLVLLVLQVQLRHQEYHFAYQHNDLCSLAGRAQEDLVSLLVVLVVCLLRRHFYAHEHALQDLAQPRVLSSQLSFHQEHEAEVVSPQALSSLLSSLVNCVVQVHAYEYFANQVCPNHALVSSVVSCVLWAHEYEQQLALSHHHFPPSVQCLQHFRYQYERAFLLQQFAPCSQVVSLVLVCVLVVHDPVDVVSSVSSVRRRDQQSNLLVLVLLQQQSHQAYHANPSNNGPSNQRLQSLSLSLSQCCVFVNADPVCPPVPRNSLSSSSSLLRGFQSSCLLGLNNQATRTSDGRHRPFMFIDNSNQRSHGTQFTFQSNHTQKHQFASPVDPDGSHPPTGIDGDCSSVQSCSYEHEGTPSNVVVCSSVVSPDRRYHYDYRHPNTVGTLCVRSSRSDNFRWDADNPNRFIDGVNHTRGGDHHHDTPNPSSPDPD